Protein AF-0000000085056966 (afdb_homodimer)

Sequence (1154 aa):
MSLSLCLVFFVLLSNSVWTVRSEDAILKAYPEVLAVSNDLVTITWNGVDTPTIYDTIAIYYPPSSDVTLPIGFIPLSTSSTYKQGYGTVSIPLVNVRDTYIFRLWLKSTEASTGPAMPSPLSGNVNITLVANSNNVTFENPNAPEKPYLAFTNSTTEMRLKWISGCSDVPIVNYGLSSNNLNMVAKGTVGTYSMNQMCNGPANDPNYFRDPGFIQDVVMVGLTESTQYFYNFGSEQSGFSDIYSFVSAPKPSTEAFIVAFGDLGMQPPFECNCEMMPPAYLTVKNIETTISQPWSQNSFVKKLGLKSSNSQVDTPPAWSVLHIGDISYARGLAFIWDWYQESIKNIASRAPYMVSIGNHEYDYTKQPFYPSWSDYGGDSGGECGVPFNNRYHMTGYGEATNLWYSYEMSGEHDFLIGSEQYLWLEQDLKSVDRSRTPWVILSGHRPMYCSQSGEAEMFAHLRDNLEPLLIENDVNLCFWAHEHVYERMCALINGTCQESDNDAPVHIVIGMAGNTDQSAWDSTSPNHEPQPDYSMFRAINYGYTRFYANMTDLYFEYVGNQRNQVHDNLWLHSKYSNMSLSLCLVFFVLLSNSVWTVRSEDAILKAYPEVLAVSNDLVTITWNGVDTPTIYDTIAIYYPPSSDVTLPIGFIPLSTSSTYKQGYGTVSIPLVNVRDTYIFRLWLKSTEASTGPAMPSPLSGNVNITLVANSNNVTFENPNAPEKPYLAFTNSTTEMRLKWISGCSDVPIVNYGLSSNNLNMVAKGTVGTYSMNQMCNGPANDPNYFRDPGFIQDVVMVGLTESTQYFYNFGSEQSGFSDIYSFVSAPKPSTEAFIVAFGDLGMQPPFECNCEMMPPAYLTVKNIETTISQPWSQNSFVKKLGLKSSNSQVDTPPAWSVLHIGDISYARGLAFIWDWYQESIKNIASRAPYMVSIGNHEYDYTKQPFYPSWSDYGGDSGGECGVPFNNRYHMTGYGEATNLWYSYEMSGEHDFLIGSEQYLWLEQDLKSVDRSRTPWVILSGHRPMYCSQSGEAEMFAHLRDNLEPLLIENDVNLCFWAHEHVYERMCALINGTCQESDNDAPVHIVIGMAGNTDQSAWDSTSPNHEPQPDYSMFRAINYGYTRFYANMTDLYFEYVGNQRNQVHDNLWLHSKYSN

Solvent-accessible surface area (backbone atoms only — not comparable to full-atom values): 59552 Å² total; per-residue (Å²): 138,79,84,74,80,74,81,73,77,77,76,77,77,70,81,66,79,78,67,61,55,84,48,82,33,46,38,42,48,39,60,42,60,34,78,53,63,60,40,67,34,36,38,37,40,36,57,39,87,76,56,53,81,73,17,27,39,34,34,34,61,45,70,83,47,59,84,80,57,51,70,26,37,42,51,40,63,78,20,92,46,23,79,77,14,29,40,57,50,72,43,63,45,73,76,67,57,58,40,33,29,39,34,36,33,35,67,38,92,52,93,42,77,35,59,65,58,61,68,86,59,65,64,97,52,17,40,35,56,41,30,58,32,53,63,31,37,46,73,53,44,30,38,43,42,51,42,37,25,20,59,50,69,41,52,32,34,40,31,40,29,32,34,20,58,47,77,66,68,30,37,34,35,25,24,79,34,86,90,44,51,82,39,78,32,59,41,47,69,45,68,76,58,52,85,70,28,74,31,65,44,19,49,31,82,85,35,39,58,78,72,48,21,36,33,45,31,55,43,68,84,46,58,52,60,34,63,35,18,32,32,38,26,29,91,83,32,36,66,40,73,79,44,45,34,43,31,39,49,56,69,72,49,57,48,38,40,35,41,32,8,26,27,40,36,50,69,96,51,45,49,96,59,86,71,7,69,54,14,53,51,26,51,52,52,51,38,53,61,58,62,31,22,54,90,68,24,65,72,46,52,73,70,68,58,78,73,92,54,85,87,56,82,50,38,64,49,40,32,34,40,39,32,10,28,59,50,65,37,37,16,37,41,66,40,51,60,55,34,42,55,69,43,25,75,43,20,47,38,24,33,49,40,67,32,58,17,54,32,38,37,20,29,74,84,45,94,55,61,61,90,67,48,92,42,44,60,59,2,15,14,26,51,31,47,64,59,62,64,73,45,72,72,62,70,85,59,83,66,56,63,50,64,49,70,48,67,42,31,56,67,48,54,50,45,76,84,30,70,55,28,50,51,49,52,52,52,55,69,64,60,56,42,80,58,32,57,52,38,38,43,33,24,12,58,40,50,70,72,68,53,48,91,53,64,61,40,18,50,54,47,33,71,42,42,45,65,59,38,57,74,59,62,30,42,37,35,41,18,9,79,51,33,26,33,34,34,37,44,6,39,59,96,85,37,65,48,98,40,59,68,76,26,32,23,43,31,30,34,3,16,16,12,46,54,67,32,72,57,60,35,58,87,44,92,43,25,58,70,78,54,90,47,52,53,44,63,39,74,60,42,19,42,31,39,34,40,34,47,59,46,42,36,42,39,37,37,32,31,48,54,86,63,38,66,40,41,71,49,80,43,62,45,88,56,54,128,137,80,81,75,79,73,78,75,78,77,77,77,78,69,81,69,78,77,67,62,54,85,49,84,34,46,37,42,50,39,62,42,60,34,78,54,65,60,41,68,35,37,38,36,40,37,58,39,88,77,55,53,81,73,17,27,38,32,33,36,62,45,71,84,48,60,85,80,57,51,70,25,37,41,54,41,62,78,20,91,44,24,79,78,15,30,40,56,50,70,43,62,43,71,75,66,56,60,38,33,28,38,32,36,32,35,68,39,93,54,93,40,79,36,58,66,58,60,68,85,59,64,63,97,51,18,38,34,57,40,31,59,32,52,63,31,39,45,74,53,44,30,38,41,41,51,42,35,24,19,58,50,69,42,52,32,33,40,30,40,29,32,33,20,60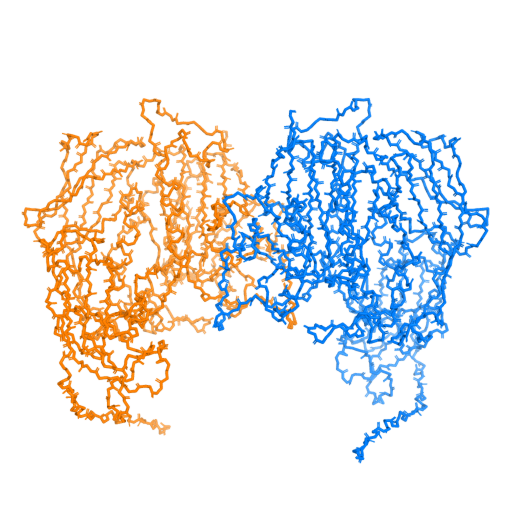,46,77,66,69,31,38,35,36,27,25,79,34,88,90,46,53,84,40,78,33,60,42,46,70,45,70,76,58,53,85,69,28,76,31,64,44,19,50,30,81,85,34,40,58,80,73,49,21,36,33,44,30,57,42,69,84,45,58,53,60,32,64,35,20,32,34,37,27,29,91,85,33,36,66,40,72,79,43,47,33,42,31,39,49,53,69,72,50,56,47,37,39,36,41,32,9,25,27,39,34,50,70,95,51,47,49,94,59,87,71,8,70,54,14,53,51,27,50,52,52,51,37,52,59,58,63,31,23,54,92,70,24,64,71,45,53,74,72,68,59,77,73,90,55,84,85,57,81,49,38,64,47,39,32,34,41,38,32,11,29,58,50,65,35,37,18,36,40,66,40,51,60,53,34,42,54,69,44,25,75,43,21,47,38,24,32,48,41,68,31,56,17,53,33,38,37,20,30,73,83,44,94,53,62,61,91,64,47,92,44,44,60,60,2,14,15,26,52,32,48,66,58,62,64,75,45,72,71,61,70,87,55,76,70,54,64,54,61,49,67,49,66,41,34,55,69,49,54,51,45,76,84,31,71,56,29,50,49,50,54,52,52,54,69,64,59,56,42,82,58,31,57,49,39,36,43,32,25,12,58,41,50,70,73,68,53,49,92,51,64,62,40,18,50,54,47,34,72,43,40,44,65,60,38,58,76,59,62,30,43,36,32,42,18,10,80,51,35,25,33,33,36,38,43,6,41,58,94,84,37,65,48,96,42,60,70,76,25,32,24,43,31,30,34,3,17,16,11,46,54,67,32,74,57,59,36,56,86,44,92,44,24,58,69,77,53,88,48,52,53,44,63,40,73,61,42,20,42,32,39,36,42,34,47,61,45,42,35,42,40,36,37,30,31,48,53,86,63,38,65,40,42,71,50,78,42,62,44,87,55,54,127

InterPro domains:
  IPR004843 Calcineurin-like, phosphoesterase domain [PF00149] (320-485)
  IPR008963 Purple acid phosphatase-like, N-terminal [SSF49363] (132-249)
  IPR015914 Purple acid phosphatase, N-terminal [PF16656] (144-246)
  IPR025733 Purple acid phosphatase, C-terminal domain [PF14008] (503-567)
  IPR029052 Metallo-dependent phosphatase-like [G3DSA:3.60.21.10] (295-577)
  IPR029052 Metallo-dependent phosphatase-like [SSF56300] (317-571)
  IPR041792 Purple acid phosphatase, metallophosphatase domain [cd00839] (313-573)

Secondary structure (DSSP, 8-state):
-------------------------EEEEE-SEESSTT-EEEEEEE--SS--TT-EEEEESSTTS-TT--SEEEEGGGSTTGGGT-EEEEEE----SS-BEEEEEEEESS--------TTS-S--EEEEEEEPPPBEES-TT--EEEEEE--SSTT-EEEEEEES--S--EEEEESBTTB--EEEEEEEE---GGGS-STTTT-TTT-----EEEEEEE-SPPTT-EEEEEEEETTTEE---EEEEPPPPTTT-EEEEEE-------SSB-SS---HHHHHHHHHHHHHHHS-TTT-HHHHHTT---S-SS--PPP-EEEEEES--S--TT-THHHHHHHHHTHHHHTTS-EEEE--HHHH--TTSS---TTS--SSTTTT-TTHHHHHH------SS--SS----EE-TTS--STTSHHHHHHHHHHHT--TTT----EEEESS-S---BSS-HHHHHHHHHHHHHHHHHTT--EEEE-SSSSEEEEEEEETTEE-SSTTSSPEEEEE--SS--B-PPBP-SBTTB----TTEEEEE---EEEEEEE-SSEEEEEEEESGGG-EEEEEEEE-SS--/-------------------------EEEEE-SEESSTT-EEEEEEE--SS--TT-EEEEESSTTS-TT--SEEEEGGGSTTGGGT-EEEEEE----SS-BEEEEEEEESS---S----TTS-S--EEEEEEEPPPBEES-TT--EEEEEE--SSTT-EEEEEEES--S--EEEEESBTTB--EEEEEEEE---GGGS-STTTT-TTT-----EEEEEEE-SPPTT-EEEEEEEETTTEE---EEEEPPPPTTT-EEEEEE-------SSB-SS---HHHHHHHHHHHHHHHS-TTT-HHHHHTT---S-SS--PPP-EEEEEES--S--TT-THHHHHHHHHTHHHHTTS-EEEE--HHHH--TTSS---TTS--SSTTTT-TTHHHHHH-----SSS--SS----EE-TTS--STTSHHHHHHHHHHHT--TTT----EEEESS-S---BSS-HHHHHHHHHHHHHHHHHTT--EEEE-SSSSEEEEEEEETTEE-SSTTSSPEEEEE--SS--B-PPBP-SBTTB----TTEEEEE---EEEEEEE-SSEEEEEEEESGGG-EEEEEEEE-SS--

Foldseek 3Di:
DDDPPPPPPPPPPPPQPQPQPQQPKEKEKPDQAAAAFQDKIKIKMARQDAADQPKWKFKDPPPPADPQAGFFIDGLVVAVCVRVRIGMDMGTHHLQLTKMKIWIKGFDPPQHPRPPNPPPVPDSTHIHTHYIYDIHHYPQSFAWDLKFWADALDLQKIKIKTFGQDQPWKKKFKDQDLVDRPDMWTWHKDFDDLVPFAAAPQNPPNQHDGNHIMTMIMDGRHDAQGKMKMWMDDPVNDIDHIFIATTHHAFQFKAKEWEFEQQAAAGPGGGPAAHWVLSLLQLVLLLVQQFAFCVGHPVCVVVVHDDPDPPDGGGGQYAYEYAENQHLCLNRHVSVSVRSNSNSSVRRYHRYHYAYELLCAADCPPPDDDPLDDSHSNVRRNRCVCVPRNDDHHADDVRRHQEDQHSPAVNDDCAPPDPVVVVVLVSLVPDDCLRRVAYEYEYAAELDDQFDDRPRSNPRCCVGPQVSQLVSQHQEYEYAPAQWWWKFAFDDPRDHDPHSSNHYIYIYRHNATRQDHGHGDAPDVPHHDDDPGTPDIGNAHHIKMWMDHSFKIKIFTFGSVVRDTDDIDIYTGPSHD/DDDPPPPPPPPPPPPQPQPQPQQPKEKEKPDQAAAAFQDKIKIKMARQDAADQPKWKFKDPPPPADPQAGFFIDGLVVAVCVRVRIGMDMTTHHLQLTKMKIWIKGFDPPQAPRPDNPPPVPDSTHIHTHYIYDIHHYPQSFAWDLKFWADALDLQKIKIKTFGQDQPWKKKFKDQDLVDRPDMWTWHKDFDDLVVFAAAPQNPPNQHDGNHIMTMIMDGRHDAQGKMKMWMDDPVNDIDHIFIATTHHAFQFKAKEWEFEQQAAAGPGGGPAAHWVLSLLQLVLVLVQQFAFCVGHPVCVVVVHDDPDPPDGGGGQYAYEYAENQHLCLNRHVSVSVRSNSNSSVRRYHRYHYAYALLQAADCPPPDDDPLDDSHSNVRRNRNVCVPRNDDHHDPDPCRHQEDQHSPAVNDDCAPPDPVVVVVLVSLVPDDCLRRVAYEYEYAAELDDQFDDRPRSNPRCCVGPQVSQLVSQHQEYEYAPAQWWWKFAFDDPRDHDPHSSNHYIYIYRHNATRQDHGHGDAPDVPHHDDDPRTPDIGNAHHIKMWMDHSFKIKIFTFGSVVRDTDDIDIYTGPSHD

pLDDT: mean 87.4, std 17.72, range [21.66, 98.94]

Radius of gyration: 34.56 Å; Cα contacts (8 Å, |Δi|>4): 2909; chains: 2; bounding box: 70×100×91 Å

Nearest PDB structures (foldseek):
  6gja-assembly1_A  TM=7.324E-01  e=2.060E-31  Triticum aestivum
  6giz-assembly1_A  TM=7.365E-01  e=3.070E-31  Triticum aestivum
  8brn-assembly1_C  TM=7.831E-01  e=3.493E-29  Phaseolus vulgaris
  1xzw-assembly1_A  TM=7.821E-01  e=2.480E-29  Ipomoea batatas
  6hwr-assembly1_D  TM=7.853E-01  e=5.207E-29  Phaseolus vulgaris

Organism: Heterostelium pallidum (strain ATCC 26659 / Pp 5 / PN500) (NCBI:txid670386)

Structure (mmCIF, N/CA/C/O backbone):
data_AF-0000000085056966-model_v1
#
loop_
_entity.id
_entity.type
_entity.pdbx_description
1 polymer 'Purple acid phosphatase'
#
loop_
_atom_site.group_PDB
_atom_site.id
_atom_site.type_symbol
_atom_site.label_atom_id
_atom_site.label_alt_id
_atom_site.label_comp_id
_atom_site.label_asym_id
_atom_site.label_entity_id
_atom_site.label_seq_id
_atom_site.pdbx_PDB_ins_code
_atom_site.Cartn_x
_atom_site.Cartn_y
_atom_site.Cartn_z
_atom_site.occupancy
_atom_site.B_iso_or_equiv
_atom_site.auth_seq_id
_atom_site.auth_comp_id
_atom_site.auth_asym_id
_atom_site.auth_atom_id
_atom_site.pdbx_PDB_model_num
ATOM 1 N N . MET A 1 1 ? 29.625 -37.438 27.469 1 24.08 1 MET A N 1
ATOM 2 C CA . MET A 1 1 ? 28.875 -38.656 27.234 1 24.08 1 MET A CA 1
ATOM 3 C C . MET A 1 1 ? 27.375 -38.406 27.438 1 24.08 1 MET A C 1
ATOM 5 O O . MET A 1 1 ? 26.875 -38.594 28.547 1 24.08 1 MET A O 1
ATOM 9 N N . SER A 1 2 ? 26.828 -37.344 26.953 1 22.98 2 SER A N 1
ATOM 10 C CA . SER A 1 2 ? 25.562 -36.656 27.234 1 22.98 2 SER A CA 1
ATOM 11 C C . SER A 1 2 ? 24.375 -37.469 26.766 1 22.98 2 SER A C 1
ATOM 13 O O . SER A 1 2 ? 24.391 -38.031 25.656 1 22.98 2 SER A O 1
ATOM 15 N N . LEU A 1 3 ? 23.609 -38 27.812 1 24 3 LEU A N 1
ATOM 16 C CA . LEU A 1 3 ? 22.469 -38.938 27.828 1 24 3 LEU A CA 1
ATOM 17 C C . LEU A 1 3 ? 21.328 -38.375 26.969 1 24 3 LEU A C 1
ATOM 19 O O . LEU A 1 3 ? 20.797 -37.312 27.25 1 24 3 LEU A O 1
ATOM 23 N N . SER A 1 4 ? 21.406 -38.625 25.688 1 21.66 4 SER A N 1
ATOM 24 C CA . SER A 1 4 ? 20.453 -38.281 24.641 1 21.66 4 SER A CA 1
ATOM 25 C C . SER A 1 4 ? 19.125 -39 24.828 1 21.66 4 SER A C 1
ATOM 27 O O . SER A 1 4 ? 19.062 -40.219 24.688 1 21.66 4 SER A O 1
ATOM 29 N N . LEU A 1 5 ? 18.328 -38.531 25.875 1 25.5 5 LEU A N 1
ATOM 30 C CA . LEU A 1 5 ? 17.047 -39.156 26.172 1 25.5 5 LEU A CA 1
ATOM 31 C C . LEU A 1 5 ? 16.141 -39.156 24.938 1 25.5 5 LEU A C 1
ATOM 33 O O . LEU A 1 5 ? 15.781 -38.094 24.422 1 25.5 5 LEU A O 1
ATOM 37 N N . CYS A 1 6 ? 16.234 -40.219 24.109 1 23.39 6 CYS A N 1
ATOM 38 C CA . CYS A 1 6 ? 15.375 -40.531 22.969 1 23.39 6 CYS A CA 1
ATOM 39 C C . CYS A 1 6 ? 13.93 -40.719 23.422 1 23.39 6 CYS A C 1
ATOM 41 O O . CYS A 1 6 ? 13.625 -41.688 24.125 1 23.39 6 CYS A O 1
ATOM 43 N N . LEU A 1 7 ? 13.258 -39.656 23.688 1 24.08 7 LEU A N 1
ATOM 44 C CA . LEU A 1 7 ? 11.836 -39.812 24.016 1 24.08 7 LEU A CA 1
ATOM 45 C C . LEU A 1 7 ? 11.102 -40.531 22.891 1 24.08 7 LEU A C 1
ATOM 47 O O . LEU A 1 7 ? 11.047 -40.031 21.766 1 24.08 7 LEU A O 1
ATOM 51 N N . VAL A 1 8 ? 11.086 -41.875 23.016 1 25.28 8 VAL A N 1
ATOM 52 C CA . VAL A 1 8 ? 10.328 -42.75 22.125 1 25.28 8 VAL A CA 1
ATOM 53 C C . VAL A 1 8 ? 8.836 -42.469 22.281 1 25.28 8 VAL A C 1
ATOM 55 O O . VAL A 1 8 ? 8.281 -42.656 23.359 1 25.28 8 VAL A O 1
ATOM 58 N N . PHE A 1 9 ? 8.367 -41.594 21.531 1 26.61 9 PHE A N 1
ATOM 59 C CA . PHE A 1 9 ? 6.918 -41.438 21.438 1 26.61 9 PHE A CA 1
ATOM 60 C C . PHE A 1 9 ? 6.27 -42.719 20.906 1 26.61 9 PHE A C 1
ATOM 62 O O . PHE A 1 9 ? 6.625 -43.188 19.828 1 26.61 9 PHE A O 1
ATOM 69 N N . PHE A 1 10 ? 5.867 -43.562 21.859 1 26.77 10 PHE A N 1
ATOM 70 C CA . PHE A 1 10 ? 5.02 -44.719 21.547 1 26.77 10 PHE A CA 1
ATOM 71 C C . PHE A 1 10 ? 3.707 -44.25 20.922 1 26.77 10 PHE A C 1
ATOM 73 O O . PHE A 1 10 ? 2.953 -43.5 21.531 1 26.77 10 PHE A O 1
ATOM 80 N N . VAL A 1 11 ? 3.66 -44.219 19.609 1 27.78 11 VAL A N 1
ATOM 81 C CA . VAL A 1 11 ? 2.404 -44.125 18.875 1 27.78 11 VAL A CA 1
ATOM 82 C C . VAL A 1 11 ? 1.54 -45.344 19.141 1 27.78 11 VAL A C 1
ATOM 84 O O . VAL A 1 11 ? 1.916 -46.469 18.797 1 27.78 11 VAL A O 1
ATOM 87 N N . LEU A 1 12 ? 0.764 -45.281 20.203 1 27.84 12 LEU A N 1
ATOM 88 C CA . LEU A 1 12 ? -0.306 -46.25 20.391 1 27.84 12 LEU A CA 1
ATOM 89 C C . LEU A 1 12 ? -1.258 -46.25 19.203 1 27.84 12 LEU A C 1
ATOM 91 O O . LEU A 1 12 ? -1.883 -45.219 18.906 1 27.84 12 LEU A O 1
ATOM 95 N N . LEU A 1 13 ? -0.997 -47.219 18.312 1 28.53 13 LEU A N 1
ATOM 96 C CA . LEU A 1 13 ? -1.893 -47.562 17.219 1 28.53 13 LEU A CA 1
ATOM 97 C C . LEU A 1 13 ? -3.242 -48.031 17.75 1 28.53 13 LEU A C 1
ATOM 99 O O . LEU A 1 13 ? -3.357 -49.156 18.266 1 28.53 13 LEU A O 1
ATOM 103 N N . SER A 1 14 ? -3.943 -47.219 18.469 1 30.23 14 SER A N 1
ATOM 104 C CA . SER A 1 14 ? -5.281 -47.688 18.812 1 30.23 14 SER A CA 1
ATOM 105 C C . SER A 1 14 ? -6.082 -48.062 17.562 1 30.23 14 SER A C 1
ATOM 107 O O . SER A 1 14 ? -6.047 -47.312 16.562 1 30.23 14 SER A O 1
ATOM 109 N N . ASN A 1 15 ? -6.328 -49.312 17.375 1 31.14 15 ASN A N 1
ATOM 110 C CA . ASN A 1 15 ? -7.305 -49.875 16.438 1 31.14 15 ASN A CA 1
ATOM 111 C C . ASN A 1 15 ? -8.664 -49.188 16.578 1 31.14 15 ASN A C 1
ATOM 113 O O . ASN A 1 15 ? -9.367 -49.406 17.562 1 31.14 15 ASN A O 1
ATOM 117 N N . SER A 1 16 ? -8.758 -48 16.219 1 32.34 16 SER A N 1
ATOM 118 C CA . SER A 1 16 ? -10.031 -47.281 16.25 1 32.34 16 SER A CA 1
ATOM 119 C C . SER A 1 16 ? -11.086 -48.031 15.414 1 32.34 16 SER A C 1
ATOM 121 O O . SER A 1 16 ? -10.898 -48.219 14.219 1 32.34 16 SER A O 1
ATOM 123 N N . VAL A 1 17 ? -11.859 -48.906 16.062 1 33.78 17 VAL A N 1
ATOM 124 C CA . VAL A 1 17 ? -13.078 -49.5 15.523 1 33.78 17 VAL A CA 1
ATOM 125 C C . VAL A 1 17 ? -14.047 -48.375 15.125 1 33.78 17 VAL A C 1
ATOM 127 O O . VAL A 1 17 ? -14.492 -47.594 15.969 1 33.78 17 VAL A O 1
ATOM 130 N N . TRP A 1 18 ? -14.016 -48 13.836 1 37.41 18 TRP A N 1
ATOM 131 C CA . TRP A 1 18 ? -14.984 -47.062 13.258 1 37.41 18 TRP A CA 1
ATOM 132 C C . TRP A 1 18 ? -16.391 -47.656 13.273 1 37.41 18 TRP A C 1
ATOM 134 O O . TRP A 1 18 ? -16.609 -48.781 12.773 1 37.41 18 TRP A O 1
ATOM 144 N N . THR A 1 19 ? -17.188 -47.375 14.305 1 42.69 19 THR A N 1
ATOM 145 C CA . THR A 1 19 ? -18.594 -47.75 14.258 1 42.69 19 THR A CA 1
ATOM 146 C C . THR A 1 19 ? -19.328 -47 13.148 1 42.69 19 THR A C 1
ATOM 148 O O . THR A 1 19 ? -19.359 -45.781 13.148 1 42.69 19 THR A O 1
ATOM 151 N N . VAL A 1 20 ? -19.516 -47.5 12.031 1 42.41 20 VAL A N 1
ATOM 152 C CA . VAL A 1 20 ? -20.484 -47.031 11.031 1 42.41 20 VAL A CA 1
ATOM 153 C C . VAL A 1 20 ? -21.891 -47.062 11.633 1 42.41 20 VAL A C 1
ATOM 155 O O . VAL A 1 20 ? -22.406 -48.125 11.992 1 42.41 20 VAL A O 1
ATOM 158 N N . ARG A 1 21 ? -22.25 -46.062 12.328 1 49.44 21 ARG A N 1
ATOM 159 C CA . ARG A 1 21 ? -23.656 -46 12.672 1 49.44 21 ARG A CA 1
ATOM 160 C C . ARG A 1 21 ? -24.531 -46.094 11.422 1 49.44 21 ARG A C 1
ATOM 162 O O . ARG A 1 21 ? -24.312 -45.344 10.461 1 49.44 21 ARG A O 1
ATOM 169 N N . SER A 1 22 ? -25.062 -47.219 11.117 1 48.03 22 SER A N 1
ATOM 170 C CA . SER A 1 22 ? -25.984 -47.469 10.016 1 48.03 22 SER A CA 1
ATOM 171 C C . SER A 1 22 ? -27.094 -46.406 9.977 1 48.03 22 SER A C 1
ATOM 173 O O . SER A 1 22 ? -28.047 -46.469 10.758 1 48.03 22 SER A O 1
ATOM 175 N N . GLU A 1 23 ? -26.766 -45.156 9.953 1 57.66 23 GLU A N 1
ATOM 176 C CA . GLU A 1 23 ? -27.875 -44.281 9.594 1 57.66 23 GLU A CA 1
ATOM 177 C C . GLU A 1 23 ? -28.281 -44.469 8.133 1 57.66 23 GLU A C 1
ATOM 179 O O . GLU A 1 23 ? -27.469 -44.875 7.309 1 57.66 23 GLU A O 1
ATOM 184 N N . ASP A 1 24 ? -29.578 -44.5 7.898 1 79.94 24 ASP A N 1
ATOM 185 C CA . ASP A 1 24 ? -30.312 -44.562 6.645 1 79.94 24 ASP A CA 1
ATOM 186 C C . ASP A 1 24 ? -29.984 -43.375 5.742 1 79.94 24 ASP A C 1
ATOM 188 O O . ASP A 1 24 ? -30.797 -42.969 4.918 1 79.94 24 ASP A O 1
ATOM 192 N N . ALA A 1 25 ? -28.781 -42.812 5.953 1 92.56 25 ALA A N 1
ATOM 193 C CA . ALA A 1 25 ? -28.453 -41.688 5.109 1 92.56 25 ALA A CA 1
ATOM 194 C C . ALA A 1 25 ? -27.969 -42.125 3.736 1 92.56 25 ALA A C 1
ATOM 196 O O . ALA A 1 25 ? -27.312 -43.188 3.617 1 92.56 25 ALA A O 1
ATOM 197 N N . ILE A 1 26 ? -28.328 -41.375 2.762 1 96.44 26 ILE A N 1
ATOM 198 C CA . ILE A 1 26 ? -27.953 -41.656 1.382 1 96.44 26 ILE A CA 1
ATOM 199 C C . ILE A 1 26 ? -27.094 -40.531 0.837 1 96.44 26 ILE A C 1
ATOM 201 O O . ILE A 1 26 ? -27.375 -39.344 1.09 1 96.44 26 ILE A O 1
ATOM 205 N N . LEU A 1 27 ? -26.016 -40.906 0.192 1 97.94 27 LEU A N 1
ATOM 206 C CA . LEU A 1 27 ? -25.141 -39.969 -0.5 1 97.94 27 LEU A CA 1
ATOM 207 C C . LEU A 1 27 ? -24.922 -40.375 -1.946 1 97.94 27 LEU A C 1
ATOM 209 O O . LEU A 1 27 ? -24.531 -41.531 -2.207 1 97.94 27 LEU A O 1
ATOM 213 N N . LYS A 1 28 ? -25.203 -39.469 -2.84 1 98.44 28 LYS A N 1
ATOM 214 C CA . LYS A 1 28 ? -25.047 -39.781 -4.258 1 98.44 28 LYS A CA 1
ATOM 215 C C . LYS A 1 28 ? -24.297 -38.656 -4.977 1 98.44 28 LYS A C 1
ATOM 217 O O . LYS A 1 28 ? -24.406 -37.5 -4.586 1 98.44 28 LYS A O 1
ATOM 222 N N . ALA A 1 29 ? -23.547 -39.031 -5.977 1 98.62 29 ALA A N 1
ATOM 223 C CA . ALA A 1 29 ? -22.828 -38.094 -6.828 1 98.62 29 ALA A CA 1
ATOM 224 C C . ALA A 1 29 ? -23.141 -38.344 -8.305 1 98.62 29 ALA A C 1
ATOM 226 O O . ALA A 1 29 ? -23.156 -39.5 -8.75 1 98.62 29 ALA A O 1
ATOM 227 N N . TYR A 1 30 ? -23.453 -37.281 -9.062 1 97.88 30 TYR A N 1
ATOM 228 C CA . TYR A 1 30 ? -23.75 -37.406 -10.484 1 97.88 30 TYR A CA 1
ATOM 229 C C . TYR A 1 30 ? -23.266 -36.188 -11.25 1 97.88 30 TYR A C 1
ATOM 231 O O . TYR A 1 30 ? -23.234 -35.062 -10.703 1 97.88 30 TYR A O 1
ATOM 239 N N . PRO A 1 31 ? -22.875 -36.312 -12.516 1 98.25 31 PRO A N 1
ATOM 240 C CA . PRO A 1 31 ? -22.797 -37.594 -13.195 1 98.25 31 PRO A CA 1
ATOM 241 C C . PRO A 1 31 ? -21.672 -38.469 -12.68 1 98.25 31 PRO A C 1
ATOM 243 O O . PRO A 1 31 ? -20.734 -37.969 -12.031 1 98.25 31 PRO A O 1
ATOM 246 N N . GLU A 1 32 ? -21.734 -39.719 -12.922 1 98.38 32 GLU A N 1
ATOM 247 C CA . GLU A 1 32 ? -20.703 -40.656 -12.492 1 98.38 32 GLU A CA 1
ATOM 248 C C . GLU A 1 32 ? -19.453 -40.531 -13.352 1 98.38 32 GLU A C 1
ATOM 250 O O . GLU A 1 32 ? -18.375 -40.969 -12.945 1 98.38 32 GLU A O 1
ATOM 255 N N . VAL A 1 33 ? -19.656 -40.125 -14.562 1 98.5 33 VAL A N 1
ATOM 256 C CA . VAL A 1 33 ? -18.547 -39.938 -15.492 1 98.5 33 VAL A CA 1
ATOM 257 C C . VAL A 1 33 ? -18.516 -38.5 -15.992 1 98.5 33 VAL A C 1
ATOM 259 O O . VAL A 1 33 ? -19.469 -38.031 -16.609 1 98.5 33 VAL A O 1
ATOM 262 N N . LEU A 1 34 ? -17.453 -37.812 -15.703 1 98.12 34 LEU A N 1
ATOM 263 C CA . LEU A 1 34 ? -17.234 -36.438 -16.156 1 98.12 34 LEU A CA 1
ATOM 264 C C . LEU A 1 34 ? -16.438 -36.406 -17.453 1 98.12 34 LEU A C 1
ATOM 266 O O . LEU A 1 34 ? -15.641 -37.312 -17.719 1 98.12 34 LEU A O 1
ATOM 270 N N . ALA A 1 35 ? -16.672 -35.406 -18.234 1 95.56 35 ALA A N 1
ATOM 271 C CA . ALA A 1 35 ? -16.031 -35.312 -19.547 1 95.56 35 ALA A CA 1
ATOM 272 C C . ALA A 1 35 ? -14.602 -34.781 -19.438 1 95.56 35 ALA A C 1
ATOM 274 O O . ALA A 1 35 ? -13.672 -35.375 -19.984 1 95.56 35 ALA A O 1
ATOM 275 N N . VAL A 1 36 ? -14.477 -33.594 -18.828 1 94.31 36 VAL A N 1
ATOM 276 C CA . VAL A 1 36 ? -13.18 -32.938 -18.734 1 94.31 36 VAL A CA 1
ATOM 277 C C . VAL A 1 36 ? -13.016 -32.312 -17.359 1 94.31 36 VAL A C 1
ATOM 279 O O . VAL A 1 36 ? -13.984 -32.188 -16.609 1 94.31 36 VAL A O 1
ATOM 282 N N . SER A 1 37 ? -11.797 -31.969 -16.984 1 96.5 37 SER A N 1
ATOM 283 C CA . SER A 1 37 ? -11.539 -31.234 -15.75 1 96.5 37 SER A CA 1
ATOM 284 C C . SER A 1 37 ? -12.414 -29.984 -15.656 1 96.5 37 SER A C 1
ATOM 286 O O . SER A 1 37 ? -12.633 -29.297 -16.656 1 96.5 37 SER A O 1
ATOM 288 N N . ASN A 1 38 ? -12.867 -29.688 -14.438 1 95.5 38 ASN A N 1
ATOM 289 C CA . ASN A 1 38 ? -13.672 -28.531 -14.062 1 95.5 38 ASN A CA 1
ATOM 290 C C . ASN A 1 38 ? -15.141 -28.719 -14.406 1 95.5 38 ASN A C 1
ATOM 292 O O . ASN A 1 38 ? -15.953 -27.812 -14.219 1 95.5 38 ASN A O 1
ATOM 296 N N . ASP A 1 39 ? -15.43 -29.859 -15 1 96.75 39 ASP A N 1
ATOM 297 C CA . ASP A 1 39 ? -16.844 -30.219 -15.023 1 96.75 39 ASP A CA 1
ATOM 298 C C . ASP A 1 39 ? -17.422 -30.297 -13.609 1 96.75 39 ASP A C 1
ATOM 300 O O . ASP A 1 39 ? -16.719 -30.719 -12.68 1 96.75 39 ASP A O 1
ATOM 304 N N . LEU A 1 40 ? -18.641 -30 -13.516 1 97.38 40 LEU A N 1
ATOM 305 C CA . LEU A 1 40 ? -19.297 -29.984 -12.211 1 97.38 40 LEU A CA 1
ATOM 306 C C . LEU A 1 40 ? -19.828 -31.375 -11.852 1 97.38 40 LEU A C 1
ATOM 308 O O . LEU A 1 40 ? -20.375 -32.062 -12.719 1 97.38 40 LEU A O 1
ATOM 312 N N . VAL A 1 41 ? -19.594 -31.797 -10.68 1 98.5 41 VAL A N 1
ATOM 313 C CA . VAL A 1 41 ? -20.297 -32.938 -10.078 1 98.5 41 VAL A CA 1
ATOM 314 C C . VAL A 1 41 ? -21.297 -32.406 -9.031 1 98.5 41 VAL A C 1
ATOM 316 O O . VAL A 1 41 ? -21 -31.469 -8.289 1 98.5 41 VAL A O 1
ATOM 319 N N . THR A 1 42 ? -22.375 -32.969 -9.055 1 98.44 42 THR A N 1
ATOM 320 C CA . THR A 1 42 ? -23.391 -32.625 -8.062 1 98.44 42 THR A CA 1
ATOM 321 C C . THR A 1 42 ? -23.5 -33.75 -7.02 1 98.44 42 THR A C 1
ATOM 323 O O . THR A 1 42 ? -23.688 -34.906 -7.367 1 98.44 42 THR A O 1
ATOM 326 N N . ILE A 1 43 ? -23.422 -33.406 -5.785 1 98.5 43 ILE A N 1
ATOM 327 C CA . ILE A 1 43 ? -23.531 -34.312 -4.664 1 98.5 43 ILE A CA 1
ATOM 328 C C . ILE A 1 43 ? -24.828 -34.062 -3.9 1 98.5 43 ILE A C 1
ATOM 330 O O . ILE A 1 43 ? -25.094 -32.938 -3.494 1 98.5 43 ILE A O 1
ATOM 334 N N . THR A 1 44 ? -25.547 -35.094 -3.727 1 98.31 44 THR A N 1
ATOM 335 C CA . THR A 1 44 ? -26.812 -35 -3.016 1 98.31 44 THR A CA 1
ATOM 336 C C . THR A 1 44 ? -26.844 -35.938 -1.812 1 98.31 44 THR A C 1
ATOM 338 O O . THR A 1 44 ? -26.297 -37.031 -1.861 1 98.31 44 THR A O 1
ATOM 341 N N . TRP A 1 45 ? -27.469 -35.469 -0.745 1 97.75 45 TRP A N 1
ATOM 342 C CA . TRP A 1 45 ? -27.641 -36.312 0.434 1 97.75 45 TRP A CA 1
ATOM 343 C C . TRP A 1 45 ? -29.062 -36.188 0.984 1 97.75 45 TRP A C 1
ATOM 345 O O . TRP A 1 45 ? -29.766 -35.219 0.718 1 97.75 45 TRP A O 1
ATOM 355 N N . ASN A 1 46 ? -29.406 -37.219 1.645 1 96.94 46 ASN A N 1
ATOM 356 C CA . ASN A 1 46 ? -30.688 -37.281 2.359 1 96.94 46 ASN A CA 1
ATOM 357 C C . ASN A 1 46 ? -30.594 -38.188 3.584 1 96.94 46 ASN A C 1
ATOM 359 O O . ASN A 1 46 ? -29.641 -38.969 3.709 1 96.94 46 ASN A O 1
ATOM 363 N N . GLY A 1 47 ? -31.484 -37.938 4.555 1 95.06 47 GLY A N 1
ATOM 364 C CA . GLY A 1 47 ? -31.609 -38.844 5.684 1 95.06 47 GLY A CA 1
ATOM 365 C C . GLY A 1 47 ? -30.75 -38.438 6.871 1 95.06 47 GLY A C 1
ATOM 366 O O . GLY A 1 47 ? -30.344 -39.281 7.668 1 95.06 47 GLY A O 1
ATOM 367 N N . VAL A 1 48 ? -30.391 -37.188 6.883 1 93.38 48 VAL A N 1
ATOM 368 C CA . VAL A 1 48 ? -29.688 -36.688 8.062 1 93.38 48 VAL A CA 1
ATOM 369 C C . VAL A 1 48 ? -30.688 -36.188 9.102 1 93.38 48 VAL A C 1
ATOM 371 O O . VAL A 1 48 ? -31.281 -35.125 8.93 1 93.38 48 VAL A O 1
ATOM 374 N N . ASP A 1 49 ? -30.844 -36.781 10.156 1 90.31 49 ASP A N 1
ATOM 375 C CA . ASP A 1 49 ? -31.922 -36.562 11.117 1 90.31 49 ASP A CA 1
ATOM 376 C C . ASP A 1 49 ? -31.656 -35.312 11.945 1 90.31 49 ASP A C 1
ATOM 378 O O . ASP A 1 49 ? -32.594 -34.531 12.203 1 90.31 49 ASP A O 1
ATOM 382 N N . THR A 1 50 ? -30.438 -35.094 12.414 1 89 50 THR A N 1
ATOM 383 C CA . THR A 1 50 ? -30.094 -33.969 13.25 1 89 50 THR A CA 1
ATOM 384 C C . THR A 1 50 ? -28.891 -33.219 12.672 1 89 50 THR A C 1
ATOM 386 O O . THR A 1 50 ? -27.797 -33.25 13.227 1 89 50 THR A O 1
ATOM 389 N N . PRO A 1 51 ? -29.219 -32.531 11.641 1 91.19 51 PRO A N 1
ATOM 390 C CA . PRO A 1 51 ? -28.109 -31.812 11 1 91.19 51 PRO A CA 1
ATOM 391 C C . PRO A 1 51 ? -27.453 -30.781 11.914 1 91.19 51 PRO A C 1
ATOM 393 O O . PRO A 1 51 ? -28.141 -30.109 12.688 1 91.19 51 PRO A O 1
ATOM 396 N N . THR A 1 52 ? -26.172 -30.688 11.844 1 88.25 52 THR A N 1
ATOM 397 C CA . THR A 1 52 ? -25.391 -29.688 12.562 1 88.25 52 THR A CA 1
ATOM 398 C C . THR A 1 52 ? -24.469 -28.922 11.609 1 88.25 52 THR A C 1
ATOM 400 O O . THR A 1 52 ? -24.281 -29.344 10.461 1 88.25 52 THR A O 1
ATOM 403 N N . ILE A 1 53 ? -23.859 -27.859 12.031 1 87 53 ILE A N 1
ATOM 404 C CA . ILE A 1 53 ? -22.984 -27.031 11.211 1 87 53 ILE A CA 1
ATOM 405 C C . ILE A 1 53 ? -21.656 -27.75 10.992 1 87 53 ILE A C 1
ATOM 407 O O . ILE A 1 53 ? -20.859 -27.359 10.133 1 87 53 ILE A O 1
ATOM 411 N N . TYR A 1 54 ? -21.406 -28.891 11.68 1 85.44 54 TYR A N 1
ATOM 412 C CA . TYR A 1 54 ? -20.141 -29.609 11.602 1 85.44 54 TYR A CA 1
ATOM 413 C C . TYR A 1 54 ? -20.219 -30.734 10.578 1 85.44 54 TYR A C 1
ATOM 415 O O . TYR A 1 54 ? -19.203 -31.328 10.219 1 85.44 54 TYR A O 1
ATOM 423 N N . ASP A 1 55 ? -21.438 -31.109 10.18 1 91 55 ASP A N 1
ATOM 424 C CA . ASP A 1 55 ? -21.609 -32.156 9.195 1 91 55 ASP A CA 1
ATOM 425 C C . ASP A 1 55 ? -20.969 -31.797 7.859 1 91 55 ASP A C 1
ATOM 427 O O . ASP A 1 55 ? -21.047 -30.641 7.43 1 91 55 ASP A O 1
ATOM 431 N N . THR A 1 56 ? -20.297 -32.844 7.242 1 93.69 56 THR A N 1
ATOM 432 C CA . THR A 1 56 ? -19.516 -32.469 6.066 1 93.69 56 THR A CA 1
ATOM 433 C C . THR A 1 56 ? -19.469 -33.625 5.066 1 93.69 56 THR A C 1
ATOM 435 O O . THR A 1 56 ? -19.656 -34.781 5.438 1 93.69 56 THR A O 1
ATOM 438 N N . ILE A 1 57 ? -19.375 -33.219 3.875 1 96.31 57 ILE A N 1
ATOM 439 C CA . ILE A 1 57 ? -19 -34.156 2.818 1 96.31 57 ILE A CA 1
ATOM 440 C C . ILE A 1 57 ? -17.484 -34.188 2.65 1 96.31 57 ILE A C 1
ATOM 442 O O . ILE A 1 57 ? -16.875 -33.125 2.379 1 96.31 57 ILE A O 1
ATOM 446 N N . ALA A 1 58 ? -16.875 -35.312 2.793 1 96.12 58 ALA A N 1
ATOM 447 C CA . ALA A 1 58 ? -15.43 -35.469 2.613 1 96.12 58 ALA A CA 1
ATOM 448 C C . ALA A 1 58 ? -15.109 -36 1.212 1 96.12 58 ALA A C 1
ATOM 450 O O . ALA A 1 58 ? -15.82 -36.844 0.668 1 96.12 58 ALA A O 1
ATOM 451 N N . ILE A 1 59 ? -14.055 -35.562 0.672 1 97.88 59 ILE A N 1
ATOM 452 C CA . ILE A 1 59 ? -13.664 -35.875 -0.7 1 97.88 59 ILE A CA 1
ATOM 453 C C . ILE A 1 59 ? -12.414 -36.75 -0.696 1 97.88 59 ILE A C 1
ATOM 455 O O . ILE A 1 59 ? -11.43 -36.438 -0.012 1 97.88 59 ILE A O 1
ATOM 459 N N . TYR A 1 60 ? -12.484 -37.844 -1.545 1 97 60 TYR A N 1
ATOM 460 C CA . TYR A 1 60 ? -11.352 -38.781 -1.607 1 97 60 TYR A CA 1
ATOM 461 C C . TYR A 1 60 ? -11.031 -39.156 -3.051 1 97 60 TYR A C 1
ATOM 463 O O . TYR A 1 60 ? -11.906 -39.125 -3.916 1 97 60 TYR A O 1
ATOM 471 N N . TYR A 1 61 ? -9.906 -39.375 -3.354 1 97 61 TYR A N 1
ATOM 472 C CA . TYR A 1 61 ? -9.438 -40.25 -4.426 1 97 61 TYR A CA 1
ATOM 473 C C . TYR A 1 61 ? -8.102 -40.875 -4.062 1 97 61 TYR A C 1
ATOM 475 O O . TYR A 1 61 ? -7.297 -40.281 -3.342 1 97 61 TYR A O 1
ATOM 483 N N . PRO A 1 62 ? -7.711 -42 -4.336 1 96.62 62 PRO A N 1
ATOM 484 C CA . PRO A 1 62 ? -8.664 -43 -4.789 1 96.62 62 PRO A CA 1
ATOM 485 C C . PRO A 1 62 ? -9.641 -43.438 -3.693 1 96.62 62 PRO A C 1
ATOM 487 O O . PRO A 1 62 ? -9.492 -43.031 -2.539 1 96.62 62 PRO A O 1
ATOM 490 N N . PRO A 1 63 ? -10.617 -44.25 -4.082 1 96.94 63 PRO A N 1
ATOM 491 C CA . PRO A 1 63 ? -11.602 -44.688 -3.088 1 96.94 63 PRO A CA 1
ATOM 492 C C . PRO A 1 63 ? -10.977 -45.469 -1.939 1 96.94 63 PRO A C 1
ATOM 494 O O . PRO A 1 63 ? -11.547 -45.531 -0.848 1 96.94 63 PRO A O 1
ATOM 497 N N . SER A 1 64 ? -9.836 -46.031 -2.104 1 95.75 64 SER A N 1
ATOM 498 C CA . SER A 1 64 ? -9.164 -46.844 -1.104 1 95.75 64 SER A CA 1
ATOM 499 C C . SER A 1 64 ? -8.414 -46 -0.09 1 95.75 64 SER A C 1
ATOM 501 O O . SER A 1 64 ? -7.809 -46.5 0.847 1 95.75 64 SER A O 1
ATOM 503 N N . SER A 1 65 ? -8.453 -44.688 -0.219 1 94.69 65 SER A N 1
ATOM 504 C CA . SER A 1 65 ? -7.77 -43.781 0.695 1 94.69 65 SER A CA 1
ATOM 505 C C . SER A 1 65 ? -8.273 -43.969 2.125 1 94.69 65 SER A C 1
ATOM 507 O O . SER A 1 65 ? -9.43 -44.312 2.344 1 94.69 65 SER A O 1
ATOM 509 N N . ASP A 1 66 ? -7.32 -43.656 3.031 1 91.75 66 ASP A N 1
ATOM 510 C CA . ASP A 1 66 ? -7.688 -43.688 4.441 1 91.75 66 ASP A CA 1
ATOM 511 C C . ASP A 1 66 ? -8.875 -42.75 4.707 1 91.75 66 ASP A C 1
ATOM 513 O O . ASP A 1 66 ? -8.836 -41.562 4.375 1 91.75 66 ASP A O 1
ATOM 517 N N . VAL A 1 67 ? -9.875 -43.25 5.305 1 89.81 67 VAL A N 1
ATOM 518 C CA . VAL A 1 67 ? -11.133 -42.562 5.512 1 89.81 67 VAL A CA 1
ATOM 519 C C . VAL A 1 67 ? -10.898 -41.312 6.359 1 89.81 67 VAL A C 1
ATOM 521 O O . VAL A 1 67 ? -11.648 -40.344 6.266 1 89.81 67 VAL A O 1
ATOM 524 N N . THR A 1 68 ? -9.867 -41.312 7.125 1 88 68 THR A N 1
ATOM 525 C CA . THR A 1 68 ? -9.617 -40.188 8.047 1 88 68 THR A CA 1
ATOM 526 C C . THR A 1 68 ? -8.781 -39.125 7.371 1 88 68 THR A C 1
ATOM 528 O O . THR A 1 68 ? -8.531 -38.062 7.965 1 88 68 THR A O 1
ATOM 531 N N . LEU A 1 69 ? -8.398 -39.344 6.199 1 91.56 69 LEU A N 1
ATOM 532 C CA . LEU A 1 69 ? -7.492 -38.406 5.547 1 91.56 69 LEU A CA 1
ATOM 533 C C . LEU A 1 69 ? -8.031 -37.969 4.188 1 91.56 69 LEU A C 1
ATOM 535 O O . LEU A 1 69 ? -7.398 -38.219 3.158 1 91.56 69 LEU A O 1
ATOM 539 N N . PRO A 1 70 ? -9.172 -37.281 4.184 1 94.62 70 PRO A N 1
ATOM 540 C CA . PRO A 1 70 ? -9.68 -36.75 2.91 1 94.62 70 PRO A CA 1
ATOM 541 C C . PRO A 1 70 ? -8.812 -35.656 2.338 1 94.62 70 PRO A C 1
ATOM 543 O O . PRO A 1 70 ? -8.023 -35.031 3.066 1 94.62 70 PRO A O 1
ATOM 546 N N . ILE A 1 71 ? -9.016 -35.375 1.061 1 95.81 71 ILE A N 1
ATOM 547 C CA . ILE A 1 71 ? -8.289 -34.25 0.451 1 95.81 71 ILE A CA 1
ATOM 548 C C . ILE A 1 71 ? -9.055 -32.938 0.66 1 95.81 71 ILE A C 1
ATOM 550 O O . ILE A 1 71 ? -8.508 -31.859 0.473 1 95.81 71 ILE A O 1
ATOM 554 N N . GLY A 1 72 ? -10.352 -33.062 0.961 1 95.38 72 GLY A N 1
ATOM 555 C CA . GLY A 1 72 ? -11.125 -31.859 1.135 1 95.38 72 GLY A CA 1
ATOM 556 C C . GLY A 1 72 ? -12.461 -32.094 1.813 1 95.38 72 GLY A C 1
ATOM 557 O O . GLY A 1 72 ? -12.852 -33.25 2.043 1 95.38 72 GLY A O 1
ATOM 558 N N . PHE A 1 73 ? -13.133 -30.969 2.102 1 93.62 73 PHE A N 1
ATOM 559 C CA . PHE A 1 73 ? -14.391 -30.969 2.836 1 93.62 73 PHE A CA 1
ATOM 560 C C . PHE A 1 73 ? -15.367 -29.953 2.242 1 93.62 73 PHE A C 1
ATOM 562 O O . PHE A 1 73 ? -14.961 -28.875 1.818 1 93.62 73 PHE A O 1
ATOM 569 N N . ILE A 1 74 ? -16.578 -30.328 2.301 1 95.5 74 ILE A N 1
ATOM 570 C CA . ILE A 1 74 ? -17.656 -29.406 1.989 1 95.5 74 ILE A CA 1
ATOM 571 C C . ILE A 1 74 ? -18.688 -29.422 3.113 1 95.5 74 ILE A C 1
ATOM 573 O O . ILE A 1 74 ? -19.453 -30.391 3.242 1 95.5 74 ILE A O 1
ATOM 577 N N . PRO A 1 75 ? -18.75 -28.359 3.871 1 92.25 75 PRO A N 1
ATOM 578 C CA . PRO A 1 75 ? -19.797 -28.328 4.906 1 92.25 75 PRO A CA 1
ATOM 579 C C . PRO A 1 75 ? -21.203 -28.453 4.332 1 92.25 75 PRO A C 1
ATOM 581 O O . PRO A 1 75 ? -21.516 -27.844 3.307 1 92.25 75 PRO A O 1
ATOM 584 N N . LEU A 1 76 ? -22.062 -29.188 5.047 1 94.81 76 LEU A N 1
ATOM 585 C CA . LEU A 1 76 ? -23.453 -29.328 4.586 1 94.81 76 LEU A CA 1
ATOM 586 C C . LEU A 1 76 ? -24.156 -27.984 4.629 1 94.81 76 LEU A C 1
ATOM 588 O O . LEU A 1 76 ? -25.094 -27.75 3.861 1 94.81 76 LEU A O 1
ATOM 592 N N . SER A 1 77 ? -23.688 -27.156 5.457 1 92.94 77 SER A N 1
ATOM 593 C CA . SER A 1 77 ? -24.312 -25.844 5.66 1 92.94 77 SER A CA 1
ATOM 594 C C . SER A 1 77 ? -24.156 -24.969 4.43 1 92.94 77 SER A C 1
ATOM 596 O O . SER A 1 77 ? -24.781 -23.906 4.336 1 92.94 77 SER A O 1
ATOM 598 N N . THR A 1 78 ? -23.344 -25.391 3.492 1 93.19 78 THR A N 1
ATOM 599 C CA . THR A 1 78 ? -23.234 -24.672 2.227 1 93.19 78 THR A CA 1
ATOM 600 C C . THR A 1 78 ? -24.562 -24.719 1.468 1 93.19 78 THR A C 1
ATOM 602 O O . THR A 1 78 ? -24.828 -23.875 0.614 1 93.19 78 THR A O 1
ATOM 605 N N . SER A 1 79 ? -25.297 -25.766 1.732 1 94.88 79 SER A N 1
ATOM 606 C CA . SER A 1 79 ? -26.625 -25.891 1.14 1 94.88 79 SER A CA 1
ATOM 607 C C . SER A 1 79 ? -27.672 -25.203 1.997 1 94.88 79 SER A C 1
ATOM 609 O O . SER A 1 79 ? -27.688 -25.375 3.219 1 94.88 79 SER A O 1
ATOM 611 N N . SER A 1 80 ? -28.578 -24.578 1.382 1 93.12 80 SER A N 1
ATOM 612 C CA . SER A 1 80 ? -29.609 -23.828 2.105 1 93.12 80 SER A CA 1
ATOM 613 C C . SER A 1 80 ? -30.594 -24.766 2.799 1 93.12 80 SER A C 1
ATOM 615 O O . SER A 1 80 ? -31.25 -24.375 3.76 1 93.12 80 SER A O 1
ATOM 617 N N . THR A 1 81 ? -30.672 -25.984 2.371 1 96.25 81 THR A N 1
ATOM 618 C CA . THR A 1 81 ? -31.672 -26.922 2.895 1 96.25 81 THR A CA 1
ATOM 619 C C . THR A 1 81 ? -31.047 -27.875 3.895 1 96.25 81 THR A C 1
ATOM 621 O O . THR A 1 81 ? -31.688 -28.844 4.32 1 96.25 81 THR A O 1
ATOM 624 N N . TYR A 1 82 ? -29.812 -27.719 4.25 1 94.94 82 TYR A N 1
ATOM 625 C CA . TYR A 1 82 ? -29.094 -28.703 5.043 1 94.94 82 TYR A CA 1
ATOM 626 C C . TYR A 1 82 ? -29.797 -28.969 6.363 1 94.94 82 TYR A C 1
ATOM 628 O O . TYR A 1 82 ? -29.766 -30.078 6.887 1 94.94 82 TYR A O 1
ATOM 636 N N . LYS A 1 83 ? -30.516 -27.922 6.941 1 94 83 LYS A N 1
ATOM 637 C CA . LYS A 1 83 ? -31.188 -28.062 8.234 1 94 83 LYS A CA 1
ATOM 638 C C . LYS A 1 83 ? -32.344 -29.031 8.141 1 94 83 LYS A C 1
ATOM 640 O O . LYS A 1 83 ? -32.844 -29.531 9.164 1 94 83 LYS A O 1
ATOM 645 N N . GLN A 1 84 ? -32.875 -29.281 6.98 1 96.38 84 GLN A N 1
ATOM 646 C CA . GLN A 1 84 ? -33.969 -30.203 6.77 1 96.38 84 GLN A CA 1
ATOM 647 C C . GLN A 1 84 ? -33.5 -31.641 6.602 1 96.38 84 GLN A C 1
ATOM 649 O O . GLN A 1 84 ? -34.281 -32.562 6.414 1 96.38 84 GLN A O 1
ATOM 654 N N . GLY A 1 85 ? -32.219 -31.875 6.629 1 94.88 85 GLY A N 1
ATOM 655 C CA . GLY A 1 85 ? -31.641 -33.219 6.594 1 94.88 85 GLY A CA 1
ATOM 656 C C . GLY A 1 85 ? -31.297 -33.688 5.191 1 94.88 85 GLY A C 1
ATOM 657 O O . GLY A 1 85 ? -31 -34.844 4.98 1 94.88 85 GLY A O 1
ATOM 658 N N . TYR A 1 86 ? -31.469 -32.781 4.242 1 96.69 86 TYR A N 1
ATOM 659 C CA . TYR A 1 86 ? -31.109 -33.094 2.859 1 96.69 86 TYR A CA 1
ATOM 660 C C . TYR A 1 86 ? -30.5 -31.859 2.176 1 96.69 86 TYR A C 1
ATOM 662 O O . TYR A 1 86 ? -30.547 -30.75 2.713 1 96.69 86 TYR A O 1
ATOM 670 N N . GLY A 1 87 ? -29.797 -32.062 1.059 1 97.56 87 GLY A N 1
ATOM 671 C CA . GLY A 1 87 ? -29.234 -30.938 0.326 1 97.56 87 GLY A CA 1
ATOM 672 C C . GLY A 1 87 ? -28.453 -31.359 -0.905 1 97.56 87 GLY A C 1
ATOM 673 O O 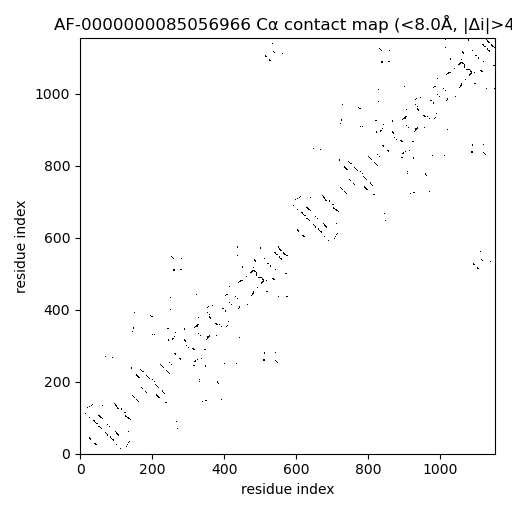. GLY A 1 87 ? -28.453 -32.531 -1.276 1 97.56 87 GLY A O 1
ATOM 674 N N . THR A 1 88 ? -28 -30.391 -1.569 1 97.5 88 THR A N 1
ATOM 675 C CA . THR A 1 88 ? -27.234 -30.562 -2.791 1 97.5 88 THR A CA 1
ATOM 676 C C . THR A 1 88 ? -26.109 -29.531 -2.873 1 97.5 88 THR A C 1
ATOM 678 O O . THR A 1 88 ? -26.281 -28.391 -2.43 1 97.5 88 THR A O 1
ATOM 681 N N . VAL A 1 89 ? -24.969 -30 -3.34 1 97.5 89 VAL A N 1
ATOM 682 C CA . VAL A 1 89 ? -23.859 -29.094 -3.621 1 97.5 89 VAL A CA 1
ATOM 683 C C . VAL A 1 89 ? -23.172 -29.516 -4.922 1 97.5 89 VAL A C 1
ATOM 685 O O . VAL A 1 89 ? -23.141 -30.688 -5.266 1 97.5 89 VAL A O 1
ATOM 688 N N . SER A 1 90 ? -22.719 -28.578 -5.664 1 97.62 90 SER A N 1
ATOM 689 C CA . SER A 1 90 ? -22 -28.844 -6.898 1 97.62 90 SER A CA 1
ATOM 690 C C . SER A 1 90 ? -20.594 -28.234 -6.859 1 97.62 90 SER A C 1
ATOM 692 O O . SER A 1 90 ? -20.438 -27.078 -6.465 1 97.62 90 SER A O 1
ATOM 694 N N . ILE A 1 91 ? -19.578 -29 -7.219 1 97.25 91 ILE A N 1
ATOM 695 C CA . ILE A 1 91 ? -18.219 -28.5 -7.281 1 97.25 91 ILE A CA 1
ATOM 696 C C . ILE A 1 91 ? -17.531 -29.016 -8.547 1 97.25 91 ILE A C 1
ATOM 698 O O . ILE A 1 91 ? -17.906 -30.062 -9.078 1 97.25 91 ILE A O 1
ATOM 702 N N . PRO A 1 92 ? -16.625 -28.219 -9.055 1 97.69 92 PRO A N 1
ATOM 703 C CA . PRO A 1 92 ? -15.805 -28.75 -10.141 1 97.69 92 PRO A CA 1
ATOM 704 C C . PRO A 1 92 ? -14.773 -29.766 -9.656 1 97.69 92 PRO A C 1
ATOM 706 O O . PRO A 1 92 ? -14.266 -29.656 -8.531 1 97.69 92 PRO A O 1
ATOM 709 N N . LEU A 1 93 ? -14.438 -30.766 -10.477 1 98.12 93 LEU A N 1
ATOM 710 C CA . LEU A 1 93 ? -13.391 -31.719 -10.148 1 98.12 93 LEU A CA 1
ATOM 711 C C . LEU A 1 93 ? -12.266 -31.656 -11.18 1 98.12 93 LEU A C 1
ATOM 713 O O . LEU A 1 93 ? -12.492 -31.281 -12.336 1 98.12 93 LEU A O 1
ATOM 717 N N . VAL A 1 94 ? -11.141 -32.031 -10.766 1 98.12 94 VAL A N 1
ATOM 718 C CA . VAL A 1 94 ? -9.953 -32.094 -11.617 1 98.12 94 VAL A CA 1
ATOM 719 C C . VAL A 1 94 ? -9.664 -33.562 -11.984 1 98.12 94 VAL A C 1
ATOM 721 O O . VAL A 1 94 ? -9.758 -34.438 -11.133 1 98.12 94 VAL A O 1
ATOM 724 N N . ASN A 1 95 ? -9.438 -33.781 -13.289 1 98.31 95 ASN A N 1
ATOM 725 C CA . ASN A 1 95 ? -8.992 -35.125 -13.688 1 98.31 95 ASN A CA 1
ATOM 726 C C . ASN A 1 95 ? -7.617 -35.438 -13.109 1 98.31 95 ASN A C 1
ATOM 728 O O . ASN A 1 95 ? -6.605 -34.906 -13.562 1 98.31 95 ASN A O 1
ATOM 732 N N . VAL A 1 96 ? -7.594 -36.344 -12.156 1 97.81 96 VAL A N 1
ATOM 733 C CA . VAL A 1 96 ? -6.371 -36.688 -11.438 1 97.81 96 VAL A CA 1
ATOM 734 C C . VAL A 1 96 ? -5.926 -38.094 -11.836 1 97.81 96 VAL A C 1
ATOM 736 O O . VAL A 1 96 ? -5.102 -38.688 -11.156 1 97.81 96 VAL A O 1
ATOM 739 N N . ARG A 1 97 ? -6.598 -38.688 -12.852 1 97.38 97 ARG A N 1
ATOM 740 C CA . ARG A 1 97 ? -6.273 -39.969 -13.414 1 97.38 97 ARG A CA 1
ATOM 741 C C . ARG A 1 97 ? -6.629 -41.094 -12.438 1 97.38 97 ARG A C 1
ATOM 743 O O . ARG A 1 97 ? -5.941 -42.125 -12.383 1 97.38 97 ARG A O 1
ATOM 750 N N . ASP A 1 98 ? -7.551 -40.781 -11.594 1 97.12 98 ASP A N 1
ATOM 751 C CA . ASP A 1 98 ? -8.078 -41.719 -10.633 1 97.12 98 ASP A CA 1
ATOM 752 C C . ASP A 1 98 ? -9.555 -41.469 -10.336 1 97.12 98 ASP A C 1
ATOM 754 O O . ASP A 1 98 ? -10.141 -40.531 -10.891 1 97.12 98 ASP A O 1
ATOM 758 N N . THR A 1 99 ? -10.117 -42.312 -9.5 1 98.06 99 THR A N 1
ATOM 759 C CA . THR A 1 99 ? -11.547 -42.281 -9.219 1 98.06 99 THR A CA 1
ATOM 760 C C . THR A 1 99 ? -11.828 -41.562 -7.906 1 98.06 99 THR A C 1
ATOM 762 O O . THR A 1 99 ? -11.164 -41.812 -6.898 1 98.06 99 THR A O 1
ATOM 765 N N . TYR A 1 100 ? -12.852 -40.625 -7.969 1 98.5 100 TYR A N 1
ATOM 766 C CA . TYR A 1 100 ? -13.273 -39.906 -6.773 1 98.5 100 TYR A CA 1
ATOM 767 C C . TYR A 1 100 ? -14.359 -40.688 -6.031 1 98.5 100 TYR A C 1
ATOM 769 O O . TYR A 1 100 ? -15.117 -41.438 -6.645 1 98.5 100 TYR A O 1
ATOM 777 N N . ILE A 1 101 ? -14.414 -40.5 -4.766 1 98.5 101 ILE A N 1
ATOM 778 C CA . ILE A 1 101 ? -15.531 -40.906 -3.924 1 98.5 101 ILE A CA 1
ATOM 779 C C . ILE A 1 101 ? -15.773 -39.844 -2.852 1 98.5 101 ILE A C 1
ATOM 781 O O . ILE A 1 101 ? -14.859 -39.125 -2.467 1 98.5 101 ILE A O 1
ATOM 785 N N . PHE A 1 102 ? -17.016 -39.75 -2.461 1 98.38 102 PHE A N 1
ATOM 786 C CA . PHE A 1 102 ? -17.406 -38.812 -1.401 1 98.38 102 PHE A CA 1
ATOM 787 C C . PHE A 1 102 ? -17.984 -39.594 -0.209 1 98.38 102 PHE A C 1
ATOM 789 O O . PHE A 1 102 ? -18.594 -40.625 -0.375 1 98.38 102 PHE A O 1
ATOM 796 N N . ARG A 1 103 ? -17.719 -39 0.934 1 96.5 103 ARG A N 1
ATOM 797 C CA . ARG A 1 103 ? -18.219 -39.625 2.152 1 96.5 103 ARG A CA 1
ATOM 798 C C . ARG A 1 103 ? -18.891 -38.625 3.064 1 96.5 103 ARG A C 1
ATOM 800 O O . ARG A 1 103 ? -18.438 -37.469 3.17 1 96.5 103 ARG A O 1
ATOM 807 N N . LEU A 1 104 ? -19.969 -39.031 3.643 1 95.44 104 LEU A N 1
ATOM 808 C CA . LEU A 1 104 ? -20.75 -38.188 4.535 1 95.44 104 LEU A CA 1
ATOM 809 C C . LEU A 1 104 ? -20.328 -38.375 5.988 1 95.44 104 LEU A C 1
ATOM 811 O O . LEU A 1 104 ? -20.5 -39.469 6.531 1 95.44 104 LEU A O 1
ATOM 815 N N . TRP A 1 105 ? -19.812 -37.344 6.523 1 91.44 105 TRP A N 1
ATOM 816 C CA . TRP A 1 105 ? -19.406 -37.344 7.922 1 91.44 105 TRP A CA 1
ATOM 817 C C . TRP A 1 105 ? -20.375 -36.5 8.766 1 91.44 105 TRP A C 1
ATOM 819 O O . TRP A 1 105 ? -20.656 -35.344 8.453 1 91.44 105 TRP A O 1
ATOM 829 N N . LEU A 1 106 ? -20.891 -37.031 9.859 1 89.56 106 LEU A N 1
ATOM 830 C CA . LEU A 1 106 ? -21.797 -36.344 10.758 1 89.56 106 LEU A CA 1
ATOM 831 C C . LEU A 1 106 ? -21.203 -36.219 12.156 1 89.56 106 LEU A C 1
ATOM 833 O O . LEU A 1 106 ? -20.469 -37.125 12.594 1 89.56 106 LEU A O 1
ATOM 837 N N . LYS A 1 107 ? -21.562 -35.062 12.758 1 83.19 107 LYS A N 1
ATOM 838 C CA . LYS A 1 107 ? -21.172 -34.938 14.156 1 83.19 107 LYS A CA 1
ATOM 839 C C . LYS A 1 107 ? -21.797 -36.031 15.016 1 83.19 107 LYS A C 1
ATOM 841 O O . LYS A 1 107 ? -22.953 -36.375 14.828 1 83.19 107 LYS A O 1
ATOM 846 N N . SER A 1 108 ? -20.891 -36.625 15.773 1 73.06 108 SER A N 1
ATOM 847 C CA . SER A 1 108 ? -21.344 -37.688 16.641 1 73.06 108 SER A CA 1
ATOM 848 C C . SER A 1 108 ? -21.516 -37.219 18.078 1 73.06 108 SER A C 1
ATOM 850 O O . SER A 1 108 ? -20.797 -36.312 18.531 1 73.06 108 SER A O 1
ATOM 852 N N . THR A 1 109 ? -22.688 -37.312 18.75 1 58.47 109 THR A N 1
ATOM 853 C CA . THR A 1 109 ? -22.891 -37.062 20.172 1 58.47 109 THR A CA 1
ATOM 854 C C . THR A 1 109 ? -22.031 -38 21.016 1 58.47 109 THR A C 1
ATOM 856 O O . THR A 1 109 ? -21.812 -37.719 22.203 1 58.47 109 THR A O 1
ATOM 859 N N . GLU A 1 110 ? -21.703 -39.156 20.625 1 53.88 110 GLU A N 1
ATOM 860 C CA . GLU A 1 110 ? -20.906 -40.094 21.422 1 53.88 110 GLU A CA 1
ATOM 861 C C . GLU A 1 110 ? -19.422 -39.781 21.281 1 53.88 110 GLU A C 1
ATOM 863 O O . GLU A 1 110 ? -18.969 -39.312 20.234 1 53.88 110 GLU A O 1
ATOM 868 N N . ALA A 1 111 ? -18.75 -39.781 22.391 1 48.97 111 ALA A N 1
ATOM 869 C CA . ALA A 1 111 ? -17.281 -39.688 22.406 1 48.97 111 ALA A CA 1
ATOM 870 C C . ALA A 1 111 ? -16.688 -40.438 21.219 1 48.97 111 ALA A C 1
ATOM 872 O O . ALA A 1 111 ? -16.75 -41.656 21.172 1 48.97 111 ALA A O 1
ATOM 873 N N . SER A 1 112 ? -16.953 -40.219 20.078 1 40.56 112 SER A N 1
ATOM 874 C CA . SER A 1 112 ? -16.531 -40.969 18.906 1 40.56 112 SER A CA 1
ATOM 875 C C . SER A 1 112 ? -15.039 -40.812 18.641 1 40.56 112 SER A C 1
ATOM 877 O O . SER A 1 112 ? -14.453 -39.781 18.984 1 40.56 112 SER A O 1
ATOM 879 N N . THR A 1 113 ? -14.281 -42 18.562 1 37.97 113 THR A N 1
ATOM 880 C CA . THR A 1 113 ? -12.875 -42.219 18.234 1 37.97 113 THR A CA 1
ATOM 881 C C . THR A 1 113 ? -12.555 -41.625 16.859 1 37.97 113 THR A C 1
ATOM 883 O O . THR A 1 113 ? -11.516 -41.938 16.266 1 37.97 113 THR A O 1
ATOM 886 N N . GLY A 1 114 ? -13.5 -41.062 16.266 1 39.28 114 GLY A N 1
ATOM 887 C CA . GLY A 1 114 ? -13.109 -40.688 14.914 1 39.28 114 GLY A CA 1
ATOM 888 C C . GLY A 1 114 ? -11.992 -39.656 14.875 1 39.28 114 GLY A C 1
ATOM 889 O O . GLY A 1 114 ? -11.633 -39.094 15.906 1 39.28 114 GLY A O 1
ATOM 890 N N . PRO A 1 115 ? -11.242 -39.781 13.789 1 38.25 115 PRO A N 1
ATOM 891 C CA . PRO A 1 115 ? -10.117 -38.844 13.688 1 38.25 115 PRO A CA 1
ATOM 892 C C . PRO A 1 115 ? -10.539 -37.375 13.875 1 38.25 115 PRO A C 1
ATOM 894 O O . PRO A 1 115 ? -11.648 -37 13.484 1 38.25 115 PRO A O 1
ATOM 897 N N . ALA A 1 116 ? -9.992 -36.906 14.875 1 39.38 116 ALA A N 1
ATOM 898 C CA . ALA A 1 116 ? -10.141 -35.469 15.062 1 39.38 116 ALA A CA 1
ATOM 899 C C . ALA A 1 116 ? -10.031 -34.75 13.727 1 39.38 116 ALA A C 1
ATOM 901 O O . ALA A 1 116 ? -9.148 -35.031 12.922 1 39.38 116 ALA A O 1
ATOM 902 N N . MET A 1 117 ? -11.188 -34.469 13.188 1 42.56 117 MET A N 1
ATOM 903 C CA . MET A 1 117 ? -11.133 -33.625 12.016 1 42.56 117 MET A CA 1
ATOM 904 C C . MET A 1 117 ? -9.953 -32.656 12.109 1 42.56 117 MET A C 1
ATOM 906 O O . MET A 1 117 ? -9.719 -32.062 13.156 1 42.56 117 MET A O 1
ATOM 910 N N . PRO A 1 118 ? -9.055 -32.688 11.312 1 40.62 118 PRO A N 1
ATOM 911 C CA . PRO A 1 118 ? -8.023 -31.656 11.375 1 40.62 118 PRO A CA 1
ATOM 912 C C . PRO A 1 118 ? -8.586 -30.281 11.695 1 40.62 118 PRO A C 1
ATOM 914 O O . PRO A 1 118 ? -9.805 -30.078 11.625 1 40.62 118 PRO A O 1
ATOM 917 N N . SER A 1 119 ? -7.711 -29.156 11.688 1 41.53 119 SER A N 1
ATOM 918 C CA . SER A 1 119 ? -7.789 -27.781 12.172 1 41.53 119 SER A CA 1
ATOM 919 C C . SER A 1 119 ? -9.078 -27.109 11.719 1 41.53 119 SER A C 1
ATOM 921 O O . SER A 1 119 ? -9.453 -26.047 12.242 1 41.53 119 SER A O 1
ATOM 923 N N . PRO A 1 120 ? -9.414 -27.094 10.445 1 42.03 120 PRO A N 1
ATOM 924 C CA . PRO A 1 120 ? -10.398 -26 10.508 1 42.03 120 PRO A CA 1
ATOM 925 C C . PRO A 1 120 ? -11.461 -26.234 11.578 1 42.03 120 PRO A C 1
ATOM 927 O O . PRO A 1 120 ? -12.273 -25.344 11.852 1 42.03 120 PRO A O 1
ATOM 930 N N . LEU A 1 121 ? -12.094 -27.484 11.539 1 41.62 121 LEU A N 1
ATOM 931 C CA . LEU A 1 121 ? -13.141 -27.609 12.547 1 41.62 121 LEU A CA 1
ATOM 932 C C . LEU A 1 121 ? -12.547 -27.875 13.922 1 41.62 121 LEU A C 1
ATOM 934 O O . LEU A 1 121 ? -11.984 -28.938 14.164 1 41.62 121 LEU A O 1
ATOM 938 N N . SER A 1 122 ? -11.812 -27.125 14.383 1 40.81 122 SER A N 1
ATOM 939 C CA . SER A 1 122 ? -11.141 -26.984 15.672 1 40.81 122 SER A CA 1
ATOM 940 C C . SER A 1 122 ? -11.711 -27.938 16.703 1 40.81 122 SER A C 1
ATOM 942 O O . SER A 1 122 ? -11.023 -28.344 17.641 1 40.81 122 SER A O 1
ATOM 944 N N . GLY A 1 123 ? -12.992 -27.953 16.875 1 47.41 123 GLY A N 1
ATOM 945 C CA . GLY A 1 123 ? -13.438 -28.422 18.188 1 47.41 123 GLY A CA 1
ATOM 946 C C . GLY A 1 123 ? -13.414 -29.922 18.328 1 47.41 123 GLY A C 1
ATOM 947 O O . GLY A 1 123 ? -13.156 -30.641 17.359 1 47.41 123 GLY A O 1
ATOM 948 N N . ASN A 1 124 ? -13.133 -30.453 19.484 1 56.03 124 ASN A N 1
ATOM 949 C CA . ASN A 1 124 ? -13.297 -31.797 20.031 1 56.03 124 ASN A CA 1
ATOM 950 C C . ASN A 1 124 ? -14.602 -32.438 19.578 1 56.03 124 ASN A C 1
ATOM 952 O O . ASN A 1 124 ? -15.492 -32.719 20.391 1 56.03 124 ASN A O 1
ATOM 956 N N . VAL A 1 125 ? -14.797 -32.281 18.188 1 62.47 125 VAL A N 1
ATOM 957 C CA . VAL A 1 125 ? -16.078 -32.875 17.781 1 62.47 125 VAL A CA 1
ATOM 958 C C . VAL A 1 125 ? -15.852 -34.281 17.234 1 62.47 125 VAL A C 1
ATOM 960 O O . VAL A 1 125 ? -14.93 -34.5 16.453 1 62.47 125 VAL A O 1
ATOM 963 N N . ASN A 1 126 ? -16.453 -35.156 17.766 1 70.31 126 ASN A N 1
ATOM 964 C CA . ASN A 1 126 ? -16.453 -36.531 17.281 1 70.31 126 ASN A CA 1
ATOM 965 C C . ASN A 1 126 ? -17.266 -36.688 15.992 1 70.31 126 ASN A C 1
ATOM 967 O O . ASN A 1 126 ? -18.391 -36.156 15.906 1 70.31 126 ASN A O 1
ATOM 971 N N . ILE A 1 127 ? -16.609 -37.219 14.844 1 76.81 127 ILE A N 1
ATOM 972 C CA . ILE A 1 127 ? -17.266 -37.344 13.555 1 76.81 127 ILE A CA 1
ATOM 973 C C . ILE A 1 127 ? -17.391 -38.844 13.195 1 76.81 127 ILE A C 1
ATOM 975 O O . ILE A 1 127 ? -16.5 -39.625 13.523 1 76.81 127 ILE A O 1
ATOM 979 N N . THR A 1 128 ? -18.562 -39.25 12.68 1 83.81 128 THR A N 1
ATOM 980 C CA . THR A 1 128 ? -18.844 -40.625 12.242 1 83.81 128 THR A CA 1
ATOM 981 C C . THR A 1 128 ? -19.156 -40.656 10.75 1 83.81 128 THR A C 1
ATOM 983 O O . THR A 1 128 ? -19.875 -39.781 10.242 1 83.81 128 THR A O 1
ATOM 986 N N . LEU A 1 129 ? -18.578 -41.656 10.078 1 90.38 129 LEU A N 1
ATOM 987 C CA . LEU A 1 129 ? -18.922 -41.906 8.688 1 90.38 129 LEU A CA 1
ATOM 988 C C . LEU A 1 129 ? -20.281 -42.594 8.578 1 90.38 129 LEU A C 1
ATOM 990 O O . LEU A 1 129 ? -20.516 -43.625 9.203 1 90.38 129 LEU A O 1
ATOM 994 N N . VAL A 1 130 ? -21.109 -42.062 7.691 1 92.31 130 VAL A N 1
ATOM 995 C CA . VAL A 1 130 ? -22.469 -42.594 7.719 1 92.31 130 VAL A CA 1
ATOM 996 C C . VAL A 1 130 ? -22.859 -43.062 6.32 1 92.31 130 VAL A C 1
ATOM 998 O O . VAL A 1 130 ? -23.797 -43.875 6.164 1 92.31 130 VAL A O 1
ATOM 1001 N N . ALA A 1 131 ? -22.25 -42.531 5.305 1 95.38 131 ALA A N 1
ATOM 1002 C CA . ALA A 1 131 ? -22.594 -42.938 3.949 1 95.38 131 ALA A CA 1
ATOM 1003 C C . ALA A 1 131 ? -21.422 -42.719 2.99 1 95.38 131 ALA A C 1
ATOM 1005 O O . ALA A 1 131 ? -20.609 -41.812 3.191 1 95.38 131 ALA A O 1
ATOM 1006 N N . ASN A 1 132 ? -21.328 -43.562 1.993 1 96.62 132 ASN A N 1
ATOM 1007 C CA . ASN A 1 132 ? -20.438 -43.406 0.845 1 96.62 132 ASN A CA 1
ATOM 1008 C C . ASN A 1 132 ? -21.219 -43.094 -0.427 1 96.62 132 ASN A C 1
ATOM 1010 O O . ASN A 1 132 ? -22.312 -43.594 -0.636 1 96.62 132 ASN A O 1
ATOM 1014 N N . SER A 1 133 ? -20.656 -42.344 -1.188 1 98.31 133 SER A N 1
ATOM 1015 C CA . SER A 1 133 ? -21.25 -42.125 -2.51 1 98.31 133 SER A CA 1
ATOM 1016 C C . SER A 1 133 ? -20.812 -43.219 -3.479 1 98.31 133 SER A C 1
ATOM 1018 O O . SER A 1 133 ? -19.969 -44.062 -3.152 1 98.31 133 SER A O 1
ATOM 1020 N N . ASN A 1 134 ? -21.516 -43.219 -4.66 1 98.19 134 ASN A N 1
ATOM 1021 C CA . ASN A 1 134 ? -20.953 -43.906 -5.801 1 98.19 134 ASN A CA 1
ATOM 1022 C C . ASN A 1 134 ? -19.641 -43.281 -6.266 1 98.19 134 ASN A C 1
ATOM 1024 O O . ASN A 1 134 ? -19.312 -42.156 -5.836 1 98.19 134 ASN A O 1
ATOM 1028 N N . ASN A 1 135 ? -18.922 -44 -7.094 1 98.31 135 ASN A N 1
ATOM 1029 C CA . ASN A 1 135 ? -17.672 -43.531 -7.672 1 98.31 135 ASN A CA 1
ATOM 1030 C C . ASN A 1 135 ? -17.922 -42.469 -8.758 1 98.31 135 ASN A C 1
ATOM 1032 O O . ASN A 1 135 ? -18.938 -42.531 -9.469 1 98.31 135 ASN A O 1
ATOM 1036 N N . VAL A 1 136 ? -17.078 -41.5 -8.859 1 98.62 136 VAL A N 1
ATOM 1037 C CA . VAL A 1 136 ? -17.078 -40.531 -9.945 1 98.62 136 VAL A CA 1
ATOM 1038 C C . VAL A 1 136 ? -15.742 -40.562 -10.68 1 98.62 136 VAL A C 1
ATOM 1040 O O . VAL A 1 136 ? -14.68 -40.5 -10.047 1 98.62 136 VAL A O 1
ATOM 1043 N N . THR A 1 137 ? -15.781 -40.719 -11.961 1 98 137 THR A N 1
ATOM 1044 C CA . THR A 1 137 ? -14.57 -40.781 -12.773 1 98 137 THR A CA 1
ATOM 1045 C C . THR A 1 137 ? -14.695 -39.906 -14 1 98 137 THR A C 1
ATOM 1047 O O . THR A 1 137 ? -15.586 -39.031 -14.07 1 98 137 THR A O 1
ATOM 1050 N N . PHE A 1 138 ? -13.742 -39.969 -14.906 1 98.19 138 PHE A N 1
ATOM 1051 C CA . PHE A 1 138 ? -13.734 -39.188 -16.141 1 98.19 138 PHE A CA 1
ATOM 1052 C C . PHE A 1 138 ? -13.844 -40.125 -17.344 1 98.19 138 PHE A C 1
ATOM 1054 O O . PHE A 1 138 ? -13.438 -41.281 -17.297 1 98.19 138 PHE A O 1
ATOM 1061 N N . GLU A 1 139 ? -14.414 -39.562 -18.422 1 97.69 139 GLU A N 1
ATOM 1062 C CA . GLU A 1 139 ? -14.555 -40.312 -19.656 1 97.69 139 GLU A CA 1
ATOM 1063 C C . GLU A 1 139 ? -13.211 -40.906 -20.109 1 97.69 139 GLU A C 1
ATOM 1065 O O . GLU A 1 139 ? -13.141 -42.031 -20.578 1 97.69 139 GLU A O 1
ATOM 1070 N N . ASN A 1 140 ? -12.25 -40.125 -20.047 1 97.94 140 ASN A N 1
ATOM 1071 C CA . ASN A 1 140 ? -10.867 -40.5 -20.312 1 97.94 140 ASN A CA 1
ATOM 1072 C C . ASN A 1 140 ? -9.945 -40.094 -19.172 1 97.94 140 ASN A C 1
ATOM 1074 O O . ASN A 1 140 ? -9.281 -39.062 -19.234 1 97.94 140 ASN A O 1
ATOM 1078 N N . PRO A 1 141 ? -9.773 -40.906 -18.203 1 97.31 141 PRO A N 1
ATOM 1079 C CA . PRO A 1 141 ? -8.914 -40.562 -17.062 1 97.31 141 PRO A CA 1
ATOM 1080 C C . PRO A 1 141 ? -7.461 -40.312 -17.484 1 97.31 141 PRO A C 1
ATOM 1082 O O . PRO A 1 141 ? -6.707 -39.688 -16.75 1 97.31 141 PRO A O 1
ATOM 1085 N N . ASN A 1 142 ? -7.07 -40.844 -18.625 1 97.69 142 ASN A N 1
ATOM 1086 C CA . ASN A 1 142 ? -5.684 -40.75 -19.078 1 97.69 142 ASN A CA 1
ATOM 1087 C C . ASN A 1 142 ? -5.473 -39.531 -19.984 1 97.69 142 ASN A C 1
ATOM 1089 O O . ASN A 1 142 ? -4.387 -39.344 -20.531 1 97.69 142 ASN A O 1
ATOM 1093 N N . ALA A 1 143 ? -6.465 -38.688 -20.141 1 98.12 143 ALA A N 1
ATOM 1094 C CA . ALA A 1 143 ? -6.441 -37.594 -21.094 1 98.12 143 ALA A CA 1
ATOM 1095 C C . ALA A 1 143 ? -5.246 -36.656 -20.844 1 98.12 143 ALA A C 1
ATOM 1097 O O . ALA A 1 143 ? -4.824 -36.5 -19.703 1 98.12 143 ALA A O 1
ATOM 1098 N N . PRO A 1 144 ? -4.609 -36.094 -21.922 1 98.31 144 PRO A N 1
ATOM 1099 C CA . PRO A 1 144 ? -3.562 -35.094 -21.734 1 98.31 144 PRO A CA 1
ATOM 1100 C C . PRO A 1 144 ? -4.105 -33.781 -21.188 1 98.31 144 PRO A C 1
ATOM 1102 O O . PRO A 1 144 ? -5.008 -33.188 -21.781 1 98.31 144 PRO A O 1
ATOM 1105 N N . GLU A 1 145 ? -3.631 -33.344 -20.078 1 97.38 145 GLU A N 1
ATOM 1106 C CA . GLU A 1 145 ? -4.09 -32.125 -19.406 1 97.38 145 GLU A CA 1
ATOM 1107 C C . GLU A 1 145 ? -2.93 -31.359 -18.766 1 97.38 145 GLU A C 1
ATOM 1109 O O . GLU A 1 145 ? -1.777 -31.797 -18.859 1 97.38 145 GLU A O 1
ATOM 1114 N N . LYS A 1 146 ? -3.189 -30.141 -18.297 1 97.06 146 LYS A N 1
ATOM 1115 C CA . LYS A 1 146 ? -2.266 -29.328 -17.516 1 97.06 146 LYS A CA 1
ATOM 1116 C C . LYS A 1 146 ? -1.048 -28.938 -18.359 1 97.06 146 LYS A C 1
ATOM 1118 O O . LYS A 1 146 ? 0.091 -29.141 -17.938 1 97.06 146 LYS A O 1
ATOM 1123 N N . PRO A 1 147 ? -1.31 -28.391 -19.5 1 97.88 147 PRO A N 1
ATOM 1124 C CA . PRO A 1 147 ? -0.204 -27.938 -20.359 1 97.88 147 PRO A CA 1
ATOM 1125 C C . PRO A 1 147 ? 0.622 -26.828 -19.719 1 97.88 147 PRO A C 1
ATOM 1127 O O . PRO A 1 147 ? 0.086 -26.016 -18.953 1 97.88 147 PRO A O 1
ATOM 1130 N N . TYR A 1 148 ? 1.813 -26.875 -20.047 1 94.62 148 TYR A N 1
ATOM 1131 C CA . TYR A 1 148 ? 2.805 -25.922 -19.562 1 94.62 148 TYR A CA 1
ATOM 1132 C C . TYR A 1 148 ? 3.797 -25.562 -20.672 1 94.62 148 TYR A C 1
ATOM 1134 O O . TYR A 1 148 ? 4.582 -26.406 -21.109 1 94.62 148 TYR A O 1
ATOM 1142 N N . LEU A 1 149 ? 3.744 -24.25 -21.109 1 96.25 149 LEU A N 1
ATOM 1143 C CA . LEU A 1 149 ? 4.699 -23.766 -22.094 1 96.25 149 LEU A CA 1
ATOM 1144 C C . LEU A 1 149 ? 5.941 -23.203 -21.422 1 96.25 149 LEU A C 1
ATOM 1146 O O . LEU A 1 149 ? 5.848 -22.594 -20.344 1 96.25 149 LEU A O 1
ATOM 1150 N N . ALA A 1 150 ? 7.105 -23.359 -22.031 1 92.94 150 ALA A N 1
ATOM 1151 C CA . ALA A 1 150 ? 8.352 -22.766 -21.547 1 92.94 150 ALA A CA 1
ATOM 1152 C C . ALA A 1 150 ? 9.281 -22.422 -22.703 1 92.94 150 ALA A C 1
ATOM 1154 O O . ALA A 1 150 ? 9.258 -23.078 -23.75 1 92.94 150 ALA A O 1
ATOM 1155 N N . PHE A 1 151 ? 10.047 -21.484 -22.484 1 89.81 151 PHE A N 1
ATOM 1156 C CA . PHE A 1 151 ? 11.086 -21.141 -23.438 1 89.81 151 PHE A CA 1
ATOM 1157 C C . PHE A 1 151 ? 12.18 -22.203 -23.453 1 89.81 151 PHE A C 1
ATOM 1159 O O . PHE A 1 151 ? 12.398 -22.891 -22.453 1 89.81 151 PHE A O 1
ATOM 1166 N N . THR A 1 152 ? 12.789 -22.281 -24.594 1 88.31 152 THR A N 1
ATOM 1167 C CA . THR A 1 152 ? 14.078 -22.969 -24.703 1 88.31 152 THR A CA 1
ATOM 1168 C C . THR A 1 152 ? 15.203 -21.953 -24.906 1 88.31 152 THR A C 1
ATOM 1170 O O . THR A 1 152 ? 15.062 -20.781 -24.578 1 88.31 152 THR A O 1
ATOM 1173 N N . ASN A 1 153 ? 16.328 -22.391 -25.375 1 80.69 153 ASN A N 1
ATOM 1174 C CA . ASN A 1 153 ? 17.438 -21.5 -25.641 1 80.69 153 ASN A CA 1
ATOM 1175 C C . ASN A 1 153 ? 17.375 -20.922 -27.047 1 80.69 153 ASN A C 1
ATOM 1177 O O . ASN A 1 153 ? 18.266 -20.188 -27.484 1 80.69 153 ASN A O 1
ATOM 1181 N N . SER A 1 154 ? 16.297 -21.219 -27.75 1 84.56 154 SER A N 1
ATOM 1182 C CA . SER A 1 154 ? 16.109 -20.734 -29.109 1 84.56 154 SER A CA 1
ATOM 1183 C C . SER A 1 154 ? 14.766 -20.031 -29.266 1 84.56 154 SER A C 1
ATOM 1185 O O . SER A 1 154 ? 13.742 -20.516 -28.766 1 84.56 154 SER A O 1
ATOM 1187 N N . THR A 1 155 ? 14.773 -18.922 -29.984 1 88 155 THR A N 1
ATOM 1188 C CA . THR A 1 155 ? 13.547 -18.156 -30.188 1 88 155 THR A CA 1
ATOM 1189 C C . THR A 1 155 ? 12.641 -18.844 -31.203 1 88 155 THR A C 1
ATOM 1191 O O . THR A 1 155 ? 11.477 -18.484 -31.359 1 88 155 THR A O 1
ATOM 1194 N N . THR A 1 156 ? 13.172 -19.859 -31.859 1 92.88 156 THR A N 1
ATOM 1195 C CA . THR A 1 156 ? 12.375 -20.578 -32.844 1 92.88 156 THR A CA 1
ATOM 1196 C C . THR A 1 156 ? 11.812 -21.875 -32.281 1 92.88 156 THR A C 1
ATOM 1198 O O . THR A 1 156 ? 11.406 -22.75 -33.031 1 92.88 156 THR A O 1
ATOM 1201 N N . GLU A 1 157 ? 11.961 -21.938 -31.016 1 93.44 157 GLU A N 1
ATOM 1202 C CA . GLU A 1 157 ? 11.469 -23.125 -30.328 1 93.44 157 GLU A CA 1
ATOM 1203 C C . GLU A 1 157 ? 10.531 -22.75 -29.188 1 93.44 157 GLU A C 1
ATOM 1205 O O . GLU A 1 157 ? 10.586 -21.625 -28.656 1 93.44 157 GLU A O 1
ATOM 1210 N N . MET A 1 158 ? 9.633 -23.641 -28.844 1 95.25 158 MET A N 1
ATOM 1211 C CA . MET A 1 158 ? 8.766 -23.578 -27.672 1 95.25 158 MET A CA 1
ATOM 1212 C C . MET A 1 158 ? 8.586 -24.969 -27.062 1 95.25 158 MET A C 1
ATOM 1214 O O . MET A 1 158 ? 8.25 -25.922 -27.766 1 95.25 158 MET A O 1
ATOM 1218 N N . ARG A 1 159 ? 8.883 -25.047 -25.812 1 95.06 159 ARG A N 1
ATOM 1219 C CA . ARG A 1 159 ? 8.703 -26.312 -25.109 1 95.06 159 ARG A CA 1
ATOM 1220 C C . ARG A 1 159 ? 7.281 -26.438 -24.562 1 95.06 159 ARG A C 1
ATOM 1222 O O . ARG A 1 159 ? 6.715 -25.453 -24.062 1 95.06 159 ARG A O 1
ATOM 1229 N N . LEU A 1 160 ? 6.723 -27.594 -24.672 1 97.88 160 LEU A N 1
ATOM 1230 C CA . LEU A 1 160 ? 5.438 -27.938 -24.062 1 97.88 160 LEU A CA 1
ATOM 1231 C C . LEU A 1 160 ? 5.559 -29.172 -23.172 1 97.88 160 LEU A C 1
ATOM 1233 O O . LEU A 1 160 ? 6.047 -30.203 -23.625 1 97.88 160 LEU A O 1
ATOM 1237 N N . LYS A 1 161 ? 5.188 -29.047 -21.953 1 96.94 161 LYS A N 1
ATOM 1238 C CA . LYS A 1 161 ? 4.996 -30.188 -21.062 1 96.94 161 LYS A CA 1
ATOM 1239 C C . LYS A 1 161 ? 3.527 -30.344 -20.672 1 96.94 161 LYS A C 1
ATOM 1241 O O . LYS A 1 161 ? 2.764 -29.375 -20.719 1 96.94 161 LYS A O 1
ATOM 1246 N N . TRP A 1 162 ? 3.127 -31.531 -20.422 1 98.38 162 TRP A N 1
ATOM 1247 C CA . TRP A 1 162 ? 1.786 -31.797 -19.922 1 98.38 162 TRP A CA 1
ATOM 1248 C C . TRP A 1 162 ? 1.751 -33.125 -19.156 1 98.38 162 TRP A C 1
ATOM 1250 O O . TRP A 1 162 ? 2.756 -33.844 -19.078 1 98.38 162 TRP A O 1
ATOM 1260 N N . ILE A 1 163 ? 0.636 -33.375 -18.5 1 98.06 163 ILE A N 1
ATOM 1261 C CA . ILE A 1 163 ? 0.458 -34.594 -17.719 1 98.06 163 ILE A CA 1
ATOM 1262 C C . ILE A 1 163 ? -0.611 -35.469 -18.375 1 98.06 163 ILE A C 1
ATOM 1264 O O . ILE A 1 163 ? -1.638 -34.969 -18.828 1 98.06 163 ILE A O 1
ATOM 1268 N N . SER A 1 164 ? -0.373 -36.75 -18.5 1 98 164 SER A N 1
ATOM 1269 C CA . SER A 1 164 ? -1.36 -37.719 -18.938 1 98 164 SER A CA 1
ATOM 1270 C C . SER A 1 164 ? -1.193 -39.062 -18.203 1 98 164 SER A C 1
ATOM 1272 O O . SER A 1 164 ? -0.294 -39.188 -17.359 1 98 164 SER A O 1
ATOM 1274 N N . GLY A 1 165 ? -2.104 -40 -18.5 1 97.88 165 GLY A N 1
ATOM 1275 C CA . GLY A 1 165 ? -2.033 -41.312 -17.875 1 97.88 165 GLY A CA 1
ATOM 1276 C C . GLY A 1 165 ? -1.3 -42.344 -18.703 1 97.88 165 GLY A C 1
ATOM 1277 O O . GLY A 1 165 ? -1.307 -43.531 -18.391 1 97.88 165 GLY A O 1
ATOM 1278 N N . CYS A 1 166 ? -0.666 -41.844 -19.797 1 97.38 166 CYS A N 1
ATOM 1279 C CA . CYS A 1 166 ? -0.037 -42.781 -20.719 1 97.38 166 CYS A CA 1
ATOM 1280 C C . CYS A 1 166 ? 1.442 -42.469 -20.906 1 97.38 166 CYS A C 1
ATOM 1282 O O . CYS A 1 166 ? 1.848 -41.312 -20.812 1 97.38 166 CYS A O 1
ATOM 1284 N N . SER A 1 167 ? 2.203 -43.5 -21.188 1 97.69 167 SER A N 1
ATOM 1285 C CA . SER A 1 167 ? 3.648 -43.312 -21.297 1 97.69 167 SER A CA 1
ATOM 1286 C C . SER A 1 167 ? 4.113 -43.469 -22.75 1 97.69 167 SER A C 1
ATOM 1288 O O . SER A 1 167 ? 5.316 -43.562 -23.016 1 97.69 167 SER A O 1
ATOM 1290 N N . ASP A 1 168 ? 3.172 -43.688 -23.734 1 97.44 168 ASP A N 1
ATOM 1291 C CA . ASP A 1 168 ? 3.586 -43.781 -25.125 1 97.44 168 ASP A CA 1
ATOM 1292 C C . ASP A 1 168 ? 4.137 -42.469 -25.625 1 97.44 168 ASP A C 1
ATOM 1294 O O . ASP A 1 168 ? 4.191 -41.469 -24.891 1 97.44 168 ASP A O 1
ATOM 1298 N N . VAL A 1 169 ? 4.629 -42.469 -26.875 1 97.94 169 VAL A N 1
ATOM 1299 C CA . VAL A 1 169 ? 5.367 -41.344 -27.453 1 97.94 169 VAL A CA 1
ATOM 1300 C C . VAL A 1 169 ? 4.48 -40.094 -27.484 1 97.94 169 VAL A C 1
ATOM 1302 O O . VAL A 1 169 ? 3.422 -40.094 -28.109 1 97.94 169 VAL A O 1
ATOM 1305 N N . PRO A 1 170 ? 4.855 -39.062 -26.766 1 98.62 170 PRO A N 1
ATOM 1306 C CA . PRO A 1 170 ? 4.074 -37.844 -26.797 1 98.62 170 PRO A CA 1
ATOM 1307 C C . PRO A 1 170 ? 4.211 -37.094 -28.125 1 98.62 170 PRO A C 1
ATOM 1309 O O . PRO A 1 170 ? 5.297 -37.062 -28.703 1 98.62 170 PRO A O 1
ATOM 1312 N N . ILE A 1 171 ? 3.1 -36.5 -28.578 1 98.81 171 ILE A N 1
ATOM 1313 C CA . ILE A 1 171 ? 3.021 -35.812 -29.875 1 98.81 171 ILE A CA 1
ATOM 1314 C C . ILE A 1 171 ? 2.363 -34.469 -29.703 1 98.81 171 ILE A C 1
ATOM 1316 O O . ILE A 1 171 ? 1.372 -34.312 -28.984 1 98.81 171 ILE A O 1
ATOM 1320 N N . VAL A 1 172 ? 2.963 -33.469 -30.312 1 98.94 172 VAL A N 1
ATOM 1321 C CA . VAL A 1 172 ? 2.346 -32.156 -30.453 1 98.94 172 VAL A CA 1
ATOM 1322 C C . VAL A 1 172 ? 2.133 -31.828 -31.938 1 98.94 172 VAL A C 1
ATOM 1324 O O . VAL A 1 172 ? 3.062 -31.922 -32.75 1 98.94 172 VAL A O 1
ATOM 1327 N N . ASN A 1 173 ? 0.886 -31.531 -32.281 1 98.88 173 ASN A N 1
ATOM 1328 C CA . ASN A 1 173 ? 0.57 -30.938 -33.594 1 98.88 173 ASN A CA 1
ATOM 1329 C C . ASN A 1 173 ? 0.427 -29.422 -33.5 1 98.88 173 ASN A C 1
ATOM 1331 O O . ASN A 1 173 ? -0.216 -28.906 -32.594 1 98.88 173 ASN A O 1
ATOM 1335 N N . TYR A 1 174 ? 1.052 -28.719 -34.375 1 98.88 174 TYR A N 1
ATOM 1336 C CA . TYR A 1 174 ? 0.968 -27.266 -34.312 1 98.88 174 TYR A CA 1
ATOM 1337 C C . TYR A 1 174 ? 1.039 -26.656 -35.719 1 98.88 174 TYR A C 1
ATOM 1339 O O . TYR A 1 174 ? 1.372 -27.344 -36.688 1 98.88 174 TYR A O 1
ATOM 1347 N N . GLY A 1 175 ? 0.584 -25.469 -35.812 1 98.5 175 GLY A N 1
ATOM 1348 C CA . GLY A 1 175 ? 0.538 -24.766 -37.094 1 98.5 175 GLY A CA 1
ATOM 1349 C C . GLY A 1 175 ? 0.031 -23.344 -36.969 1 98.5 175 GLY A C 1
ATOM 1350 O O . GLY A 1 175 ? -0.187 -22.844 -35.844 1 98.5 175 GLY A O 1
ATOM 1351 N N . LEU A 1 176 ? -0.11 -22.672 -38.094 1 96.75 176 LEU A N 1
ATOM 1352 C CA . LEU A 1 176 ? -0.449 -21.25 -38.125 1 96.75 176 LEU A CA 1
ATOM 1353 C C . LEU A 1 176 ? -1.962 -21.047 -38.125 1 96.75 176 LEU A C 1
ATOM 1355 O O . LEU A 1 176 ? -2.445 -19.938 -37.938 1 96.75 176 LEU A O 1
ATOM 1359 N N . SER A 1 177 ? -2.662 -22.172 -38.219 1 96.31 177 SER A N 1
ATOM 1360 C CA . SER A 1 177 ? -4.121 -22.125 -38.219 1 96.31 177 SER A CA 1
ATOM 1361 C C . SER A 1 177 ? -4.707 -23.234 -37.344 1 96.31 177 SER A C 1
ATOM 1363 O O . SER A 1 177 ? -4.199 -24.344 -37.312 1 96.31 177 SER A O 1
ATOM 1365 N N . SER A 1 178 ? -5.785 -22.891 -36.719 1 96.5 178 SER A N 1
ATOM 1366 C CA . SER A 1 178 ? -6.43 -23.875 -35.844 1 96.5 178 SER A CA 1
ATOM 1367 C C . SER A 1 178 ? -7.031 -25.016 -36.656 1 96.5 178 SER A C 1
ATOM 1369 O O . SER A 1 178 ? -7.234 -26.109 -36.156 1 96.5 178 SER A O 1
ATOM 1371 N N . ASN A 1 179 ? -7.258 -24.734 -37.969 1 96.94 179 ASN A N 1
ATOM 1372 C CA . ASN A 1 179 ? -7.871 -25.734 -38.812 1 96.94 179 ASN A CA 1
ATOM 1373 C C . ASN A 1 179 ? -6.82 -26.547 -39.562 1 96.94 179 ASN A C 1
ATOM 1375 O O . ASN A 1 179 ? -7.156 -27.484 -40.312 1 96.94 179 ASN A O 1
ATOM 1379 N N . ASN A 1 180 ? -5.641 -26.172 -39.375 1 97 180 ASN A N 1
ATOM 1380 C CA . ASN A 1 180 ? -4.57 -26.859 -40.094 1 97 180 ASN A CA 1
ATOM 1381 C C . ASN A 1 180 ? -3.293 -26.922 -39.25 1 97 180 ASN A C 1
ATOM 1383 O O . ASN A 1 180 ? -2.379 -26.125 -39.438 1 97 180 ASN A O 1
ATOM 1387 N N . LEU A 1 181 ? -3.178 -27.922 -38.469 1 98.31 181 LEU A N 1
ATOM 1388 C CA . LEU A 1 181 ? -1.956 -28.172 -37.719 1 98.31 181 LEU A CA 1
ATOM 1389 C C . LEU A 1 181 ? -1.016 -29.078 -38.5 1 98.31 181 LEU A C 1
ATOM 1391 O O . LEU A 1 181 ? -0.969 -30.297 -38.25 1 98.31 181 LEU A O 1
ATOM 1395 N N . ASN A 1 182 ? -0.219 -28.469 -39.344 1 98 182 ASN A N 1
ATOM 1396 C CA . ASN A 1 182 ? 0.521 -29.234 -40.375 1 98 182 ASN A CA 1
ATOM 1397 C C . ASN A 1 182 ? 1.941 -29.547 -39.906 1 98 182 ASN A C 1
ATOM 1399 O O . ASN A 1 182 ? 2.744 -30.078 -40.656 1 98 182 ASN A O 1
ATOM 1403 N N . MET A 1 183 ? 2.326 -29.141 -38.719 1 98.56 183 MET A N 1
ATOM 1404 C CA . MET A 1 183 ? 3.627 -29.469 -38.125 1 98.56 183 MET A CA 1
ATOM 1405 C C . MET A 1 183 ? 3.477 -30.438 -36.969 1 98.56 183 MET A C 1
ATOM 1407 O O . MET A 1 183 ? 2.467 -30.406 -36.25 1 98.56 183 MET A O 1
ATOM 1411 N N . VAL A 1 184 ? 4.508 -31.281 -36.781 1 98.69 184 VAL A N 1
ATOM 1412 C CA . VAL A 1 184 ? 4.445 -32.281 -35.75 1 98.69 184 VAL A CA 1
ATOM 1413 C C . VAL A 1 184 ? 5.773 -32.344 -35 1 98.69 184 VAL A C 1
ATOM 1415 O O . VAL A 1 184 ? 6.844 -32.25 -35.625 1 98.69 184 VAL A O 1
ATOM 1418 N N . ALA A 1 185 ? 5.715 -32.438 -33.719 1 98.75 185 ALA A N 1
ATOM 1419 C CA . ALA A 1 185 ? 6.879 -32.688 -32.875 1 98.75 185 ALA A CA 1
ATOM 1420 C C . ALA A 1 185 ? 6.617 -33.812 -31.891 1 98.75 185 ALA A C 1
ATOM 1422 O O . ALA A 1 185 ? 5.492 -34 -31.422 1 98.75 185 ALA A O 1
ATOM 1423 N N . LYS A 1 186 ? 7.609 -34.594 -31.641 1 98.56 186 LYS A N 1
ATOM 1424 C CA . LYS A 1 186 ? 7.562 -35.688 -30.656 1 98.56 186 LYS A CA 1
ATOM 1425 C C . LYS A 1 186 ? 8.547 -35.438 -29.516 1 98.56 186 LYS A C 1
ATOM 1427 O O . LYS A 1 186 ? 9.406 -34.562 -29.625 1 98.56 186 LYS A O 1
ATOM 1432 N N . GLY A 1 187 ? 8.344 -36.125 -28.422 1 97.88 187 GLY A N 1
ATOM 1433 C CA . GLY A 1 187 ? 9.188 -35.844 -27.266 1 97.88 187 GLY A CA 1
ATOM 1434 C C . GLY A 1 187 ? 9.406 -37.031 -26.375 1 97.88 187 GLY A C 1
ATOM 1435 O O . GLY A 1 187 ? 9.477 -38.188 -26.844 1 97.88 187 GLY A O 1
ATOM 1436 N N . THR A 1 188 ? 9.711 -36.719 -25.156 1 96.62 188 THR A N 1
ATOM 1437 C CA . THR A 1 188 ? 10.055 -37.75 -24.172 1 96.62 188 THR A CA 1
ATOM 1438 C C . THR A 1 188 ? 9.039 -37.781 -23.031 1 96.62 188 THR A C 1
ATOM 1440 O O . THR A 1 188 ? 8.219 -36.844 -22.906 1 96.62 188 THR A O 1
ATOM 1443 N N . VAL A 1 189 ? 9.07 -38.844 -22.266 1 96.81 189 VAL A N 1
ATOM 1444 C CA . VAL A 1 189 ? 8.148 -39.062 -21.156 1 96.81 189 VAL A CA 1
ATOM 1445 C C . VAL A 1 189 ? 8.93 -39.375 -19.891 1 96.81 189 VAL A C 1
ATOM 1447 O O . VAL A 1 189 ? 9.961 -40.031 -19.938 1 96.81 189 VAL A O 1
ATOM 1450 N N . GLY A 1 190 ? 8.523 -38.75 -18.781 1 95.81 190 GLY A N 1
ATOM 1451 C CA . GLY A 1 190 ? 9.078 -39.031 -17.469 1 95.81 190 GLY A CA 1
ATOM 1452 C C . GLY A 1 190 ? 8.023 -39.125 -16.375 1 95.81 190 GLY A C 1
ATOM 1453 O O . GLY A 1 190 ? 6.836 -38.938 -16.641 1 95.81 190 GLY A O 1
ATOM 1454 N N . THR A 1 191 ? 8.398 -39.469 -15.203 1 97 191 THR A N 1
ATOM 1455 C CA . THR A 1 191 ? 7.559 -39.5 -14.016 1 97 191 THR A CA 1
ATOM 1456 C C . THR A 1 191 ? 8.414 -39.469 -12.75 1 97 191 THR A C 1
ATOM 1458 O O . THR A 1 191 ? 9.609 -39.219 -12.812 1 97 191 THR A O 1
ATOM 1461 N N . TYR A 1 192 ? 7.832 -39.562 -11.586 1 95.88 192 TYR A N 1
ATOM 1462 C CA . TYR A 1 192 ? 8.531 -39.75 -10.32 1 95.88 192 TYR A CA 1
ATOM 1463 C C . TYR A 1 192 ? 7.695 -40.562 -9.344 1 95.88 192 TYR A C 1
ATOM 1465 O O . TYR A 1 192 ? 6.5 -40.781 -9.562 1 95.88 192 TYR A O 1
ATOM 1473 N N . SER A 1 193 ? 8.367 -41.094 -8.328 1 97.19 193 SER A N 1
ATOM 1474 C CA . SER A 1 193 ? 7.711 -41.969 -7.371 1 97.19 193 SER A CA 1
ATOM 1475 C C . SER A 1 193 ? 7.91 -41.5 -5.941 1 97.19 193 SER A C 1
ATOM 1477 O O . SER A 1 193 ? 8.711 -40.594 -5.691 1 97.19 193 SER A O 1
ATOM 1479 N N . MET A 1 194 ? 7.18 -42.094 -5.109 1 97.12 194 MET A N 1
ATOM 1480 C CA . MET A 1 194 ? 7.172 -41.75 -3.693 1 97.12 194 MET A CA 1
ATOM 1481 C C . MET A 1 194 ? 8.562 -41.906 -3.082 1 97.12 194 MET A C 1
ATOM 1483 O O . MET A 1 194 ? 8.961 -41.094 -2.236 1 97.12 194 MET A O 1
ATOM 1487 N N . ASN A 1 195 ? 9.305 -42.875 -3.521 1 96.56 195 ASN A N 1
ATOM 1488 C CA . ASN A 1 195 ? 10.602 -43.219 -2.938 1 96.56 195 ASN A CA 1
ATOM 1489 C C . ASN A 1 195 ? 11.648 -42.156 -3.271 1 96.56 195 ASN A C 1
ATOM 1491 O O . ASN A 1 195 ? 12.727 -42.125 -2.666 1 96.56 195 ASN A O 1
ATOM 1495 N N . GLN A 1 196 ? 11.344 -41.281 -4.191 1 95.88 196 GLN A N 1
ATOM 1496 C CA . GLN A 1 196 ? 12.273 -40.219 -4.57 1 95.88 196 GLN A CA 1
ATOM 1497 C C . GLN A 1 196 ? 12.117 -39 -3.658 1 95.88 196 GLN A C 1
ATOM 1499 O O . GLN A 1 196 ? 12.969 -38.125 -3.666 1 95.88 196 GLN A O 1
ATOM 1504 N N . MET A 1 197 ? 11.078 -39 -2.867 1 96.31 197 MET A N 1
ATOM 1505 C CA . MET A 1 197 ? 10.859 -37.906 -1.913 1 96.31 197 MET A CA 1
ATOM 1506 C C . MET A 1 197 ? 11.742 -38.094 -0.685 1 96.31 197 MET A C 1
ATOM 1508 O O . MET A 1 197 ? 12.07 -39.219 -0.3 1 96.31 197 MET A O 1
ATOM 1512 N N . CYS A 1 198 ? 12.086 -36.969 -0.023 1 94.19 198 CYS A N 1
ATOM 1513 C CA . CYS A 1 198 ? 13.141 -37.062 0.978 1 94.19 198 CYS A CA 1
ATOM 1514 C C . CYS A 1 198 ? 12.555 -37.281 2.367 1 94.19 198 CYS A C 1
ATOM 1516 O O . CYS A 1 198 ? 13.258 -37.75 3.273 1 94.19 198 CYS A O 1
ATOM 1518 N N . ASN A 1 199 ? 11.359 -36.938 2.574 1 95.19 199 ASN A N 1
ATOM 1519 C CA . ASN A 1 199 ? 10.734 -37.031 3.891 1 95.19 199 ASN A CA 1
ATOM 1520 C C . ASN A 1 199 ? 9.211 -36.969 3.801 1 95.19 199 ASN A C 1
ATOM 1522 O O . ASN A 1 199 ? 8.656 -36.812 2.711 1 95.19 199 ASN A O 1
ATOM 1526 N N . GLY A 1 200 ? 8.516 -37.156 4.969 1 94.75 200 GLY A N 1
ATOM 1527 C CA . GLY A 1 200 ? 7.078 -36.969 5.035 1 94.75 200 GLY A CA 1
ATOM 1528 C C . GLY A 1 200 ? 6.668 -35.531 5.137 1 94.75 200 GLY A C 1
ATOM 1529 O O . GLY A 1 200 ? 7.457 -34.688 5.574 1 94.75 200 GLY A O 1
ATOM 1530 N N . PRO A 1 201 ? 5.496 -35.281 4.688 1 96.25 201 PRO A N 1
ATOM 1531 C CA . PRO A 1 201 ? 4.434 -36.188 4.238 1 96.25 201 PRO A CA 1
ATOM 1532 C C . PRO A 1 201 ? 4.605 -36.625 2.785 1 96.25 201 PRO A C 1
ATOM 1534 O O . PRO A 1 201 ? 3.91 -37.531 2.322 1 96.25 201 PRO A O 1
ATOM 1537 N N . ALA A 1 202 ? 5.566 -36.156 2.082 1 97.62 202 ALA A N 1
ATOM 1538 C CA . ALA A 1 202 ? 5.695 -36.406 0.649 1 97.62 202 ALA A CA 1
ATOM 1539 C C . ALA A 1 202 ? 5.938 -37.875 0.366 1 97.62 202 ALA A C 1
ATOM 1541 O O . ALA A 1 202 ? 5.531 -38.375 -0.679 1 97.62 202 ALA A O 1
ATOM 1542 N N . ASN A 1 203 ? 6.602 -38.531 1.291 1 97.38 203 ASN A N 1
ATOM 1543 C CA . ASN A 1 203 ? 6.887 -39.938 1.077 1 97.38 203 ASN A CA 1
ATOM 1544 C C . ASN A 1 203 ? 5.992 -40.844 1.934 1 97.38 203 ASN A C 1
ATOM 1546 O O . ASN A 1 203 ? 6.387 -41.938 2.314 1 97.38 203 ASN A O 1
ATOM 1550 N N . ASP A 1 204 ? 4.871 -40.344 2.338 1 97.19 204 ASP A N 1
ATOM 1551 C CA . ASP A 1 204 ? 3.803 -41.062 3.01 1 97.19 204 ASP A CA 1
ATOM 1552 C C . ASP A 1 204 ? 2.713 -41.469 2.02 1 97.19 204 ASP A C 1
ATOM 1554 O O . ASP A 1 204 ? 2.164 -40.625 1.31 1 97.19 204 AS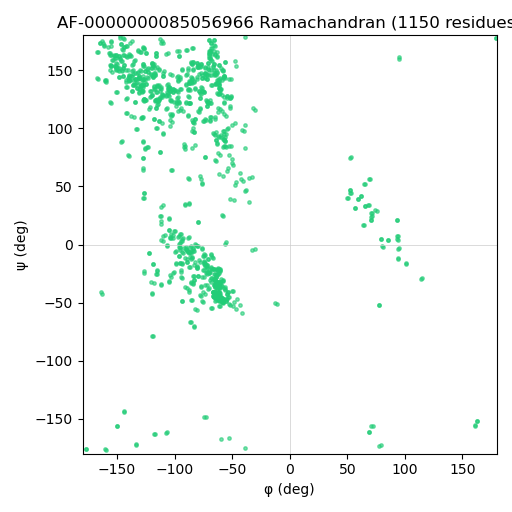P A O 1
ATOM 1558 N N . PRO A 1 205 ? 2.385 -42.75 1.992 1 95.81 205 PRO A N 1
ATOM 1559 C CA . PRO A 1 205 ? 1.396 -43.25 1.027 1 95.81 205 PRO A CA 1
ATOM 1560 C C . PRO A 1 205 ? 0.022 -42.625 1.217 1 95.81 205 PRO A C 1
ATOM 1562 O O . PRO A 1 205 ? -0.797 -42.625 0.295 1 95.81 205 PRO A O 1
ATOM 1565 N N . ASN A 1 206 ? -0.208 -42.094 2.387 1 94.94 206 ASN A N 1
ATOM 1566 C CA . ASN A 1 206 ? -1.487 -41.438 2.645 1 94.94 206 ASN A CA 1
ATOM 1567 C C . ASN A 1 206 ? -1.587 -40.094 1.921 1 94.94 206 ASN A C 1
ATOM 1569 O O . ASN A 1 206 ? -2.688 -39.594 1.654 1 94.94 206 ASN A O 1
ATOM 1573 N N . TYR A 1 207 ? -0.433 -39.5 1.633 1 96.81 207 TYR A N 1
ATOM 1574 C CA . TYR A 1 207 ? -0.444 -38.156 1.074 1 96.81 207 TYR A CA 1
ATOM 1575 C C . TYR A 1 207 ? 0.118 -38.156 -0.343 1 96.81 207 TYR A C 1
ATOM 1577 O O . TYR A 1 207 ? -0.15 -37.219 -1.119 1 96.81 207 TYR A O 1
ATOM 1585 N N . PHE A 1 208 ? 0.906 -39.125 -0.682 1 97.44 208 PHE A N 1
ATOM 1586 C CA . PHE A 1 208 ? 1.414 -39.25 -2.043 1 97.44 208 PHE A CA 1
ATOM 1587 C C . PHE A 1 208 ? 0.303 -39.656 -3.002 1 97.44 208 PHE A C 1
ATOM 1589 O O . PHE A 1 208 ? -0.634 -40.375 -2.613 1 97.44 208 PHE A O 1
ATOM 1596 N N . ARG A 1 209 ? 0.315 -39.219 -4.207 1 97.12 209 ARG A N 1
ATOM 1597 C CA . ARG A 1 209 ? -0.534 -39.594 -5.332 1 97.12 209 ARG A CA 1
ATOM 1598 C C . ARG A 1 209 ? 0.293 -39.781 -6.598 1 97.12 209 ARG A C 1
ATOM 1600 O O . ARG A 1 209 ? 1.242 -39.031 -6.848 1 97.12 209 ARG A O 1
ATOM 1607 N N . ASP A 1 210 ? -0.099 -40.75 -7.316 1 96.19 210 ASP A N 1
ATOM 1608 C CA . ASP A 1 210 ? 0.576 -40.969 -8.586 1 96.19 210 ASP A CA 1
ATOM 1609 C C . ASP A 1 210 ? 0.521 -39.75 -9.477 1 96.19 210 ASP A C 1
ATOM 1611 O O . ASP A 1 210 ? -0.563 -39.281 -9.828 1 96.19 210 ASP A O 1
ATOM 1615 N N . PRO A 1 211 ? 1.728 -39.25 -9.867 1 97.38 211 PRO A N 1
ATOM 1616 C CA . PRO A 1 211 ? 1.729 -38 -10.664 1 97.38 211 PRO A CA 1
ATOM 1617 C C . PRO A 1 211 ? 1.331 -38.25 -12.117 1 97.38 211 PRO A C 1
ATOM 1619 O O . PRO A 1 211 ? 1.118 -37.281 -12.867 1 97.38 211 PRO A O 1
ATOM 1622 N N . GLY A 1 212 ? 1.104 -39.469 -12.539 1 97.75 212 GLY A N 1
ATOM 1623 C CA . GLY A 1 212 ? 0.972 -39.781 -13.953 1 97.75 212 GLY A CA 1
ATOM 1624 C C . GLY A 1 212 ? 2.283 -39.688 -14.711 1 97.75 212 GLY A C 1
ATOM 1625 O O . GLY A 1 212 ? 3.35 -39.938 -14.156 1 97.75 212 GLY A O 1
ATOM 1626 N N . PHE A 1 213 ? 2.143 -39.469 -15.992 1 98.19 213 PHE A N 1
ATOM 1627 C CA . PHE A 1 213 ? 3.318 -39.344 -16.844 1 98.19 213 PHE A CA 1
ATOM 1628 C C . PHE A 1 213 ? 3.48 -37.906 -17.328 1 98.19 213 PHE A C 1
ATOM 1630 O O . PHE A 1 213 ? 2.514 -37.281 -17.75 1 98.19 213 PHE A O 1
ATOM 1637 N N . ILE A 1 214 ? 4.656 -37.406 -17.125 1 97.56 214 ILE A N 1
ATOM 1638 C CA . ILE A 1 214 ? 4.992 -36.031 -17.5 1 97.56 214 ILE A CA 1
ATOM 1639 C C . ILE A 1 214 ? 5.648 -36.031 -18.875 1 97.56 214 ILE A C 1
ATOM 1641 O O . ILE A 1 214 ? 6.738 -36.562 -19.062 1 97.56 214 ILE A O 1
ATOM 1645 N N . GLN A 1 215 ? 4.945 -35.406 -19.797 1 98.12 215 GLN A N 1
ATOM 1646 C CA . GLN A 1 215 ? 5.383 -35.375 -21.188 1 98.12 215 GLN A CA 1
ATOM 1647 C C . GLN A 1 215 ? 6.176 -34.094 -21.484 1 98.12 215 GLN A C 1
ATOM 1649 O O . GLN A 1 215 ? 5.887 -33.031 -20.938 1 98.12 215 GLN A O 1
ATOM 1654 N N . ASP A 1 216 ? 7.203 -34.188 -22.328 1 96.44 216 ASP A N 1
ATOM 1655 C CA . ASP A 1 216 ? 8.086 -33.062 -22.672 1 96.44 216 ASP A CA 1
ATOM 1656 C C . ASP A 1 216 ? 8.383 -33.062 -24.172 1 96.44 216 ASP A C 1
ATOM 1658 O O . ASP A 1 216 ? 9.07 -33.938 -24.688 1 96.44 216 ASP A O 1
ATOM 1662 N N . VAL A 1 217 ? 7.836 -32.062 -24.859 1 98.31 217 VAL A N 1
ATOM 1663 C CA . VAL A 1 217 ? 8 -31.938 -26.297 1 98.31 217 VAL A CA 1
ATOM 1664 C C . VAL A 1 217 ? 8.469 -30.531 -26.656 1 98.31 217 VAL A C 1
ATOM 1666 O O . VAL A 1 217 ? 7.992 -29.547 -26.078 1 98.31 217 VAL A O 1
ATOM 1669 N N . VAL A 1 218 ? 9.414 -30.406 -27.562 1 96.88 218 VAL A N 1
ATOM 1670 C CA . VAL A 1 218 ? 9.875 -29.109 -28.062 1 96.88 218 VAL A CA 1
ATOM 1671 C C . VAL A 1 218 ? 9.367 -28.891 -29.484 1 96.88 218 VAL A C 1
ATOM 1673 O O . VAL A 1 218 ? 9.672 -29.672 -30.391 1 96.88 218 VAL A O 1
ATOM 1676 N N . MET A 1 219 ? 8.562 -27.891 -29.672 1 98.5 219 MET A N 1
ATOM 1677 C CA . MET A 1 219 ? 8.172 -27.453 -31 1 98.5 219 MET A CA 1
ATOM 1678 C C . MET A 1 219 ? 9.289 -26.641 -31.656 1 98.5 219 MET A C 1
ATOM 1680 O O . MET A 1 219 ? 9.867 -25.75 -31.016 1 98.5 219 MET A O 1
ATOM 1684 N N . VAL A 1 220 ? 9.57 -26.922 -32.938 1 97.56 220 VAL A N 1
ATOM 1685 C CA . VAL A 1 220 ? 10.711 -26.312 -33.594 1 97.56 220 VAL A CA 1
ATOM 1686 C C . VAL A 1 220 ? 10.242 -25.594 -34.875 1 97.56 220 VAL A C 1
ATOM 1688 O O . VAL A 1 220 ? 9.109 -25.781 -35.312 1 97.56 220 VAL A O 1
ATOM 1691 N N . GLY A 1 221 ? 11.133 -24.734 -35.406 1 97.5 221 GLY A N 1
ATOM 1692 C CA . GLY A 1 221 ? 10.859 -24.078 -36.656 1 97.5 221 GLY A CA 1
ATOM 1693 C C . GLY A 1 221 ? 9.836 -22.969 -36.562 1 97.5 221 GLY A C 1
ATOM 1694 O O . GLY A 1 221 ? 9.102 -22.703 -37.5 1 97.5 221 GLY A O 1
ATOM 1695 N N . LEU A 1 222 ? 9.781 -22.375 -35.5 1 97.06 222 LEU A N 1
ATOM 1696 C CA . LEU A 1 222 ? 8.812 -21.312 -35.281 1 97.06 222 LEU A CA 1
ATOM 1697 C C . LEU A 1 222 ? 9.336 -19.984 -35.781 1 97.06 222 LEU A C 1
ATOM 1699 O O . LEU A 1 222 ? 10.539 -19.719 -35.719 1 97.06 222 LEU A O 1
ATOM 1703 N N . THR A 1 223 ? 8.406 -19.219 -36.312 1 94.69 223 THR A N 1
ATOM 1704 C CA . THR A 1 223 ? 8.703 -17.828 -36.625 1 94.69 223 THR A CA 1
ATOM 1705 C C . THR A 1 223 ? 8.484 -16.938 -35.406 1 94.69 223 THR A C 1
ATOM 1707 O O . THR A 1 223 ? 7.508 -17.094 -34.688 1 94.69 223 THR A O 1
ATOM 1710 N N . GLU A 1 224 ? 9.359 -16.016 -35.25 1 91.12 224 GLU A N 1
ATOM 1711 C CA . GLU A 1 224 ? 9.297 -15.156 -34.062 1 91.12 224 GLU A CA 1
ATOM 1712 C C . GLU A 1 224 ? 8.023 -14.312 -34.062 1 91.12 224 GLU A C 1
ATOM 1714 O O . GLU A 1 224 ? 7.539 -13.922 -35.125 1 91.12 224 GLU A O 1
ATOM 1719 N N . SER A 1 225 ? 7.492 -14.055 -32.875 1 91 225 SER A N 1
ATOM 1720 C CA . SER A 1 225 ? 6.332 -13.203 -32.656 1 91 225 SER A CA 1
ATOM 1721 C C . SER A 1 225 ? 5.152 -13.617 -33.531 1 91 225 SER A C 1
ATOM 1723 O O . SER A 1 225 ? 4.516 -12.766 -34.156 1 91 225 SER A O 1
ATOM 1725 N N . THR A 1 226 ? 4.91 -14.852 -33.531 1 94.56 226 THR A N 1
ATOM 1726 C CA . THR A 1 226 ? 3.863 -15.406 -34.375 1 94.56 226 THR A CA 1
ATOM 1727 C C . THR A 1 226 ? 2.938 -16.312 -33.562 1 94.56 226 THR A C 1
ATOM 1729 O O . THR A 1 226 ? 3.398 -17.094 -32.75 1 94.56 226 THR A O 1
ATOM 1732 N N . GLN A 1 227 ? 1.679 -16.141 -33.812 1 96.31 227 GLN A N 1
ATOM 1733 C CA . GLN A 1 227 ? 0.723 -16.984 -33.125 1 96.31 227 GLN A CA 1
ATOM 1734 C C . GLN A 1 227 ? 0.685 -18.391 -33.75 1 96.31 227 GLN A C 1
ATOM 1736 O O . GLN A 1 227 ? 0.532 -18.531 -34.938 1 96.31 227 GLN A O 1
ATOM 1741 N N . TYR A 1 228 ? 0.794 -19.391 -33 1 97.94 228 TYR A N 1
ATOM 1742 C CA . TYR A 1 228 ? 0.662 -20.781 -33.375 1 97.94 228 TYR A CA 1
ATOM 1743 C C . TYR A 1 228 ? -0.49 -21.453 -32.625 1 97.94 228 TYR A C 1
ATOM 1745 O O . TYR A 1 228 ? -0.761 -21.109 -31.469 1 97.94 228 TYR A O 1
ATOM 1753 N N . PHE A 1 229 ? -1.116 -22.297 -33.312 1 98.62 229 PHE A N 1
ATOM 1754 C CA . PHE A 1 229 ? -2.125 -23.172 -32.719 1 98.62 229 PHE A CA 1
ATOM 1755 C C . PHE A 1 229 ? -1.573 -24.578 -32.531 1 98.62 229 PHE A C 1
ATOM 1757 O O . PHE A 1 229 ? -0.735 -25.031 -33.281 1 98.62 229 PHE A O 1
ATOM 1764 N N . TYR A 1 230 ? -2.053 -25.234 -31.438 1 98.88 230 TYR A N 1
ATOM 1765 C CA . TYR A 1 230 ? -1.476 -26.547 -31.172 1 98.88 230 TYR A CA 1
ATOM 1766 C C . TYR A 1 230 ? -2.441 -27.422 -30.375 1 98.88 230 TYR A C 1
ATOM 1768 O O . TYR A 1 230 ? -3.336 -26.906 -29.703 1 98.88 230 TYR A O 1
ATOM 1776 N N . ASN A 1 231 ? -2.34 -28.672 -30.484 1 98.81 231 ASN A N 1
ATOM 1777 C CA . ASN A 1 231 ? -2.889 -29.672 -29.578 1 98.81 231 ASN A CA 1
ATOM 1778 C C . ASN A 1 231 ? -1.847 -30.734 -29.203 1 98.81 231 ASN A C 1
ATOM 1780 O O . ASN A 1 231 ? -0.757 -30.766 -29.781 1 98.81 231 ASN A O 1
ATOM 1784 N N . PHE A 1 232 ? -2.023 -31.516 -28.281 1 98.88 232 PHE A N 1
ATOM 1785 C CA . PHE A 1 232 ? -1.013 -32.406 -27.75 1 98.88 232 PHE A CA 1
ATOM 1786 C C . PHE A 1 232 ? -1.659 -33.688 -27.172 1 98.88 232 PHE A C 1
ATOM 1788 O O . PHE A 1 232 ? -2.812 -33.656 -26.734 1 98.88 232 PHE A O 1
ATOM 1795 N N . GLY A 1 233 ? -0.933 -34.75 -27.172 1 98.69 233 GLY A N 1
ATOM 1796 C CA . GLY A 1 233 ? -1.386 -36.062 -26.703 1 98.69 233 GLY A CA 1
ATOM 1797 C C . GLY A 1 233 ? -0.518 -37.188 -27.188 1 98.69 233 GLY A C 1
ATOM 1798 O O . GLY A 1 233 ? 0.708 -37.062 -27.234 1 98.69 233 GLY A O 1
ATOM 1799 N N . SER A 1 234 ? -1.108 -38.281 -27.312 1 98.31 234 SER A N 1
ATOM 1800 C CA . SER A 1 234 ? -0.521 -39.5 -27.859 1 98.31 234 SER A CA 1
ATOM 1801 C C . SER A 1 234 ? -1.592 -40.438 -28.438 1 98.31 234 SER A C 1
ATOM 1803 O O . SER A 1 234 ? -2.787 -40.156 -28.312 1 98.31 234 SER A O 1
ATOM 1805 N N . GLU A 1 235 ? -1.127 -41.531 -29.047 1 97.44 235 GLU A N 1
ATOM 1806 C CA . GLU A 1 235 ? -2.064 -42.469 -29.609 1 97.44 235 GLU A CA 1
ATOM 1807 C C . GLU A 1 235 ? -2.955 -43.094 -28.531 1 97.44 235 GLU A C 1
ATOM 1809 O O . GLU A 1 235 ? -4.148 -43.312 -28.766 1 97.44 235 GLU A O 1
ATOM 1814 N N . GLN A 1 236 ? -2.4 -43.281 -27.406 1 97.38 236 GLN A N 1
ATOM 1815 C CA . GLN A 1 236 ? -3.127 -43.969 -26.344 1 97.38 236 GLN A CA 1
ATOM 1816 C C . GLN A 1 236 ? -3.957 -43 -25.531 1 97.38 236 GLN A C 1
ATOM 1818 O O . GLN A 1 236 ? -5.07 -43.312 -25.109 1 97.38 236 GLN A O 1
ATOM 1823 N N . SER A 1 237 ? -3.434 -41.875 -25.25 1 97.19 237 SER A N 1
ATOM 1824 C CA . SER A 1 237 ? -4.082 -40.938 -24.359 1 97.19 237 SER A CA 1
ATOM 1825 C C . SER A 1 237 ? -5.145 -40.094 -25.078 1 97.19 237 SER A C 1
ATOM 1827 O O . SER A 1 237 ? -5.98 -39.469 -24.438 1 97.19 237 SER A O 1
ATOM 1829 N N . GLY A 1 238 ? -5.125 -40.094 -26.453 1 97.75 238 GLY A N 1
ATOM 1830 C CA . GLY A 1 238 ? -5.902 -39.094 -27.203 1 97.75 238 GLY A CA 1
ATOM 1831 C C . GLY A 1 238 ? -5.246 -37.719 -27.234 1 97.75 238 GLY A C 1
ATOM 1832 O O . GLY A 1 238 ? -4.086 -37.594 -26.859 1 97.75 238 GLY A O 1
ATOM 1833 N N . PHE A 1 239 ? -6.008 -36.75 -27.797 1 98.12 239 PHE A N 1
ATOM 1834 C CA . PHE A 1 239 ? -5.438 -35.406 -27.969 1 98.12 239 PHE A CA 1
ATOM 1835 C C . PHE A 1 239 ? -6.293 -34.344 -27.281 1 98.12 239 PHE A C 1
ATOM 1837 O O . PHE A 1 239 ? -7.504 -34.531 -27.125 1 98.12 239 PHE A O 1
ATOM 1844 N N . SER A 1 240 ? -5.676 -33.344 -26.828 1 98.06 240 SER A N 1
ATOM 1845 C CA . SER A 1 240 ? -6.336 -32.219 -26.188 1 98.06 240 SER A CA 1
ATOM 1846 C C . SER A 1 240 ? -7.121 -31.391 -27.188 1 98.06 240 SER A C 1
ATOM 1848 O O . SER A 1 240 ? -7.059 -31.656 -28.391 1 98.06 240 SER A O 1
ATOM 1850 N N . ASP A 1 241 ? -7.848 -30.344 -26.609 1 96.62 241 ASP A N 1
ATOM 1851 C CA . ASP A 1 241 ? -8.359 -29.266 -27.453 1 96.62 241 ASP A CA 1
ATOM 1852 C C . ASP A 1 241 ? -7.219 -28.453 -28.047 1 96.62 241 ASP A C 1
ATOM 1854 O O . ASP A 1 241 ? -6.055 -28.641 -27.703 1 96.62 241 ASP A O 1
ATOM 1858 N N . ILE A 1 242 ? -7.621 -27.547 -28.984 1 98.25 242 ILE A N 1
ATOM 1859 C CA . ILE A 1 242 ? -6.617 -26.719 -29.625 1 98.25 242 ILE A CA 1
ATOM 1860 C C . ILE A 1 242 ? -6.379 -25.453 -28.797 1 98.25 242 ILE A C 1
ATOM 1862 O O . ILE A 1 242 ? -7.328 -24.781 -28.391 1 98.25 242 ILE A O 1
ATOM 1866 N N . TYR A 1 243 ? -5.137 -25.203 -28.484 1 98.25 243 TYR A N 1
ATOM 1867 C CA . TYR A 1 243 ? -4.66 -24 -27.812 1 98.25 243 TYR A CA 1
ATOM 1868 C C . TYR A 1 243 ? -3.844 -23.125 -28.75 1 98.25 243 TYR A C 1
ATOM 1870 O O . TYR A 1 243 ? -3.625 -23.484 -29.906 1 98.25 243 TYR A O 1
ATOM 1878 N N . SER A 1 244 ? -3.496 -21.953 -28.234 1 98.19 244 SER A N 1
ATOM 1879 C CA . SER A 1 244 ? -2.615 -21.094 -29.031 1 98.19 244 SER A CA 1
ATOM 1880 C C . SER A 1 244 ? -1.64 -20.344 -28.125 1 98.19 244 SER A C 1
ATOM 1882 O O . SER A 1 244 ? -1.899 -20.141 -26.938 1 98.19 244 SER A O 1
ATOM 1884 N N . PHE A 1 245 ? -0.536 -19.984 -28.672 1 97.81 245 PHE A N 1
ATOM 1885 C CA . PHE A 1 245 ? 0.462 -19.125 -28.047 1 97.81 245 PHE A CA 1
ATOM 1886 C C . PHE A 1 245 ? 1.119 -18.219 -29.078 1 97.81 245 PHE A C 1
ATOM 1888 O O . PHE A 1 245 ? 0.931 -18.406 -30.281 1 97.81 245 PHE A O 1
ATOM 1895 N N . VAL A 1 246 ? 1.763 -17.203 -28.594 1 95.75 246 VAL A N 1
ATOM 1896 C CA . VAL A 1 246 ? 2.602 -16.359 -29.453 1 95.75 246 VAL A CA 1
ATOM 1897 C C . VAL A 1 246 ? 4.074 -16.703 -29.219 1 95.75 246 VAL A C 1
ATOM 1899 O O . VAL A 1 246 ? 4.543 -16.688 -28.078 1 95.75 246 VAL A O 1
ATOM 1902 N N . SER A 1 247 ? 4.785 -17.047 -30.297 1 94.25 247 SER A N 1
ATOM 1903 C CA . SER A 1 247 ? 6.188 -17.422 -30.203 1 94.25 247 SER A CA 1
ATOM 1904 C C . SER A 1 247 ? 7.051 -16.25 -29.75 1 94.25 247 SER A C 1
ATOM 1906 O O . SER A 1 247 ? 6.602 -15.102 -29.75 1 94.25 247 SER A O 1
ATOM 1908 N N . ALA A 1 248 ? 8.25 -16.594 -29.312 1 91.12 248 ALA A N 1
ATOM 1909 C CA . ALA A 1 248 ? 9.18 -15.609 -28.766 1 91.12 248 ALA A CA 1
ATOM 1910 C C . ALA A 1 248 ? 9.461 -14.492 -29.766 1 91.12 248 ALA A C 1
ATOM 1912 O O . ALA A 1 248 ? 9.492 -14.734 -30.984 1 91.12 248 ALA A O 1
ATOM 1913 N N . PRO A 1 249 ? 9.633 -13.273 -29.234 1 88.44 249 PRO A N 1
ATOM 1914 C CA . PRO A 1 249 ? 10.023 -12.188 -30.141 1 88.44 249 PRO A CA 1
ATOM 1915 C C . PRO A 1 249 ? 11.453 -12.344 -30.656 1 88.44 249 PRO A C 1
ATOM 1917 O O . PRO A 1 249 ? 12.242 -13.102 -30.094 1 88.44 249 PRO A O 1
ATOM 1920 N N . LYS A 1 250 ? 11.633 -11.555 -31.719 1 85.31 250 LYS A N 1
ATOM 1921 C CA . LYS A 1 250 ? 13.008 -11.477 -32.219 1 85.31 250 LYS A CA 1
ATOM 1922 C C . LYS A 1 250 ? 13.945 -10.898 -31.172 1 85.31 250 LYS A C 1
ATOM 1924 O O . LYS A 1 250 ? 13.578 -9.961 -30.453 1 85.31 250 LYS A O 1
ATOM 1929 N N . PRO A 1 251 ? 15.133 -11.453 -31.141 1 81.12 251 PRO A N 1
ATOM 1930 C CA . PRO A 1 251 ? 16.094 -10.867 -30.203 1 81.12 251 PRO A CA 1
ATOM 1931 C C . PRO A 1 251 ? 16.328 -9.383 -30.438 1 81.12 251 PRO A C 1
ATOM 1933 O O . PRO A 1 251 ? 16.297 -8.922 -31.578 1 81.12 251 PRO A O 1
ATOM 1936 N N . SER A 1 252 ? 16.531 -8.594 -29.422 1 79.69 252 SER A N 1
ATOM 1937 C CA . SER A 1 252 ? 16.875 -7.18 -29.453 1 79.69 252 SER A CA 1
ATOM 1938 C C . SER A 1 252 ? 15.734 -6.332 -29.984 1 79.69 252 SER A C 1
ATOM 1940 O O . SER A 1 252 ? 15.945 -5.395 -30.75 1 79.69 252 SER A O 1
ATOM 1942 N N . THR A 1 253 ? 14.57 -6.73 -29.703 1 86 253 THR A N 1
ATOM 1943 C CA . THR A 1 253 ? 13.422 -5.914 -30.094 1 86 253 THR A CA 1
ATOM 1944 C C . THR A 1 253 ? 12.633 -5.473 -28.875 1 86 253 THR A C 1
ATOM 1946 O O . THR A 1 253 ? 12.805 -4.355 -28.375 1 86 253 THR A O 1
ATOM 1949 N N . GLU A 1 254 ? 11.852 -6.355 -28.359 1 90 254 GLU A N 1
ATOM 1950 C CA . GLU A 1 254 ? 11.023 -6.012 -27.203 1 90 254 GLU A CA 1
ATOM 1951 C C . GLU A 1 254 ? 10.711 -7.242 -26.359 1 90 254 GLU A C 1
ATOM 1953 O O . GLU A 1 254 ? 10.922 -8.375 -26.797 1 90 254 GLU A O 1
ATOM 1958 N N . ALA A 1 255 ? 10.305 -7.004 -25.172 1 91.56 255 ALA A N 1
ATOM 1959 C CA . ALA A 1 255 ? 9.898 -8.07 -24.266 1 91.56 255 ALA A CA 1
ATOM 1960 C C . ALA A 1 255 ? 8.688 -7.645 -23.422 1 91.56 255 ALA A C 1
ATOM 1962 O O . ALA A 1 255 ? 8.594 -6.488 -23.016 1 91.56 255 ALA A O 1
ATOM 1963 N N . PHE A 1 256 ? 7.734 -8.516 -23.297 1 93.88 256 PHE A N 1
ATOM 1964 C CA . PHE A 1 256 ? 6.598 -8.398 -22.391 1 93.88 256 PHE A CA 1
ATOM 1965 C C . PHE A 1 256 ? 6.648 -9.477 -21.312 1 93.88 256 PHE A C 1
ATOM 1967 O O . PHE A 1 256 ? 6.641 -10.672 -21.625 1 93.88 256 PHE A O 1
ATOM 1974 N N . ILE A 1 257 ? 6.637 -9.055 -20 1 94.38 257 ILE A N 1
ATOM 1975 C CA . ILE A 1 257 ? 6.84 -10.039 -18.938 1 94.38 257 ILE A CA 1
ATOM 1976 C C . ILE A 1 257 ? 5.848 -9.781 -17.812 1 94.38 257 ILE A C 1
ATOM 1978 O O . ILE A 1 257 ? 5.621 -8.633 -17.422 1 94.38 257 ILE A O 1
ATOM 1982 N N . VAL A 1 258 ? 5.211 -10.828 -17.375 1 97.19 258 VAL A N 1
ATOM 1983 C CA . VAL A 1 258 ? 4.496 -10.844 -16.094 1 97.19 258 VAL A CA 1
ATOM 1984 C C . VAL A 1 258 ? 5.344 -11.555 -15.039 1 97.19 258 VAL A C 1
ATOM 1986 O O . VAL A 1 258 ? 5.926 -12.609 -15.312 1 97.19 258 VAL A O 1
ATOM 1989 N N . ALA A 1 259 ? 5.516 -10.953 -13.844 1 96.69 259 ALA A N 1
ATOM 1990 C CA . ALA A 1 259 ? 6.355 -11.562 -12.812 1 96.69 259 ALA A CA 1
ATOM 1991 C C . ALA A 1 259 ? 5.668 -11.531 -11.453 1 96.69 259 ALA A C 1
ATOM 1993 O O . ALA A 1 259 ? 4.98 -10.562 -11.117 1 96.69 259 ALA A O 1
ATOM 1994 N N . PHE A 1 260 ? 5.84 -12.547 -10.695 1 97.94 260 PHE A N 1
ATOM 1995 C CA . PHE A 1 260 ? 5.305 -12.648 -9.344 1 97.94 260 PHE A CA 1
ATOM 1996 C C . PHE A 1 260 ? 5.938 -13.82 -8.602 1 97.94 260 PHE A C 1
ATOM 1998 O O . PHE A 1 260 ? 6.668 -14.617 -9.195 1 97.94 260 PHE A O 1
ATOM 2005 N N . GLY A 1 261 ? 5.785 -13.867 -7.285 1 97.38 261 GLY A N 1
ATOM 2006 C CA . GLY A 1 261 ? 6.141 -15.016 -6.465 1 97.38 261 GLY A CA 1
ATOM 2007 C C . GLY A 1 261 ? 5.074 -15.375 -5.445 1 97.38 261 GLY A C 1
ATOM 2008 O O . GLY A 1 261 ? 4.145 -14.602 -5.215 1 97.38 261 GLY A O 1
ATOM 2009 N N . ASP A 1 262 ? 5.117 -16.641 -4.98 1 97.94 262 ASP A N 1
ATOM 2010 C CA . ASP A 1 262 ? 4.336 -17.062 -3.822 1 97.94 262 ASP A CA 1
ATOM 2011 C C . ASP A 1 262 ? 2.844 -17.078 -4.148 1 97.94 262 ASP A C 1
ATOM 2013 O O . ASP A 1 262 ? 2.037 -16.484 -3.432 1 97.94 262 ASP A O 1
ATOM 2017 N N . LEU A 1 263 ? 2.443 -17.797 -5.137 1 98.38 263 LEU A N 1
ATOM 2018 C CA . LEU A 1 263 ? 1.075 -17.781 -5.645 1 98.38 263 LEU A CA 1
ATOM 2019 C C . LEU A 1 263 ? 0.2 -18.75 -4.867 1 98.38 263 LEU A C 1
ATOM 2021 O O . LEU A 1 263 ? -0.68 -18.344 -4.109 1 98.38 263 LEU A O 1
ATOM 2025 N N . GLY A 1 264 ? 0.458 -20.016 -4.984 1 97.31 264 GLY A N 1
ATOM 2026 C CA . GLY A 1 264 ? -0.425 -21.016 -4.41 1 97.31 264 GLY A CA 1
ATOM 2027 C C . GLY A 1 264 ? -1.768 -21.109 -5.113 1 97.31 264 GLY A C 1
ATOM 2028 O O . GLY A 1 264 ? -1.88 -20.766 -6.293 1 97.31 264 GLY A O 1
ATOM 2029 N N . MET A 1 265 ? -2.758 -21.719 -4.383 1 94.25 265 MET A N 1
ATOM 2030 C CA . MET A 1 265 ? -4.066 -21.859 -5.012 1 94.25 265 MET A CA 1
ATOM 2031 C C . MET A 1 265 ? -5.168 -21.984 -3.963 1 94.25 265 MET A C 1
ATOM 2033 O O . MET A 1 265 ? -4.883 -22.156 -2.777 1 94.25 265 MET A O 1
ATOM 2037 N N . GLN A 1 266 ? -6.305 -21.766 -4.461 1 92.12 266 GLN A N 1
ATOM 2038 C CA . GLN A 1 266 ? -7.527 -21.969 -3.686 1 92.12 266 GLN A CA 1
ATOM 2039 C C . GLN A 1 266 ? -8.406 -23.047 -4.312 1 92.12 266 GLN A C 1
ATOM 2041 O O . GLN A 1 266 ? -9.031 -22.828 -5.348 1 92.12 266 GLN A O 1
ATOM 2046 N N . PRO A 1 267 ? -8.477 -24.234 -3.656 1 93.19 267 PRO A N 1
ATOM 2047 C CA . PRO A 1 267 ? -9.422 -25.219 -4.168 1 93.19 267 PRO A CA 1
ATOM 2048 C C . PRO A 1 267 ? -10.875 -24.812 -3.943 1 93.19 267 PRO A C 1
ATOM 2050 O O . PRO A 1 267 ? -11.156 -23.938 -3.121 1 93.19 267 PRO A O 1
ATOM 2053 N N . PRO A 1 268 ? -11.781 -25.406 -4.691 1 94.31 268 PRO A N 1
ATOM 2054 C CA . PRO A 1 268 ? -13.195 -25.062 -4.531 1 94.31 268 PRO A CA 1
ATOM 2055 C C . PRO A 1 268 ? -13.836 -25.766 -3.328 1 94.31 268 PRO A C 1
ATOM 2057 O O . PRO A 1 268 ? -15.047 -26 -3.318 1 94.31 268 PRO A O 1
ATOM 2060 N N . PHE A 1 269 ? -13.109 -26.25 -2.377 1 94.19 269 PHE A N 1
ATOM 2061 C CA . PHE A 1 269 ? -13.5 -26.891 -1.128 1 94.19 269 PHE A CA 1
ATOM 2062 C C . PHE A 1 269 ? -12.523 -26.547 -0.013 1 94.19 269 PHE A C 1
ATOM 2064 O O . PHE A 1 269 ? -11.445 -26 -0.27 1 94.19 269 PHE A O 1
ATOM 2071 N N . GLU A 1 270 ? -12.875 -26.828 1.142 1 90.75 270 GLU A N 1
ATOM 2072 C CA . GLU A 1 270 ? -11.953 -26.703 2.264 1 90.75 270 GLU A CA 1
ATOM 2073 C C . GLU A 1 270 ? -11 -27.891 2.344 1 90.75 270 GLU A C 1
ATOM 2075 O O . GLU A 1 270 ? -11.328 -28.984 1.865 1 90.75 270 GLU A O 1
ATOM 2080 N N . CYS A 1 271 ? -9.852 -27.656 2.891 1 92.12 271 CYS A N 1
ATOM 2081 C CA . CYS A 1 271 ? -8.914 -28.766 3.043 1 92.12 271 CYS A CA 1
ATOM 2082 C C . CYS A 1 271 ? -7.965 -28.516 4.207 1 92.12 271 CYS A C 1
ATOM 2084 O O . CYS A 1 271 ? -7.859 -27.391 4.703 1 92.12 271 CYS A O 1
ATOM 2086 N N . ASN A 1 272 ? -7.418 -29.625 4.664 1 88.12 272 ASN A N 1
ATOM 2087 C CA . ASN A 1 272 ? -6.316 -29.531 5.617 1 88.12 272 ASN A CA 1
ATOM 2088 C C . ASN A 1 272 ? -5.012 -29.141 4.926 1 88.12 272 ASN A C 1
ATOM 2090 O O . ASN A 1 272 ? -4.035 -29.891 4.984 1 88.12 272 ASN A O 1
ATOM 2094 N N . CYS A 1 273 ? -5.125 -28.109 4.215 1 90.25 273 CYS A N 1
ATOM 2095 C CA . CYS A 1 273 ? -4.02 -27.5 3.475 1 90.25 273 CYS A CA 1
ATOM 2096 C C . CYS A 1 273 ? -4.051 -25.984 3.588 1 90.25 273 CYS A C 1
ATOM 2098 O O . CYS A 1 273 ? -5.016 -25.406 4.094 1 90.25 273 CYS A O 1
ATOM 2100 N N . GLU A 1 274 ? -2.971 -25.406 3.287 1 88.88 274 GLU A N 1
ATOM 2101 C CA . GLU A 1 274 ? -2.973 -23.953 3.244 1 88.88 274 GLU A CA 1
ATOM 2102 C C . GLU A 1 274 ? -3.742 -23.438 2.031 1 88.88 274 GLU A C 1
ATOM 2104 O O . GLU A 1 274 ? -3.418 -23.781 0.893 1 88.88 274 GLU A O 1
ATOM 2109 N N . MET A 1 275 ? -4.75 -22.719 2.311 1 88.81 275 MET A N 1
ATOM 2110 C CA . MET A 1 275 ? -5.562 -22.141 1.242 1 88.81 275 MET A CA 1
ATOM 2111 C C . MET A 1 275 ? -5.152 -20.703 0.969 1 88.81 275 MET A C 1
ATOM 2113 O O . MET A 1 275 ? -4.824 -19.953 1.895 1 88.81 275 MET A O 1
ATOM 2117 N N . MET A 1 276 ? -5.156 -20.359 -0.316 1 93.62 276 MET A N 1
ATOM 2118 C CA . MET A 1 276 ? -4.758 -19.016 -0.739 1 93.62 276 MET A CA 1
ATOM 2119 C C . MET A 1 276 ? -5.863 -18.359 -1.554 1 93.62 276 MET A C 1
ATOM 2121 O O . MET A 1 276 ? -5.742 -18.203 -2.77 1 93.62 276 MET A O 1
ATOM 2125 N N . PRO A 1 277 ? -6.832 -17.75 -0.921 1 91.62 277 PRO A N 1
ATOM 2126 C CA . PRO A 1 277 ? -7.973 -17.188 -1.644 1 91.62 277 PRO A CA 1
ATOM 2127 C C . PRO A 1 277 ? -7.555 -16.078 -2.623 1 91.62 277 PRO A C 1
ATOM 2129 O O . PRO A 1 277 ? -8.07 -16.016 -3.74 1 91.62 277 PRO A O 1
ATOM 2132 N N . PRO A 1 278 ? -6.566 -15.242 -2.311 1 93.69 278 PRO A N 1
ATOM 2133 C CA . PRO A 1 278 ? -6.219 -14.18 -3.26 1 93.69 278 PRO A CA 1
ATOM 2134 C C . PRO A 1 278 ? -5.652 -14.719 -4.57 1 93.69 278 PRO A C 1
ATOM 2136 O O . PRO A 1 278 ? -5.672 -14.023 -5.59 1 93.69 278 PRO A O 1
ATOM 2139 N N . ALA A 1 279 ? -5.148 -15.953 -4.551 1 96.81 279 ALA A N 1
ATOM 2140 C CA . ALA A 1 279 ? -4.512 -16.531 -5.73 1 96.81 279 ALA A CA 1
ATOM 2141 C C . ALA A 1 279 ? -5.492 -16.609 -6.898 1 96.81 279 ALA A C 1
ATOM 2143 O O . ALA A 1 279 ? -5.102 -16.438 -8.055 1 96.81 279 ALA A O 1
ATOM 2144 N N . TYR A 1 280 ? -6.75 -16.812 -6.566 1 95.25 280 TYR A N 1
ATOM 2145 C CA . TYR A 1 280 ? -7.762 -16.953 -7.609 1 95.25 280 TYR A CA 1
ATOM 2146 C C . TYR A 1 280 ? -7.859 -15.672 -8.438 1 95.25 280 TYR A C 1
ATOM 2148 O O . TYR A 1 280 ? -7.812 -15.719 -9.672 1 95.25 280 TYR A O 1
ATOM 2156 N N . LEU A 1 281 ? -7.938 -14.555 -7.746 1 94.5 281 LEU A N 1
ATOM 2157 C CA . LEU A 1 281 ? -8.086 -13.289 -8.445 1 94.5 281 LEU A CA 1
ATOM 2158 C C . LEU A 1 281 ? -6.789 -12.914 -9.164 1 94.5 281 LEU A C 1
ATOM 2160 O O . LEU A 1 281 ? -6.824 -12.305 -10.242 1 94.5 281 LEU A O 1
ATOM 2164 N N . THR A 1 282 ? -5.637 -13.172 -8.578 1 97.88 282 THR A N 1
ATOM 2165 C CA . THR A 1 282 ? -4.352 -12.914 -9.227 1 97.88 282 THR A CA 1
ATOM 2166 C C . THR A 1 282 ? -4.254 -13.656 -10.555 1 97.88 282 THR A C 1
ATOM 2168 O O . THR A 1 282 ? -3.898 -13.062 -11.578 1 97.88 282 THR A O 1
ATOM 2171 N N . VAL A 1 283 ? -4.629 -14.93 -10.531 1 98.12 283 VAL A N 1
ATOM 2172 C CA . VAL A 1 283 ? -4.566 -15.758 -11.734 1 98.12 283 VAL A CA 1
ATOM 2173 C C . VAL A 1 283 ? -5.516 -15.203 -12.789 1 98.12 283 VAL A C 1
ATOM 2175 O O . VAL A 1 283 ? -5.145 -15.078 -13.961 1 98.12 283 VAL A O 1
ATOM 2178 N N . LYS A 1 284 ? -6.68 -14.852 -12.383 1 96.81 284 LYS A N 1
ATOM 2179 C CA . LYS A 1 284 ? -7.664 -14.32 -13.312 1 96.81 284 LYS A CA 1
ATOM 2180 C C . LYS A 1 284 ? -7.172 -13.023 -13.953 1 96.81 284 LYS A C 1
ATOM 2182 O O . LYS A 1 284 ? -7.352 -12.805 -15.148 1 96.81 284 LYS A O 1
ATOM 2187 N N . ASN A 1 285 ? -6.617 -12.188 -13.164 1 97.12 285 ASN A N 1
ATOM 2188 C CA . ASN A 1 285 ? -6.121 -10.906 -13.656 1 97.12 285 ASN A CA 1
ATOM 2189 C C . ASN A 1 285 ? -4.953 -11.094 -14.625 1 97.12 285 ASN A C 1
ATOM 2191 O O . ASN A 1 285 ? -4.859 -10.391 -15.633 1 97.12 285 ASN A O 1
ATOM 2195 N N . ILE A 1 286 ? -4.082 -11.984 -14.336 1 98.12 286 ILE A N 1
ATOM 2196 C CA . ILE A 1 286 ? -2.969 -12.281 -15.227 1 98.12 286 ILE A CA 1
ATOM 2197 C C . ILE A 1 286 ? -3.498 -12.836 -16.547 1 98.12 286 ILE A C 1
ATOM 2199 O O . ILE A 1 286 ? -3.055 -12.422 -17.625 1 98.12 286 ILE A O 1
ATOM 2203 N N . GLU A 1 287 ? -4.457 -13.773 -16.469 1 97.62 287 GLU A N 1
ATOM 2204 C CA . GLU A 1 287 ? -5.074 -14.344 -17.656 1 97.62 287 GLU A CA 1
ATOM 2205 C C . GLU A 1 287 ? -5.645 -13.25 -18.562 1 97.62 287 GLU A C 1
ATOM 2207 O O . GLU A 1 287 ? -5.457 -13.281 -19.781 1 97.62 287 GLU A O 1
ATOM 2212 N N . THR A 1 288 ? -6.27 -12.312 -17.906 1 96.19 288 THR A N 1
ATOM 2213 C CA . THR A 1 288 ? -6.848 -11.203 -18.672 1 96.19 288 THR A CA 1
ATOM 2214 C C . THR A 1 288 ? -5.758 -10.398 -19.359 1 96.19 288 THR A C 1
ATOM 2216 O O . THR A 1 288 ? -5.887 -10.062 -20.547 1 96.19 288 THR A O 1
ATOM 2219 N N . THR A 1 289 ? -4.75 -10.148 -18.703 1 96.44 289 THR A N 1
ATOM 2220 C CA . THR A 1 289 ? -3.65 -9.344 -19.234 1 96.44 289 THR A CA 1
ATOM 2221 C C . THR A 1 289 ? -3.002 -10.031 -20.422 1 96.44 289 THR A C 1
ATOM 2223 O O . THR A 1 289 ? -2.799 -9.414 -21.469 1 96.44 289 THR A O 1
ATOM 2226 N N . ILE A 1 290 ? -2.785 -11.312 -20.391 1 97.06 290 ILE A N 1
ATOM 2227 C CA . ILE A 1 290 ? -1.948 -11.969 -21.391 1 97.06 290 ILE A CA 1
ATOM 2228 C C . ILE A 1 290 ? -2.807 -12.406 -22.578 1 97.06 290 ILE A C 1
ATOM 2230 O O . ILE A 1 290 ? -2.283 -12.758 -23.641 1 97.06 290 ILE A O 1
ATOM 2234 N N . SER A 1 291 ? -4.129 -12.414 -22.375 1 96.75 291 SER A N 1
ATOM 2235 C CA . SER A 1 291 ? -5.008 -12.891 -23.438 1 96.75 291 SER A CA 1
ATOM 2236 C C . SER A 1 291 ? -5.504 -11.742 -24.312 1 96.75 291 SER A C 1
ATOM 2238 O O . SER A 1 291 ? -6.008 -11.961 -25.406 1 96.75 291 SER A O 1
ATOM 2240 N N . GLN A 1 292 ? -5.395 -10.539 -23.844 1 95.62 292 GLN A N 1
ATOM 2241 C CA . GLN A 1 292 ? -5.91 -9.398 -24.594 1 95.62 292 GLN A CA 1
ATOM 2242 C C . GLN A 1 292 ? -5.012 -9.062 -25.781 1 95.62 292 GLN A C 1
ATOM 2244 O O . GLN A 1 292 ? -3.795 -8.945 -25.625 1 95.62 292 GLN A O 1
ATOM 2249 N N . PRO A 1 293 ? -5.668 -8.898 -26.984 1 95.75 293 PRO A N 1
ATOM 2250 C CA . PRO A 1 293 ? -4.879 -8.5 -28.141 1 95.75 293 PRO A CA 1
ATOM 2251 C C . PRO A 1 293 ? -4.359 -7.066 -28.047 1 95.75 293 PRO A C 1
ATOM 2253 O O . PRO A 1 293 ? -4.805 -6.305 -27.188 1 95.75 293 PRO A O 1
ATOM 2256 N N . TRP A 1 294 ? -3.48 -6.777 -28.859 1 94.5 294 TRP A N 1
ATOM 2257 C CA . TRP A 1 294 ? -2.855 -5.457 -28.891 1 94.5 294 TRP A CA 1
ATOM 2258 C C . TRP A 1 294 ? -3.908 -4.355 -28.891 1 94.5 294 TRP A C 1
ATOM 2260 O O . TRP A 1 294 ? -3.779 -3.367 -28.156 1 94.5 294 TRP A O 1
ATOM 2270 N N . SER A 1 295 ? -4.98 -4.512 -29.594 1 92.75 295 SER A N 1
ATOM 2271 C CA . SER A 1 295 ? -5.98 -3.471 -29.797 1 92.75 295 SER A CA 1
ATOM 2272 C C . SER A 1 295 ? -6.777 -3.209 -28.531 1 92.75 295 SER A C 1
ATOM 2274 O O . SER A 1 295 ? -7.367 -2.137 -28.359 1 92.75 295 SER A O 1
ATOM 2276 N N . GLN A 1 296 ? -6.715 -4.156 -27.594 1 93.19 296 GLN A N 1
ATOM 2277 C CA . GLN A 1 296 ? -7.574 -4.051 -26.422 1 93.19 296 GLN A CA 1
ATOM 2278 C C . GLN A 1 296 ? -6.75 -4.039 -25.141 1 93.19 296 GLN A C 1
ATOM 2280 O O . GLN A 1 296 ? -7.289 -3.816 -24.047 1 93.19 296 GLN A O 1
ATOM 2285 N N . ASN A 1 297 ? -5.523 -4.25 -25.234 1 94.75 297 ASN A N 1
ATOM 2286 C CA . ASN A 1 297 ? -4.664 -4.367 -24.062 1 94.75 297 ASN A CA 1
ATOM 2287 C C . ASN A 1 297 ? -4.328 -2.998 -23.469 1 94.75 297 ASN A C 1
ATOM 2289 O O . ASN A 1 297 ? -3.65 -2.193 -24.109 1 94.75 297 ASN A O 1
ATOM 2293 N N . SER A 1 298 ? -4.77 -2.762 -22.219 1 90.69 298 SER A N 1
ATOM 2294 C CA . SER A 1 298 ? -4.641 -1.446 -21.609 1 90.69 298 SER A CA 1
ATOM 2295 C C . SER A 1 298 ? -3.18 -1.11 -21.312 1 90.69 298 SER A C 1
ATOM 2297 O O . SER A 1 298 ? -2.793 0.06 -21.328 1 90.69 298 SER A O 1
ATOM 2299 N N . PHE A 1 299 ? -2.393 -2.059 -21.047 1 95.56 299 PHE A N 1
ATOM 2300 C CA . PHE A 1 299 ? -0.982 -1.85 -20.75 1 95.56 299 PHE A CA 1
ATOM 2301 C C . PHE A 1 299 ? -0.245 -1.296 -21.969 1 95.56 299 PHE A C 1
ATOM 2303 O O . PHE A 1 299 ? 0.466 -0.293 -21.859 1 95.56 299 PHE A O 1
ATOM 2310 N N . VAL A 1 300 ? -0.447 -1.935 -23.156 1 95.38 300 VAL A N 1
ATOM 2311 C CA . VAL A 1 300 ? 0.263 -1.505 -24.359 1 95.38 300 VAL A CA 1
ATOM 2312 C C . VAL A 1 300 ? -0.305 -0.173 -24.844 1 95.38 300 VAL A C 1
ATOM 2314 O O . VAL A 1 300 ? 0.429 0.667 -25.359 1 95.38 300 VAL A O 1
ATOM 2317 N N . LYS A 1 301 ? -1.554 0.02 -24.688 1 92.94 301 LYS A N 1
ATOM 2318 C CA . LYS A 1 301 ? -2.168 1.289 -25.062 1 92.94 301 LYS A CA 1
ATOM 2319 C C . LYS A 1 301 ? -1.611 2.439 -24.234 1 92.94 301 LYS A C 1
ATOM 2321 O O . LYS A 1 301 ? -1.314 3.512 -24.766 1 92.94 301 LYS A O 1
ATOM 2326 N N . LYS A 1 302 ? -1.513 2.217 -23 1 91.62 302 LYS A N 1
ATOM 2327 C CA . LYS A 1 302 ? -0.969 3.219 -22.078 1 91.62 302 LYS A CA 1
ATOM 2328 C C . LYS A 1 302 ? 0.435 3.643 -22.516 1 91.62 302 LYS A C 1
ATOM 2330 O O . LYS A 1 302 ? 0.805 4.809 -22.359 1 91.62 302 LYS A O 1
ATOM 2335 N N . LEU A 1 303 ? 1.21 2.742 -22.969 1 94.62 303 LEU A N 1
ATOM 2336 C CA . LEU A 1 303 ? 2.6 3.004 -23.328 1 94.62 303 LEU A CA 1
ATOM 2337 C C . LEU A 1 303 ? 2.701 3.516 -24.766 1 94.62 303 LEU A C 1
ATOM 2339 O O . LEU A 1 303 ? 3.793 3.836 -25.234 1 94.62 303 LEU A O 1
ATOM 2343 N N . GLY A 1 304 ? 1.564 3.535 -25.469 1 93.94 304 GLY A N 1
ATOM 2344 C CA . GLY A 1 304 ? 1.553 4 -26.844 1 93.94 304 GLY A CA 1
ATOM 2345 C C . GLY A 1 304 ? 2.238 3.043 -27.797 1 93.94 304 GLY A C 1
ATOM 2346 O O . GLY A 1 304 ? 2.77 3.463 -28.828 1 93.94 304 GLY A O 1
ATOM 2347 N N . LEU A 1 305 ? 2.227 1.767 -27.406 1 93.12 305 LEU A N 1
ATOM 2348 C CA . LEU A 1 305 ? 2.871 0.767 -28.25 1 93.12 305 LEU A CA 1
ATOM 2349 C C . LEU A 1 305 ? 1.926 0.292 -29.359 1 93.12 305 LEU A C 1
ATOM 2351 O O . LEU A 1 305 ? 0.705 0.308 -29.172 1 93.12 305 LEU A O 1
ATOM 2355 N N . LYS A 1 306 ? 2.547 -0.141 -30.547 1 88.44 306 LYS A N 1
ATOM 2356 C CA . LYS A 1 306 ? 1.802 -0.692 -31.672 1 88.44 306 LYS A CA 1
ATOM 2357 C C . LYS A 1 306 ? 2.381 -2.035 -32.094 1 88.44 306 LYS A C 1
ATOM 2359 O O . LYS A 1 306 ? 3.594 -2.24 -32.062 1 88.44 306 LYS A O 1
ATOM 2364 N N . SER A 1 307 ? 1.475 -2.871 -32.5 1 87.75 307 SER A N 1
ATOM 2365 C CA . SER A 1 307 ? 1.914 -4.168 -33 1 87.75 307 SER A CA 1
ATOM 2366 C C . SER A 1 307 ? 2.666 -4.02 -34.312 1 87.75 307 SER A C 1
ATOM 2368 O O . SER A 1 307 ? 2.309 -3.186 -35.156 1 87.75 307 SER A O 1
ATOM 2370 N N . SER A 1 308 ? 3.639 -4.91 -34.438 1 78.81 308 SER A N 1
ATOM 2371 C CA . SER A 1 308 ? 4.379 -4.918 -35.688 1 78.81 308 SER A CA 1
ATOM 2372 C C . SER A 1 308 ? 3.611 -5.66 -36.781 1 78.81 308 SER A C 1
ATOM 2374 O O . SER A 1 308 ? 3.922 -5.527 -37.969 1 78.81 308 SER A O 1
ATOM 2376 N N . ASN A 1 309 ? 2.717 -6.465 -36.344 1 77 309 ASN A N 1
ATOM 2377 C CA . ASN A 1 309 ? 1.901 -7.23 -37.281 1 77 309 ASN A CA 1
ATOM 2378 C C . ASN A 1 309 ? 0.498 -6.645 -37.438 1 77 309 ASN A C 1
ATOM 2380 O O . ASN A 1 309 ? -0.313 -6.754 -36.5 1 77 309 ASN A O 1
ATOM 2384 N N . SER A 1 310 ? 0.175 -6.141 -38.5 1 71.5 310 SER A N 1
ATOM 2385 C CA . SER A 1 310 ? -1.104 -5.465 -38.688 1 71.5 310 SER A CA 1
ATOM 2386 C C . SER A 1 310 ? -2.168 -6.438 -39.188 1 71.5 310 SER A C 1
ATOM 2388 O O . SER A 1 310 ? -3.361 -6.125 -39.156 1 71.5 310 SER A O 1
ATOM 2390 N N . GLN A 1 311 ? -1.807 -7.543 -39.562 1 73.56 311 GLN A N 1
ATOM 2391 C CA . GLN A 1 311 ? -2.758 -8.438 -40.219 1 73.56 311 GLN A CA 1
ATOM 2392 C C . GLN A 1 311 ? -3.58 -9.211 -39.188 1 73.56 311 GLN A C 1
ATOM 2394 O O . GLN A 1 311 ? -4.727 -9.578 -39.469 1 73.56 311 GLN A O 1
ATOM 2399 N N . VAL A 1 312 ? -2.998 -9.508 -38.094 1 84.25 312 VAL A N 1
ATOM 2400 C CA . VAL A 1 312 ? -3.691 -10.289 -37.062 1 84.25 312 VAL A CA 1
ATOM 2401 C C . VAL A 1 312 ? -3.547 -9.602 -35.719 1 84.25 312 VAL A C 1
ATOM 2403 O O . VAL A 1 312 ? -2.449 -9.18 -35.344 1 84.25 312 VAL A O 1
ATOM 2406 N N . ASP A 1 313 ? -4.656 -9.445 -35.062 1 91.12 313 ASP A N 1
ATOM 2407 C CA . ASP A 1 313 ? -4.664 -8.812 -33.75 1 91.12 313 ASP A CA 1
ATOM 2408 C C . ASP A 1 313 ? -4.508 -9.844 -32.625 1 91.12 313 ASP A C 1
ATOM 2410 O O . ASP A 1 313 ? -5.496 -10.281 -32.031 1 91.12 313 ASP A O 1
ATOM 2414 N N . THR A 1 314 ? -3.281 -10.234 -32.344 1 94.12 314 THR A N 1
ATOM 2415 C CA . THR A 1 314 ? -2.926 -11.211 -31.312 1 94.12 314 THR A CA 1
ATOM 2416 C C . THR A 1 314 ? -2.521 -10.508 -30.016 1 94.12 314 THR A C 1
ATOM 2418 O O . THR A 1 314 ? -2.314 -9.289 -30 1 94.12 314 THR A O 1
ATOM 2421 N N . PRO A 1 315 ? -2.455 -11.281 -28.938 1 95.56 315 PRO A N 1
ATOM 2422 C CA . PRO A 1 315 ? -1.815 -10.695 -27.766 1 95.56 315 PRO A CA 1
ATOM 2423 C C . PRO A 1 315 ? -0.328 -10.422 -27.969 1 95.56 315 PRO A C 1
ATOM 2425 O O . PRO A 1 315 ? 0.3 -11.031 -28.844 1 95.56 315 PRO A O 1
ATOM 2428 N N . PRO A 1 316 ? 0.229 -9.461 -27.203 1 95 316 PRO A N 1
ATOM 2429 C CA . PRO A 1 316 ? 1.691 -9.375 -27.203 1 95 316 PRO A CA 1
ATOM 2430 C C . PRO A 1 316 ? 2.352 -10.695 -26.797 1 95 316 PRO A C 1
ATOM 2432 O O . PRO A 1 316 ? 1.7 -11.562 -26.203 1 95 316 PRO A O 1
ATOM 2435 N N . ALA A 1 317 ? 3.594 -10.898 -27.188 1 94.19 317 ALA A N 1
ATOM 2436 C CA . ALA A 1 317 ? 4.324 -12.117 -26.828 1 94.19 317 ALA A CA 1
ATOM 2437 C C . ALA A 1 317 ? 4.738 -12.102 -25.359 1 94.19 317 ALA A C 1
ATOM 2439 O O . ALA A 1 317 ? 5.926 -11.961 -25.047 1 94.19 317 ALA A O 1
ATOM 2440 N N . TRP A 1 318 ? 3.768 -12.328 -24.516 1 95.38 318 TRP A N 1
ATOM 2441 C CA . TRP A 1 318 ? 3.979 -12.32 -23.062 1 95.38 318 TRP A CA 1
ATOM 2442 C C . TRP A 1 318 ? 4.758 -13.547 -22.625 1 95.38 318 TRP A C 1
ATOM 2444 O O . TRP A 1 318 ? 4.617 -14.625 -23.203 1 95.38 318 TRP A O 1
ATOM 2454 N N . SER A 1 319 ? 5.543 -13.391 -21.641 1 93.81 319 SER A N 1
ATOM 2455 C CA . SER A 1 319 ? 6.098 -14.484 -20.844 1 93.81 319 SER A CA 1
ATOM 2456 C C . SER A 1 319 ? 5.848 -14.281 -19.359 1 93.81 319 SER A C 1
ATOM 2458 O O . SER A 1 319 ? 5.602 -13.156 -18.906 1 93.81 319 SER A O 1
ATOM 2460 N N . VAL A 1 320 ? 5.84 -15.352 -18.625 1 94.94 320 VAL A N 1
ATOM 2461 C CA . VAL A 1 320 ? 5.566 -15.312 -17.188 1 94.94 320 VAL A CA 1
ATOM 2462 C C . VAL A 1 320 ? 6.801 -15.773 -16.422 1 94.94 320 VAL A C 1
ATOM 2464 O O . VAL A 1 320 ? 7.457 -16.75 -16.797 1 94.94 320 VAL A O 1
ATOM 2467 N N . LEU A 1 321 ? 7.156 -15 -15.445 1 93.12 321 LEU A N 1
ATOM 2468 C CA . LEU A 1 321 ? 8.211 -15.344 -14.5 1 93.12 321 LEU A CA 1
ATOM 2469 C C . LEU A 1 321 ? 7.641 -15.555 -13.102 1 93.12 321 LEU A C 1
ATOM 2471 O O . LEU A 1 321 ? 7.258 -14.594 -12.43 1 93.12 321 LEU A O 1
ATOM 2475 N N . HIS A 1 322 ? 7.562 -16.812 -12.656 1 94.56 322 HIS A N 1
ATOM 2476 C CA . HIS A 1 322 ? 7.086 -17.203 -11.328 1 94.56 322 HIS A CA 1
ATOM 2477 C C . HIS A 1 322 ? 8.242 -17.578 -10.414 1 94.56 322 HIS A C 1
ATOM 2479 O O . HIS A 1 322 ? 8.844 -18.641 -10.562 1 94.56 322 HIS A O 1
ATOM 2485 N N . ILE A 1 323 ? 8.492 -16.703 -9.391 1 92.69 323 ILE A N 1
ATOM 2486 C CA . ILE A 1 323 ? 9.781 -16.75 -8.703 1 92.69 323 ILE A CA 1
ATOM 2487 C C . ILE A 1 323 ? 9.625 -17.469 -7.363 1 92.69 323 ILE A C 1
ATOM 2489 O O . ILE A 1 323 ? 9.875 -16.875 -6.309 1 92.69 323 ILE A O 1
ATOM 2493 N N . GLY A 1 324 ? 9.305 -18.656 -7.398 1 92.56 324 GLY A N 1
ATOM 2494 C CA . GLY A 1 324 ? 9.367 -19.531 -6.238 1 92.56 324 GLY A CA 1
ATOM 2495 C C . GLY A 1 324 ? 8.055 -19.641 -5.492 1 92.56 324 GLY A C 1
ATOM 2496 O O . GLY A 1 324 ? 7.203 -18.75 -5.594 1 92.56 324 GLY A O 1
ATOM 2497 N N . ASP A 1 325 ? 8.008 -20.766 -4.652 1 96.06 325 ASP A N 1
ATOM 2498 C CA . ASP A 1 325 ? 6.801 -21.109 -3.904 1 96.06 325 ASP A CA 1
ATOM 2499 C C . ASP A 1 325 ? 5.582 -21.172 -4.82 1 96.06 325 ASP A C 1
ATOM 2501 O O . ASP A 1 325 ? 4.688 -20.328 -4.719 1 96.06 325 ASP A O 1
ATOM 2505 N N . ILE A 1 326 ? 5.582 -22.219 -5.531 1 95.94 326 ILE A N 1
ATOM 2506 C CA . ILE A 1 326 ? 4.715 -22.359 -6.695 1 95.94 326 ILE A CA 1
ATOM 2507 C C . ILE A 1 326 ? 3.326 -22.812 -6.254 1 95.94 326 ILE A C 1
ATOM 2509 O O . ILE A 1 326 ? 2.43 -21.984 -6.07 1 95.94 326 ILE A O 1
ATOM 2513 N N . SER A 1 327 ? 3.182 -24.031 -5.801 1 97.06 327 SER A N 1
ATOM 2514 C CA . SER A 1 327 ? 1.874 -24.594 -5.5 1 97.06 327 SER A CA 1
ATOM 2515 C C . SER A 1 327 ? 1.62 -24.625 -3.996 1 97.06 327 SER A C 1
ATOM 2517 O O . SER A 1 327 ? 0.477 -24.781 -3.557 1 97.06 327 SER A O 1
ATOM 2519 N N . TYR A 1 328 ? 2.691 -24.688 -3.221 1 97.19 328 TYR A N 1
ATOM 2520 C CA . TYR A 1 328 ? 2.643 -24.922 -1.781 1 97.19 328 TYR A CA 1
ATOM 2521 C C . TYR A 1 328 ? 2.096 -26.312 -1.472 1 97.19 328 TYR A C 1
ATOM 2523 O O . TYR A 1 328 ? 1.368 -26.484 -0.492 1 97.19 328 TYR A O 1
ATOM 2531 N N . ALA A 1 329 ? 2.344 -27.266 -2.266 1 97.5 329 ALA A N 1
ATOM 2532 C CA . ALA A 1 329 ? 1.919 -28.625 -2.008 1 97.5 329 ALA A CA 1
ATOM 2533 C C . ALA A 1 329 ? 2.512 -29.156 -0.704 1 97.5 329 ALA A C 1
ATOM 2535 O O . ALA A 1 329 ? 1.815 -29.797 0.092 1 97.5 329 ALA A O 1
ATOM 2536 N N . ARG A 1 330 ? 3.816 -28.906 -0.547 1 96.44 330 ARG A N 1
ATOM 2537 C CA . ARG A 1 330 ? 4.5 -29.266 0.695 1 96.44 330 ARG A CA 1
ATOM 2538 C C . ARG A 1 330 ? 4.219 -30.703 1.085 1 96.44 330 ARG A C 1
ATOM 2540 O O . ARG A 1 330 ? 3.863 -30.984 2.232 1 96.44 330 ARG A O 1
ATOM 2547 N N . GLY A 1 331 ? 4.199 -31.531 0.131 1 96.75 331 GLY A N 1
ATOM 2548 C CA . GLY A 1 331 ? 4.074 -32.969 0.391 1 96.75 331 GLY A CA 1
ATOM 2549 C C . GLY A 1 331 ? 2.668 -33.469 0.162 1 96.75 331 GLY A C 1
ATOM 2550 O O . GLY A 1 331 ? 2.457 -34.688 0.093 1 96.75 331 GLY A O 1
ATOM 2551 N N . LEU A 1 332 ? 1.705 -32.656 0.092 1 97.38 332 LEU A N 1
ATOM 2552 C CA . LEU A 1 332 ? 0.355 -33.062 -0.286 1 97.38 332 LEU A CA 1
ATOM 2553 C C . LEU A 1 332 ? 0.208 -33.125 -1.803 1 97.38 332 LEU A C 1
ATOM 2555 O O . LEU A 1 332 ? -0.19 -32.125 -2.426 1 97.38 332 LEU A O 1
ATOM 2559 N N . ALA A 1 333 ? 0.347 -34.25 -2.307 1 97.44 333 ALA A N 1
ATOM 2560 C CA . ALA A 1 333 ? 0.561 -34.469 -3.738 1 97.44 333 ALA A CA 1
ATOM 2561 C C . ALA A 1 333 ? -0.626 -33.969 -4.551 1 97.44 333 ALA A C 1
ATOM 2563 O O . ALA A 1 333 ? -0.459 -33.5 -5.676 1 97.44 333 ALA A O 1
ATOM 2564 N N . PHE A 1 334 ? -1.873 -34.031 -4.016 1 97.06 334 PHE A N 1
ATOM 2565 C CA . PHE A 1 334 ? -3.051 -33.656 -4.793 1 97.06 334 PHE A CA 1
ATOM 2566 C C . PHE A 1 334 ? -3.008 -32.188 -5.191 1 97.06 334 PHE A C 1
ATOM 2568 O O . PHE A 1 334 ? -3.592 -31.797 -6.203 1 97.06 334 PHE A O 1
ATOM 2575 N N . ILE A 1 335 ? -2.318 -31.406 -4.453 1 97.81 335 ILE A N 1
ATOM 2576 C CA . ILE A 1 335 ? -2.279 -29.953 -4.668 1 97.81 335 ILE A CA 1
ATOM 2577 C C . ILE A 1 335 ? -1.626 -29.656 -6.016 1 97.81 335 ILE A C 1
ATOM 2579 O O . ILE A 1 335 ? -2.023 -28.719 -6.707 1 97.81 335 ILE A O 1
ATOM 2583 N N . TRP A 1 336 ? -0.672 -30.422 -6.445 1 97.88 336 TRP A N 1
ATOM 2584 C CA . TRP A 1 336 ? 0.018 -30.172 -7.707 1 97.88 336 TRP A CA 1
ATOM 2585 C C . TRP A 1 336 ? -0.953 -30.234 -8.883 1 97.88 336 TRP A C 1
ATOM 2587 O O . TRP A 1 336 ? -0.894 -29.406 -9.789 1 97.88 336 TRP A O 1
ATOM 2597 N N . ASP A 1 337 ? -1.848 -31.219 -8.891 1 97.62 337 ASP A N 1
ATOM 2598 C CA . ASP A 1 337 ? -2.818 -31.344 -9.977 1 97.62 337 ASP A CA 1
ATOM 2599 C C . ASP A 1 337 ? -3.785 -30.156 -9.969 1 97.62 337 ASP A C 1
ATOM 2601 O O . ASP A 1 337 ? -4.098 -29.609 -11.031 1 97.62 337 ASP A O 1
ATOM 2605 N N . TRP A 1 338 ? -4.242 -29.859 -8.805 1 97.5 338 TRP A N 1
ATOM 2606 C CA . TRP A 1 338 ? -5.203 -28.766 -8.695 1 97.5 338 TRP A CA 1
ATOM 2607 C C . TRP A 1 338 ? -4.555 -27.438 -9.047 1 97.5 338 TRP A C 1
ATOM 2609 O O . TRP A 1 338 ? -5.176 -26.594 -9.695 1 97.5 338 TRP A O 1
ATOM 2619 N N . TYR A 1 339 ? -3.361 -27.25 -8.609 1 97.81 339 TYR A N 1
ATOM 2620 C CA . TYR A 1 339 ? -2.635 -26.031 -8.922 1 97.81 339 TYR A CA 1
ATOM 2621 C C . TYR A 1 339 ? -2.439 -25.875 -10.43 1 97.81 339 TYR A C 1
ATOM 2623 O O . TYR A 1 339 ? -2.734 -24.828 -10.992 1 97.81 339 TYR A O 1
ATOM 2631 N N . GLN A 1 340 ? -1.892 -26.891 -11.062 1 97.69 340 GLN A N 1
ATOM 2632 C CA . GLN A 1 340 ? -1.599 -26.797 -12.492 1 97.69 340 GLN A CA 1
ATOM 2633 C C . GLN A 1 340 ? -2.873 -26.578 -13.305 1 97.69 340 GLN A C 1
ATOM 2635 O O . GLN A 1 340 ? -2.85 -25.906 -14.336 1 97.69 340 GLN A O 1
ATOM 2640 N N . GLU A 1 341 ? -3.973 -27.172 -12.836 1 97.44 341 GLU A N 1
ATOM 2641 C CA . GLU A 1 341 ? -5.25 -26.891 -13.484 1 97.44 341 GLU A CA 1
ATOM 2642 C C . GLU A 1 341 ? -5.645 -25.422 -13.32 1 97.44 341 GLU A C 1
ATOM 2644 O O . GLU A 1 341 ? -6.188 -24.812 -14.242 1 97.44 341 GLU A O 1
ATOM 2649 N N . SER A 1 342 ? -5.324 -24.906 -12.172 1 97.25 342 SER A N 1
ATOM 2650 C CA . SER A 1 342 ? -5.734 -23.531 -11.875 1 97.25 342 SER A CA 1
ATOM 2651 C C . SER A 1 342 ? -4.992 -22.531 -12.75 1 97.25 342 SER A C 1
ATOM 2653 O O . SER A 1 342 ? -5.52 -21.469 -13.055 1 97.25 342 SER A O 1
ATOM 2655 N N . ILE A 1 343 ? -3.797 -22.812 -13.188 1 98 343 ILE A N 1
ATOM 2656 C CA . ILE A 1 343 ? -3.025 -21.828 -13.953 1 98 343 ILE A CA 1
ATOM 2657 C C . ILE A 1 343 ? -3.037 -22.203 -15.43 1 98 343 ILE A C 1
ATOM 2659 O O . ILE A 1 343 ? -2.367 -21.578 -16.25 1 98 343 ILE A O 1
ATOM 2663 N N . LYS A 1 344 ? -3.754 -23.188 -15.883 1 97.44 344 LYS A N 1
ATOM 2664 C CA . LYS A 1 344 ? -3.703 -23.781 -17.219 1 97.44 344 LYS A CA 1
ATOM 2665 C C . LYS A 1 344 ? -3.939 -22.719 -18.297 1 97.44 344 LYS A C 1
ATOM 2667 O O . LYS A 1 344 ? -3.328 -22.766 -19.359 1 97.44 344 LYS A O 1
ATOM 2672 N N . ASN A 1 345 ? -4.824 -21.766 -18 1 97.5 345 ASN A N 1
ATOM 2673 C CA . ASN A 1 345 ? -5.141 -20.766 -19 1 97.5 345 ASN A CA 1
ATOM 2674 C C . ASN A 1 345 ? -3.977 -19.797 -19.203 1 97.5 345 ASN A C 1
ATOM 2676 O O . ASN A 1 345 ? -3.875 -19.156 -20.266 1 97.5 345 ASN A O 1
ATOM 2680 N N . ILE A 1 346 ? -3.152 -19.672 -18.219 1 98.44 346 ILE A N 1
ATOM 2681 C CA . ILE A 1 346 ? -1.945 -18.859 -18.359 1 98.44 346 ILE A CA 1
ATOM 2682 C C . ILE A 1 346 ? -0.836 -19.703 -19 1 98.44 346 ILE A C 1
ATOM 2684 O O . ILE A 1 346 ? -0.257 -19.312 -20.016 1 98.44 346 ILE A O 1
ATOM 2688 N N . ALA A 1 347 ? -0.651 -20.906 -18.469 1 97.94 347 ALA A N 1
ATOM 2689 C CA . ALA A 1 347 ? 0.503 -21.734 -18.797 1 97.94 347 ALA A CA 1
ATOM 2690 C C . ALA A 1 347 ? 0.362 -22.344 -20.203 1 97.94 347 ALA A C 1
ATOM 2692 O O . ALA A 1 347 ? 1.344 -22.812 -20.781 1 97.94 347 ALA A O 1
ATOM 2693 N N . SER A 1 348 ? -0.839 -22.344 -20.766 1 98.38 348 SER A N 1
ATOM 2694 C CA . SER A 1 348 ? -1.065 -22.859 -22.109 1 98.38 348 SER A CA 1
ATOM 2695 C C . SER A 1 348 ? -0.958 -21.75 -23.156 1 98.38 348 SER A C 1
ATOM 2697 O O . SER A 1 348 ? -0.934 -22.031 -24.359 1 98.38 348 SER A O 1
ATOM 2699 N N . ARG A 1 349 ? -0.834 -20.5 -22.703 1 97.94 349 ARG A N 1
ATOM 2700 C CA . ARG A 1 349 ? -0.895 -19.391 -23.641 1 97.94 349 ARG A CA 1
ATOM 2701 C C . ARG A 1 349 ? 0.435 -18.641 -23.703 1 97.94 349 ARG A C 1
ATOM 2703 O O . ARG A 1 349 ? 0.747 -18 -24.703 1 97.94 349 ARG A O 1
ATOM 2710 N N . ALA A 1 350 ? 1.137 -18.734 -22.672 1 96.88 350 ALA A N 1
ATOM 2711 C CA . ALA A 1 350 ? 2.41 -18.016 -22.547 1 96.88 350 ALA A CA 1
ATOM 2712 C C . ALA A 1 350 ? 3.463 -18.891 -21.875 1 96.88 350 ALA A C 1
ATOM 2714 O O . ALA A 1 350 ? 3.146 -19.672 -20.969 1 96.88 350 ALA A O 1
ATOM 2715 N N . PRO A 1 351 ? 4.738 -18.781 -22.391 1 94.81 351 PRO A N 1
ATOM 2716 C CA . PRO A 1 351 ? 5.773 -19.5 -21.656 1 94.81 351 PRO A CA 1
ATOM 2717 C C . PRO A 1 351 ? 5.801 -19.125 -20.172 1 94.81 351 PRO A C 1
ATOM 2719 O O . PRO A 1 351 ? 5.809 -17.938 -19.828 1 94.81 351 PRO A O 1
ATOM 2722 N N . TYR A 1 352 ? 5.75 -20.078 -19.328 1 94.31 352 TYR A N 1
ATOM 2723 C CA . TYR A 1 352 ? 5.668 -19.969 -17.875 1 94.31 352 TYR A CA 1
ATOM 2724 C C . TYR A 1 352 ? 6.965 -20.422 -17.219 1 94.31 352 TYR A C 1
ATOM 2726 O O . TYR A 1 352 ? 7.133 -21.609 -16.922 1 94.31 352 TYR A O 1
ATOM 2734 N N . MET A 1 353 ? 7.766 -19.406 -16.969 1 90.38 353 MET A N 1
ATOM 2735 C CA . MET A 1 353 ? 9.078 -19.688 -16.391 1 90.38 353 MET A CA 1
ATOM 2736 C C . MET A 1 353 ? 9.023 -19.688 -14.875 1 90.38 353 MET A C 1
ATOM 2738 O O . MET A 1 353 ? 8.352 -18.844 -14.273 1 90.38 353 MET A O 1
ATOM 2742 N N . VAL A 1 354 ? 9.734 -20.719 -14.25 1 90.31 354 VAL A N 1
ATOM 2743 C CA . VAL A 1 354 ? 9.633 -20.828 -12.797 1 90.31 354 VAL A CA 1
ATOM 2744 C C . VAL A 1 354 ? 11.023 -20.906 -12.18 1 90.31 354 VAL A C 1
ATOM 2746 O O . VAL A 1 354 ? 11.977 -21.328 -12.844 1 90.31 354 VAL A O 1
ATOM 2749 N N . SER A 1 355 ? 11.125 -20.406 -11.008 1 85.81 355 SER A N 1
ATOM 2750 C CA . SER A 1 355 ? 12.25 -20.688 -10.125 1 85.81 355 SER A CA 1
ATOM 2751 C C . SER A 1 355 ? 11.797 -21.391 -8.844 1 85.81 355 SER A C 1
ATOM 2753 O O . SER A 1 355 ? 10.625 -21.281 -8.461 1 85.81 355 SER A O 1
ATOM 2755 N N . ILE A 1 356 ? 12.68 -22.125 -8.234 1 88.5 356 ILE A N 1
ATOM 2756 C CA . ILE A 1 356 ? 12.32 -22.953 -7.094 1 88.5 356 ILE A CA 1
ATOM 2757 C C . ILE A 1 356 ? 12.32 -22.109 -5.82 1 88.5 356 ILE A C 1
ATOM 2759 O O . ILE A 1 356 ? 13.141 -21.203 -5.676 1 88.5 356 ILE A O 1
ATOM 2763 N N . GLY A 1 357 ? 11.422 -22.266 -4.941 1 91.31 357 GLY A N 1
ATOM 2764 C CA . GLY A 1 357 ? 11.359 -21.656 -3.627 1 91.31 357 GLY A CA 1
ATOM 2765 C C . GLY A 1 357 ? 11.562 -22.641 -2.492 1 91.31 357 GLY A C 1
ATOM 2766 O O . GLY A 1 357 ? 11.742 -23.828 -2.725 1 91.31 357 GLY A O 1
ATOM 2767 N N . ASN A 1 358 ? 11.602 -22.109 -1.302 1 92.44 358 ASN A N 1
ATOM 2768 C CA . ASN A 1 358 ? 11.875 -22.953 -0.144 1 92.44 358 ASN A CA 1
ATOM 2769 C C . ASN A 1 358 ? 10.781 -24 0.054 1 92.44 358 ASN A C 1
ATOM 2771 O O . ASN A 1 358 ? 11.055 -25.109 0.522 1 92.44 358 ASN A O 1
ATOM 2775 N N . HIS A 1 359 ? 9.578 -23.797 -0.375 1 95.06 359 HIS A N 1
ATOM 2776 C CA . HIS A 1 359 ? 8.477 -24.719 -0.136 1 95.06 359 HIS A CA 1
ATOM 2777 C C . HIS A 1 359 ? 8.469 -25.844 -1.163 1 95.06 359 HIS A C 1
ATOM 2779 O O . HIS A 1 359 ? 7.754 -26.844 -1 1 95.06 359 HIS A O 1
ATOM 2785 N N . GLU A 1 360 ? 9.336 -25.75 -2.123 1 93.06 360 GLU A N 1
ATOM 2786 C CA . GLU A 1 360 ? 9.578 -26.875 -3.023 1 93.06 360 GLU A CA 1
ATOM 2787 C C . GLU A 1 360 ? 10.852 -27.625 -2.639 1 93.06 360 GLU A C 1
ATOM 2789 O O . GLU A 1 360 ? 10.977 -28.828 -2.91 1 93.06 360 GLU A O 1
ATOM 2794 N N . TYR A 1 361 ? 11.75 -26.938 -1.961 1 90.25 361 TYR A N 1
ATOM 2795 C CA . TYR A 1 361 ? 13.117 -27.438 -1.988 1 90.25 361 TYR A CA 1
ATOM 2796 C C . TYR A 1 361 ? 13.602 -27.781 -0.585 1 90.25 361 TYR A C 1
ATOM 2798 O O . TYR A 1 361 ? 14.305 -28.781 -0.393 1 90.25 361 TYR A O 1
ATOM 2806 N N . ASP A 1 362 ? 13.312 -26.984 0.394 1 89.88 362 ASP A N 1
ATOM 2807 C CA . ASP A 1 362 ? 14 -26.984 1.681 1 89.88 362 ASP A CA 1
ATOM 2808 C C . ASP A 1 362 ? 13.859 -28.344 2.371 1 89.88 362 ASP A C 1
ATOM 2810 O O . ASP A 1 362 ? 12.773 -28.922 2.406 1 89.88 362 ASP A O 1
ATOM 2814 N N . TYR A 1 363 ? 14.977 -28.75 2.82 1 89.56 363 TYR A N 1
ATOM 2815 C CA . TYR A 1 363 ? 15.156 -29.938 3.637 1 89.56 363 TYR A CA 1
ATOM 2816 C C . TYR A 1 363 ? 16.469 -29.891 4.402 1 89.56 363 TYR A C 1
ATOM 2818 O O . TYR A 1 363 ? 17.484 -29.391 3.881 1 89.56 363 TYR A O 1
ATOM 2826 N N . THR A 1 364 ? 16.5 -30.344 5.621 1 87.25 364 THR A N 1
ATOM 2827 C CA . THR A 1 364 ? 17.641 -30.172 6.516 1 87.25 364 THR A CA 1
ATOM 2828 C C . THR A 1 364 ? 18.875 -30.891 5.957 1 87.25 364 THR A C 1
ATOM 2830 O O . THR A 1 364 ? 20 -30.562 6.328 1 87.25 364 THR A O 1
ATOM 2833 N N . LYS A 1 365 ? 18.719 -31.828 5.109 1 85.31 365 LYS A N 1
ATOM 2834 C CA . LYS A 1 365 ? 19.875 -32.594 4.605 1 85.31 365 LYS A CA 1
ATOM 2835 C C . LYS A 1 365 ? 20.25 -32.125 3.203 1 85.31 365 LYS A C 1
ATOM 2837 O O . LYS A 1 365 ? 21.047 -32.781 2.523 1 85.31 365 LYS A O 1
ATOM 2842 N N . GLN A 1 366 ? 19.641 -31.016 2.74 1 84.44 366 GLN A N 1
ATOM 2843 C CA . GLN A 1 366 ? 20.094 -30.422 1.481 1 84.44 366 GLN A CA 1
ATOM 2844 C C . GLN A 1 366 ? 21.547 -29.984 1.576 1 84.44 366 GLN A C 1
AT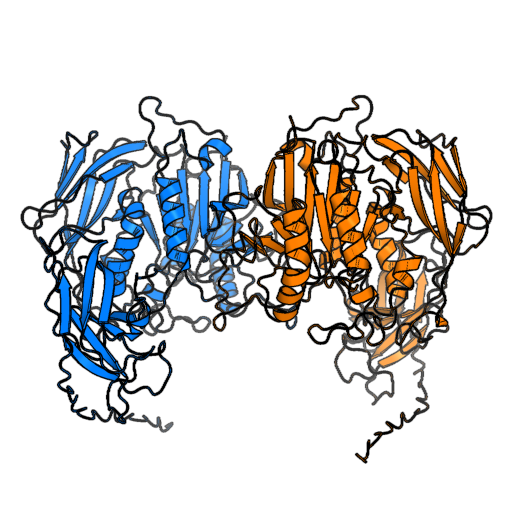OM 2846 O O . GLN A 1 366 ? 22.047 -29.688 2.664 1 84.44 366 GLN A O 1
ATOM 2851 N N . PRO A 1 367 ? 22.266 -29.906 0.488 1 77.56 367 PRO A N 1
ATOM 2852 C CA . PRO A 1 367 ? 23.688 -29.547 0.514 1 77.56 367 PRO A CA 1
ATOM 2853 C C . PRO A 1 367 ? 23.922 -28.141 1.083 1 77.56 367 PRO A C 1
ATOM 2855 O O . PRO A 1 367 ? 24.938 -27.906 1.736 1 77.56 367 PRO A O 1
ATOM 2858 N N . PHE A 1 368 ? 23.078 -27.219 0.817 1 80.38 368 PHE A N 1
ATOM 2859 C CA . PHE A 1 368 ? 23.172 -25.859 1.333 1 80.38 368 PHE A CA 1
ATOM 2860 C C . PHE A 1 368 ? 22.203 -25.641 2.479 1 80.38 368 PHE A C 1
ATOM 2862 O O . PHE A 1 368 ? 20.984 -25.547 2.262 1 80.38 368 PHE A O 1
ATOM 2869 N N . TYR A 1 369 ? 22.719 -25.594 3.623 1 82.38 369 TYR A N 1
ATOM 2870 C CA . TYR A 1 369 ? 21.922 -25.453 4.836 1 82.38 369 TYR A CA 1
ATOM 2871 C C . TYR A 1 369 ? 22.594 -24.5 5.824 1 82.38 369 TYR A C 1
ATOM 2873 O O . TYR A 1 369 ? 23.141 -24.938 6.84 1 82.38 369 TYR A O 1
ATOM 2881 N N . PRO A 1 370 ? 22.469 -23.234 5.512 1 84.94 370 PRO A N 1
ATOM 2882 C CA . PRO A 1 370 ? 23.156 -22.266 6.371 1 84.94 370 PRO A CA 1
ATOM 2883 C C . PRO A 1 370 ? 22.469 -22.094 7.723 1 84.94 370 PRO A C 1
ATOM 2885 O O . PRO A 1 370 ? 21.25 -22.219 7.82 1 84.94 370 PRO A O 1
ATOM 2888 N N . SER A 1 371 ? 23.281 -21.703 8.773 1 84.44 371 SER A N 1
ATOM 2889 C CA . SER A 1 371 ? 22.766 -21.516 10.125 1 84.44 371 SER A CA 1
ATOM 2890 C C . SER A 1 371 ? 22.031 -20.188 10.266 1 84.44 371 SER A C 1
ATOM 2892 O O . SER A 1 371 ? 21.297 -19.969 11.234 1 84.44 371 SER A O 1
ATOM 2894 N N . TRP A 1 372 ? 22.219 -19.359 9.344 1 84.31 372 TRP A N 1
ATOM 2895 C CA . TRP A 1 372 ? 21.766 -17.984 9.516 1 84.31 372 TRP A CA 1
ATOM 2896 C C . TRP A 1 372 ? 20.375 -17.781 8.93 1 84.31 372 TRP A C 1
ATOM 2898 O O . TRP A 1 372 ? 19.859 -16.672 8.922 1 84.31 372 TRP A O 1
ATOM 2908 N N . SER A 1 373 ? 19.766 -18.844 8.422 1 81.38 373 SER A N 1
ATOM 2909 C CA . SER A 1 373 ? 18.406 -18.766 7.867 1 81.38 373 SER A CA 1
ATOM 2910 C C . SER A 1 373 ? 17.688 -20.094 7.992 1 81.38 373 SER A C 1
ATOM 2912 O O . SER A 1 373 ? 18.312 -21.125 8.195 1 81.38 373 SER A O 1
ATOM 2914 N N . ASP A 1 374 ? 16.375 -19.953 7.902 1 79.88 374 ASP A N 1
ATOM 2915 C CA . ASP A 1 374 ? 15.547 -21.156 8.062 1 79.88 374 ASP A CA 1
ATOM 2916 C C . ASP A 1 374 ? 15.438 -21.922 6.75 1 79.88 374 ASP A C 1
ATOM 2918 O O . ASP A 1 374 ? 14.617 -21.578 5.891 1 79.88 374 ASP A O 1
ATOM 2922 N N . TYR A 1 375 ? 16.203 -22.938 6.625 1 80.5 375 TYR A N 1
ATOM 2923 C CA . TYR A 1 375 ? 16.188 -23.844 5.48 1 80.5 375 TYR A CA 1
ATOM 2924 C C . TYR A 1 375 ? 15.672 -25.219 5.883 1 80.5 375 TYR A C 1
ATOM 2926 O O . TYR A 1 375 ? 16.156 -26.234 5.383 1 80.5 375 TYR A O 1
ATOM 2934 N N . GLY A 1 376 ? 14.812 -25.25 6.781 1 84.94 376 GLY A N 1
ATOM 2935 C CA . GLY A 1 376 ? 14.328 -26.484 7.398 1 84.94 376 GLY A CA 1
ATOM 2936 C C . GLY A 1 376 ? 13.422 -27.281 6.484 1 84.94 376 GLY A C 1
ATOM 2937 O O . GLY A 1 376 ? 13.703 -27.438 5.293 1 84.94 376 GLY A O 1
ATOM 2938 N N . GLY A 1 377 ? 12.445 -28.016 6.922 1 88.12 377 GLY A N 1
ATOM 2939 C CA . GLY A 1 377 ? 11.617 -28.984 6.23 1 88.12 377 GLY A CA 1
ATOM 2940 C C . GLY A 1 377 ? 10.398 -28.375 5.57 1 88.12 377 GLY A C 1
ATOM 2941 O O . GLY A 1 377 ? 9.352 -29.031 5.465 1 88.12 377 GLY A O 1
ATOM 2942 N N . ASP A 1 378 ? 10.516 -27.172 5.043 1 90.75 378 ASP A N 1
ATOM 2943 C CA . ASP A 1 378 ? 9.312 -26.453 4.637 1 90.75 378 ASP A CA 1
ATOM 2944 C C . ASP A 1 378 ? 8.812 -26.938 3.277 1 90.75 378 ASP A C 1
ATOM 2946 O O . ASP A 1 378 ? 7.734 -26.547 2.83 1 90.75 378 ASP A O 1
ATOM 2950 N N . SER A 1 379 ? 9.508 -27.891 2.625 1 93.69 379 SER A N 1
ATOM 2951 C CA . SER A 1 379 ? 9.016 -28.469 1.376 1 93.69 379 SER A CA 1
ATOM 2952 C C . SER A 1 379 ? 8.039 -29.609 1.638 1 93.69 379 SER A C 1
ATOM 2954 O O . SER A 1 379 ? 7.441 -30.141 0.704 1 93.69 379 SER A O 1
ATOM 2956 N N . GLY A 1 380 ? 7.945 -30.062 2.93 1 95.94 380 GLY A N 1
ATOM 2957 C CA . GLY A 1 380 ? 7.133 -31.219 3.258 1 95.94 380 GLY A CA 1
ATOM 2958 C C . GLY A 1 380 ? 7.711 -32.531 2.74 1 95.94 380 GLY A C 1
ATOM 2959 O O . GLY A 1 380 ? 6.969 -33.469 2.436 1 95.94 380 GLY A O 1
ATOM 2960 N N . GLY A 1 381 ? 9.031 -32.5 2.467 1 96.31 381 GLY A N 1
ATOM 2961 C CA . GLY A 1 381 ? 9.719 -33.719 2.049 1 96.31 381 GLY A CA 1
ATOM 2962 C C . GLY A 1 381 ? 9.789 -33.875 0.541 1 96.31 381 GLY A C 1
ATOM 2963 O O . GLY A 1 381 ? 10.266 -34.906 0.037 1 96.31 381 GLY A O 1
ATOM 2964 N N . GLU A 1 382 ? 9.383 -32.875 -0.22 1 95.38 382 GLU A N 1
ATOM 2965 C CA . GLU A 1 382 ? 9.414 -33 -1.676 1 95.38 382 GLU A CA 1
ATOM 2966 C C . GLU A 1 382 ? 10.844 -32.875 -2.205 1 95.38 382 GLU A C 1
ATOM 2968 O O . GLU A 1 382 ? 11.203 -33.531 -3.182 1 95.38 382 GLU A O 1
ATOM 2973 N N . CYS A 1 383 ? 11.586 -31.906 -1.588 1 91.88 383 CYS A N 1
ATOM 2974 C CA . CYS A 1 383 ? 13.008 -31.734 -1.854 1 91.88 383 CYS A CA 1
ATOM 2975 C C . CYS A 1 383 ? 13.266 -31.516 -3.342 1 91.88 383 CYS A C 1
ATOM 2977 O O . CYS A 1 383 ? 14.234 -32.031 -3.891 1 91.88 383 CYS A O 1
ATOM 2979 N N . GLY A 1 384 ? 12.344 -30.906 -4.043 1 90.81 384 GLY A N 1
ATOM 2980 C CA . GLY A 1 384 ? 12.531 -30.469 -5.418 1 90.81 384 GLY A CA 1
ATOM 2981 C C . GLY A 1 384 ? 12.039 -31.484 -6.434 1 90.81 384 GLY A C 1
ATOM 2982 O O . GLY A 1 384 ? 12.016 -31.203 -7.633 1 90.81 384 GLY A O 1
ATOM 2983 N N . VAL A 1 385 ? 11.578 -32.656 -6.051 1 92.19 385 VAL A N 1
ATOM 2984 C CA . VAL A 1 385 ? 11.312 -33.75 -6.961 1 92.19 385 VAL A CA 1
ATOM 2985 C C . VAL A 1 385 ? 10.141 -33.406 -7.875 1 92.19 385 VAL A C 1
ATOM 2987 O O . VAL A 1 385 ? 10.273 -33.438 -9.102 1 92.19 385 VAL A O 1
ATOM 2990 N N . PRO A 1 386 ? 8.953 -33.031 -7.273 1 95.44 386 PRO A N 1
ATOM 2991 C CA . PRO A 1 386 ? 7.875 -32.688 -8.195 1 95.44 386 PRO A CA 1
ATOM 2992 C C . PRO A 1 386 ? 8.227 -31.484 -9.078 1 95.44 386 PRO A C 1
ATOM 2994 O O . PRO A 1 386 ? 7.938 -31.484 -10.273 1 95.44 386 PRO A O 1
ATOM 2997 N N . PHE A 1 387 ? 8.852 -30.5 -8.492 1 93 387 PHE A N 1
ATOM 2998 C CA . PHE A 1 387 ? 9.219 -29.297 -9.211 1 93 387 PHE A CA 1
ATOM 2999 C C . PHE A 1 387 ? 10.109 -29.625 -10.406 1 93 387 PHE A C 1
ATOM 3001 O O . PHE A 1 387 ? 9.828 -29.203 -11.531 1 93 387 PHE A O 1
ATOM 3008 N N . ASN A 1 388 ? 11.148 -30.406 -10.195 1 89.25 388 ASN A N 1
ATOM 3009 C CA . ASN A 1 388 ? 12.148 -30.703 -11.211 1 89.25 388 ASN A CA 1
ATOM 3010 C C . ASN A 1 388 ? 11.594 -31.594 -12.32 1 89.25 388 ASN A C 1
ATOM 3012 O O . ASN A 1 388 ? 12.094 -31.578 -13.445 1 89.25 388 ASN A O 1
ATOM 3016 N N . ASN A 1 389 ? 10.617 -32.312 -12.008 1 91.94 389 ASN A N 1
ATOM 3017 C CA . ASN A 1 389 ? 10.031 -33.188 -13.016 1 91.94 389 ASN A CA 1
ATOM 3018 C C . ASN A 1 389 ? 8.914 -32.5 -13.781 1 91.94 389 ASN A C 1
ATOM 3020 O O . ASN A 1 389 ? 8.766 -32.688 -14.984 1 91.94 389 ASN A O 1
ATOM 3024 N N . ARG A 1 390 ? 8.133 -31.688 -13.125 1 93.62 390 ARG A N 1
ATOM 3025 C CA . ARG A 1 390 ? 6.957 -31.062 -13.719 1 93.62 390 ARG A CA 1
ATOM 3026 C C . ARG A 1 390 ? 7.348 -29.859 -14.562 1 93.62 390 ARG A C 1
ATOM 3028 O O . ARG A 1 390 ? 6.609 -29.453 -15.477 1 93.62 390 ARG A O 1
ATOM 3035 N N . TYR A 1 391 ? 8.453 -29.266 -14.195 1 89.94 391 TYR A N 1
ATOM 3036 C CA . TYR A 1 391 ? 8.898 -28.078 -14.914 1 89.94 391 TYR A CA 1
ATOM 3037 C C . TYR A 1 391 ? 10.281 -28.297 -15.523 1 89.94 391 TYR A C 1
ATOM 3039 O O . TYR A 1 391 ? 11.055 -29.125 -15.039 1 89.94 391 TYR A O 1
ATOM 3047 N N . HIS A 1 392 ? 10.484 -27.719 -16.609 1 82.38 392 HIS A N 1
ATOM 3048 C CA . HIS A 1 392 ? 11.766 -27.781 -17.312 1 82.38 392 HIS A CA 1
ATOM 3049 C C . HIS A 1 392 ? 12.203 -26.406 -17.781 1 82.38 392 HIS A C 1
ATOM 3051 O O . HIS A 1 392 ? 11.656 -25.859 -18.734 1 82.38 392 HIS A O 1
ATOM 3057 N N . MET A 1 393 ? 13.078 -25.922 -16.953 1 74.25 393 MET A N 1
ATOM 3058 C CA . MET A 1 393 ? 13.609 -24.609 -17.281 1 74.25 393 MET A CA 1
ATOM 3059 C C . MET A 1 393 ? 14.969 -24.734 -17.969 1 74.25 393 MET A C 1
ATOM 3061 O O . MET A 1 393 ? 15.742 -25.641 -17.672 1 74.25 393 MET A O 1
ATOM 3065 N N . THR A 1 394 ? 15.148 -24.266 -19.219 1 59.41 394 THR A N 1
ATOM 3066 C CA . THR A 1 394 ? 16.438 -24.359 -19.891 1 59.41 394 THR A CA 1
ATOM 3067 C C . THR A 1 394 ? 17.5 -23.562 -19.141 1 59.41 394 THR A C 1
ATOM 3069 O O . THR A 1 394 ? 17.203 -22.5 -18.594 1 59.41 394 THR A O 1
ATOM 3072 N N . GLY A 1 395 ? 18.469 -24.25 -18.594 1 48.81 395 GLY A N 1
ATOM 3073 C CA . GLY A 1 395 ? 19.656 -23.562 -18.125 1 48.81 395 GLY A CA 1
ATOM 3074 C C . GLY A 1 395 ? 20.203 -22.562 -19.109 1 48.81 395 GLY A C 1
ATOM 3075 O O . GLY A 1 395 ? 19.812 -22.562 -20.281 1 48.81 395 GLY A O 1
ATOM 3076 N N . TYR A 1 396 ? 20.969 -21.438 -18.703 1 40.06 396 TYR A N 1
ATOM 3077 C CA . TYR A 1 396 ? 21.594 -20.375 -19.484 1 40.06 396 TYR A CA 1
ATOM 3078 C C . TYR A 1 396 ? 22.469 -20.953 -20.594 1 40.06 396 TYR A C 1
ATOM 3080 O O . TYR A 1 396 ? 23.547 -21.484 -20.328 1 40.06 396 TYR A O 1
ATOM 3088 N N . GLY A 1 397 ? 22.391 -21.859 -21.344 1 35.06 397 GLY A N 1
ATOM 3089 C CA . GLY A 1 397 ? 23.359 -21.75 -22.438 1 35.06 397 GLY A CA 1
ATOM 3090 C C . GLY A 1 397 ? 23.297 -20.422 -23.172 1 35.06 397 GLY A C 1
ATOM 3091 O O . GLY A 1 397 ? 22.578 -19.516 -22.75 1 35.06 397 GLY A O 1
ATOM 3092 N N . GLU A 1 398 ? 24.016 -20.156 -24.609 1 34.19 398 GLU A N 1
ATOM 3093 C CA . GLU A 1 398 ? 24 -18.953 -25.422 1 34.19 398 GLU A CA 1
ATOM 3094 C C . GLU A 1 398 ? 22.625 -18.281 -25.391 1 34.19 398 GLU A C 1
ATOM 3096 O O . GLU A 1 398 ? 21.641 -18.859 -25.844 1 34.19 398 GLU A O 1
ATOM 3101 N N . ALA A 1 399 ? 22.375 -17.562 -24.484 1 35.78 399 ALA A N 1
ATOM 3102 C CA . ALA A 1 399 ? 21.281 -16.703 -24.016 1 35.78 399 ALA A CA 1
ATOM 3103 C C . ALA A 1 399 ? 20.688 -15.898 -25.172 1 35.78 399 ALA A C 1
ATOM 3105 O O . ALA A 1 399 ? 21.328 -14.984 -25.688 1 35.78 399 ALA A O 1
ATOM 3106 N N . THR A 1 400 ? 20.219 -16.234 -26.047 1 35.12 400 THR A N 1
ATOM 3107 C CA . THR A 1 400 ? 19.531 -15.359 -27 1 35.12 400 THR A CA 1
ATOM 3108 C C . THR A 1 400 ? 18.703 -14.305 -26.266 1 35.12 400 THR A C 1
ATOM 3110 O O . THR A 1 400 ? 18.344 -13.273 -26.828 1 35.12 400 THR A O 1
ATOM 3113 N N . ASN A 1 401 ? 17.719 -14.672 -25.406 1 35.47 401 ASN A N 1
ATOM 3114 C CA . ASN A 1 401 ? 16.656 -13.727 -25.078 1 35.47 401 ASN A CA 1
ATOM 3115 C C . ASN A 1 401 ? 17.141 -12.672 -24.094 1 35.47 401 ASN A C 1
ATOM 3117 O O . ASN A 1 401 ? 18.141 -12.867 -23.406 1 35.47 401 ASN A O 1
ATOM 3121 N N . LEU A 1 402 ? 16.719 -11.477 -24.125 1 35.28 402 LEU A N 1
ATOM 3122 C CA . LEU A 1 402 ? 17.031 -10.258 -23.391 1 35.28 402 LEU A CA 1
ATOM 3123 C C . LEU A 1 402 ? 17.094 -10.523 -21.891 1 35.28 402 LEU A C 1
ATOM 3125 O O . LEU A 1 402 ? 17.672 -9.734 -21.141 1 35.28 402 LEU A O 1
ATOM 3129 N N . TRP A 1 403 ? 16.125 -11.062 -21.203 1 37.16 403 TRP A N 1
ATOM 3130 C CA . TRP A 1 403 ? 16 -11.156 -19.75 1 37.16 403 TRP A CA 1
ATOM 3131 C C . TRP A 1 403 ? 16.312 -12.562 -19.266 1 37.16 403 TRP A C 1
ATOM 3133 O O . TRP A 1 403 ? 16.031 -13.547 -19.969 1 37.16 403 TRP A O 1
ATOM 3143 N N . TYR A 1 404 ? 17.391 -12.828 -18.766 1 41.16 404 TYR A N 1
ATOM 3144 C CA . TYR A 1 404 ? 17.656 -14.125 -18.141 1 41.16 404 TYR A CA 1
ATOM 3145 C C . TYR A 1 404 ? 17.125 -14.164 -16.719 1 41.16 404 TYR A C 1
ATOM 3147 O O . TYR A 1 404 ? 17.453 -13.289 -15.906 1 41.16 404 TYR A O 1
ATOM 3155 N N . SER A 1 405 ? 15.953 -14.453 -16.328 1 45.41 405 SER A N 1
ATOM 3156 C CA . SER A 1 405 ? 15.742 -14.914 -14.969 1 45.41 405 SER A CA 1
ATOM 3157 C C . SER A 1 405 ? 16.656 -16.094 -14.641 1 45.41 405 SER A C 1
ATOM 3159 O O . SER A 1 405 ? 16.625 -17.125 -15.312 1 45.41 405 SER A O 1
ATOM 3161 N N . TYR A 1 406 ? 17.891 -15.906 -14.375 1 42.25 406 TYR A N 1
ATOM 3162 C CA . TYR A 1 406 ? 18.719 -16.953 -13.781 1 42.25 406 TYR A CA 1
ATOM 3163 C C . TYR A 1 406 ? 18.047 -17.562 -12.555 1 42.25 406 TYR A C 1
ATOM 3165 O O . TYR A 1 406 ? 17.422 -16.844 -11.766 1 42.25 406 TYR A O 1
ATOM 3173 N N . GLU A 1 407 ? 17.5 -18.75 -12.781 1 44.03 407 GLU A N 1
ATOM 3174 C CA . GLU A 1 407 ? 17.078 -19.422 -11.555 1 44.03 407 GLU A CA 1
ATOM 3175 C C . GLU A 1 407 ? 18.109 -19.219 -10.438 1 44.03 407 GLU A C 1
ATOM 3177 O O . GLU A 1 407 ? 19.141 -19.891 -10.422 1 44.03 407 GLU A O 1
ATOM 3182 N N . MET A 1 408 ? 18.516 -18.156 -10.055 1 41.03 408 MET A N 1
ATOM 3183 C CA . MET A 1 408 ? 19.188 -18.078 -8.758 1 41.03 408 MET A CA 1
ATOM 3184 C C . MET A 1 408 ? 18.297 -18.656 -7.656 1 41.03 408 MET A C 1
ATOM 3186 O O . MET A 1 408 ? 17.484 -17.938 -7.07 1 41.03 408 MET A O 1
ATOM 3190 N N . SER A 1 409 ? 18.016 -19.906 -7.754 1 42.66 409 SER A N 1
ATOM 3191 C CA . SER A 1 409 ? 17.25 -20.422 -6.609 1 42.66 409 SER A CA 1
ATOM 3192 C C . SER A 1 409 ? 17.953 -20.094 -5.297 1 42.66 409 SER A C 1
ATOM 3194 O O . SER A 1 409 ? 19.109 -20.469 -5.09 1 42.66 409 SER A O 1
ATOM 3196 N N . GLY A 1 410 ? 17.781 -18.969 -4.73 1 46.53 410 GLY A N 1
ATOM 3197 C CA . GLY A 1 410 ? 18.203 -18.625 -3.381 1 46.53 410 GLY A CA 1
ATOM 3198 C C . GLY A 1 410 ? 18.203 -19.812 -2.436 1 46.53 410 GLY A C 1
ATOM 3199 O O . GLY A 1 410 ? 18.641 -19.703 -1.29 1 46.53 410 GLY A O 1
ATOM 3200 N N . GLU A 1 411 ? 17.75 -20.891 -2.973 1 53.88 411 GLU A N 1
ATOM 3201 C CA . GLU A 1 411 ? 17.75 -22.109 -2.182 1 53.88 411 GLU A CA 1
ATOM 3202 C C . GLU A 1 411 ? 19.062 -22.875 -2.35 1 53.88 411 GLU A C 1
ATOM 3204 O O . GLU A 1 411 ? 19.359 -23.781 -1.568 1 53.88 411 GLU A O 1
ATOM 3209 N N . HIS A 1 412 ? 19.859 -22.203 -3.33 1 60.97 412 HIS A N 1
ATOM 3210 C CA . HIS A 1 412 ? 21.172 -22.812 -3.557 1 60.97 412 HIS A CA 1
ATOM 3211 C C . HIS A 1 412 ? 22.281 -21.953 -2.955 1 60.97 412 HIS A C 1
ATOM 3213 O O . HIS A 1 412 ? 22.031 -20.828 -2.518 1 60.97 412 HIS A O 1
ATOM 3219 N N . ASP A 1 413 ? 23.469 -22.609 -2.828 1 62.19 413 ASP A N 1
ATOM 3220 C CA . ASP A 1 413 ? 24.641 -21.938 -2.264 1 62.19 413 ASP A CA 1
ATO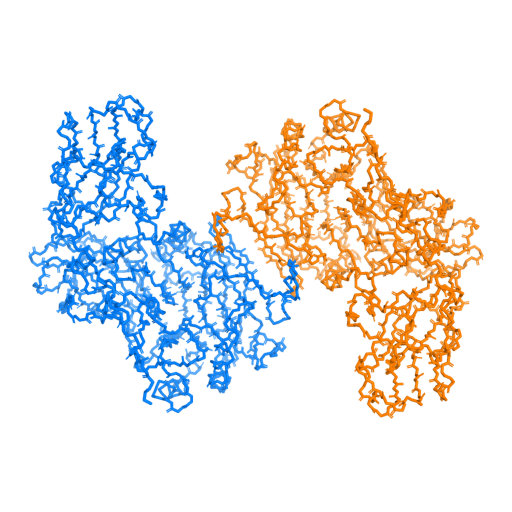M 3221 C C . ASP A 1 413 ? 25.156 -20.859 -3.205 1 62.19 413 ASP A C 1
ATOM 3223 O O . ASP A 1 413 ? 25.734 -21.156 -4.254 1 62.19 413 ASP A O 1
ATOM 3227 N N . PHE A 1 414 ? 24.922 -19.578 -2.863 1 68.38 414 PHE A N 1
ATOM 3228 C CA . PHE A 1 414 ? 25.375 -18.453 -3.678 1 68.38 414 PHE A CA 1
ATOM 3229 C C . PHE A 1 414 ? 26.469 -17.672 -2.959 1 68.38 414 PHE A C 1
ATOM 3231 O O . PHE A 1 414 ? 26.688 -16.5 -3.236 1 68.38 414 PHE A O 1
ATOM 3238 N N . LEU A 1 415 ? 27.094 -18.312 -2.01 1 69.31 415 LEU A N 1
ATOM 3239 C CA . LEU A 1 415 ? 28.203 -17.672 -1.325 1 69.31 415 LEU A CA 1
ATOM 3240 C C . LEU A 1 415 ? 29.406 -17.547 -2.254 1 69.31 415 LEU A C 1
ATOM 3242 O O . LEU A 1 415 ? 29.578 -18.359 -3.176 1 69.31 415 LEU A O 1
ATOM 3246 N N . ILE A 1 416 ? 30.125 -16.594 -2.018 1 75.5 416 ILE A N 1
ATOM 3247 C CA . ILE A 1 416 ? 31.312 -16.328 -2.832 1 75.5 416 ILE A CA 1
ATOM 3248 C C . ILE A 1 416 ? 32.156 -17.594 -2.945 1 75.5 416 ILE A C 1
ATOM 3250 O O . ILE A 1 416 ? 32.469 -18.234 -1.938 1 75.5 416 ILE A O 1
ATOM 3254 N N . GLY A 1 417 ? 32.438 -17.906 -4.145 1 71.81 417 GLY A N 1
ATOM 3255 C CA . GLY A 1 417 ? 33.312 -19.047 -4.379 1 71.81 417 GLY A CA 1
ATOM 3256 C C . GLY A 1 417 ? 32.562 -20.344 -4.609 1 71.81 417 GLY A C 1
ATOM 3257 O O . GLY A 1 417 ? 33.125 -21.328 -5.09 1 71.81 417 GLY A O 1
ATOM 3258 N N . SER A 1 418 ? 31.297 -20.406 -4.352 1 73.19 418 SER A N 1
ATOM 3259 C CA . SER A 1 418 ? 30.516 -21.609 -4.613 1 73.19 418 SER A CA 1
ATOM 3260 C C . SER A 1 418 ? 30.344 -21.844 -6.109 1 73.19 418 SER A C 1
ATOM 3262 O O . SER A 1 418 ? 30.625 -20.953 -6.918 1 73.19 418 SER A O 1
ATOM 3264 N N . GLU A 1 419 ? 29.891 -23.047 -6.484 1 75.56 419 GLU A N 1
ATOM 3265 C CA . GLU A 1 419 ? 29.672 -23.391 -7.891 1 75.56 419 GLU A CA 1
ATOM 3266 C C . GLU A 1 419 ? 28.609 -22.5 -8.516 1 75.56 419 GLU A C 1
ATOM 3268 O O . GLU A 1 419 ? 28.766 -22.031 -9.648 1 75.56 419 GLU A O 1
ATOM 3273 N N . GLN A 1 420 ? 27.594 -22.297 -7.844 1 76.56 420 GLN A N 1
ATOM 3274 C CA . GLN A 1 420 ? 26.516 -21.469 -8.367 1 76.56 420 GLN A CA 1
ATOM 3275 C C . GLN A 1 420 ? 26.953 -20.016 -8.516 1 76.56 420 GLN A C 1
ATOM 3277 O O . GLN A 1 420 ? 26.578 -19.344 -9.469 1 76.56 420 GLN A O 1
ATOM 3282 N N . TYR A 1 421 ? 27.672 -19.562 -7.555 1 82.31 421 TYR A N 1
ATOM 3283 C CA . TYR A 1 421 ? 28.219 -18.219 -7.629 1 82.31 421 TYR A CA 1
ATOM 3284 C C . TYR A 1 421 ? 29.094 -18.047 -8.859 1 82.31 421 TYR A C 1
ATOM 3286 O O . TYR A 1 421 ? 28.969 -17.078 -9.602 1 82.31 421 TYR A O 1
ATOM 3294 N N . LEU A 1 422 ? 30 -19 -9.023 1 82.5 422 LEU A N 1
ATOM 3295 C CA . LEU A 1 422 ? 30.938 -18.922 -10.141 1 82.5 422 LEU A CA 1
ATOM 3296 C C . LEU A 1 422 ? 30.203 -19 -11.469 1 82.5 422 LEU A C 1
ATOM 3298 O O . LEU A 1 422 ? 30.562 -18.328 -12.43 1 82.5 422 LEU A O 1
ATOM 3302 N N . TRP A 1 423 ? 29.312 -19.828 -11.469 1 80.25 423 TRP A N 1
ATOM 3303 C CA . TRP A 1 423 ? 28.484 -19.906 -12.672 1 80.25 423 TRP A CA 1
ATOM 3304 C C . TRP A 1 423 ? 27.812 -18.578 -12.961 1 80.25 423 TRP A C 1
ATOM 3306 O O . TRP A 1 423 ? 27.812 -18.109 -14.102 1 80.25 423 TRP A O 1
ATOM 3316 N N . LEU A 1 424 ? 27.188 -17.984 -12 1 82.69 424 LEU A N 1
ATOM 3317 C CA . LEU A 1 424 ? 26.516 -16.703 -12.148 1 82.69 424 LEU A CA 1
ATOM 3318 C C . LEU A 1 424 ? 27.5 -15.625 -12.602 1 82.69 424 LEU A C 1
ATOM 3320 O O . LEU A 1 424 ? 27.172 -14.797 -13.461 1 82.69 424 LEU A O 1
ATOM 3324 N N . GLU A 1 425 ? 28.594 -15.594 -11.992 1 86.56 425 GLU A N 1
ATOM 3325 C CA . GLU A 1 425 ? 29.625 -14.625 -12.359 1 86.56 425 GLU A CA 1
ATOM 3326 C C . GLU A 1 425 ? 29.984 -14.742 -13.844 1 86.56 425 GLU A C 1
ATOM 3328 O O . GLU A 1 425 ? 30.047 -13.734 -14.547 1 86.56 425 GLU A O 1
ATOM 3333 N N . GLN A 1 426 ? 30.219 -15.922 -14.258 1 85.06 426 GLN A N 1
ATOM 3334 C CA . GLN A 1 426 ? 30.594 -16.141 -15.648 1 85.06 426 GLN A CA 1
ATOM 3335 C C . GLN A 1 426 ? 29.453 -15.766 -16.594 1 85.06 426 GLN A C 1
ATOM 3337 O O . GLN A 1 426 ? 29.688 -15.18 -17.656 1 85.06 426 GLN A O 1
ATOM 3342 N N . ASP A 1 427 ? 28.375 -16.156 -16.203 1 82.5 427 ASP A N 1
ATOM 3343 C CA . ASP A 1 427 ? 27.203 -15.859 -17.031 1 82.5 427 ASP A CA 1
ATOM 3344 C C . ASP A 1 427 ? 27 -14.359 -17.172 1 82.5 427 ASP A C 1
ATOM 3346 O O . ASP A 1 427 ? 26.766 -13.859 -18.266 1 82.5 427 ASP A O 1
ATOM 3350 N N . LEU A 1 428 ? 27.047 -13.625 -16.094 1 86.44 428 LEU A N 1
ATOM 3351 C CA . LEU A 1 428 ? 26.859 -12.18 -16.125 1 86.44 428 LEU A CA 1
ATOM 3352 C C . LEU A 1 428 ? 27.938 -11.508 -16.969 1 86.44 428 LEU A C 1
ATOM 3354 O O . LEU A 1 428 ? 27.656 -10.578 -17.71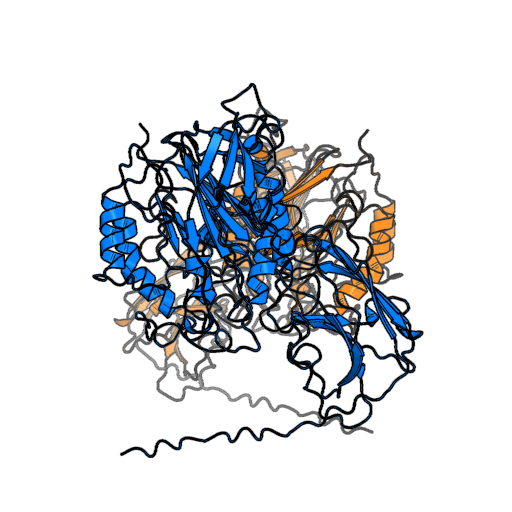9 1 86.44 428 LEU A O 1
ATOM 3358 N N . LYS A 1 429 ? 29.109 -12 -16.906 1 87.81 429 LYS A N 1
ATOM 3359 C CA . LYS A 1 429 ? 30.219 -11.438 -17.672 1 87.81 429 LYS A CA 1
ATOM 3360 C C . LYS A 1 429 ? 30.047 -11.68 -19.172 1 87.81 429 LYS A C 1
ATOM 3362 O O . LYS A 1 429 ? 30.578 -10.93 -19.984 1 87.81 429 LYS A O 1
ATOM 3367 N N . SER A 1 430 ? 29.312 -12.648 -19.484 1 85.12 430 SER A N 1
ATOM 3368 C CA . SER A 1 430 ? 29.172 -13.055 -20.891 1 85.12 430 SER A CA 1
ATOM 3369 C C . SER A 1 430 ? 28.094 -12.258 -21.594 1 85.12 430 SER A C 1
ATOM 3371 O O . SER A 1 430 ? 27.953 -12.328 -22.812 1 85.12 430 SER A O 1
ATOM 3373 N N . VAL A 1 431 ? 27.375 -11.477 -20.922 1 84.75 431 VAL A N 1
ATOM 3374 C CA . VAL A 1 431 ? 26.25 -10.75 -21.5 1 84.75 431 VAL A CA 1
ATOM 3375 C C . VAL A 1 431 ? 26.766 -9.625 -22.406 1 84.75 431 VAL A C 1
ATOM 3377 O O . VAL A 1 431 ? 27.578 -8.797 -21.969 1 84.75 431 VAL A O 1
ATOM 3380 N N . ASP A 1 432 ? 26.312 -9.617 -23.703 1 86.12 432 ASP A N 1
ATOM 3381 C CA . ASP A 1 432 ? 26.562 -8.508 -24.609 1 86.12 432 ASP A CA 1
ATOM 3382 C C . ASP A 1 432 ? 25.531 -7.398 -24.422 1 86.12 432 ASP A C 1
ATOM 3384 O O . ASP A 1 432 ? 24.438 -7.48 -24.953 1 86.12 432 ASP A O 1
ATOM 3388 N N . ARG A 1 433 ? 25.859 -6.375 -23.844 1 87.38 433 ARG A N 1
ATOM 3389 C CA . ARG A 1 433 ? 24.922 -5.328 -23.438 1 87.38 433 ARG A CA 1
ATOM 3390 C C . ARG A 1 433 ? 24.438 -4.52 -24.625 1 87.38 433 ARG A C 1
ATOM 3392 O O . ARG A 1 433 ? 23.438 -3.797 -24.531 1 87.38 433 ARG A O 1
ATOM 3399 N N . SER A 1 434 ? 25.062 -4.598 -25.703 1 85.44 434 SER A N 1
ATOM 3400 C CA . SER A 1 434 ? 24.594 -3.928 -26.906 1 85.44 434 SER A CA 1
ATOM 3401 C C . SER A 1 434 ? 23.391 -4.648 -27.516 1 85.44 434 SER A C 1
ATOM 3403 O O . SER A 1 434 ? 22.594 -4.043 -28.219 1 85.44 434 SER A O 1
ATOM 3405 N N . ARG A 1 435 ? 23.328 -5.859 -27.141 1 84.19 435 ARG A N 1
ATOM 3406 C CA . ARG A 1 435 ? 22.219 -6.668 -27.609 1 84.19 435 ARG A CA 1
ATOM 3407 C C . ARG A 1 435 ? 21.188 -6.875 -26.5 1 84.19 435 ARG A C 1
ATOM 3409 O O . ARG A 1 435 ? 20 -7.09 -26.781 1 84.19 435 ARG A O 1
ATOM 3416 N N . THR A 1 436 ? 21.688 -6.922 -25.328 1 86.06 436 THR A N 1
ATOM 3417 C CA . THR A 1 436 ? 20.875 -7.141 -24.141 1 86.06 436 THR A CA 1
ATOM 3418 C C . THR A 1 436 ? 21.109 -6.035 -23.109 1 86.06 436 THR A C 1
ATOM 3420 O O . THR A 1 436 ? 21.844 -6.234 -22.141 1 86.06 436 THR A O 1
ATOM 3423 N N . PRO A 1 437 ? 20.453 -4.969 -23.312 1 89.31 437 PRO A N 1
ATOM 3424 C CA . PRO A 1 437 ? 20.75 -3.824 -22.438 1 89.31 437 PRO A CA 1
ATOM 3425 C C . PRO A 1 437 ? 20.219 -4.012 -21.016 1 89.31 437 PRO A C 1
ATOM 3427 O O . PRO A 1 437 ? 20.625 -3.295 -20.109 1 89.31 437 PRO A O 1
ATOM 3430 N N . TRP A 1 438 ? 19.297 -4.914 -20.875 1 91.12 438 TRP A N 1
ATOM 3431 C CA . TRP A 1 438 ? 18.688 -5.109 -19.562 1 91.12 438 TRP A CA 1
ATOM 3432 C C . TRP A 1 438 ? 19.062 -6.465 -18.984 1 91.12 438 TRP A C 1
ATOM 3434 O O . TRP A 1 438 ? 18.875 -7.5 -19.609 1 91.12 438 TRP A O 1
ATOM 3444 N N . VAL A 1 439 ? 19.578 -6.438 -17.812 1 90.25 439 VAL A N 1
ATOM 3445 C CA . VAL A 1 439 ? 19.859 -7.652 -17.062 1 90.25 439 VAL A CA 1
ATOM 3446 C C . VAL A 1 439 ? 19.016 -7.691 -15.797 1 90.25 439 VAL A C 1
ATOM 3448 O O . VAL A 1 439 ? 19.109 -6.812 -14.945 1 90.25 439 VAL A O 1
ATOM 3451 N N . ILE A 1 440 ? 18.188 -8.672 -15.742 1 90 440 ILE A N 1
ATOM 3452 C CA . ILE A 1 440 ? 17.281 -8.867 -14.617 1 90 440 ILE A CA 1
ATOM 3453 C C . ILE A 1 440 ? 17.625 -10.164 -13.883 1 90 440 ILE A C 1
ATOM 3455 O O . ILE A 1 440 ? 17.734 -11.219 -14.508 1 90 440 ILE A O 1
ATOM 3459 N N . LEU A 1 441 ? 17.875 -10 -12.617 1 88.5 441 LEU A N 1
ATOM 3460 C CA . LEU A 1 441 ? 18.109 -11.164 -11.781 1 88.5 441 LEU A CA 1
ATOM 3461 C C . LEU A 1 441 ? 16.891 -11.477 -10.914 1 88.5 441 LEU A C 1
ATOM 3463 O O . LEU A 1 441 ? 16.281 -10.562 -10.344 1 88.5 441 LEU A O 1
ATOM 3467 N N . SER A 1 442 ? 16.5 -12.75 -10.844 1 88.88 442 SER A N 1
ATOM 3468 C CA . SER A 1 442 ? 15.43 -13.148 -9.945 1 88.88 442 SER A CA 1
ATOM 3469 C C . SER A 1 442 ? 15.875 -14.266 -9.008 1 88.88 442 SER A C 1
ATOM 3471 O O . SER A 1 442 ? 16.641 -15.148 -9.414 1 88.88 442 SER A O 1
ATOM 3473 N N . GLY A 1 443 ? 15.523 -14.172 -7.82 1 87.69 443 GLY A N 1
ATOM 3474 C CA . GLY A 1 443 ? 15.688 -15.164 -6.773 1 87.69 443 GLY A CA 1
ATOM 3475 C C . GLY A 1 443 ? 14.547 -15.172 -5.77 1 87.69 443 GLY A C 1
ATOM 3476 O O . GLY A 1 443 ? 13.844 -14.172 -5.617 1 87.69 443 GLY A O 1
ATOM 3477 N N . HIS A 1 444 ? 14.438 -16.328 -5.109 1 91.69 444 HIS A N 1
ATOM 3478 C CA . HIS A 1 444 ? 13.281 -16.438 -4.227 1 91.69 444 HIS A CA 1
ATOM 3479 C C . HIS A 1 444 ? 13.492 -15.633 -2.947 1 91.69 444 HIS A C 1
ATOM 3481 O O . HIS A 1 444 ? 12.641 -14.82 -2.576 1 91.69 444 HIS A O 1
ATOM 3487 N N . ARG A 1 445 ? 14.625 -15.789 -2.312 1 92.56 445 ARG A N 1
ATOM 3488 C CA . ARG A 1 445 ? 14.914 -15.094 -1.062 1 92.56 445 ARG A CA 1
ATOM 3489 C C . ARG A 1 445 ? 15.539 -13.727 -1.328 1 92.56 445 ARG A C 1
ATOM 3491 O O . ARG A 1 445 ? 16.5 -13.609 -2.09 1 92.56 445 ARG A O 1
ATOM 3498 N N . PRO A 1 446 ? 15.047 -12.688 -0.665 1 94 446 PRO A N 1
ATOM 3499 C CA . PRO A 1 446 ? 15.461 -11.328 -1.021 1 94 446 PRO A CA 1
ATOM 3500 C C . PRO A 1 446 ? 16.766 -10.914 -0.339 1 94 446 PRO A C 1
ATOM 3502 O O . PRO A 1 446 ? 17.078 -11.406 0.745 1 94 446 PRO A O 1
ATOM 3505 N N . MET A 1 447 ? 17.422 -9.969 -0.995 1 93.69 447 MET A N 1
ATOM 3506 C CA . MET A 1 447 ? 18.562 -9.273 -0.404 1 93.69 447 MET A CA 1
ATOM 3507 C C . MET A 1 447 ? 18.109 -8.094 0.437 1 93.69 447 MET A C 1
ATOM 3509 O O . MET A 1 447 ? 18.797 -7.676 1.367 1 93.69 447 MET A O 1
ATOM 3513 N N . TYR A 1 448 ? 17.047 -7.48 0.046 1 95.12 448 TYR A N 1
ATOM 3514 C CA . TYR A 1 448 ? 16.5 -6.312 0.717 1 95.12 448 TYR A CA 1
ATOM 3515 C C . TYR A 1 448 ? 15 -6.488 0.964 1 95.12 448 TYR A C 1
ATOM 3517 O O . TYR A 1 448 ? 14.273 -6.965 0.09 1 95.12 448 TYR A O 1
ATOM 3525 N N . CYS A 1 449 ? 14.578 -6.191 2.109 1 95.38 449 CYS A N 1
ATOM 3526 C CA . CYS A 1 449 ? 13.18 -6.125 2.512 1 95.38 449 CYS A CA 1
ATOM 3527 C C . CYS A 1 449 ? 13.031 -5.43 3.859 1 95.38 449 CYS A C 1
ATOM 3529 O O . CYS A 1 449 ? 13.859 -5.613 4.75 1 95.38 449 CYS A O 1
ATOM 3531 N N . SER A 1 450 ? 11.961 -4.629 4.02 1 93.62 450 SER A N 1
ATOM 3532 C CA . SER A 1 450 ? 11.781 -3.91 5.277 1 93.62 450 SER A CA 1
ATOM 3533 C C . SER A 1 450 ? 10.844 -4.664 6.215 1 93.62 450 SER A C 1
ATOM 3535 O O . SER A 1 450 ? 10.414 -4.125 7.238 1 93.62 450 SER A O 1
ATOM 3537 N N . GLN A 1 451 ? 10.469 -5.828 5.867 1 89.94 451 GLN A N 1
ATOM 3538 C CA . GLN A 1 451 ? 9.75 -6.672 6.816 1 89.94 451 GLN A CA 1
ATOM 3539 C C . GLN A 1 451 ? 10.672 -7.168 7.922 1 89.94 451 GLN A C 1
ATOM 3541 O O . GLN A 1 451 ? 11.891 -7.25 7.73 1 89.94 451 GLN A O 1
ATOM 3546 N N . SER A 1 452 ? 10.055 -7.5 9.062 1 81.44 452 SER A N 1
ATOM 3547 C CA . SER A 1 452 ? 10.812 -7.969 10.219 1 81.44 452 SER A CA 1
ATOM 3548 C C . SER A 1 452 ? 11.102 -9.461 10.117 1 81.44 452 SER A C 1
ATOM 3550 O O . SER A 1 452 ? 10.484 -10.172 9.32 1 81.44 452 SER A O 1
ATOM 3552 N N . GLY A 1 453 ? 12.133 -9.969 10.805 1 78.75 453 GLY A N 1
ATOM 3553 C CA . GLY A 1 453 ? 12.258 -11.391 11.117 1 78.75 453 GLY A CA 1
ATOM 3554 C C . GLY A 1 453 ? 13.438 -12.047 10.43 1 78.75 453 GLY A C 1
ATOM 3555 O O . GLY A 1 453 ? 13.93 -13.078 10.883 1 78.75 453 GLY A O 1
ATOM 3556 N N . GLU A 1 454 ? 13.859 -11.547 9.219 1 88.12 454 GLU A N 1
ATOM 3557 C CA . GLU A 1 454 ? 14.898 -12.289 8.508 1 88.12 454 GLU A CA 1
ATOM 3558 C C . GLU A 1 454 ? 16.078 -11.383 8.148 1 88.12 454 GLU A C 1
ATOM 3560 O O . GLU A 1 454 ? 16.641 -11.5 7.059 1 88.12 454 GLU A O 1
ATOM 3565 N N . ALA A 1 455 ? 16.438 -10.547 8.984 1 87.5 455 ALA A N 1
ATOM 3566 C CA . ALA A 1 455 ? 17.453 -9.531 8.734 1 87.5 455 ALA A CA 1
ATOM 3567 C C . ALA A 1 455 ? 18.812 -10.18 8.469 1 87.5 455 ALA A C 1
ATOM 3569 O O . ALA A 1 455 ? 19.578 -9.703 7.633 1 87.5 455 ALA A O 1
ATOM 3570 N N . GLU A 1 456 ? 19.141 -11.281 9.133 1 90.81 456 GLU A N 1
ATOM 3571 C CA . GLU A 1 456 ? 20.422 -11.945 8.938 1 90.81 456 GLU A CA 1
ATOM 3572 C C . GLU A 1 456 ? 20.516 -12.539 7.539 1 90.81 456 GLU A C 1
ATOM 3574 O O . GLU A 1 456 ? 21.578 -12.477 6.902 1 90.81 456 GLU A O 1
ATOM 3579 N N . MET A 1 457 ? 19.516 -13.156 7.117 1 90 457 MET A N 1
ATOM 3580 C CA . MET A 1 457 ? 19.484 -13.719 5.77 1 90 457 MET A CA 1
ATOM 3581 C C . MET A 1 457 ? 19.688 -12.633 4.719 1 90 457 MET A C 1
ATOM 3583 O O . MET A 1 457 ? 20.5 -12.773 3.811 1 90 457 MET A O 1
ATOM 3587 N N . PHE A 1 458 ? 18.969 -11.523 4.871 1 91.69 458 PHE A N 1
ATOM 3588 C CA . PHE A 1 458 ? 19.109 -10.406 3.947 1 91.69 458 PHE A CA 1
ATOM 3589 C C . PHE A 1 458 ? 20.562 -9.969 3.859 1 91.69 458 PHE A C 1
ATOM 3591 O O . PHE A 1 458 ? 21.109 -9.789 2.764 1 91.69 458 PHE A O 1
ATOM 3598 N N . ALA A 1 459 ? 21.188 -9.82 4.988 1 91.75 459 ALA A N 1
ATOM 3599 C CA . ALA A 1 459 ? 22.547 -9.312 5.074 1 91.75 459 ALA A CA 1
ATOM 3600 C C . ALA A 1 459 ? 23.531 -10.273 4.398 1 91.75 459 ALA A C 1
ATOM 3602 O O . ALA A 1 459 ? 24.438 -9.836 3.67 1 91.75 459 ALA A O 1
ATOM 3603 N N . HIS A 1 460 ? 23.422 -11.555 4.621 1 89.88 460 HIS A N 1
ATOM 3604 C CA . HIS A 1 460 ? 24.328 -12.539 4.051 1 89.88 460 HIS A CA 1
ATOM 3605 C C . HIS A 1 460 ? 24.219 -12.578 2.531 1 89.88 460 HIS A C 1
ATOM 3607 O O . HIS A 1 460 ? 25.234 -12.656 1.828 1 89.88 460 HIS A O 1
ATOM 3613 N N . LEU A 1 461 ? 23.016 -12.594 2.049 1 90.31 461 LEU A N 1
ATOM 3614 C CA . LEU A 1 461 ? 22.828 -12.594 0.602 1 90.31 461 LEU A CA 1
ATOM 3615 C C . LEU A 1 461 ? 23.359 -11.312 -0.018 1 90.31 461 LEU A C 1
ATOM 3617 O O . LEU A 1 461 ? 24.031 -11.352 -1.053 1 90.31 461 LEU A O 1
ATOM 3621 N N . ARG A 1 462 ? 23.047 -10.195 0.592 1 92.62 462 ARG A N 1
ATOM 3622 C CA . ARG A 1 462 ? 23.531 -8.906 0.106 1 92.62 462 ARG A CA 1
ATOM 3623 C C . ARG A 1 462 ? 25.062 -8.875 0.049 1 92.62 462 ARG A C 1
ATOM 3625 O O . ARG A 1 462 ? 25.641 -8.523 -0.98 1 92.62 462 ARG A O 1
ATOM 3632 N N . ASP A 1 463 ? 25.672 -9.289 1.112 1 92.19 463 ASP A N 1
ATOM 3633 C CA . ASP A 1 463 ? 27.125 -9.211 1.228 1 92.19 463 ASP A CA 1
ATOM 3634 C C . ASP A 1 463 ? 27.812 -10.117 0.207 1 92.19 463 ASP A C 1
ATOM 3636 O O . ASP A 1 463 ? 28.906 -9.812 -0.263 1 92.19 463 ASP A O 1
ATOM 3640 N N . ASN A 1 464 ? 27.188 -11.172 -0.143 1 89.25 464 ASN A N 1
ATOM 3641 C CA . ASN A 1 464 ? 27.828 -12.156 -1.013 1 89.25 464 ASN A CA 1
ATOM 3642 C C . ASN A 1 464 ? 27.484 -11.906 -2.48 1 89.25 464 ASN A C 1
ATOM 3644 O O . ASN A 1 464 ? 28.297 -12.203 -3.365 1 89.25 464 ASN A O 1
ATOM 3648 N N . LEU A 1 465 ? 26.359 -11.352 -2.77 1 91.56 465 LEU A N 1
ATOM 3649 C CA . LEU A 1 465 ? 25.906 -11.336 -4.156 1 91.56 465 LEU A CA 1
ATOM 3650 C C . LEU A 1 465 ? 25.922 -9.914 -4.715 1 91.56 465 LEU A C 1
ATOM 3652 O O . LEU A 1 465 ? 26.156 -9.719 -5.914 1 91.56 465 LEU A O 1
ATOM 3656 N N . GLU A 1 466 ? 25.625 -8.922 -3.93 1 93.94 466 GLU A N 1
ATOM 3657 C CA . GLU A 1 466 ? 25.375 -7.574 -4.43 1 93.94 466 GLU A CA 1
ATOM 3658 C C . GLU A 1 466 ? 26.609 -7.023 -5.145 1 93.94 466 GLU A C 1
ATOM 3660 O O . GLU A 1 466 ? 26.484 -6.367 -6.18 1 93.94 466 GLU A O 1
ATOM 3665 N N . PRO A 1 467 ? 27.875 -7.188 -4.609 1 94.69 467 PRO A N 1
ATOM 3666 C CA . PRO A 1 467 ? 29.031 -6.684 -5.34 1 94.69 467 PRO A CA 1
ATOM 3667 C C . PRO A 1 467 ? 29.094 -7.203 -6.773 1 94.69 467 PRO A C 1
ATOM 3669 O O . PRO A 1 467 ? 29.469 -6.465 -7.691 1 94.69 467 PRO A O 1
ATOM 3672 N N . LEU A 1 468 ? 28.781 -8.5 -6.945 1 92.06 468 LEU A N 1
ATOM 3673 C CA . LEU A 1 468 ? 28.781 -9.102 -8.273 1 92.06 468 LEU A CA 1
ATOM 3674 C C . LEU A 1 468 ? 27.75 -8.414 -9.18 1 92.06 468 LEU A C 1
ATOM 3676 O O . LEU A 1 468 ? 28.016 -8.195 -10.359 1 92.06 468 LEU A O 1
ATOM 3680 N N . LEU A 1 469 ? 26.594 -8.102 -8.672 1 94.31 469 LEU A N 1
ATOM 3681 C CA . LEU A 1 469 ? 25.531 -7.461 -9.438 1 94.31 469 LEU A CA 1
ATOM 3682 C C . LEU A 1 469 ? 25.953 -6.062 -9.875 1 94.31 469 LEU A C 1
ATOM 3684 O O . LEU A 1 469 ? 25.703 -5.664 -11.016 1 94.31 469 LEU A O 1
ATOM 3688 N N . ILE A 1 470 ? 26.547 -5.32 -8.93 1 95.69 470 ILE A N 1
ATOM 3689 C CA . ILE A 1 470 ? 26.984 -3.961 -9.203 1 95.69 470 ILE A CA 1
ATOM 3690 C C . ILE A 1 470 ? 28.078 -3.979 -10.273 1 95.69 470 ILE A C 1
ATOM 3692 O O . ILE A 1 470 ? 28.031 -3.203 -11.234 1 95.69 470 ILE A O 1
ATOM 3696 N N . GLU A 1 471 ? 28.984 -4.895 -10.148 1 94.62 471 GLU A N 1
ATOM 3697 C CA . GLU A 1 471 ? 30.109 -4.996 -11.078 1 94.62 471 GLU A CA 1
ATOM 3698 C C . GLU A 1 471 ? 29.625 -5.293 -12.492 1 94.62 471 GLU A C 1
ATOM 3700 O O . GLU A 1 471 ? 30.234 -4.855 -13.469 1 94.62 471 GLU A O 1
ATOM 3705 N N . ASN A 1 472 ? 28.562 -6.016 -12.602 1 92.56 472 ASN A N 1
ATOM 3706 C CA . ASN A 1 472 ? 28.094 -6.445 -13.914 1 92.56 472 ASN A CA 1
ATOM 3707 C C . ASN A 1 472 ? 26.875 -5.648 -14.359 1 92.56 472 ASN A C 1
ATOM 3709 O O . ASN A 1 472 ? 26.156 -6.062 -15.266 1 92.56 472 ASN A O 1
ATOM 3713 N N . ASP A 1 473 ? 26.531 -4.582 -13.719 1 93.38 473 ASP A N 1
ATOM 3714 C CA . ASP A 1 473 ? 25.547 -3.592 -14.109 1 93.38 473 ASP A CA 1
ATOM 3715 C C . ASP A 1 473 ? 24.156 -4.219 -14.211 1 93.38 473 ASP A C 1
ATOM 3717 O O . ASP A 1 473 ? 23.453 -4.031 -15.211 1 93.38 473 ASP A O 1
ATOM 3721 N N . VAL A 1 474 ? 23.844 -5.059 -13.273 1 94 474 VAL A N 1
ATOM 3722 C CA . VAL A 1 474 ? 22.484 -5.59 -13.203 1 94 474 VAL A CA 1
ATOM 3723 C C . VAL A 1 474 ? 21.5 -4.453 -12.977 1 94 474 VAL A C 1
ATOM 3725 O O . VAL A 1 474 ? 21.766 -3.547 -12.18 1 94 474 VAL A O 1
ATOM 3728 N N . ASN A 1 475 ? 20.359 -4.473 -13.68 1 94.56 475 ASN A N 1
ATOM 3729 C CA . ASN A 1 475 ? 19.422 -3.365 -13.617 1 94.56 475 ASN A CA 1
ATOM 3730 C C . ASN A 1 475 ? 18.344 -3.605 -12.562 1 94.56 475 ASN A C 1
ATOM 3732 O O . ASN A 1 475 ? 18.016 -2.705 -11.789 1 94.56 475 ASN A O 1
ATOM 3736 N N . LEU A 1 476 ? 17.75 -4.797 -12.602 1 95.19 476 LEU A N 1
ATOM 3737 C CA . LEU A 1 476 ? 16.625 -5.133 -11.734 1 95.19 476 LEU A CA 1
ATOM 3738 C C . LEU A 1 476 ? 16.859 -6.477 -11.055 1 95.19 476 LEU A C 1
ATOM 3740 O O . LEU A 1 476 ? 17.406 -7.402 -11.656 1 95.19 476 LEU A O 1
ATOM 3744 N N . CYS A 1 477 ? 16.422 -6.523 -9.836 1 94.69 477 CYS A N 1
ATOM 3745 C CA . CYS A 1 477 ? 16.391 -7.777 -9.094 1 94.69 477 CYS A CA 1
ATOM 3746 C C . CYS A 1 477 ? 15 -8.047 -8.539 1 94.69 477 CYS A C 1
ATOM 3748 O O . CYS A 1 477 ? 14.438 -7.211 -7.824 1 94.69 477 CYS A O 1
ATOM 3750 N N . PHE A 1 478 ? 14.445 -9.211 -8.859 1 95.19 478 PHE A N 1
ATOM 3751 C CA . PHE A 1 478 ? 13.148 -9.617 -8.32 1 95.19 478 PHE A CA 1
ATOM 3752 C C . PHE A 1 478 ? 13.328 -10.672 -7.234 1 95.19 478 PHE A C 1
ATOM 3754 O O . PHE A 1 478 ? 14.117 -11.602 -7.387 1 95.19 478 PHE A O 1
ATOM 3761 N N . TRP A 1 479 ? 12.57 -10.414 -6.184 1 95.25 479 TRP A N 1
ATOM 3762 C CA . TRP A 1 479 ? 12.578 -11.344 -5.062 1 95.25 479 TRP A CA 1
ATOM 3763 C C . TRP A 1 479 ? 11.164 -11.734 -4.66 1 95.25 479 TRP A C 1
ATOM 3765 O O . TRP A 1 479 ? 10.195 -11.078 -5.051 1 95.25 479 TRP A O 1
ATOM 3775 N N . ALA A 1 480 ? 11.062 -12.812 -3.84 1 96.25 480 ALA A N 1
ATOM 3776 C CA . ALA A 1 480 ? 9.82 -13.273 -3.225 1 96.25 480 ALA A CA 1
ATOM 3777 C C . ALA A 1 480 ? 10.07 -13.812 -1.82 1 96.25 480 ALA A C 1
ATOM 3779 O O . ALA A 1 480 ? 10.852 -13.242 -1.06 1 96.25 480 ALA A O 1
ATOM 3780 N N . HIS A 1 481 ? 9.391 -14.844 -1.369 1 94.75 481 HIS A N 1
ATOM 3781 C CA . HIS A 1 481 ? 9.602 -15.414 -0.041 1 94.75 481 HIS A CA 1
ATOM 3782 C C . HIS A 1 481 ? 8.938 -14.555 1.034 1 94.75 481 HIS A C 1
ATOM 3784 O O . HIS A 1 481 ? 8.312 -15.086 1.954 1 94.75 481 HIS A O 1
ATOM 3790 N N . GLU A 1 482 ? 9.25 -13.266 1.001 1 95.62 482 GLU A N 1
ATOM 3791 C CA . GLU A 1 482 ? 8.43 -12.328 1.769 1 95.62 482 GLU A CA 1
ATOM 3792 C C . GLU A 1 482 ? 7.121 -12.023 1.049 1 95.62 482 GLU A C 1
ATOM 3794 O O . GLU A 1 482 ? 7.129 -11.633 -0.122 1 95.62 482 GLU A O 1
ATOM 3799 N N . HIS A 1 483 ? 5.977 -12.211 1.76 1 96.38 483 HIS A N 1
ATOM 3800 C CA . HIS A 1 483 ? 4.68 -12.188 1.099 1 96.38 483 HIS A CA 1
ATOM 3801 C C . HIS A 1 483 ? 4.121 -10.766 1.031 1 96.38 483 HIS A C 1
ATOM 3803 O O . HIS A 1 483 ? 3.002 -10.508 1.48 1 96.38 483 HIS A O 1
ATOM 3809 N N . VAL A 1 484 ? 4.879 -9.875 0.438 1 96.31 484 VAL A N 1
ATOM 3810 C CA . VAL A 1 484 ? 4.52 -8.469 0.273 1 96.31 484 VAL A CA 1
ATOM 3811 C C . VAL A 1 484 ? 5.035 -7.961 -1.069 1 96.31 484 VAL A C 1
ATOM 3813 O O . VAL A 1 484 ? 5.746 -8.672 -1.781 1 96.31 484 VAL A O 1
ATOM 3816 N N . TYR A 1 485 ? 4.574 -6.754 -1.405 1 97.44 485 TYR A N 1
ATOM 3817 C CA . TYR A 1 485 ? 5.211 -5.949 -2.443 1 97.44 485 TYR A CA 1
ATOM 3818 C C . TYR A 1 485 ? 6.082 -4.859 -1.83 1 97.44 485 TYR A C 1
ATOM 3820 O O . TYR A 1 485 ? 5.648 -4.148 -0.919 1 97.44 485 TYR A O 1
ATOM 3828 N N . GLU A 1 486 ? 7.285 -4.719 -2.346 1 98.06 486 GLU A N 1
ATOM 3829 C CA . GLU A 1 486 ? 8.141 -3.615 -1.921 1 98.06 486 GLU A CA 1
ATOM 3830 C C . GLU A 1 486 ? 9.172 -3.271 -2.992 1 98.06 486 GLU A C 1
ATOM 3832 O O . GLU A 1 486 ? 9.93 -4.141 -3.432 1 98.06 486 GLU A O 1
ATOM 3837 N N . ARG A 1 487 ? 9.156 -2.068 -3.426 1 98.44 487 ARG A N 1
ATOM 3838 C CA . ARG A 1 487 ? 10.18 -1.584 -4.348 1 98.44 487 ARG A CA 1
ATOM 3839 C C . ARG A 1 487 ? 11.164 -0.658 -3.637 1 98.44 487 ARG A C 1
ATOM 3841 O O . ARG A 1 487 ? 10.758 0.304 -2.982 1 98.44 487 ARG A O 1
ATOM 3848 N N . MET A 1 488 ? 12.469 -0.917 -3.824 1 98.06 488 MET A N 1
ATOM 3849 C CA . MET A 1 488 ? 13.531 -0.059 -3.318 1 98.06 488 MET A CA 1
ATOM 3850 C C . MET A 1 488 ? 14.008 0.908 -4.398 1 98.06 488 MET A C 1
ATOM 3852 O O . MET A 1 488 ? 13.656 0.761 -5.57 1 98.06 488 MET A O 1
ATOM 3856 N N . CYS A 1 489 ? 14.695 1.967 -3.969 1 97.12 489 CYS A N 1
ATOM 3857 C CA . CYS A 1 489 ? 15.516 2.73 -4.902 1 97.12 489 CYS A CA 1
ATOM 3858 C C . CYS A 1 489 ? 16.703 1.911 -5.379 1 97.12 489 CYS A C 1
ATOM 3860 O O . CYS A 1 489 ? 16.875 0.764 -4.965 1 97.12 489 CYS A O 1
ATOM 3862 N N . ALA A 1 490 ? 17.406 2.451 -6.426 1 97.94 490 ALA A N 1
ATOM 3863 C CA . ALA A 1 490 ? 18.656 1.799 -6.785 1 97.94 490 ALA A CA 1
ATOM 3864 C C . ALA A 1 490 ? 19.656 1.841 -5.625 1 97.94 490 ALA A C 1
ATOM 3866 O O . ALA A 1 490 ? 19.922 2.906 -5.066 1 97.94 490 ALA A O 1
ATOM 3867 N N . LEU A 1 491 ? 20.219 0.674 -5.305 1 97.62 491 LEU A N 1
ATOM 3868 C CA . LEU A 1 491 ? 20.953 0.596 -4.055 1 97.62 491 LEU A CA 1
ATOM 3869 C C . LEU A 1 491 ? 22.375 0.076 -4.293 1 97.62 491 LEU A C 1
ATOM 3871 O O . LEU A 1 491 ? 22.578 -0.819 -5.113 1 97.62 491 LEU A O 1
ATOM 3875 N N . ILE A 1 492 ? 23.297 0.625 -3.574 1 96.19 492 ILE A N 1
ATOM 3876 C CA . ILE A 1 492 ? 24.641 0.104 -3.352 1 96.19 492 ILE A CA 1
ATOM 3877 C C . ILE A 1 492 ? 24.922 0.04 -1.854 1 96.19 492 ILE A C 1
ATOM 3879 O O . ILE A 1 492 ? 25.062 1.075 -1.195 1 96.19 492 ILE A O 1
ATOM 3883 N N . ASN A 1 493 ? 24.984 -1.176 -1.335 1 93.62 493 ASN A N 1
ATOM 3884 C CA . ASN A 1 493 ? 25.281 -1.396 0.076 1 93.62 493 ASN A CA 1
ATOM 3885 C C . ASN A 1 493 ? 24.359 -0.594 0.979 1 93.62 493 ASN A C 1
ATOM 3887 O O . ASN A 1 493 ? 24.812 0.149 1.848 1 93.62 493 ASN A O 1
ATOM 3891 N N . GLY A 1 494 ? 23.094 -0.633 0.617 1 92.94 494 GLY A N 1
ATOM 3892 C CA . GLY A 1 494 ? 22.078 -0.042 1.471 1 92.94 494 GLY A CA 1
ATOM 3893 C C . GLY A 1 494 ? 21.891 1.445 1.235 1 92.94 494 GLY A C 1
ATOM 3894 O O . GLY A 1 494 ? 21.078 2.088 1.906 1 92.94 494 GLY A O 1
ATOM 3895 N N . THR A 1 495 ? 22.562 2.018 0.297 1 94.94 495 THR A N 1
ATOM 3896 C CA . THR A 1 495 ? 22.469 3.453 0.048 1 94.94 495 THR A CA 1
ATOM 3897 C C . THR A 1 495 ? 21.812 3.732 -1.301 1 94.94 495 THR A C 1
ATOM 3899 O O . THR A 1 495 ? 22.266 3.234 -2.334 1 94.94 495 THR A O 1
ATOM 3902 N N . CYS A 1 496 ? 20.797 4.512 -1.231 1 96.31 496 CYS A 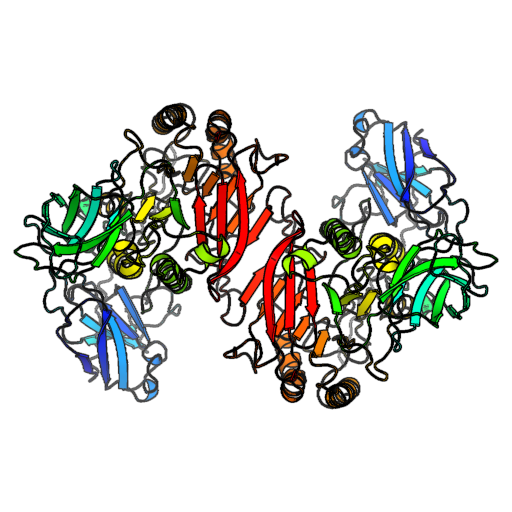N 1
ATOM 3903 C CA . CYS A 1 496 ? 20.109 4.887 -2.465 1 96.31 496 CYS A CA 1
ATOM 3904 C C . CYS A 1 496 ? 21.031 5.715 -3.361 1 96.31 496 CYS A C 1
ATOM 3906 O O . CYS A 1 496 ? 21.734 6.605 -2.885 1 96.31 496 CYS A O 1
ATOM 3908 N N . GLN A 1 497 ? 20.984 5.418 -4.641 1 96.62 497 GLN A N 1
ATOM 3909 C CA . GLN A 1 497 ? 21.719 6.188 -5.633 1 96.62 497 GLN A CA 1
ATOM 3910 C C . GLN A 1 497 ? 20.891 7.352 -6.164 1 96.62 497 GLN A C 1
ATOM 3912 O O . GLN A 1 497 ? 19.703 7.441 -5.891 1 96.62 497 GLN A O 1
ATOM 3917 N N . GLU A 1 498 ? 21.562 8.219 -6.848 1 94.06 498 GLU A N 1
ATOM 3918 C CA . GLU A 1 498 ? 20.906 9.422 -7.344 1 94.06 498 GLU A CA 1
ATOM 3919 C C . GLU A 1 498 ? 19.797 9.078 -8.328 1 94.06 498 GLU A C 1
ATOM 3921 O O . GLU A 1 498 ? 18.734 9.703 -8.312 1 94.06 498 GLU A O 1
ATOM 3926 N N . SER A 1 499 ? 20.078 8.102 -9.133 1 94.88 499 SER A N 1
ATOM 3927 C CA . SER A 1 499 ? 19.109 7.629 -10.125 1 94.88 499 SER A CA 1
ATOM 3928 C C . SER A 1 499 ? 18.875 6.129 -9.992 1 94.88 499 SER A C 1
ATOM 3930 O O . SER A 1 499 ? 19.781 5.379 -9.633 1 94.88 499 SER A O 1
ATOM 3932 N N . ASP A 1 500 ? 17.656 5.734 -10.336 1 96.81 500 ASP A N 1
ATOM 3933 C CA . ASP A 1 500 ? 17.328 4.309 -10.328 1 96.81 500 ASP A CA 1
ATOM 3934 C C . ASP A 1 500 ? 18.078 3.572 -11.438 1 96.81 500 ASP A C 1
ATOM 3936 O O . ASP A 1 500 ? 18.125 2.342 -11.453 1 96.81 500 ASP A O 1
ATOM 3940 N N . ASN A 1 501 ? 18.734 4.312 -12.305 1 96.44 501 ASN A N 1
ATOM 3941 C CA . ASN A 1 501 ? 19.5 3.713 -13.398 1 96.44 501 ASN A CA 1
ATOM 3942 C C . ASN A 1 501 ? 20.922 3.408 -12.977 1 96.44 501 ASN A C 1
ATOM 3944 O O . ASN A 1 501 ? 21.672 2.756 -13.719 1 96.44 501 ASN A O 1
ATOM 3948 N N . ASP A 1 502 ? 21.359 3.82 -11.773 1 96.25 502 ASP A N 1
ATOM 3949 C CA . ASP A 1 502 ? 22.781 3.85 -11.422 1 96.25 502 ASP A CA 1
ATOM 3950 C C . ASP A 1 502 ? 23.188 2.584 -10.672 1 96.25 502 ASP A C 1
ATOM 3952 O O . ASP A 1 502 ? 24.375 2.354 -10.43 1 96.25 502 ASP A O 1
ATOM 3956 N N . ALA A 1 503 ? 22.297 1.785 -10.273 1 97.5 503 ALA A N 1
ATOM 3957 C CA . ALA A 1 503 ? 22.516 0.541 -9.539 1 97.5 503 ALA A CA 1
ATOM 3958 C C . ALA A 1 503 ? 21.297 -0.373 -9.633 1 97.5 503 ALA A C 1
ATOM 3960 O O . ALA A 1 503 ? 20.266 0.015 -10.18 1 97.5 503 ALA A O 1
ATOM 3961 N N . PRO A 1 504 ? 21.422 -1.612 -9.164 1 97.12 504 PRO A N 1
ATOM 3962 C CA . PRO A 1 504 ? 20.25 -2.492 -9.211 1 97.12 504 PRO A CA 1
ATOM 3963 C C . PRO A 1 504 ? 19.078 -1.974 -8.375 1 97.12 504 PRO A C 1
ATOM 3965 O O . PRO A 1 504 ? 19.281 -1.51 -7.25 1 97.12 504 PRO A O 1
ATOM 3968 N N . VAL A 1 505 ? 17.953 -1.923 -8.945 1 98.19 505 VAL A N 1
ATOM 3969 C CA . VAL A 1 505 ? 16.703 -1.724 -8.195 1 98.19 505 VAL A CA 1
ATOM 3970 C C . VAL A 1 505 ? 16.156 -3.072 -7.73 1 98.19 505 VAL A C 1
ATOM 3972 O O . VAL A 1 505 ? 15.953 -3.979 -8.539 1 98.19 505 VAL A O 1
ATOM 3975 N N . HIS A 1 506 ? 15.992 -3.225 -6.441 1 97.88 506 HIS A N 1
ATOM 3976 C CA . HIS A 1 506 ? 15.445 -4.449 -5.863 1 97.88 506 HIS A CA 1
ATOM 3977 C C . HIS A 1 506 ? 13.945 -4.332 -5.641 1 97.88 506 HIS A C 1
ATOM 3979 O O . HIS A 1 506 ? 13.469 -3.336 -5.094 1 97.88 506 HIS A O 1
ATOM 3985 N N . ILE A 1 507 ? 13.188 -5.34 -6.027 1 98.38 507 ILE A N 1
ATOM 3986 C CA . ILE A 1 507 ? 11.742 -5.359 -5.84 1 98.38 507 ILE A CA 1
ATOM 3987 C C . ILE A 1 507 ? 11.312 -6.715 -5.289 1 98.38 507 ILE A C 1
ATOM 3989 O O . ILE A 1 507 ? 11.586 -7.758 -5.891 1 98.38 507 ILE A O 1
ATOM 3993 N N . VAL A 1 508 ? 10.672 -6.723 -4.16 1 98 508 VAL A N 1
ATOM 3994 C CA . VAL A 1 508 ? 10.039 -7.914 -3.617 1 98 508 VAL A CA 1
ATOM 3995 C C . VAL A 1 508 ? 8.625 -8.055 -4.184 1 98 508 VAL A C 1
ATOM 3997 O O . VAL A 1 508 ? 7.793 -7.16 -4.008 1 98 508 VAL A O 1
ATOM 4000 N N . ILE A 1 509 ? 8.336 -9.172 -4.848 1 98.31 509 ILE A N 1
ATOM 4001 C CA . ILE A 1 509 ? 7.062 -9.359 -5.531 1 98.31 509 ILE A CA 1
ATOM 4002 C C . ILE A 1 509 ? 6.41 -10.656 -5.055 1 98.31 509 ILE A C 1
ATOM 4004 O O . ILE A 1 509 ? 5.918 -11.445 -5.863 1 98.31 509 ILE A O 1
ATOM 4008 N N . GLY A 1 510 ? 6.426 -10.898 -3.736 1 97.75 510 GLY A N 1
ATOM 4009 C CA . GLY A 1 510 ? 5.891 -12.117 -3.143 1 97.75 510 GLY A CA 1
ATOM 4010 C C . GLY A 1 510 ? 4.43 -11.992 -2.748 1 97.75 510 GLY A C 1
ATOM 4011 O O . GLY A 1 510 ? 3.998 -12.578 -1.753 1 97.75 510 GLY A O 1
ATOM 4012 N N . MET A 1 511 ? 3.598 -11.25 -3.482 1 96.81 511 MET A N 1
ATOM 4013 C CA . MET A 1 511 ? 2.254 -10.906 -3.031 1 96.81 511 MET A CA 1
ATOM 4014 C C . MET A 1 511 ? 1.196 -11.594 -3.887 1 96.81 511 MET A C 1
ATOM 4016 O O . MET A 1 511 ? 0.075 -11.102 -4.012 1 96.81 511 MET A O 1
ATOM 4020 N N . ALA A 1 512 ? 1.498 -12.688 -4.508 1 98 512 ALA A N 1
ATOM 4021 C CA . ALA A 1 512 ? 0.597 -13.188 -5.543 1 98 512 ALA A CA 1
ATOM 4022 C C . ALA A 1 512 ? -0.538 -14 -4.93 1 98 512 ALA A C 1
ATOM 4024 O O . ALA A 1 512 ? -1.592 -14.172 -5.547 1 98 512 ALA A O 1
ATOM 4025 N N . GLY A 1 513 ? -0.278 -14.625 -3.709 1 96.62 513 GLY A N 1
ATOM 4026 C CA . GLY A 1 513 ? -1.393 -15.43 -3.24 1 96.62 513 GLY A CA 1
ATOM 4027 C C . GLY A 1 513 ? -1.295 -15.789 -1.768 1 96.62 513 GLY A C 1
ATOM 4028 O O . GLY A 1 513 ? -2.295 -15.742 -1.047 1 96.62 513 GLY A O 1
ATOM 4029 N N . ASN A 1 514 ? -0.114 -16.141 -1.267 1 94.69 514 ASN A N 1
ATOM 4030 C CA . ASN A 1 514 ? 0.033 -16.562 0.122 1 94.69 514 ASN A CA 1
ATOM 4031 C C . ASN A 1 514 ? -0.358 -15.445 1.09 1 94.69 514 ASN A C 1
ATOM 4033 O O . ASN A 1 514 ? 0.076 -14.305 0.936 1 94.69 514 ASN A O 1
ATOM 4037 N N . THR A 1 515 ? -1.151 -15.812 2.129 1 90.88 515 THR A N 1
ATOM 4038 C CA . THR A 1 515 ? -1.765 -14.789 2.967 1 90.88 515 THR A CA 1
ATOM 4039 C C . THR A 1 515 ? -0.966 -14.594 4.254 1 90.88 515 THR A C 1
ATOM 4041 O O . THR A 1 515 ? -1.291 -13.727 5.066 1 90.88 515 THR A O 1
ATOM 4044 N N . ASP A 1 516 ? 0.039 -15.414 4.457 1 89.81 516 ASP A N 1
ATOM 4045 C CA . ASP A 1 516 ? 0.888 -15.234 5.629 1 89.81 516 ASP A CA 1
ATOM 4046 C C . ASP A 1 516 ? 1.843 -14.055 5.445 1 89.81 516 ASP A C 1
ATOM 4048 O O . ASP A 1 516 ? 2.807 -14.148 4.684 1 89.81 516 ASP A O 1
ATOM 4052 N N . GLN A 1 517 ? 1.592 -13.008 6.086 1 86.12 517 GLN A N 1
ATOM 4053 C CA . GLN A 1 517 ? 2.402 -11.805 5.941 1 86.12 517 GLN A CA 1
ATOM 4054 C C . GLN A 1 517 ? 3.029 -11.398 7.273 1 86.12 517 GLN A C 1
ATOM 4056 O O . GLN A 1 517 ? 2.338 -11.312 8.289 1 86.12 517 GLN A O 1
ATOM 4061 N N . SER A 1 518 ? 4.332 -11.195 7.23 1 80 518 SER A N 1
ATOM 4062 C CA . SER A 1 518 ? 5.031 -10.711 8.414 1 80 518 SER A CA 1
ATOM 4063 C C . SER A 1 518 ? 4.805 -9.219 8.617 1 80 518 SER A C 1
ATOM 4065 O O . SER A 1 518 ? 4.504 -8.492 7.664 1 80 518 SER A O 1
ATOM 4067 N N . ALA A 1 519 ? 4.938 -8.812 9.867 1 78.06 519 ALA A N 1
ATOM 4068 C CA . ALA A 1 519 ? 4.859 -7.383 10.18 1 78.06 519 ALA A CA 1
ATOM 4069 C C . ALA A 1 519 ? 6.035 -6.625 9.57 1 78.06 519 ALA A C 1
ATOM 4071 O O . ALA A 1 519 ? 7.102 -7.195 9.344 1 78.06 519 ALA A O 1
ATOM 4072 N N . TRP A 1 520 ? 5.816 -5.402 9.297 1 82.81 520 TRP A N 1
ATOM 4073 C CA . TRP A 1 520 ? 6.926 -4.531 8.922 1 82.81 520 TRP A CA 1
ATOM 4074 C C . TRP A 1 520 ? 7.863 -4.305 10.109 1 82.81 520 TRP A C 1
ATOM 4076 O O . TRP A 1 520 ? 7.473 -4.496 11.266 1 82.81 520 TRP A O 1
ATOM 4086 N N . ASP A 1 521 ? 9.078 -3.934 9.758 1 79.62 521 ASP A N 1
ATOM 4087 C CA . ASP A 1 521 ? 10.008 -3.559 10.82 1 79.62 521 ASP A CA 1
ATOM 4088 C C . ASP A 1 521 ? 9.477 -2.375 11.617 1 79.62 521 ASP A C 1
ATOM 4090 O O . ASP A 1 521 ? 8.922 -1.43 11.055 1 79.62 521 ASP A O 1
ATOM 4094 N N . SER A 1 522 ? 9.562 -2.512 12.953 1 77.56 522 SER A N 1
ATOM 4095 C CA . SER A 1 522 ? 8.969 -1.509 13.828 1 77.56 522 SER A CA 1
ATOM 4096 C C . SER A 1 522 ? 9.969 -0.995 14.852 1 77.56 522 SER A C 1
ATOM 4098 O O . SER A 1 522 ? 10.883 -1.723 15.25 1 77.56 522 SER A O 1
ATOM 4100 N N . THR A 1 523 ? 9.906 0.296 15.117 1 71 523 THR A N 1
ATOM 4101 C CA . THR A 1 523 ? 10.703 0.902 16.172 1 71 523 THR A CA 1
ATOM 4102 C C . THR A 1 523 ? 10.023 0.727 17.531 1 71 523 THR A C 1
ATOM 4104 O O . THR A 1 523 ? 10.688 0.727 18.562 1 71 523 THR A O 1
ATOM 4107 N N . SER A 1 524 ? 8.758 0.683 17.484 1 70.06 524 SER A N 1
ATOM 4108 C CA . SER A 1 524 ? 7.898 0.441 18.625 1 70.06 524 SER A CA 1
ATOM 4109 C C . SER A 1 524 ? 6.543 -0.106 18.203 1 70.06 524 SER A C 1
ATOM 4111 O O . SER A 1 524 ? 6.223 -0.124 17.016 1 70.06 524 SER A O 1
ATOM 4113 N N . PRO A 1 525 ? 5.91 -0.598 19.156 1 69.25 525 PRO A N 1
ATOM 4114 C CA . PRO A 1 525 ? 4.613 -1.152 18.766 1 69.25 525 PRO A CA 1
ATOM 4115 C C . PRO A 1 525 ? 3.758 -0.159 17.984 1 69.25 525 PRO A C 1
ATOM 4117 O O . PRO A 1 525 ? 3.623 0.999 18.391 1 69.25 525 PRO A O 1
ATOM 4120 N N . ASN A 1 526 ? 3.314 -0.53 16.859 1 74 526 ASN A N 1
ATOM 4121 C CA . ASN A 1 526 ? 2.373 0.205 16.031 1 74 526 ASN A CA 1
ATOM 4122 C C . ASN A 1 526 ? 3.064 1.324 15.258 1 74 526 ASN A C 1
ATOM 4124 O O . ASN A 1 526 ? 2.402 2.209 14.711 1 74 526 ASN A O 1
ATOM 4128 N N . HIS A 1 527 ? 4.41 1.304 15.438 1 78.06 527 HIS A N 1
ATOM 4129 C CA . HIS A 1 527 ? 5.172 2.291 14.68 1 78.06 527 HIS A CA 1
ATOM 4130 C C . HIS A 1 527 ? 6.105 1.616 13.68 1 78.06 527 HIS A C 1
ATOM 4132 O O . HIS A 1 527 ? 7.176 1.133 14.047 1 78.06 527 HIS A O 1
ATOM 4138 N N . GLU A 1 528 ? 5.684 1.6 12.516 1 80.38 528 GLU A N 1
ATOM 4139 C CA . GLU A 1 528 ? 6.414 0.945 11.438 1 80.38 528 GLU A CA 1
ATOM 4140 C C . GLU A 1 528 ? 6.941 1.964 10.43 1 80.38 528 GLU A C 1
ATOM 4142 O O . GLU A 1 528 ? 6.379 2.121 9.344 1 80.38 528 GLU A O 1
ATOM 4147 N N . PRO A 1 529 ? 8.023 2.57 10.789 1 84.12 529 PRO A N 1
ATOM 4148 C CA . PRO A 1 529 ? 8.547 3.586 9.875 1 84.12 529 PRO A CA 1
ATOM 4149 C C . PRO A 1 529 ? 8.969 3.002 8.531 1 84.12 529 PRO A C 1
ATOM 4151 O O . PRO A 1 529 ? 9.508 1.895 8.469 1 84.12 529 PRO A O 1
ATOM 4154 N N . GLN A 1 530 ? 8.664 3.693 7.488 1 87 530 GLN A N 1
ATOM 4155 C CA . GLN A 1 530 ? 9.156 3.338 6.16 1 87 530 GLN A CA 1
ATOM 4156 C C . GLN A 1 530 ? 10.602 3.801 5.965 1 87 530 GLN A C 1
ATOM 4158 O O . GLN A 1 530 ? 10.883 5 6.004 1 87 530 GLN A O 1
ATOM 4163 N N . PRO A 1 531 ? 11.508 2.855 5.82 1 89.94 531 PRO A N 1
ATOM 4164 C CA . PRO A 1 531 ? 12.891 3.299 5.621 1 89.94 531 PRO A CA 1
ATOM 4165 C C . PRO A 1 531 ? 13.07 4.102 4.336 1 89.94 531 PRO A C 1
ATOM 4167 O O . PRO A 1 531 ? 12.312 3.926 3.379 1 89.94 531 PRO A O 1
ATOM 4170 N N . ASP A 1 532 ? 14.164 4.852 4.242 1 87.94 532 ASP A N 1
ATOM 4171 C CA . ASP A 1 532 ? 14.43 5.742 3.113 1 87.94 532 ASP A CA 1
ATOM 4172 C C . ASP A 1 532 ? 14.625 4.945 1.823 1 87.94 532 ASP A C 1
ATOM 4174 O O . ASP A 1 532 ? 14.297 5.43 0.737 1 87.94 532 ASP A O 1
ATOM 4178 N N . TYR A 1 533 ? 15.117 3.76 1.942 1 94.06 533 TYR A N 1
ATOM 4179 C CA . TYR A 1 533 ? 15.43 2.996 0.741 1 94.06 533 TYR A CA 1
ATOM 4180 C C . TYR A 1 533 ? 14.18 2.346 0.161 1 94.06 533 TYR A C 1
ATOM 4182 O O . TYR A 1 533 ? 14.188 1.882 -0.981 1 94.06 533 TYR A O 1
ATOM 4190 N N . SER A 1 534 ? 13.141 2.221 0.954 1 94.94 534 SER A N 1
ATOM 4191 C CA . SER A 1 534 ? 11.867 1.682 0.494 1 94.94 534 SER A CA 1
ATOM 4192 C C . SER A 1 534 ? 11.031 2.754 -0.194 1 94.94 534 SER A C 1
ATOM 4194 O O . SER A 1 534 ? 10.469 3.629 0.469 1 94.94 534 SER A O 1
ATOM 4196 N N . MET A 1 535 ? 10.891 2.691 -1.503 1 95.31 535 MET A N 1
ATOM 4197 C CA . MET A 1 535 ? 10.148 3.686 -2.268 1 95.31 535 MET A CA 1
ATOM 4198 C C . MET A 1 535 ? 8.641 3.469 -2.121 1 95.31 535 MET A C 1
ATOM 4200 O O . MET A 1 535 ? 7.871 4.43 -2.117 1 95.31 535 MET A O 1
ATOM 4204 N N . PHE A 1 536 ? 8.266 2.219 -2.049 1 95.81 536 PHE A N 1
ATOM 4205 C CA . PHE A 1 536 ? 6.863 1.85 -1.881 1 95.81 536 PHE A CA 1
ATOM 4206 C C . PHE A 1 536 ? 6.738 0.427 -1.348 1 95.81 536 PHE A C 1
ATOM 4208 O O . PHE A 1 536 ? 7.488 -0.462 -1.756 1 95.81 536 PHE A O 1
ATOM 4215 N N . ARG A 1 537 ? 5.805 0.244 -0.461 1 94.62 537 ARG A N 1
ATOM 4216 C CA . ARG A 1 537 ? 5.559 -1.1 0.054 1 94.62 537 ARG A CA 1
ATOM 4217 C C . ARG A 1 537 ? 4.074 -1.32 0.324 1 94.62 537 ARG A C 1
ATOM 4219 O O . ARG A 1 537 ? 3.365 -0.392 0.714 1 94.62 537 ARG A O 1
ATOM 4226 N N . ALA A 1 538 ? 3.574 -2.51 0.116 1 94.25 538 ALA A N 1
ATOM 4227 C CA . ALA A 1 538 ? 2.152 -2.826 0.207 1 94.25 538 ALA A CA 1
ATOM 4228 C C . ALA A 1 538 ? 1.938 -4.285 0.599 1 94.25 538 ALA A C 1
ATOM 4230 O O . ALA A 1 538 ? 2.75 -5.152 0.263 1 94.25 538 ALA A O 1
ATOM 4231 N N . ILE A 1 539 ? 0.802 -4.531 1.226 1 92.25 539 ILE A N 1
ATOM 4232 C CA . ILE A 1 539 ? 0.427 -5.898 1.573 1 92.25 539 ILE A CA 1
ATOM 4233 C C . ILE A 1 539 ? -0.69 -6.379 0.649 1 92.25 539 ILE A C 1
ATOM 4235 O O . ILE A 1 539 ? -1.172 -7.504 0.781 1 92.25 539 ILE A O 1
ATOM 4239 N N . ASN A 1 540 ? -1.137 -5.531 -0.252 1 93 540 ASN A N 1
ATOM 4240 C CA . ASN A 1 540 ? -2.168 -5.891 -1.221 1 93 540 ASN A CA 1
ATOM 4241 C C . ASN A 1 540 ? -1.68 -6.969 -2.186 1 93 540 ASN A C 1
ATOM 4243 O O . ASN A 1 540 ? -0.512 -6.973 -2.578 1 93 540 ASN A O 1
ATOM 4247 N N . TYR A 1 541 ? -2.602 -7.805 -2.588 1 96.25 541 TYR A N 1
ATOM 4248 C CA . TYR A 1 541 ? -2.266 -8.898 -3.498 1 96.25 541 TYR A CA 1
ATOM 4249 C C . TYR A 1 541 ? -2.309 -8.43 -4.949 1 96.25 541 TYR A C 1
ATOM 4251 O O . TYR A 1 541 ? -3 -7.461 -5.273 1 96.25 541 TYR A O 1
ATOM 4259 N N . GLY A 1 542 ? -1.582 -9.164 -5.73 1 97.38 542 GLY A N 1
ATOM 4260 C CA . GLY A 1 542 ? -1.521 -8.828 -7.145 1 97.38 542 GLY A CA 1
ATOM 4261 C C . GLY A 1 542 ? -0.325 -9.438 -7.852 1 97.38 542 GLY A C 1
ATOM 4262 O O . GLY A 1 542 ? 0.137 -10.516 -7.48 1 97.38 542 GLY A O 1
ATOM 4263 N N . TYR A 1 543 ? 0.064 -8.773 -8.969 1 98.5 543 TYR A N 1
ATOM 4264 C CA . TYR A 1 543 ? 1.191 -9.18 -9.797 1 98.5 543 TYR A CA 1
ATOM 4265 C C . TYR A 1 543 ? 1.885 -7.973 -10.406 1 98.5 543 TYR A C 1
ATOM 4267 O O . TYR A 1 543 ? 1.488 -6.828 -10.164 1 98.5 543 TYR A O 1
ATOM 4275 N N . THR A 1 544 ? 3.014 -8.258 -11.047 1 98.62 544 THR A N 1
ATOM 4276 C CA . THR A 1 544 ? 3.711 -7.184 -11.75 1 98.62 544 THR A CA 1
ATOM 4277 C C . THR A 1 544 ? 3.818 -7.488 -13.242 1 98.62 544 THR A C 1
ATOM 4279 O O . THR A 1 544 ? 3.664 -8.641 -13.656 1 98.62 544 THR A O 1
ATOM 4282 N N . ARG A 1 545 ? 3.963 -6.457 -14.031 1 97.5 545 ARG A N 1
ATOM 4283 C CA . ARG A 1 545 ? 4.203 -6.598 -15.469 1 97.5 545 ARG A CA 1
ATOM 4284 C C . ARG A 1 545 ? 5.141 -5.504 -15.969 1 97.5 545 ARG A C 1
ATOM 4286 O O . ARG A 1 545 ? 5.242 -4.434 -15.367 1 97.5 545 ARG A O 1
ATOM 4293 N N . PHE A 1 546 ? 5.875 -5.801 -17.016 1 94.62 546 PHE A N 1
ATOM 4294 C CA . PHE A 1 546 ? 6.762 -4.766 -17.531 1 94.62 546 PHE A CA 1
ATOM 4295 C C . PHE A 1 546 ? 7.078 -5.008 -19 1 94.62 546 PHE A C 1
ATOM 4297 O O . PHE A 1 546 ? 6.859 -6.109 -19.516 1 94.62 546 PHE A O 1
ATOM 4304 N N . TYR A 1 547 ? 7.383 -4.012 -19.688 1 95.19 547 TYR A N 1
ATOM 4305 C CA . TYR A 1 547 ? 7.797 -3.906 -21.078 1 95.19 547 TYR A CA 1
ATOM 4306 C C . TYR A 1 547 ? 9.227 -3.385 -21.188 1 95.19 547 TYR A C 1
ATOM 4308 O O . TYR A 1 547 ? 9.633 -2.51 -20.422 1 95.19 547 TYR A O 1
ATOM 4316 N N . ALA A 1 548 ? 9.992 -3.984 -22.062 1 94 548 ALA A N 1
ATOM 4317 C CA . ALA A 1 548 ? 11.336 -3.467 -22.312 1 94 548 ALA A CA 1
ATOM 4318 C C . ALA A 1 548 ? 11.633 -3.439 -23.812 1 94 548 ALA A C 1
ATOM 4320 O O . ALA A 1 548 ? 11.25 -4.355 -24.547 1 94 548 ALA A O 1
ATOM 4321 N N . ASN A 1 549 ? 12.195 -2.445 -24.281 1 91.94 549 ASN A N 1
ATOM 4322 C CA . ASN A 1 549 ? 12.891 -2.377 -25.562 1 91.94 549 ASN A CA 1
ATOM 4323 C C . ASN A 1 549 ? 14.367 -2.068 -25.375 1 91.94 549 ASN A C 1
ATOM 4325 O O . ASN A 1 549 ? 14.938 -2.318 -24.312 1 91.94 549 ASN A O 1
ATOM 4329 N N . MET A 1 550 ? 15.047 -1.644 -26.438 1 91.19 550 MET A N 1
ATOM 4330 C CA . MET A 1 550 ? 16.5 -1.507 -26.359 1 91.19 550 MET A CA 1
ATOM 4331 C C . MET A 1 550 ? 16.891 -0.274 -25.547 1 91.19 550 MET A C 1
ATOM 4333 O O . MET A 1 550 ? 18.031 -0.157 -25.094 1 91.19 550 MET A O 1
ATOM 4337 N N . THR A 1 551 ? 15.914 0.649 -25.281 1 94.56 551 THR A N 1
ATOM 4338 C CA . THR A 1 551 ? 16.281 1.914 -24.656 1 94.56 551 THR A CA 1
ATOM 4339 C C . THR A 1 551 ? 15.555 2.078 -23.328 1 94.56 551 THR A C 1
ATOM 4341 O O . THR A 1 551 ? 16.062 2.742 -22.422 1 94.56 551 THR A O 1
ATOM 4344 N N . ASP A 1 552 ? 14.344 1.526 -23.266 1 95.5 552 ASP A N 1
ATOM 4345 C CA . ASP A 1 552 ? 13.492 1.82 -22.109 1 95.5 552 ASP A CA 1
ATOM 4346 C C . ASP A 1 552 ? 12.922 0.538 -21.516 1 95.5 552 ASP A C 1
ATOM 4348 O O . ASP A 1 552 ? 12.633 -0.419 -22.234 1 95.5 552 ASP A O 1
ATOM 4352 N N . LEU A 1 553 ? 12.781 0.526 -20.219 1 96.5 553 LEU A N 1
ATOM 4353 C CA . LEU A 1 553 ? 12.055 -0.493 -19.469 1 96.5 553 LEU A CA 1
ATOM 4354 C C . LEU A 1 553 ? 11 0.142 -18.578 1 96.5 553 LEU A C 1
ATOM 4356 O O . LEU A 1 553 ? 11.297 1.062 -17.812 1 96.5 553 LEU A O 1
ATOM 4360 N N . TYR A 1 554 ? 9.789 -0.263 -18.734 1 97.5 554 TYR A N 1
ATOM 4361 C CA . TYR A 1 554 ? 8.672 0.221 -17.922 1 97.5 554 TYR A CA 1
ATOM 4362 C C . TYR A 1 554 ? 8.078 -0.904 -17.094 1 97.5 554 TYR A C 1
ATOM 4364 O O . TYR A 1 554 ? 7.703 -1.951 -17.625 1 97.5 554 TYR A O 1
ATOM 4372 N N . PHE A 1 555 ? 8.023 -0.694 -15.797 1 97.81 555 PHE A N 1
ATOM 4373 C CA . PHE A 1 555 ? 7.547 -1.67 -14.828 1 97.81 555 PHE A CA 1
ATOM 4374 C C . PHE A 1 555 ? 6.297 -1.165 -14.117 1 97.81 555 PHE A C 1
ATOM 4376 O O . PHE A 1 555 ? 6.191 0.021 -13.797 1 97.81 555 PHE A O 1
ATOM 4383 N N . GLU A 1 556 ? 5.312 -2.168 -13.758 1 97.94 556 GLU A N 1
ATOM 4384 C CA . GLU A 1 556 ? 4.129 -1.838 -12.969 1 97.94 556 GLU A CA 1
ATOM 4385 C C . GLU A 1 556 ? 3.832 -2.926 -11.938 1 97.94 556 GLU A C 1
ATOM 4387 O O . GLU A 1 556 ? 4.008 -4.113 -12.219 1 97.94 556 GLU A O 1
ATOM 4392 N N . TYR A 1 557 ? 3.398 -2.447 -10.758 1 98.38 557 TYR A N 1
ATOM 4393 C CA . TYR A 1 557 ? 2.697 -3.285 -9.797 1 98.38 557 TYR A CA 1
ATOM 4394 C C . TYR A 1 557 ? 1.188 -3.139 -9.938 1 98.38 557 TYR A C 1
ATOM 4396 O O . TYR A 1 557 ? 0.65 -2.037 -9.805 1 98.38 557 TYR A O 1
ATOM 4404 N N . VAL A 1 558 ? 0.444 -4.277 -10.18 1 97.62 558 VAL A N 1
ATOM 4405 C CA . VAL A 1 558 ? -0.993 -4.285 -10.43 1 97.62 558 VAL A CA 1
ATOM 4406 C C . VAL A 1 558 ? -1.709 -5.023 -9.297 1 97.62 558 VAL A C 1
ATOM 4408 O O . VAL A 1 558 ? -1.489 -6.219 -9.086 1 97.62 558 VAL A O 1
ATOM 4411 N N . GLY A 1 559 ? -2.637 -4.309 -8.586 1 94.75 559 GLY A N 1
ATOM 4412 C CA . GLY A 1 559 ? -3.4 -4.914 -7.512 1 94.75 559 GLY A CA 1
ATOM 4413 C C . GLY A 1 559 ? -4.574 -5.738 -8 1 94.75 559 GLY A C 1
ATOM 4414 O O . GLY A 1 559 ? -5.074 -5.52 -9.109 1 94.75 559 GLY A O 1
ATOM 4415 N N . ASN A 1 560 ? -4.977 -6.672 -7.156 1 94.81 560 ASN A N 1
ATOM 4416 C CA . ASN A 1 560 ? -6.047 -7.59 -7.523 1 94.81 560 ASN A CA 1
ATOM 4417 C C . ASN A 1 560 ? -7.375 -6.859 -7.695 1 94.81 560 ASN A C 1
ATOM 4419 O O . ASN A 1 560 ? -8.219 -7.27 -8.5 1 94.81 560 ASN A O 1
ATOM 4423 N N . GLN A 1 561 ? -7.57 -5.848 -6.875 1 91.94 561 GLN A N 1
ATOM 4424 C CA . GLN A 1 561 ? -8.844 -5.145 -6.953 1 91.94 561 GLN A CA 1
ATOM 4425 C C . GLN A 1 561 ? -8.914 -4.273 -8.203 1 91.94 561 GLN A C 1
ATOM 4427 O O . GLN A 1 561 ? -8.164 -3.305 -8.336 1 91.94 561 GLN A O 1
ATOM 4432 N N . ARG A 1 562 ? -9.727 -4.703 -9.164 1 89 562 ARG A N 1
ATOM 4433 C CA . ARG A 1 562 ? -10.047 -4.012 -10.414 1 89 562 ARG A CA 1
ATOM 4434 C C . ARG A 1 562 ? -8.812 -3.854 -11.289 1 89 562 ARG A C 1
ATOM 4436 O O . ARG A 1 562 ? -8.75 -2.959 -12.133 1 89 562 ARG A O 1
ATOM 4443 N N . ASN A 1 563 ? -7.746 -4.617 -11.023 1 91.94 563 ASN A N 1
ATOM 4444 C CA . ASN A 1 563 ? -6.523 -4.598 -11.82 1 91.94 563 ASN A CA 1
ATOM 4445 C C . ASN A 1 563 ? -5.895 -3.209 -11.844 1 91.94 563 ASN A C 1
ATOM 4447 O O . ASN A 1 563 ? -5.398 -2.766 -12.883 1 91.94 563 ASN A O 1
ATOM 4451 N N . GLN A 1 564 ? -5.918 -2.518 -10.758 1 92 564 GLN A N 1
ATOM 4452 C CA . GLN A 1 564 ? -5.418 -1.147 -10.688 1 92 564 GLN A CA 1
ATOM 4453 C C . GLN A 1 564 ? -3.912 -1.122 -10.445 1 92 564 GLN A C 1
ATOM 4455 O O . GLN A 1 564 ? -3.395 -1.915 -9.656 1 92 564 GLN A O 1
ATOM 4460 N N . VAL A 1 565 ? -3.221 -0.19 -11.156 1 95.56 565 VAL A N 1
ATOM 4461 C CA . VAL A 1 565 ? -1.787 0.006 -10.969 1 95.56 565 VAL A CA 1
ATOM 4462 C C . VAL A 1 565 ? -1.541 0.825 -9.703 1 95.56 565 VAL A C 1
ATOM 4464 O O . VAL A 1 565 ? -2.139 1.887 -9.516 1 95.56 565 VAL A O 1
ATOM 4467 N N . HIS A 1 566 ? -0.636 0.385 -8.852 1 95.62 566 HIS A N 1
ATOM 4468 C CA . HIS A 1 566 ? -0.391 1.082 -7.59 1 95.62 566 HIS A CA 1
ATOM 4469 C C . HIS A 1 566 ? 1.044 1.594 -7.516 1 95.62 566 HIS A C 1
ATOM 4471 O O . HIS A 1 566 ? 1.367 2.422 -6.66 1 95.62 566 HIS A O 1
ATOM 4477 N N . ASP A 1 567 ? 1.924 1.093 -8.344 1 96.62 567 ASP A N 1
ATOM 4478 C CA . ASP A 1 567 ? 3.311 1.538 -8.43 1 96.62 567 ASP A CA 1
ATOM 4479 C C . ASP A 1 567 ? 3.867 1.346 -9.836 1 96.62 567 ASP A C 1
ATOM 4481 O O . ASP A 1 567 ? 3.398 0.482 -10.578 1 96.62 567 ASP A O 1
ATOM 4485 N N . ASN A 1 568 ? 4.777 2.193 -10.164 1 96.44 568 ASN A N 1
ATOM 4486 C CA . ASN A 1 568 ? 5.438 2.049 -11.453 1 96.44 568 ASN A CA 1
ATOM 4487 C C . ASN A 1 568 ? 6.863 2.586 -11.422 1 96.44 568 ASN A C 1
ATOM 4489 O O . ASN A 1 568 ? 7.234 3.318 -10.5 1 96.44 568 ASN A O 1
ATOM 4493 N N . LEU A 1 569 ? 7.676 2.213 -12.383 1 97 569 LEU A N 1
ATOM 4494 C CA . LEU A 1 569 ? 9.086 2.564 -12.492 1 97 569 LEU A CA 1
ATOM 4495 C C . LEU A 1 569 ? 9.516 2.621 -13.953 1 97 569 LEU A C 1
ATOM 4497 O O . LEU A 1 569 ? 9.172 1.741 -14.742 1 97 569 LEU A O 1
ATOM 4501 N N . TRP A 1 570 ? 10.188 3.678 -14.359 1 96.31 570 TRP A N 1
ATOM 4502 C CA . TRP A 1 570 ? 10.875 3.762 -15.641 1 96.31 570 TRP A CA 1
ATOM 4503 C C . TRP A 1 570 ? 12.383 3.635 -15.461 1 96.31 570 TRP A C 1
ATOM 4505 O O . TRP A 1 570 ? 12.961 4.242 -14.555 1 96.31 570 TRP A O 1
ATOM 4515 N N . LEU A 1 571 ? 12.992 2.85 -16.234 1 96.94 571 LEU A N 1
ATOM 4516 C CA . LEU A 1 571 ? 14.445 2.805 -16.375 1 96.94 571 LEU A CA 1
ATOM 4517 C C . LEU A 1 571 ? 14.875 3.115 -17.812 1 96.94 571 LEU A C 1
ATOM 4519 O O . LEU A 1 571 ? 14.125 2.854 -18.75 1 96.94 571 LEU A O 1
ATOM 4523 N N . HIS A 1 572 ? 16.062 3.656 -18 1 96.31 572 HIS A N 1
ATOM 4524 C CA . HIS A 1 572 ? 16.641 4.012 -19.281 1 96.31 572 HIS A CA 1
ATOM 4525 C C . HIS A 1 572 ? 18.047 3.422 -19.453 1 96.31 572 HIS A C 1
ATOM 4527 O O . HIS A 1 572 ? 18.875 3.52 -18.547 1 96.31 572 HIS A O 1
ATOM 4533 N N . SER A 1 573 ? 18.219 2.809 -20.609 1 92.81 573 SER A N 1
ATOM 4534 C CA . SER A 1 573 ? 19.484 2.115 -20.844 1 92.81 573 SER A CA 1
ATOM 4535 C C . SER A 1 573 ? 20.609 3.098 -21.156 1 92.81 573 SER A C 1
ATOM 4537 O O . SER A 1 573 ? 20.391 4.094 -21.844 1 92.81 573 SER A O 1
ATOM 4539 N N . LYS A 1 574 ? 21.781 2.766 -20.656 1 90.94 574 LYS A N 1
ATOM 4540 C CA . LYS A 1 574 ? 22.953 3.559 -21.016 1 90.94 574 LYS A CA 1
ATOM 4541 C C . LYS A 1 574 ? 23.719 2.926 -22.172 1 90.94 574 LYS A C 1
ATOM 4543 O O . LYS A 1 574 ? 24.734 3.453 -22.625 1 90.94 574 LYS A O 1
ATOM 4548 N N . TYR A 1 575 ? 23.359 1.87 -22.641 1 85.5 575 TYR A N 1
ATOM 4549 C CA . TYR A 1 575 ? 24.062 1.119 -23.672 1 85.5 575 TYR A CA 1
ATOM 4550 C C . TYR A 1 575 ? 23.453 1.377 -25.047 1 85.5 575 TYR A C 1
ATOM 4552 O O . TYR A 1 575 ? 24 0.959 -26.062 1 85.5 575 TYR A O 1
ATOM 4560 N N . SER A 1 576 ? 22.25 1.922 -25.062 1 70.75 576 SER A N 1
ATOM 4561 C CA . SER A 1 576 ? 21.609 2.078 -26.359 1 70.75 576 SER A CA 1
ATOM 4562 C C . SER A 1 576 ? 22.062 3.359 -27.047 1 70.75 576 SER A C 1
ATOM 4564 O O . SER A 1 576 ? 22.141 4.418 -26.422 1 70.75 576 SER A O 1
ATOM 4566 N N . ASN A 1 577 ? 22.953 3.252 -28.109 1 54.44 577 ASN A N 1
ATOM 4567 C CA . ASN A 1 577 ? 23.328 4.309 -29.031 1 54.44 577 ASN A CA 1
ATOM 4568 C C . ASN A 1 577 ? 22.156 4.715 -29.938 1 54.44 577 ASN A C 1
ATOM 4570 O O . ASN A 1 577 ? 21.375 3.869 -30.344 1 54.44 577 ASN A O 1
ATOM 4574 N N . MET B 1 1 ? -24.312 1.337 49.875 1 24.22 1 MET B N 1
ATOM 4575 C CA . MET B 1 1 ? -23.516 2.328 50.594 1 24.22 1 MET B CA 1
ATOM 4576 C C . MET B 1 1 ? -22.016 2.1 50.375 1 24.22 1 MET B C 1
ATOM 4578 O O . MET B 1 1 ? -21.344 1.462 51.188 1 24.22 1 MET B O 1
ATOM 4582 N N . SER B 1 2 ? -21.594 1.792 49.156 1 23.47 2 SER B N 1
ATOM 4583 C CA . SER B 1 2 ? -20.344 1.221 48.688 1 23.47 2 SER B CA 1
ATOM 4584 C C . SER B 1 2 ? -19.188 2.191 48.875 1 23.47 2 SER B C 1
ATOM 4586 O O . SER B 1 2 ? -19.312 3.387 48.594 1 23.47 2 SER B O 1
ATOM 4588 N N . LEU B 1 3 ? -18.297 1.781 49.875 1 24.67 3 LEU B N 1
ATOM 4589 C CA . LEU B 1 3 ? -17.125 2.434 50.438 1 24.67 3 LEU B CA 1
ATOM 4590 C C . LEU B 1 3 ? -16.109 2.789 49.375 1 24.67 3 LEU B C 1
ATOM 4592 O O . LEU B 1 3 ? -15.609 1.905 48.656 1 24.67 3 LEU B O 1
ATOM 4596 N N . SER B 1 4 ? -16.312 3.934 48.75 1 22.03 4 SER B N 1
ATOM 4597 C CA . SER B 1 4 ? -15.508 4.559 47.719 1 22.03 4 SER B CA 1
ATOM 4598 C C . SER B 1 4 ? -14.125 4.926 48.25 1 22.03 4 SER B C 1
ATOM 4600 O O . SER B 1 4 ? -13.992 5.82 49.094 1 22.03 4 SER B O 1
ATOM 4602 N N . LEU B 1 5 ? -13.273 3.836 48.469 1 25.45 5 LEU B N 1
ATOM 4603 C CA . LEU B 1 5 ? -11.93 4.062 49 1 25.45 5 LEU B CA 1
ATOM 4604 C C . LEU B 1 5 ? -11.156 5.031 48.094 1 25.45 5 LEU B C 1
ATOM 4606 O O . LEU B 1 5 ? -10.906 4.742 46.938 1 25.45 5 LEU B O 1
ATOM 4610 N N . CYS B 1 6 ? -11.273 6.344 48.375 1 23.73 6 CYS B N 1
ATOM 4611 C CA . CYS B 1 6 ? -10.516 7.438 47.781 1 23.73 6 CYS B CA 1
ATOM 4612 C C . CYS B 1 6 ? -9.031 7.305 48.094 1 23.73 6 CYS B C 1
ATOM 4614 O O . CYS B 1 6 ? -8.617 7.41 49.25 1 23.73 6 CYS B O 1
ATOM 4616 N N . LEU B 1 7 ? -8.367 6.434 47.375 1 24.19 7 LEU B N 1
ATOM 4617 C CA . LEU B 1 7 ? -6.926 6.363 47.562 1 24.19 7 LEU B CA 1
ATOM 4618 C C . LEU B 1 7 ? -6.277 7.719 47.312 1 24.19 7 LEU B C 1
ATOM 4620 O O . LEU B 1 7 ? -6.359 8.258 46.219 1 24.19 7 LEU B O 1
ATOM 4624 N N . VAL B 1 8 ? -6.168 8.477 48.406 1 25.59 8 VAL B N 1
ATOM 4625 C CA . VAL B 1 8 ? -5.465 9.758 48.438 1 25.59 8 VAL B CA 1
ATOM 4626 C C . VAL B 1 8 ? -3.979 9.531 48.156 1 25.59 8 VAL B C 1
ATOM 4628 O O . VAL B 1 8 ? -3.297 8.82 48.906 1 25.59 8 VAL B O 1
ATOM 4631 N N . PHE B 1 9 ? -3.66 9.586 46.938 1 26.41 9 PHE B N 1
ATOM 4632 C CA . PHE B 1 9 ? -2.246 9.617 46.594 1 26.41 9 PHE B CA 1
ATOM 4633 C C . PHE B 1 9 ? -1.571 10.859 47.156 1 26.41 9 PHE B C 1
ATOM 4635 O O . PHE B 1 9 ? -1.996 11.984 46.906 1 26.41 9 PHE B O 1
ATOM 4642 N N . PHE B 1 10 ? -1.002 10.664 48.375 1 26.94 10 PHE B N 1
ATOM 4643 C CA . PHE B 1 10 ? -0.126 11.656 48.969 1 26.94 10 PHE B CA 1
ATOM 4644 C C . PHE B 1 10 ? 1.082 11.93 48.094 1 26.94 10 PHE B C 1
ATOM 4646 O O . PHE B 1 10 ? 1.878 11.023 47.812 1 26.94 10 PHE B O 1
ATOM 4653 N N . VAL B 1 11 ? 0.976 12.945 47.219 1 27.62 11 VAL B N 1
ATOM 4654 C CA . VAL B 1 11 ? 2.135 13.5 46.531 1 27.62 11 VAL B CA 1
ATOM 4655 C C . VAL B 1 11 ? 3.09 14.125 47.562 1 27.62 11 VAL B C 1
ATOM 4657 O O . VAL B 1 11 ? 2.742 15.102 48.219 1 27.62 11 VAL B O 1
ATOM 4660 N N . LEU B 1 12 ? 3.961 13.305 48.094 1 27.91 12 LEU B N 1
ATOM 4661 C CA . LEU B 1 12 ? 5.094 13.852 48.844 1 27.91 12 LEU B CA 1
ATOM 4662 C C . LEU B 1 12 ? 5.922 14.781 47.969 1 27.91 12 LEU B C 1
ATOM 4664 O O . LEU B 1 12 ? 6.477 14.352 46.938 1 27.91 12 LEU B O 1
ATOM 4668 N N . LEU B 1 13 ? 5.648 16.109 48.125 1 28.81 13 LEU B N 1
ATOM 4669 C CA . LEU B 1 13 ? 6.457 17.203 47.625 1 28.81 13 LEU B CA 1
ATOM 4670 C C . LEU B 1 13 ? 7.879 17.141 48.156 1 28.81 13 LEU B C 1
ATOM 4672 O O . LEU B 1 13 ? 8.109 17.484 49.344 1 28.81 13 LEU B O 1
ATOM 4676 N N . SER B 1 14 ? 8.594 16.094 47.906 1 30.2 14 SER B N 1
ATOM 4677 C CA . SER B 1 14 ? 9.984 16.203 48.344 1 30.2 14 SER B CA 1
ATOM 4678 C C . SER B 1 14 ? 10.664 17.422 47.719 1 30.2 14 SER B C 1
ATOM 4680 O O . SER B 1 14 ? 10.484 17.703 46.531 1 30.2 14 SER B O 1
ATOM 4682 N N . ASN B 1 15 ? 10.977 18.359 48.562 1 30.92 15 ASN B N 1
ATOM 4683 C CA . ASN B 1 15 ? 11.867 19.484 48.281 1 30.92 15 ASN B CA 1
ATOM 4684 C C . ASN B 1 15 ? 13.18 19 47.656 1 30.92 15 ASN B C 1
ATOM 4686 O O . ASN B 1 15 ? 14.008 18.391 48.344 1 30.92 15 ASN B O 1
ATOM 4690 N N . SER B 1 16 ? 13.172 18.547 46.5 1 32.41 16 SER B N 1
ATOM 4691 C CA . SER B 1 16 ? 14.383 18.125 45.812 1 32.41 16 SER B CA 1
ATOM 4692 C C . SER B 1 16 ? 15.398 19.266 45.719 1 32.41 16 SER B C 1
ATOM 4694 O O . SER B 1 16 ? 15.117 20.312 45.156 1 32.41 16 SER B O 1
ATOM 4696 N N . VAL B 1 17 ? 16.266 19.344 46.719 1 33.97 17 VAL B N 1
ATOM 4697 C CA . VAL B 1 17 ? 17.469 20.156 46.688 1 33.97 17 VAL B CA 1
ATOM 4698 C C . VAL B 1 17 ? 18.312 19.781 45.469 1 33.97 17 VAL B C 1
ATOM 4700 O O . VAL B 1 17 ? 18.797 18.656 45.375 1 33.97 17 VAL B O 1
ATOM 4703 N N . TRP B 1 18 ? 18.141 20.531 44.375 1 37.22 18 TRP B N 1
ATOM 4704 C CA . TRP B 1 18 ? 18.969 20.406 43.188 1 37.22 18 TRP B CA 1
ATOM 4705 C C . TRP B 1 18 ? 20.422 20.812 43.469 1 37.22 18 TRP B C 1
ATOM 4707 O O . TRP B 1 18 ? 20.672 21.906 43.969 1 37.22 18 TRP B O 1
ATOM 4717 N N . THR B 1 19 ? 21.297 19.859 43.781 1 42.06 19 THR B N 1
ATOM 4718 C CA . THR B 1 19 ? 22.719 20.188 43.875 1 42.06 19 THR B CA 1
ATOM 4719 C C . THR B 1 19 ? 23.281 20.562 42.531 1 42.06 19 THR B C 1
ATOM 4721 O O . THR B 1 19 ? 23.219 19.781 41.562 1 42.06 19 THR B O 1
ATOM 4724 N N . VAL B 1 20 ? 23.391 21.734 42.125 1 42.06 20 VAL B N 1
ATOM 4725 C CA . VAL B 1 20 ? 24.219 22.25 41.031 1 42.06 20 VAL B CA 1
ATOM 4726 C C . VAL B 1 20 ? 25.672 21.844 41.281 1 42.06 20 VAL B C 1
ATOM 4728 O O . VAL B 1 20 ? 26.297 22.25 42.25 1 42.06 20 VAL B O 1
ATOM 4731 N N . ARG B 1 21 ? 26.031 20.688 40.906 1 48.78 21 ARG B N 1
ATOM 4732 C CA . ARG B 1 21 ? 27.469 20.438 40.906 1 48.78 21 ARG B CA 1
ATOM 4733 C C . ARG B 1 21 ? 28.203 21.516 40.094 1 48.78 21 ARG B C 1
ATOM 4735 O O . ARG B 1 21 ? 27.844 21.781 38.969 1 48.78 21 ARG B O 1
ATOM 4742 N N . SER B 1 22 ? 28.781 22.469 40.75 1 47.75 22 SER B N 1
ATOM 4743 C CA . SER B 1 22 ? 29.609 23.516 40.156 1 47.75 22 SER B CA 1
ATOM 4744 C C . SER B 1 22 ? 30.625 22.938 39.188 1 47.75 22 SER B C 1
ATOM 4746 O O . SER B 1 22 ? 31.656 22.406 39.594 1 47.75 22 SER B O 1
ATOM 4748 N N . GLU B 1 23 ? 30.234 22.125 38.25 1 57.44 23 GLU B N 1
ATOM 4749 C CA . GLU B 1 23 ? 31.25 21.906 37.219 1 57.44 23 GLU B CA 1
ATOM 4750 C C . GLU B 1 23 ? 31.5 23.188 36.406 1 57.44 23 GLU B C 1
ATOM 4752 O O . GLU B 1 23 ? 30.625 24.047 36.312 1 57.44 23 GLU B O 1
ATOM 4757 N N . ASP B 1 24 ? 32.75 23.453 36.156 1 79.56 24 ASP B N 1
ATOM 4758 C CA . ASP B 1 24 ? 33.375 24.5 35.344 1 79.56 24 ASP B CA 1
ATOM 4759 C C . ASP B 1 24 ? 32.875 24.422 33.906 1 79.56 24 ASP B C 1
ATOM 4761 O O . ASP B 1 24 ? 33.562 24.859 32.969 1 79.56 24 ASP B O 1
ATOM 4765 N N . ALA B 1 25 ? 31.688 23.859 33.719 1 92.44 25 ALA B N 1
ATOM 4766 C CA . ALA B 1 25 ? 31.203 23.766 32.344 1 92.44 25 ALA B CA 1
ATOM 4767 C C . ALA B 1 25 ? 30.594 25.094 31.875 1 92.44 25 ALA B C 1
ATOM 4769 O O . ALA B 1 25 ? 30 25.812 32.688 1 92.44 25 ALA B O 1
ATOM 4770 N N . ILE B 1 26 ? 30.828 25.375 30.656 1 96.44 26 ILE B N 1
ATOM 4771 C CA . ILE B 1 26 ? 30.328 26.609 30.047 1 96.44 26 ILE B CA 1
ATOM 4772 C C . ILE B 1 26 ? 29.375 26.266 28.922 1 96.44 26 ILE B C 1
ATOM 4774 O O . ILE B 1 26 ? 29.609 25.328 28.141 1 96.44 26 ILE B O 1
ATOM 4778 N N . LEU B 1 27 ? 28.25 26.953 28.906 1 97.94 27 LEU B N 1
ATOM 4779 C CA . LEU B 1 27 ? 27.25 26.844 27.844 1 97.94 27 LEU B CA 1
ATOM 4780 C C . LEU B 1 27 ? 26.906 28.219 27.281 1 97.94 27 LEU B C 1
ATOM 4782 O O . LEU B 1 27 ? 26.547 29.125 28.047 1 97.94 27 LEU B O 1
ATOM 4786 N N . LYS B 1 28 ? 27.062 28.344 26 1 98.44 28 LYS B N 1
ATOM 4787 C CA . LYS B 1 28 ? 26.766 29.625 25.359 1 98.44 28 LYS B CA 1
ATOM 4788 C C . LYS B 1 28 ? 25.891 29.422 24.109 1 98.44 28 LYS B C 1
ATOM 4790 O O . LYS B 1 28 ? 25.969 28.391 23.453 1 98.44 28 LYS B O 1
ATOM 4795 N N . ALA B 1 29 ? 25.062 30.422 23.859 1 98.62 29 ALA B N 1
ATOM 4796 C CA . ALA B 1 29 ? 24.234 30.438 22.656 1 98.62 29 ALA B CA 1
ATOM 4797 C C . ALA B 1 29 ? 24.391 31.75 21.891 1 98.62 29 ALA B C 1
ATOM 4799 O O . ALA B 1 29 ? 24.453 32.812 22.5 1 98.62 29 ALA B O 1
ATOM 4800 N N . TYR B 1 30 ? 24.578 31.672 20.562 1 97.88 30 TYR B N 1
ATOM 4801 C CA . TYR B 1 30 ? 24.734 32.875 19.734 1 97.88 30 TYR B CA 1
ATOM 4802 C C . TYR B 1 30 ? 24.109 32.656 18.359 1 97.88 30 TYR B C 1
ATOM 4804 O O . TYR B 1 30 ? 24.094 31.531 17.844 1 97.88 30 TYR B O 1
ATOM 4812 N N . PRO B 1 31 ? 23.609 33.688 17.719 1 98.25 31 PRO B N 1
ATOM 4813 C CA . PRO B 1 31 ? 23.531 35.031 18.297 1 98.25 31 PRO B CA 1
ATOM 4814 C C . PRO B 1 31 ? 22.5 35.125 19.422 1 98.25 31 PRO B C 1
ATOM 4816 O O . PRO B 1 31 ? 21.625 34.281 19.531 1 98.25 31 PRO B O 1
ATOM 4819 N N . GLU B 1 32 ? 22.594 36.125 20.219 1 98.38 32 GLU B N 1
ATOM 4820 C CA . GLU B 1 32 ? 21.672 36.344 21.328 1 98.38 32 GLU B CA 1
ATOM 4821 C C . GLU B 1 32 ? 20.328 36.875 20.828 1 98.38 32 GLU B C 1
ATOM 4823 O O . GLU B 1 32 ? 19.312 36.781 21.531 1 98.38 32 GLU B O 1
ATOM 4828 N N . VAL B 1 33 ? 20.391 37.562 19.703 1 98.5 33 VAL B N 1
ATOM 4829 C CA . VAL B 1 33 ? 19.188 38.125 19.109 1 98.5 33 VAL B CA 1
ATOM 4830 C C . VAL B 1 33 ? 19.016 37.594 17.672 1 98.5 33 VAL B C 1
ATOM 4832 O O . VAL B 1 33 ? 19.891 37.812 16.828 1 98.5 33 VAL B O 1
ATOM 4835 N N . LEU B 1 34 ? 17.953 36.875 17.453 1 98.12 34 LEU B N 1
ATOM 4836 C CA . LEU B 1 34 ? 17.625 36.344 16.141 1 98.12 34 LEU B CA 1
ATOM 4837 C C . LEU B 1 34 ? 16.703 37.281 15.383 1 98.12 34 LEU B C 1
ATOM 4839 O O . LEU B 1 34 ? 15.938 38.031 15.992 1 98.12 34 LEU B O 1
ATOM 4843 N N . ALA B 1 35 ? 16.797 37.25 14.078 1 95.5 35 ALA B N 1
ATOM 4844 C CA . ALA B 1 35 ? 16.031 38.188 13.266 1 95.5 35 ALA B CA 1
ATOM 4845 C C . ALA B 1 35 ? 14.594 37.688 13.07 1 95.5 35 ALA B C 1
ATOM 4847 O O . ALA B 1 35 ? 13.641 38.438 13.281 1 95.5 35 ALA B O 1
ATOM 4848 N N . VAL B 1 36 ? 14.469 36.469 12.547 1 94.25 36 VAL B N 1
ATOM 4849 C CA . VAL B 1 36 ? 13.156 35.906 12.219 1 94.25 36 VAL B CA 1
ATOM 4850 C C . VAL B 1 36 ? 13.102 34.438 12.625 1 94.25 36 VAL B C 1
ATOM 4852 O O . VAL B 1 36 ? 14.133 33.812 12.891 1 94.25 36 VAL B O 1
ATOM 4855 N N . SER B 1 37 ? 11.906 33.875 12.711 1 96.5 37 SER B N 1
ATOM 4856 C CA . SER B 1 37 ? 11.742 32.438 12.953 1 96.5 37 SER B CA 1
ATOM 4857 C C . SER B 1 37 ? 12.547 31.625 11.953 1 96.5 37 SER B C 1
ATOM 4859 O O . SER B 1 37 ? 12.633 31.969 10.773 1 96.5 37 SER B O 1
ATOM 4861 N N . ASN B 1 38 ? 13.133 30.516 12.445 1 95.5 38 ASN B N 1
ATOM 4862 C CA . ASN B 1 38 ? 13.906 29.531 11.703 1 95.5 38 ASN B CA 1
ATOM 4863 C C . ASN B 1 38 ? 15.344 29.984 11.484 1 95.5 38 ASN B C 1
ATOM 4865 O O . ASN B 1 38 ? 16.125 29.312 10.82 1 95.5 38 ASN B O 1
ATOM 4869 N N . ASP B 1 39 ? 15.617 31.188 11.961 1 96.69 39 ASP B N 1
ATOM 4870 C CA . ASP B 1 39 ? 17.047 31.5 12.07 1 96.69 39 ASP B CA 1
ATOM 4871 C C . ASP B 1 39 ? 17.75 30.484 12.961 1 96.69 39 ASP B C 1
ATOM 4873 O O . ASP B 1 39 ? 17.188 30 13.945 1 96.69 39 ASP B O 1
ATOM 4877 N N . LEU B 1 40 ? 18.969 30.281 12.672 1 97.38 40 LEU B N 1
ATOM 4878 C CA . LEU B 1 40 ? 19.75 29.297 13.406 1 97.38 40 LEU B CA 1
ATOM 4879 C C . LEU B 1 40 ? 20.391 29.922 14.641 1 97.38 40 LEU B C 1
ATOM 4881 O O . LEU B 1 40 ? 20.859 31.062 14.594 1 97.38 40 LEU B O 1
ATOM 4885 N N . VAL B 1 41 ? 20.297 29.266 15.734 1 98.5 41 VAL B N 1
ATOM 4886 C CA . VAL B 1 41 ? 21.109 29.547 16.906 1 98.5 41 VAL B CA 1
ATOM 4887 C C . VAL B 1 41 ? 22.172 28.469 17.078 1 98.5 41 VAL B C 1
ATOM 4889 O O . VAL B 1 41 ? 21.906 27.281 16.844 1 98.5 41 VAL B O 1
ATOM 4892 N N . THR B 1 42 ? 23.281 28.875 17.375 1 98.44 42 THR B N 1
ATOM 4893 C CA . THR B 1 42 ? 24.375 27.938 17.641 1 98.44 42 THR B CA 1
ATOM 4894 C C . THR B 1 42 ? 24.656 27.844 19.141 1 98.44 42 THR B C 1
ATOM 4896 O O . THR B 1 42 ? 24.859 28.875 19.797 1 98.44 42 THR B O 1
ATOM 4899 N N . ILE B 1 43 ? 24.688 26.688 19.656 1 98.5 43 ILE B N 1
ATOM 4900 C CA . ILE B 1 43 ? 24.953 26.406 21.062 1 98.5 43 ILE B CA 1
ATOM 4901 C C . ILE B 1 43 ? 26.312 25.719 21.188 1 98.5 43 ILE B C 1
ATOM 4903 O O . ILE B 1 43 ? 26.562 24.688 20.547 1 98.5 43 ILE B O 1
ATOM 4907 N N . THR B 1 44 ? 27.094 26.266 22.047 1 98.25 44 THR B N 1
ATOM 4908 C CA . THR B 1 44 ? 28.422 25.703 22.281 1 98.25 44 THR B CA 1
ATOM 4909 C C . THR B 1 44 ? 28.609 25.359 23.75 1 98.25 44 THR B C 1
ATOM 4911 O O . THR B 1 44 ? 28.109 26.078 24.625 1 98.25 44 THR B O 1
ATOM 4914 N N . TRP B 1 45 ? 29.328 24.281 23.984 1 97.75 45 TRP B N 1
ATOM 4915 C CA . TRP B 1 45 ? 29.656 23.906 25.359 1 97.75 45 TRP B CA 1
ATOM 4916 C C . TRP B 1 45 ? 31.109 23.469 25.484 1 97.75 45 TRP B C 1
ATOM 4918 O O . TRP B 1 45 ? 31.734 23.094 24.484 1 97.75 45 TRP B O 1
ATOM 4928 N N . ASN B 1 46 ? 31.578 23.625 26.656 1 96.88 46 ASN B N 1
ATOM 4929 C CA . ASN B 1 46 ? 32.906 23.188 27.016 1 96.88 46 ASN B CA 1
ATOM 4930 C C . ASN B 1 46 ? 33 22.797 28.5 1 96.88 46 ASN B C 1
ATOM 4932 O O . ASN B 1 46 ? 32.094 23.172 29.281 1 96.88 46 ASN B O 1
ATOM 4936 N N . GLY B 1 47 ? 33.969 21.938 28.797 1 95 47 GLY B N 1
ATOM 4937 C CA . GLY B 1 47 ? 34.25 21.641 30.203 1 95 47 GLY B CA 1
ATOM 4938 C C . GLY B 1 47 ? 33.5 20.422 30.719 1 95 47 GLY B C 1
ATOM 4939 O O . GLY B 1 47 ? 33.219 20.328 31.922 1 95 47 GLY B O 1
ATOM 4940 N N . VAL B 1 48 ? 33.094 19.609 29.797 1 93.25 48 VAL B N 1
ATOM 4941 C CA . VAL B 1 48 ? 32.5 18.359 30.219 1 93.25 48 VAL B CA 1
ATOM 4942 C C . VAL B 1 48 ? 33.562 17.281 30.391 1 93.25 48 VAL B C 1
ATOM 4944 O O . VAL B 1 48 ? 34.094 16.766 29.391 1 93.25 48 VAL B O 1
ATOM 4947 N N . ASP B 1 49 ? 33.844 16.859 31.5 1 90.12 49 ASP B N 1
ATOM 4948 C CA . ASP B 1 49 ? 35 16.016 31.812 1 90.12 49 ASP B CA 1
ATOM 4949 C C . ASP B 1 49 ? 34.75 14.57 31.375 1 90.12 49 ASP B C 1
ATOM 4951 O O . ASP B 1 49 ? 35.656 13.922 30.828 1 90.12 49 ASP B O 1
ATOM 4955 N N . THR B 1 50 ? 33.594 14.031 31.641 1 88.94 50 THR B N 1
ATOM 4956 C CA . THR B 1 50 ? 33.281 12.641 31.328 1 88.94 50 THR B CA 1
ATOM 4957 C C . THR B 1 50 ? 31.984 12.562 30.516 1 88.94 50 THR B C 1
ATOM 4959 O O . THR B 1 50 ? 30.953 12.109 31.016 1 88.94 50 THR B O 1
ATOM 4962 N N . PRO B 1 51 ? 32.156 12.93 29.297 1 91 51 PRO B N 1
ATOM 4963 C CA . PRO B 1 51 ? 30.953 12.93 28.469 1 91 51 PRO B CA 1
ATOM 4964 C C . PRO B 1 51 ? 30.344 11.539 28.312 1 91 51 PRO B C 1
ATOM 4966 O O . PRO B 1 51 ? 31.062 10.547 28.203 1 91 51 PRO B O 1
ATOM 4969 N N . THR B 1 52 ? 29.062 11.477 28.328 1 87.94 52 THR B N 1
ATOM 4970 C CA . THR B 1 52 ? 28.312 10.25 28.078 1 87.94 52 THR B CA 1
ATOM 4971 C C . THR B 1 52 ? 27.266 10.461 27 1 87.94 52 THR B C 1
ATOM 4973 O O . THR B 1 52 ? 26.969 11.602 26.609 1 87.94 52 THR B O 1
ATOM 4976 N N . ILE B 1 53 ? 26.641 9.43 26.5 1 86.69 53 ILE B N 1
ATOM 4977 C CA . ILE B 1 53 ? 25.641 9.492 25.438 1 86.69 53 ILE B CA 1
ATOM 4978 C C . ILE B 1 53 ? 24.328 10.062 26 1 86.69 53 ILE B C 1
ATOM 4980 O O . ILE B 1 53 ? 23.438 10.414 25.234 1 86.69 53 ILE B O 1
ATOM 4984 N N . TYR B 1 54 ? 24.234 10.227 27.328 1 85.31 54 TYR B N 1
ATOM 4985 C CA . TYR B 1 54 ? 23 10.688 27.969 1 85.31 54 TYR B CA 1
ATOM 4986 C C . TYR B 1 54 ? 23.031 12.195 28.188 1 85.31 54 TYR B C 1
ATOM 4988 O O . TYR B 1 54 ? 22.016 12.805 28.516 1 85.31 54 TYR B O 1
ATOM 4996 N N . ASP B 1 55 ? 24.219 12.805 28.094 1 90.88 55 ASP B N 1
ATOM 4997 C CA . ASP B 1 55 ? 24.344 14.25 28.281 1 90.88 55 ASP B CA 1
ATOM 4998 C C . ASP B 1 55 ? 23.562 15.008 27.219 1 90.88 55 ASP B C 1
ATOM 5000 O O . ASP B 1 55 ? 23.531 14.617 26.047 1 90.88 55 ASP B O 1
ATOM 5004 N N . THR B 1 56 ? 22.875 16.109 27.688 1 93.56 56 THR B N 1
ATOM 5005 C CA . THR B 1 56 ? 21.953 16.766 26.766 1 93.56 56 THR B CA 1
ATOM 5006 C C . THR B 1 56 ? 21.875 18.266 27.031 1 93.56 56 THR B C 1
ATOM 5008 O O . THR B 1 56 ? 22.156 18.719 28.141 1 93.56 56 THR B O 1
ATOM 5011 N N . ILE B 1 57 ? 21.641 18.938 26 1 96.19 57 ILE B N 1
ATOM 5012 C CA . ILE B 1 57 ? 21.219 20.328 26.094 1 96.19 57 ILE B CA 1
ATOM 5013 C C . ILE B 1 57 ? 19.688 20.391 26.156 1 96.19 57 ILE B C 1
ATOM 5015 O O . ILE B 1 57 ? 19 19.906 25.234 1 96.19 57 ILE B O 1
ATOM 5019 N N . ALA B 1 58 ? 19.141 20.984 27.203 1 96 58 ALA B N 1
ATOM 5020 C CA . ALA B 1 58 ? 17.703 21.156 27.344 1 96 58 ALA B CA 1
ATOM 5021 C C . ALA B 1 58 ? 17.266 22.547 26.891 1 96 58 ALA B C 1
ATOM 5023 O O . ALA B 1 58 ? 17.969 23.531 27.125 1 96 58 ALA B O 1
ATOM 5024 N N . ILE B 1 59 ? 16.141 22.641 26.328 1 97.81 59 ILE B N 1
ATOM 5025 C CA . ILE B 1 59 ? 15.617 23.875 25.75 1 97.81 59 ILE B CA 1
ATOM 5026 C C . ILE B 1 59 ? 14.422 24.359 26.547 1 97.81 59 ILE B C 1
ATOM 5028 O O . ILE B 1 59 ? 13.5 23.594 26.844 1 97.81 59 ILE B O 1
ATOM 5032 N N . TYR B 1 60 ? 14.469 25.734 26.891 1 96.94 60 TYR B N 1
ATOM 5033 C CA . TYR B 1 60 ? 13.391 26.312 27.672 1 96.94 60 TYR B CA 1
ATOM 5034 C C . TYR B 1 60 ? 12.938 27.641 27.094 1 96.94 60 TYR B C 1
ATOM 5036 O O . TYR B 1 60 ? 13.719 28.344 26.438 1 96.94 60 TYR B O 1
ATOM 5044 N N . TYR B 1 61 ? 11.805 27.969 27.188 1 96.94 61 TYR B N 1
ATOM 5045 C CA . TYR B 1 61 ? 11.273 29.328 27.234 1 96.94 61 TYR B CA 1
ATOM 5046 C C . TYR B 1 61 ? 10.016 29.391 28.094 1 96.94 61 TYR B C 1
ATOM 5048 O O . TYR B 1 61 ? 9.258 28.422 28.172 1 96.94 61 TYR B O 1
ATOM 5056 N N . PRO B 1 62 ? 9.648 30.297 28.828 1 96.62 62 PRO B N 1
ATOM 5057 C CA . PRO B 1 62 ? 10.602 31.328 29.219 1 96.62 62 PRO B CA 1
ATOM 5058 C C . PRO B 1 62 ? 11.703 30.812 30.141 1 96.62 62 PRO B C 1
ATOM 5060 O O . PRO B 1 62 ? 11.648 29.656 30.578 1 96.62 62 PRO B O 1
ATOM 5063 N N . PRO B 1 63 ? 12.664 31.656 30.422 1 96.94 63 PRO B N 1
ATOM 5064 C CA . PRO B 1 63 ? 13.766 31.203 31.281 1 96.94 63 PRO B CA 1
ATOM 5065 C C . PRO B 1 63 ? 13.297 30.781 32.656 1 96.94 63 PRO B C 1
ATOM 5067 O O . PRO B 1 63 ? 13.977 30.016 33.344 1 96.94 63 PRO B O 1
ATOM 5070 N N . SER B 1 64 ? 12.188 31.219 33.125 1 95.69 64 SER B N 1
ATOM 5071 C CA . SER B 1 64 ? 11.656 30.938 34.469 1 95.69 64 SER B CA 1
ATOM 5072 C C . SER B 1 64 ? 10.977 29.578 34.5 1 95.69 64 SER B C 1
ATOM 5074 O O . SER B 1 64 ? 10.484 29.156 35.562 1 95.69 64 SER B O 1
ATOM 5076 N N . SER B 1 65 ? 10.93 28.859 33.406 1 94.62 65 SER B N 1
ATOM 5077 C CA . SER B 1 65 ? 10.305 27.547 33.344 1 94.62 65 SER B CA 1
ATOM 5078 C C . SER B 1 65 ? 10.953 26.562 34.344 1 94.62 65 SER B C 1
ATOM 5080 O O . SER B 1 65 ? 12.148 26.688 34.625 1 94.62 65 SER B O 1
ATOM 5082 N N . ASP B 1 66 ? 10.086 25.641 34.781 1 91.56 66 ASP B N 1
ATOM 5083 C CA . ASP B 1 66 ? 10.594 24.578 35.625 1 91.56 66 ASP B CA 1
ATOM 5084 C C . ASP B 1 66 ? 11.758 23.844 34.969 1 91.56 66 ASP B C 1
ATOM 5086 O O . ASP B 1 66 ? 11.633 23.344 33.844 1 91.56 66 ASP B O 1
ATOM 5090 N N . VAL B 1 67 ? 12.836 23.75 35.625 1 89.75 67 VAL B N 1
ATOM 5091 C CA . VAL B 1 67 ? 14.07 23.203 35.062 1 89.75 67 VAL B CA 1
ATOM 5092 C C . VAL B 1 67 ? 13.867 21.75 34.688 1 89.75 67 VAL B C 1
ATOM 5094 O O . VAL B 1 67 ? 14.555 21.234 33.781 1 89.75 67 VAL B O 1
ATOM 5097 N N . THR B 1 68 ? 12.93 21.094 35.25 1 87.81 68 THR B N 1
ATOM 5098 C CA . THR B 1 68 ? 12.719 19.672 35 1 87.81 68 THR B CA 1
ATOM 5099 C C . THR B 1 68 ? 11.766 19.469 33.812 1 87.81 68 THR B C 1
ATOM 5101 O O . THR B 1 68 ? 11.531 18.328 33.406 1 87.81 68 THR B O 1
ATOM 5104 N N . LEU B 1 69 ? 11.273 20.484 33.312 1 91.38 69 LEU B N 1
ATOM 5105 C CA . LEU B 1 69 ? 10.266 20.359 32.25 1 91.38 69 LEU B CA 1
ATOM 5106 C C . LEU B 1 69 ? 10.641 21.172 31.031 1 91.38 69 LEU B C 1
ATOM 5108 O O . LEU B 1 69 ? 9.922 22.094 30.641 1 91.38 69 LEU B O 1
ATOM 5112 N N . PRO B 1 70 ? 11.742 20.781 30.375 1 94.56 70 PRO B N 1
ATOM 5113 C CA . PRO B 1 70 ? 12.086 21.469 29.125 1 94.56 70 PRO B CA 1
ATOM 5114 C C . PRO B 1 70 ? 11.109 21.156 27.984 1 94.56 70 PRO B C 1
ATOM 5116 O O . PRO B 1 70 ? 10.375 20.172 28.062 1 94.56 70 PRO B O 1
ATOM 5119 N N . ILE B 1 71 ? 11.172 21.969 26.938 1 95.75 71 ILE B N 1
ATOM 5120 C CA . ILE B 1 71 ? 10.328 21.703 25.781 1 95.75 71 ILE B CA 1
ATOM 5121 C C . ILE B 1 71 ? 11.047 20.75 24.828 1 95.75 71 ILE B C 1
ATOM 5123 O O . ILE B 1 71 ? 10.43 20.188 23.922 1 95.75 71 ILE B O 1
ATOM 5127 N N . GLY B 1 72 ? 12.367 20.672 24.984 1 95.31 72 GLY B N 1
ATOM 5128 C CA . GLY B 1 72 ? 13.094 19.797 24.078 1 95.31 72 GLY B CA 1
ATOM 5129 C C . GLY B 1 72 ? 14.5 19.484 24.547 1 95.31 72 GLY B C 1
ATOM 5130 O O . GLY B 1 72 ? 14.969 20.047 25.531 1 95.31 72 GLY B O 1
ATOM 5131 N N . PHE B 1 73 ? 15.141 18.578 23.797 1 93.44 73 PHE B N 1
ATOM 5132 C CA . PHE B 1 73 ? 16.469 18.062 24.125 1 93.44 73 PHE B CA 1
ATOM 5133 C C . PHE B 1 73 ? 17.328 17.922 22.875 1 93.44 73 PHE B C 1
ATOM 5135 O O . PHE B 1 73 ? 16.828 17.547 21.812 1 93.44 73 PHE B O 1
ATOM 5142 N N . ILE B 1 74 ? 18.547 18.172 23.047 1 95.31 74 ILE B N 1
ATOM 5143 C CA . ILE B 1 74 ? 19.547 17.891 22.031 1 95.31 74 ILE B CA 1
ATOM 5144 C C . ILE B 1 74 ? 20.703 17.078 22.641 1 95.31 74 ILE B C 1
ATOM 5146 O O . ILE B 1 74 ? 21.516 17.625 23.391 1 95.31 74 ILE B O 1
ATOM 5150 N N . PRO B 1 75 ? 20.781 15.82 22.281 1 92.06 75 PRO B N 1
ATOM 5151 C CA . PRO B 1 75 ? 21.906 15.055 22.812 1 92.06 75 PRO B CA 1
ATOM 5152 C C . PRO B 1 75 ? 23.266 15.641 22.391 1 92.06 75 PRO B C 1
ATOM 5154 O O . PRO B 1 75 ? 23.438 16.062 21.25 1 92.06 75 PRO B O 1
ATOM 5157 N N . LEU B 1 76 ? 24.234 15.578 23.328 1 94.69 76 LEU B N 1
ATOM 5158 C CA . LEU B 1 76 ? 25.562 16.078 22.984 1 94.69 76 LEU B CA 1
ATOM 5159 C C . LEU B 1 76 ? 26.203 15.234 21.906 1 94.69 76 LEU B C 1
ATOM 5161 O O . LEU B 1 76 ? 27.047 15.727 21.141 1 94.69 76 LEU B O 1
ATOM 5165 N N . SER B 1 77 ? 25.781 14.047 21.844 1 92.62 77 SER B N 1
ATOM 5166 C CA . SER B 1 77 ? 26.344 13.086 20.891 1 92.62 77 SER B CA 1
ATOM 5167 C C . SER B 1 77 ? 26.031 13.477 19.453 1 92.62 77 SER B C 1
ATOM 5169 O O . SER B 1 77 ? 26.578 12.906 18.516 1 92.62 77 SER B O 1
ATOM 5171 N N . THR B 1 78 ? 25.141 14.438 19.281 1 93 78 THR B N 1
ATOM 5172 C CA . THR B 1 78 ? 24.875 14.953 17.938 1 93 78 THR B CA 1
ATOM 5173 C C . THR B 1 78 ? 26.109 15.633 17.359 1 93 78 THR B C 1
ATOM 5175 O O . THR B 1 78 ? 26.25 15.758 16.141 1 93 78 THR B O 1
ATOM 5178 N N . SER B 1 79 ? 26.922 16.141 18.266 1 94.75 79 SER B N 1
ATOM 5179 C CA . SER B 1 79 ? 28.188 16.734 17.859 1 94.75 79 SER B CA 1
ATOM 5180 C C . SER B 1 79 ? 29.281 15.695 17.766 1 94.75 79 SER B C 1
ATOM 5182 O O . SER B 1 79 ? 29.438 14.859 18.656 1 94.75 79 SER B O 1
ATOM 5184 N N . SER B 1 80 ? 30.094 15.805 16.797 1 93.19 80 SER B N 1
ATOM 5185 C CA . SER B 1 80 ? 31.141 14.812 16.562 1 93.19 80 SER B CA 1
ATOM 5186 C C . SER B 1 80 ? 32.25 14.922 17.625 1 93.19 80 SER B C 1
ATOM 5188 O O . SER B 1 80 ? 32.969 13.961 17.859 1 93.19 80 SER B O 1
ATOM 5190 N N . THR B 1 81 ? 32.344 16.016 18.297 1 96.19 81 THR B N 1
ATOM 5191 C CA . THR B 1 81 ? 33.438 16.25 19.234 1 96.19 81 THR B CA 1
ATOM 5192 C C . THR B 1 81 ? 32.969 16.062 20.672 1 96.19 81 THR B C 1
ATOM 5194 O O . THR B 1 81 ? 33.688 16.359 21.625 1 96.19 81 THR B O 1
ATOM 5197 N N . TYR B 1 82 ? 31.766 15.625 20.906 1 94.88 82 TYR B N 1
ATOM 5198 C CA . TYR B 1 82 ? 31.172 15.609 22.25 1 94.88 82 TYR B CA 1
ATOM 5199 C C . TYR B 1 82 ? 32.031 14.789 23.203 1 94.88 82 TYR B C 1
ATOM 5201 O O . TYR B 1 82 ? 32.094 15.086 24.391 1 94.88 82 TYR B O 1
ATOM 5209 N N . LYS B 1 83 ? 32.75 13.711 22.672 1 94.06 83 LYS B N 1
ATOM 5210 C CA . LYS B 1 83 ? 33.562 12.836 23.516 1 94.06 83 LYS B CA 1
ATOM 5211 C C . LYS B 1 83 ? 34.75 13.57 24.094 1 94.06 83 LYS B C 1
ATOM 5213 O O . LYS B 1 83 ? 35.344 13.125 25.078 1 94.06 83 LYS B O 1
ATOM 5218 N N . GLN B 1 84 ? 35.156 14.648 23.516 1 96.31 84 GLN B N 1
ATOM 5219 C CA . GLN B 1 84 ? 36.281 15.438 23.969 1 96.31 84 GLN B CA 1
ATOM 5220 C C . GLN B 1 84 ? 35.844 16.453 25.031 1 96.31 84 GLN B C 1
ATOM 5222 O O . GLN B 1 84 ? 36.688 17.219 25.531 1 96.31 84 GLN B O 1
ATOM 5227 N N . GLY B 1 85 ? 34.594 16.516 25.344 1 94.75 85 GLY B N 1
ATOM 5228 C CA . GLY B 1 85 ? 34.094 17.375 26.422 1 94.75 85 GLY B CA 1
ATOM 5229 C C . GLY B 1 85 ? 33.625 18.734 25.938 1 94.75 85 GLY B C 1
ATOM 5230 O O . GLY B 1 85 ? 33.375 19.625 26.734 1 94.75 85 GLY B O 1
ATOM 5231 N N . TYR B 1 86 ? 33.656 18.906 24.625 1 96.69 86 TYR B N 1
ATOM 5232 C CA . TYR B 1 86 ? 33.188 20.156 24.031 1 96.69 86 TYR B CA 1
ATOM 5233 C C . TYR B 1 86 ? 32.438 19.891 22.734 1 96.69 86 TYR B C 1
ATOM 5235 O O . TYR B 1 86 ? 32.469 18.766 22.203 1 96.69 86 TYR B O 1
ATOM 5243 N N . GLY B 1 87 ? 31.625 20.844 22.25 1 97.5 87 GLY B N 1
ATOM 5244 C CA . GLY B 1 87 ? 30.953 20.672 20.984 1 97.5 87 GLY B CA 1
ATOM 5245 C C . GLY B 1 87 ? 30.062 21.859 20.609 1 97.5 87 GLY B C 1
ATOM 5246 O O . GLY B 1 87 ? 30.078 22.875 21.297 1 97.5 87 GLY B O 1
ATOM 5247 N N . THR B 1 88 ? 29.5 21.734 19.484 1 97.44 88 THR B N 1
ATOM 5248 C CA . THR B 1 88 ? 28.609 22.75 18.938 1 97.44 88 THR B CA 1
ATOM 5249 C C . THR B 1 88 ? 27.438 22.109 18.203 1 97.44 88 THR B C 1
ATOM 5251 O O . THR B 1 88 ? 27.594 21.047 17.578 1 97.44 88 THR B O 1
ATOM 5254 N N . VAL B 1 89 ? 26.297 22.719 18.375 1 97.56 89 VAL B N 1
ATOM 5255 C CA . VAL B 1 89 ? 25.109 22.312 17.625 1 97.56 89 VAL B CA 1
ATOM 5256 C C . VAL B 1 89 ? 24.312 23.547 17.203 1 97.56 89 VAL B C 1
ATOM 5258 O O . VAL B 1 89 ? 24.312 24.547 17.906 1 97.56 89 VAL B O 1
ATOM 5261 N N . SER B 1 90 ? 23.766 23.5 16.062 1 97.62 90 SER B N 1
ATOM 5262 C CA . SER B 1 90 ? 22.922 24.594 15.57 1 97.62 90 SER B CA 1
ATOM 5263 C C . SER B 1 90 ? 21.516 24.109 15.266 1 97.62 90 SER B C 1
ATOM 5265 O O . SER B 1 90 ? 21.328 23.062 14.641 1 97.62 90 SER B O 1
ATOM 5267 N N . ILE B 1 91 ? 20.5 24.828 15.742 1 97.25 91 ILE B N 1
ATOM 5268 C CA . ILE B 1 91 ? 19.109 24.5 15.461 1 97.25 91 ILE B CA 1
ATOM 5269 C C . ILE B 1 91 ? 18.344 25.766 15.125 1 97.25 91 ILE B C 1
ATOM 5271 O O . ILE B 1 91 ? 18.703 26.859 15.57 1 97.25 91 ILE B O 1
ATOM 5275 N N . PRO B 1 92 ? 17.344 25.609 14.297 1 97.69 92 PRO B N 1
ATOM 5276 C CA . PRO B 1 92 ? 16.438 26.75 14.109 1 97.69 92 PRO B CA 1
ATOM 5277 C C . PRO B 1 92 ? 15.516 26.969 15.305 1 97.69 92 PRO B C 1
ATOM 5279 O O . PRO B 1 92 ? 15.117 26 15.969 1 97.69 92 PRO B O 1
ATOM 5282 N N . LEU B 1 93 ? 15.148 28.219 15.594 1 98.12 93 LEU B N 1
ATOM 5283 C CA . LEU B 1 93 ? 14.188 28.531 16.641 1 98.12 93 LEU B CA 1
ATOM 5284 C C . LEU B 1 93 ? 12.961 29.234 16.078 1 98.12 93 LEU B C 1
ATOM 5286 O O . LEU B 1 93 ? 13.047 29.906 15.039 1 98.12 93 LEU B O 1
ATOM 5290 N N . VAL B 1 94 ? 11.898 29.094 16.734 1 98.12 94 VAL B N 1
ATOM 5291 C CA . VAL B 1 94 ? 10.641 29.734 16.375 1 98.12 94 VAL B CA 1
ATOM 5292 C C . VAL B 1 94 ? 10.391 30.922 17.312 1 98.12 94 VAL B C 1
ATOM 5294 O O . VAL B 1 94 ? 10.617 30.844 18.516 1 98.12 94 VAL B O 1
ATOM 5297 N N . ASN B 1 95 ? 10.039 32.062 16.688 1 98.31 95 ASN B N 1
ATOM 5298 C CA . ASN B 1 95 ? 9.625 33.219 17.516 1 98.31 95 ASN B CA 1
ATOM 5299 C C . ASN B 1 95 ? 8.336 32.906 18.266 1 98.31 95 ASN B C 1
ATOM 5301 O O . ASN B 1 95 ? 7.258 32.875 17.672 1 98.31 95 ASN B O 1
ATOM 5305 N N . VAL B 1 96 ? 8.453 32.719 19.547 1 97.88 96 VAL B N 1
ATOM 5306 C CA . VAL B 1 96 ? 7.328 32.344 20.391 1 97.88 96 VAL B CA 1
ATOM 5307 C C . VAL B 1 96 ? 6.91 33.5 21.281 1 97.88 96 VAL B C 1
ATOM 5309 O O . VAL B 1 96 ? 6.195 33.344 22.266 1 97.88 96 VAL B O 1
ATOM 5312 N N . ARG B 1 97 ? 7.504 34.719 21.031 1 97.38 97 ARG B N 1
ATOM 5313 C CA . ARG B 1 97 ? 7.195 35.969 21.719 1 97.38 97 ARG B CA 1
ATOM 5314 C C . ARG B 1 97 ? 7.703 35.938 23.156 1 97.38 97 ARG B C 1
ATOM 5316 O O . ARG B 1 97 ? 7.082 36.5 24.047 1 97.38 97 ARG B O 1
ATOM 5323 N N . ASP B 1 98 ? 8.695 35.094 23.344 1 97.06 98 ASP B N 1
ATOM 5324 C CA . ASP B 1 98 ? 9.359 35 24.641 1 97.06 98 ASP B CA 1
ATOM 5325 C C . ASP B 1 98 ? 10.844 34.656 24.453 1 97.06 98 ASP B C 1
ATOM 5327 O O . ASP B 1 98 ? 11.328 34.531 23.328 1 97.06 98 ASP B O 1
ATOM 5331 N N . THR B 1 99 ? 11.531 34.562 25.594 1 98.06 99 THR B N 1
ATOM 5332 C CA . THR B 1 99 ? 12.984 34.406 25.594 1 98.06 99 THR B CA 1
ATOM 5333 C C . THR B 1 99 ? 13.359 32.969 25.828 1 98.06 99 THR B C 1
ATOM 5335 O O . THR B 1 99 ? 12.82 32.312 26.734 1 98.06 99 THR B O 1
ATOM 5338 N N . TYR B 1 100 ? 14.32 32.469 24.953 1 98.5 100 TYR B N 1
ATOM 5339 C CA . TYR B 1 100 ? 14.828 31.109 25.109 1 98.5 100 TYR B CA 1
ATOM 5340 C C . TYR B 1 100 ? 16.031 31.078 26.047 1 98.5 100 TYR B C 1
ATOM 5342 O O . TYR B 1 100 ? 16.75 32.062 26.188 1 98.5 100 TYR B O 1
ATOM 5350 N N . ILE B 1 101 ? 16.188 29.984 26.719 1 98.5 101 ILE B N 1
ATOM 5351 C CA . ILE B 1 101 ? 17.422 29.641 27.438 1 98.5 101 ILE B CA 1
ATOM 5352 C C . ILE B 1 101 ? 17.719 28.156 27.266 1 98.5 101 ILE B C 1
ATOM 5354 O O . ILE B 1 101 ? 16.812 27.359 27.031 1 98.5 101 ILE B O 1
ATOM 5358 N N . PHE B 1 102 ? 18.969 27.828 27.297 1 98.38 102 PHE B N 1
ATOM 5359 C CA . PHE B 1 102 ? 19.422 26.438 27.203 1 98.38 102 PHE B CA 1
ATOM 5360 C C . PHE B 1 102 ? 20.156 26.031 28.484 1 98.38 102 PHE B C 1
ATOM 5362 O O . PHE B 1 102 ? 20.797 26.859 29.125 1 98.38 102 PHE B O 1
ATOM 5369 N N . ARG B 1 103 ? 20 24.781 28.781 1 96.5 103 ARG B N 1
ATOM 5370 C CA . ARG B 1 103 ? 20.641 24.266 29.984 1 96.5 103 ARG B CA 1
ATOM 5371 C C . ARG B 1 103 ? 21.359 22.938 29.703 1 96.5 103 ARG B C 1
ATOM 5373 O O . ARG B 1 103 ? 20.859 22.109 28.938 1 96.5 103 ARG B O 1
ATOM 5380 N N . LEU B 1 104 ? 22.5 22.797 30.266 1 95.31 104 LEU B N 1
ATOM 5381 C CA . LEU B 1 104 ? 23.312 21.609 30.078 1 95.31 104 LEU B CA 1
ATOM 5382 C C . LEU B 1 104 ? 23.062 20.609 31.203 1 95.31 104 LEU B C 1
ATOM 5384 O O . LEU B 1 104 ? 23.344 20.891 32.375 1 95.31 104 LEU B O 1
ATOM 5388 N N . TRP B 1 105 ? 22.562 19.5 30.797 1 91.38 105 TRP B N 1
ATOM 5389 C CA . TRP B 1 105 ? 22.297 18.391 31.703 1 91.38 105 TRP B CA 1
ATOM 5390 C C . TRP B 1 105 ? 23.297 17.266 31.5 1 91.38 105 TRP B C 1
ATOM 5392 O O . TRP B 1 105 ? 23.469 16.797 30.375 1 91.38 105 TRP B O 1
ATOM 5402 N N . LEU B 1 106 ? 23.953 16.781 32.531 1 89.5 106 LEU B N 1
ATOM 5403 C CA . LEU B 1 106 ? 24.906 15.68 32.469 1 89.5 106 LEU B CA 1
ATOM 5404 C C . LEU B 1 106 ? 24.453 14.5 33.312 1 89.5 106 LEU B C 1
ATOM 5406 O O . LEU B 1 106 ? 23.812 14.688 34.375 1 89.5 106 LEU B O 1
ATOM 5410 N N . LYS B 1 107 ? 24.797 13.312 32.781 1 83 107 LYS B N 1
ATOM 5411 C CA . LYS B 1 107 ? 24.562 12.125 33.562 1 83 107 LYS B CA 1
ATOM 5412 C C . LYS B 1 107 ? 25.328 12.195 34.906 1 83 107 LYS B C 1
ATOM 5414 O O . LYS B 1 107 ? 26.469 12.625 34.938 1 83 107 LYS B O 1
ATOM 5419 N N . SER B 1 108 ? 24.531 11.938 35.938 1 72.75 108 SER B N 1
ATOM 5420 C CA . SER B 1 108 ? 25.156 11.969 37.25 1 72.75 108 SER B CA 1
ATOM 5421 C C . SER B 1 108 ? 25.391 10.555 37.781 1 72.75 108 SER B C 1
ATOM 5423 O O . SER B 1 108 ? 24.656 9.625 37.469 1 72.75 108 SER B O 1
ATOM 5425 N N . THR B 1 109 ? 26.609 10.117 38.156 1 58.47 109 THR B N 1
ATOM 5426 C CA . THR B 1 109 ? 26.922 8.867 38.844 1 58.47 109 THR B CA 1
ATOM 5427 C C . THR B 1 109 ? 26.188 8.781 40.188 1 58.47 109 THR B C 1
ATOM 5429 O O . THR B 1 109 ? 26.062 7.695 40.75 1 58.47 109 THR B O 1
ATOM 5432 N N . GLU B 1 110 ? 25.922 9.836 40.875 1 53.31 110 GLU B N 1
ATOM 5433 C CA . GLU B 1 110 ? 25.281 9.781 42.188 1 53.31 110 GLU B CA 1
ATOM 5434 C C . GLU B 1 110 ? 23.766 9.648 42.062 1 53.31 110 GLU B C 1
ATOM 5436 O O . GLU B 1 110 ? 23.188 10.133 41.062 1 53.31 110 GLU B O 1
ATOM 5441 N N . ALA B 1 111 ? 23.188 8.766 42.812 1 48.16 111 ALA B N 1
ATOM 5442 C CA . ALA B 1 111 ? 21.734 8.664 42.938 1 48.16 111 ALA B CA 1
ATOM 5443 C C . ALA B 1 111 ? 21.078 10.031 42.812 1 48.16 111 ALA B C 1
ATOM 5445 O O . ALA B 1 111 ? 21.234 10.883 43.688 1 48.16 111 ALA B O 1
ATOM 5446 N N . SER B 1 112 ? 21.203 10.742 41.844 1 40.66 112 SER B N 1
ATOM 5447 C CA . SER B 1 112 ? 20.75 12.125 41.688 1 40.66 112 SER B CA 1
ATOM 5448 C C . SER B 1 112 ? 19.234 12.195 41.594 1 40.66 112 SER B C 1
ATOM 5450 O O . SER B 1 112 ? 18.578 11.258 41.125 1 40.66 112 SER B O 1
ATOM 5452 N N . THR B 1 113 ? 18.578 12.977 42.562 1 38.03 113 THR B N 1
ATOM 5453 C CA . THR B 1 113 ? 17.172 13.359 42.688 1 38.03 113 THR B CA 1
ATOM 5454 C C . THR B 1 113 ? 16.688 14.062 41.406 1 38.03 113 THR B C 1
ATOM 5456 O O . THR B 1 113 ? 15.648 14.719 41.406 1 38.03 113 THR B O 1
ATOM 5459 N N . GLY B 1 114 ? 17.531 14.164 40.469 1 39.25 114 GLY B N 1
ATOM 5460 C CA . GLY B 1 114 ? 17 14.969 39.375 1 39.25 114 GLY B CA 1
ATOM 5461 C C . GLY B 1 114 ? 15.828 14.32 38.688 1 39.25 114 GLY B C 1
ATOM 5462 O O . GLY B 1 114 ? 15.508 13.156 38.938 1 39.25 114 GLY B O 1
ATOM 5463 N N . PRO B 1 115 ? 14.984 15.188 38.188 1 37.38 115 PRO B N 1
ATOM 5464 C CA . PRO B 1 115 ? 13.805 14.648 37.5 1 37.38 115 PRO B CA 1
ATOM 5465 C C . PRO B 1 115 ? 14.164 13.609 36.438 1 37.38 115 PRO B C 1
ATOM 5467 O O . PRO B 1 115 ? 15.219 13.695 35.812 1 37.38 115 PRO B O 1
ATOM 5470 N N . ALA B 1 116 ? 13.633 12.523 36.75 1 38.47 116 ALA B N 1
ATOM 5471 C CA . ALA B 1 116 ? 13.719 11.469 35.75 1 38.47 116 ALA B CA 1
ATOM 5472 C C . ALA B 1 116 ? 13.469 12.031 34.344 1 38.47 116 ALA B C 1
ATOM 5474 O O . ALA B 1 116 ? 12.562 12.844 34.156 1 38.47 116 ALA B O 1
ATOM 5475 N N . MET B 1 117 ? 14.57 12.273 33.688 1 42.12 117 MET B N 1
ATOM 5476 C CA . MET B 1 117 ? 14.383 12.625 32.281 1 42.12 117 MET B CA 1
ATOM 5477 C C . MET B 1 117 ? 13.133 11.953 31.719 1 42.12 117 MET B C 1
ATOM 5479 O O . MET B 1 117 ? 12.914 10.766 31.938 1 42.12 117 MET B O 1
ATOM 5483 N N . PRO B 1 118 ? 12.211 12.586 31.344 1 40.97 118 PRO B N 1
ATOM 5484 C CA . PRO B 1 118 ? 11.102 11.883 30.688 1 40.97 118 PRO B CA 1
ATOM 5485 C C . PRO B 1 118 ? 11.578 10.766 29.766 1 40.97 118 PRO B C 1
ATOM 5487 O O . PRO B 1 118 ? 12.766 10.703 29.422 1 40.97 118 PRO B O 1
ATOM 5490 N N . SER B 1 119 ? 10.648 9.969 29.078 1 42.34 119 SER B N 1
ATOM 5491 C CA . SER B 1 119 ? 10.68 8.711 28.359 1 42.34 119 SER B CA 1
ATOM 5492 C C . SER B 1 119 ? 11.836 8.672 27.359 1 42.34 119 SER B C 1
ATOM 5494 O O . SER B 1 119 ? 12.148 7.621 26.797 1 42.34 119 SER B O 1
ATOM 5496 N N . PRO B 1 120 ? 12.031 9.68 26.516 1 42.56 120 PRO B N 1
ATOM 5497 C CA . PRO B 1 120 ? 12.953 9 25.609 1 42.56 120 PRO B CA 1
ATOM 5498 C C . PRO B 1 120 ? 14.133 8.352 26.328 1 42.56 120 PRO B C 1
ATOM 5500 O O . PRO B 1 120 ? 14.938 7.656 25.719 1 42.56 120 PRO B O 1
ATOM 5503 N N . LEU B 1 121 ? 14.828 9.195 27.172 1 42.44 121 LEU B N 1
ATOM 5504 C CA . LEU B 1 121 ? 15.992 8.547 27.781 1 42.44 121 LEU B CA 1
ATOM 5505 C C . LEU B 1 121 ? 15.562 7.625 28.922 1 42.44 121 LEU B C 1
ATOM 5507 O O . LEU B 1 121 ? 15.133 8.094 29.984 1 42.44 121 LEU B O 1
ATOM 5511 N N . SER B 1 122 ? 14.805 6.789 28.719 1 41.09 122 SER B N 1
ATOM 5512 C CA . SER B 1 122 ? 14.211 5.695 29.484 1 41.09 122 SER B CA 1
ATOM 5513 C C . SER B 1 122 ? 14.969 5.477 30.797 1 41.09 122 SER B C 1
ATOM 5515 O O . SER B 1 122 ? 14.398 4.969 31.766 1 41.09 122 SER B O 1
ATOM 5517 N N . GLY B 1 123 ? 16.234 5.367 30.734 1 47.84 123 GLY B N 1
ATOM 5518 C CA . GLY B 1 123 ? 16.828 4.637 31.844 1 47.84 123 GLY B CA 1
ATOM 5519 C C . GLY B 1 123 ? 16.922 5.465 33.125 1 47.84 123 GLY B C 1
ATOM 5520 O O . GLY B 1 123 ? 16.625 6.66 33.094 1 47.84 123 GLY B O 1
ATOM 5521 N N . ASN B 1 124 ? 16.812 4.875 34.25 1 56.19 124 ASN B N 1
ATOM 5522 C CA . ASN B 1 124 ? 17.125 5.281 35.625 1 56.19 124 ASN B CA 1
ATOM 5523 C C . ASN B 1 124 ? 18.406 6.09 35.688 1 56.19 124 ASN B C 1
ATOM 5525 O O . ASN B 1 124 ? 19.375 5.672 36.312 1 56.19 124 ASN B O 1
ATOM 5529 N N . VAL B 1 125 ? 18.469 7.078 34.719 1 62.56 125 VAL B N 1
ATOM 5530 C CA . VAL B 1 125 ? 19.734 7.816 34.75 1 62.56 125 VAL B CA 1
ATOM 5531 C C . VAL B 1 125 ? 19.531 9.117 35.531 1 62.56 125 VAL B C 1
ATOM 5533 O O . VAL B 1 125 ? 18.562 9.836 35.312 1 62.56 125 VAL B O 1
ATOM 5536 N N . ASN B 1 126 ? 20.234 9.289 36.5 1 70.06 126 ASN B N 1
ATOM 5537 C CA . ASN B 1 126 ? 20.266 10.539 37.25 1 70.06 126 ASN B CA 1
ATOM 5538 C C . ASN B 1 126 ? 20.953 11.648 36.469 1 70.06 126 ASN B C 1
ATOM 5540 O O . ASN B 1 126 ? 22.031 11.445 35.906 1 70.06 126 ASN B O 1
ATOM 5544 N N . ILE B 1 127 ? 20.188 12.852 36.219 1 76.56 127 ILE B N 1
ATOM 5545 C CA . ILE B 1 127 ? 20.734 13.969 35.469 1 76.56 127 ILE B CA 1
ATOM 5546 C C . ILE B 1 127 ? 20.891 15.188 36.375 1 76.56 127 ILE B C 1
ATOM 5548 O O . ILE B 1 127 ? 20.078 15.422 37.25 1 76.56 127 ILE B O 1
ATOM 5552 N N . THR B 1 128 ? 22.047 15.914 36.25 1 83.62 128 THR B N 1
ATOM 5553 C CA . THR B 1 128 ? 22.359 17.125 37 1 83.62 128 THR B CA 1
ATOM 5554 C C . THR B 1 128 ? 22.516 18.312 36.062 1 83.62 128 THR B C 1
ATOM 5556 O O . THR B 1 128 ? 23.141 18.203 35 1 83.62 128 THR B O 1
ATOM 5559 N N . LEU B 1 129 ? 21.906 19.438 36.469 1 90.19 129 LEU B N 1
ATOM 5560 C CA . LEU B 1 129 ? 22.109 20.688 35.75 1 90.19 129 LEU B CA 1
ATOM 5561 C C . LEU B 1 129 ? 23.484 21.266 36.062 1 90.19 129 LEU B C 1
ATOM 5563 O O . LEU B 1 129 ? 23.844 21.453 37.25 1 90.19 129 LEU B O 1
ATOM 5567 N N . VAL B 1 130 ? 24.203 21.656 35.031 1 92.25 130 VAL B N 1
ATOM 5568 C CA . VAL B 1 130 ? 25.578 22.047 35.312 1 92.25 130 VAL B CA 1
ATOM 5569 C C . VAL B 1 130 ? 25.859 23.438 34.75 1 92.25 130 VAL B C 1
ATOM 5571 O O . VAL B 1 130 ? 26.797 24.109 35.188 1 92.25 130 VAL B O 1
ATOM 5574 N N . ALA B 1 131 ? 25.094 23.859 33.781 1 95.31 131 ALA B N 1
ATOM 5575 C CA . ALA B 1 131 ? 25.328 25.188 33.219 1 95.31 131 ALA B CA 1
ATOM 5576 C C . ALA B 1 131 ? 24.062 25.719 32.562 1 95.31 131 ALA B C 1
ATOM 5578 O O . ALA B 1 131 ? 23.234 24.953 32.062 1 95.31 131 ALA B O 1
ATOM 5579 N N . ASN B 1 132 ? 23.906 27.016 32.562 1 96.62 132 ASN B N 1
ATOM 5580 C CA . ASN B 1 132 ? 22.906 27.766 31.828 1 96.62 132 ASN B CA 1
ATOM 5581 C C . ASN B 1 132 ? 23.531 28.578 30.703 1 96.62 132 ASN B C 1
ATOM 5583 O O . ASN B 1 132 ? 24.625 29.125 30.859 1 96.62 132 ASN B O 1
ATOM 5587 N N . SER B 1 133 ? 22.844 28.672 29.703 1 98.31 133 SER B N 1
ATOM 5588 C CA . SER B 1 133 ? 23.281 29.594 28.656 1 98.31 133 SER B CA 1
ATOM 5589 C C . SER B 1 133 ? 22.812 31.016 28.953 1 98.31 133 SER B C 1
ATOM 5591 O O . SER B 1 133 ? 22.031 31.234 29.875 1 98.31 133 SER B O 1
ATOM 5593 N N . ASN B 1 134 ? 23.391 31.938 28.125 1 98.12 134 ASN B N 1
ATOM 5594 C CA . ASN B 1 134 ? 22.75 33.25 28.016 1 98.12 134 ASN B CA 1
ATOM 5595 C C . ASN B 1 134 ? 21.375 33.125 27.359 1 98.12 134 ASN B C 1
ATOM 5597 O O . ASN B 1 134 ? 21.016 32.094 26.812 1 98.12 134 ASN B O 1
ATOM 5601 N N . ASN B 1 135 ? 20.609 34.219 27.484 1 98.31 135 ASN B N 1
ATOM 5602 C CA . ASN B 1 135 ? 19.281 34.312 26.875 1 98.31 135 ASN B CA 1
ATOM 5603 C C . ASN B 1 135 ? 19.359 34.5 25.359 1 98.31 135 ASN B C 1
ATOM 5605 O O . ASN B 1 135 ? 20.297 35.125 24.859 1 98.31 135 ASN B O 1
ATOM 5609 N N . VAL B 1 136 ? 18.469 33.906 24.641 1 98.62 136 VAL B N 1
ATOM 5610 C CA . VAL B 1 136 ? 18.312 34.125 23.203 1 98.62 136 VAL B CA 1
ATOM 5611 C C . VAL B 1 136 ? 16.906 34.656 22.922 1 98.62 136 VAL B C 1
ATOM 5613 O O . VAL B 1 136 ? 15.914 34.094 23.375 1 98.62 136 VAL B O 1
ATOM 5616 N N . THR B 1 137 ? 16.828 35.75 22.219 1 97.94 137 THR B N 1
ATOM 5617 C CA . THR B 1 137 ? 15.547 36.375 21.891 1 97.94 137 THR B CA 1
ATOM 5618 C C . THR B 1 137 ? 15.5 36.75 20.406 1 97.94 137 THR B C 1
ATOM 5620 O O . THR B 1 137 ? 16.328 36.281 19.625 1 97.94 137 THR B O 1
ATOM 5623 N N . PHE B 1 138 ? 14.477 37.469 20.016 1 98.19 138 PHE B N 1
ATOM 5624 C CA . PHE B 1 138 ? 14.297 37.906 18.641 1 98.19 138 PHE B CA 1
ATOM 5625 C C . PHE B 1 138 ? 14.336 39.438 18.578 1 98.19 138 PHE B C 1
ATOM 5627 O O . PHE B 1 138 ? 14 40.125 19.547 1 98.19 138 PHE B O 1
ATOM 5634 N N . GLU B 1 139 ? 14.75 39.938 17.438 1 97.62 139 GLU B N 1
ATOM 5635 C CA . GLU B 1 139 ? 14.797 41.406 17.219 1 97.62 139 GLU B CA 1
ATOM 5636 C C . GLU B 1 139 ? 13.445 42.031 17.516 1 97.62 139 GLU B C 1
ATOM 5638 O O . GLU B 1 139 ? 13.383 43.125 18.109 1 97.62 139 GLU B O 1
ATOM 5643 N N . ASN B 1 140 ? 12.461 41.469 17.062 1 97.94 140 ASN B N 1
ATOM 5644 C CA . ASN B 1 140 ? 11.078 41.844 17.344 1 97.94 140 ASN B CA 1
ATOM 5645 C C . ASN B 1 140 ? 10.258 40.656 17.828 1 97.94 140 ASN B C 1
ATOM 5647 O O . ASN B 1 140 ? 9.547 40 17.047 1 97.94 140 ASN B O 1
ATOM 5651 N N . PRO B 1 141 ? 10.227 40.406 19.078 1 97.31 141 PRO B N 1
ATOM 5652 C CA . PRO B 1 141 ? 9.477 39.281 19.609 1 97.31 141 PRO B CA 1
ATOM 5653 C C . PRO B 1 141 ? 7.98 39.375 19.312 1 97.31 141 PRO B C 1
ATOM 5655 O O . PRO B 1 141 ? 7.277 38.344 19.344 1 97.31 141 PRO B O 1
ATOM 5658 N N . ASN B 1 142 ? 7.496 40.562 19.031 1 97.69 142 ASN B N 1
ATOM 5659 C CA . ASN B 1 142 ? 6.07 40.781 18.812 1 97.69 142 ASN B CA 1
ATOM 5660 C C . ASN B 1 142 ? 5.707 40.688 17.328 1 97.69 142 ASN B C 1
ATOM 5662 O O . ASN B 1 142 ? 4.562 40.938 16.953 1 97.69 142 ASN B O 1
ATOM 5666 N N . ALA B 1 143 ? 6.633 40.344 16.484 1 98.06 143 ALA B N 1
ATOM 5667 C CA . ALA B 1 143 ? 6.461 40.375 15.031 1 98.06 143 ALA B CA 1
ATOM 5668 C C . ALA B 1 143 ? 5.25 39.531 14.602 1 98.06 143 ALA B C 1
ATOM 5670 O O . ALA B 1 143 ? 4.938 38.531 15.219 1 98.06 143 ALA B O 1
ATOM 5671 N N . PRO B 1 144 ? 4.477 39.969 13.547 1 98.31 144 PRO B N 1
ATOM 5672 C CA . PRO B 1 144 ? 3.408 39.125 12.992 1 98.31 144 PRO B CA 1
ATOM 5673 C C . PRO B 1 144 ? 3.936 37.906 12.266 1 98.31 144 PRO B C 1
ATOM 5675 O O . PRO B 1 144 ? 4.75 38.031 11.352 1 98.31 144 PRO B O 1
ATOM 5678 N N . GLU B 1 145 ? 3.555 36.75 12.68 1 97.38 145 GLU B N 1
ATOM 5679 C CA . GLU B 1 145 ? 4.02 35.469 12.109 1 97.38 145 GLU B CA 1
ATOM 5680 C C . GLU B 1 145 ? 2.893 34.469 12.047 1 97.38 145 GLU B C 1
ATOM 5682 O O . GLU B 1 145 ? 1.764 34.75 12.453 1 97.38 145 GLU B O 1
ATOM 5687 N N . LYS B 1 146 ? 3.135 33.312 11.367 1 96.94 146 LYS B N 1
ATOM 5688 C CA . LYS B 1 146 ? 2.258 32.156 11.312 1 96.94 146 LYS B CA 1
ATOM 5689 C C . LYS B 1 146 ? 0.941 32.5 10.617 1 96.94 146 LYS B C 1
ATOM 5691 O O . LYS B 1 146 ? -0.136 32.25 11.164 1 96.94 146 LYS B O 1
ATOM 5696 N N . PRO B 1 147 ? 1.054 33.062 9.453 1 97.81 147 PRO B N 1
ATOM 5697 C CA . PRO B 1 147 ? -0.156 33.375 8.695 1 97.81 147 PRO B CA 1
ATOM 5698 C C . PRO B 1 147 ? -0.963 32.125 8.32 1 97.81 147 PRO B C 1
ATOM 5700 O O . PRO B 1 147 ? -0.392 31.062 8.109 1 97.81 147 PRO B O 1
ATOM 5703 N N . TYR B 1 148 ? -2.184 32.375 8.266 1 94.56 148 TYR B N 1
ATOM 5704 C CA . TYR B 1 148 ? -3.164 31.344 7.93 1 94.56 148 TYR B CA 1
ATOM 5705 C C . TYR B 1 148 ? -4.277 31.922 7.059 1 94.56 148 TYR B C 1
ATOM 5707 O O . TYR B 1 148 ? -5.062 32.75 7.516 1 94.56 148 TYR B O 1
ATOM 5715 N N . LEU B 1 149 ? -4.328 31.438 5.777 1 96.06 149 LEU B N 1
ATOM 5716 C CA . LEU B 1 149 ? -5.402 31.844 4.879 1 96.06 149 LEU B CA 1
ATOM 5717 C C . LEU B 1 149 ? -6.598 30.906 4.992 1 96.06 149 LEU B C 1
ATOM 5719 O O . LEU B 1 149 ? -6.43 29.703 5.195 1 96.06 149 LEU B O 1
ATOM 5723 N N . ALA B 1 150 ? -7.812 31.422 4.828 1 92.75 150 ALA B N 1
ATOM 5724 C CA . ALA B 1 150 ? -9.031 30.625 4.809 1 92.75 150 ALA B CA 1
ATOM 5725 C C . ALA B 1 150 ? -10.086 31.25 3.908 1 92.75 150 ALA B C 1
ATOM 5727 O O . ALA B 1 150 ? -10.141 32.469 3.756 1 92.75 150 ALA B O 1
ATOM 5728 N N . PHE B 1 151 ? -10.867 30.453 3.41 1 89.56 151 PHE B N 1
ATOM 5729 C CA . PHE B 1 151 ? -12.016 30.922 2.65 1 89.56 151 PHE B CA 1
ATOM 5730 C C . PHE B 1 151 ? -13.055 31.547 3.576 1 89.56 151 PHE B C 1
ATOM 5732 O O . PHE B 1 151 ? -13.133 31.203 4.754 1 89.56 151 PHE B O 1
ATOM 5739 N N . THR B 1 152 ? -13.758 32.469 2.984 1 88 152 THR B N 1
ATOM 5740 C CA . THR B 1 152 ? -15.016 32.906 3.564 1 88 152 THR B CA 1
ATOM 5741 C C . THR B 1 152 ? -16.203 32.375 2.775 1 88 152 THR B C 1
ATOM 5743 O O . THR B 1 152 ? -16.078 31.375 2.061 1 88 152 THR B O 1
ATOM 5746 N N . ASN B 1 153 ? -17.344 32.938 2.926 1 80.62 153 ASN B N 1
ATOM 5747 C CA . ASN B 1 153 ? -18.531 32.531 2.178 1 80.62 153 ASN B CA 1
ATOM 5748 C C . ASN B 1 153 ? -18.625 33.281 0.838 1 80.62 153 ASN B C 1
ATOM 5750 O O . ASN B 1 153 ? -19.594 33.094 0.104 1 80.62 153 ASN B O 1
ATOM 5754 N N . SER B 1 154 ? -17.609 34.031 0.541 1 84.38 154 SER B N 1
ATOM 5755 C CA . SER B 1 154 ? -17.594 34.812 -0.708 1 84.38 154 SER B CA 1
ATOM 5756 C C . SER B 1 154 ? -16.297 34.531 -1.486 1 84.38 154 SER B C 1
ATOM 5758 O O . SER B 1 154 ? -15.211 34.5 -0.908 1 84.38 154 SER B O 1
ATOM 5760 N N . THR B 1 155 ? -16.438 34.375 -2.799 1 87.75 155 THR B N 1
ATOM 5761 C CA . THR B 1 155 ? -15.281 34.125 -3.641 1 87.75 155 THR B CA 1
ATOM 5762 C C . THR B 1 155 ? -14.453 35.375 -3.836 1 87.75 155 THR B C 1
ATOM 5764 O O . THR B 1 155 ? -13.328 35.312 -4.332 1 87.75 155 THR B O 1
ATOM 5767 N N . THR B 1 156 ? -14.992 36.5 -3.41 1 92.69 156 THR B N 1
ATOM 5768 C CA . THR B 1 156 ? -14.266 37.75 -3.572 1 92.69 156 THR B CA 1
ATOM 5769 C C . THR B 1 156 ? -13.586 38.156 -2.27 1 92.69 156 THR B C 1
ATOM 5771 O O . THR B 1 156 ? -13.203 39.312 -2.096 1 92.69 156 THR B O 1
ATOM 5774 N N . GLU B 1 157 ? -13.594 37.219 -1.405 1 93.19 157 GLU B N 1
ATOM 5775 C CA . GLU B 1 157 ? -12.984 37.469 -0.103 1 93.19 157 GLU B CA 1
ATOM 5776 C C . GLU B 1 157 ? -11.953 36.375 0.231 1 93.19 157 GLU B C 1
ATOM 5778 O O . GLU B 1 157 ? -12.008 35.281 -0.302 1 93.19 157 GLU B O 1
ATOM 5783 N N . MET B 1 158 ? -10.992 36.75 1.044 1 95 158 MET B N 1
ATOM 5784 C CA . MET B 1 158 ? -10.016 35.844 1.649 1 95 158 MET B CA 1
ATOM 5785 C C . MET B 1 158 ? -9.711 36.25 3.084 1 95 158 MET B C 1
ATOM 5787 O O . MET B 1 158 ? -9.406 37.406 3.348 1 95 158 MET B O 1
ATOM 5791 N N . ARG B 1 159 ? -9.867 35.344 3.951 1 94.88 159 ARG B N 1
ATOM 5792 C CA . ARG B 1 159 ? -9.555 35.594 5.352 1 94.88 159 ARG B CA 1
ATOM 5793 C C . ARG B 1 159 ? -8.078 35.312 5.641 1 94.88 159 ARG B C 1
ATOM 5795 O O . ARG B 1 159 ? -7.516 34.344 5.145 1 94.88 159 ARG B O 1
ATOM 5802 N N . LEU B 1 160 ? -7.484 36.156 6.426 1 97.75 160 LEU B N 1
ATOM 5803 C CA . LEU B 1 160 ? -6.133 35.969 6.934 1 97.75 160 LEU B CA 1
ATOM 5804 C C . LEU B 1 160 ? -6.102 36.062 8.453 1 97.75 160 LEU B C 1
ATOM 5806 O O . LEU B 1 160 ? -6.578 37.062 9.023 1 97.75 160 LEU B O 1
ATOM 5810 N N . LYS B 1 161 ? -5.602 35.062 9.094 1 96.81 161 LYS B N 1
ATOM 5811 C CA . LYS B 1 161 ? -5.266 35.094 10.516 1 96.81 161 LYS B CA 1
ATOM 5812 C C . LYS B 1 161 ? -3.76 34.969 10.719 1 96.81 161 LYS B C 1
ATOM 5814 O O . LYS B 1 161 ? -3.053 34.406 9.875 1 96.81 161 LYS B O 1
ATOM 5819 N N . TRP B 1 162 ? -3.281 35.531 11.758 1 98.38 162 TRP B N 1
ATOM 5820 C CA . TRP B 1 162 ? -1.885 35.375 12.148 1 98.38 162 TRP B CA 1
ATOM 5821 C C . TRP B 1 162 ? -1.708 35.656 13.641 1 98.38 162 TRP B C 1
ATOM 5823 O O . TRP B 1 162 ? -2.666 36 14.336 1 98.38 162 TRP B O 1
ATOM 5833 N N . ILE B 1 163 ? -0.521 35.344 14.141 1 98 163 ILE B N 1
ATOM 5834 C CA . ILE B 1 163 ? -0.206 35.531 15.555 1 98 163 ILE B CA 1
ATOM 5835 C C . ILE B 1 163 ? 0.833 36.656 15.711 1 98 163 ILE B C 1
ATOM 5837 O O . ILE B 1 163 ? 1.781 36.719 14.922 1 98 163 ILE B O 1
ATOM 5841 N N . SER B 1 164 ? 0.641 37.531 16.641 1 98 164 SER B N 1
ATOM 5842 C CA . SER B 1 164 ? 1.626 38.531 17.016 1 98 164 SER B CA 1
ATOM 5843 C C . SER B 1 164 ? 1.601 38.812 18.516 1 98 164 SER B C 1
ATOM 5845 O O . SER B 1 164 ? 0.801 38.219 19.25 1 98 164 SER B O 1
ATOM 5847 N N . GLY B 1 165 ? 2.518 39.688 18.969 1 97.88 165 GLY B N 1
ATOM 5848 C CA . GLY B 1 165 ? 2.576 40.031 20.375 1 97.88 165 GLY B CA 1
ATOM 5849 C C . GLY B 1 165 ? 1.81 41.312 20.719 1 97.88 165 GLY B C 1
ATOM 5850 O O . GLY B 1 165 ? 1.901 41.812 21.844 1 97.88 165 GLY B O 1
ATOM 5851 N N . CYS B 1 166 ? 1.05 41.812 19.703 1 97.38 166 CYS B N 1
ATOM 5852 C CA . CYS B 1 166 ? 0.379 43.062 19.922 1 97.38 166 CYS B CA 1
ATOM 5853 C C . CYS B 1 166 ? -1.125 42.938 19.719 1 97.38 166 CYS B C 1
ATOM 5855 O O . CYS B 1 166 ? -1.577 42.125 18.906 1 97.38 166 CYS B O 1
ATOM 5857 N N . SER B 1 167 ? -1.855 43.781 20.406 1 97.62 167 SER B N 1
ATOM 5858 C CA . SER B 1 167 ? -3.311 43.688 20.344 1 97.62 167 SER B CA 1
ATOM 5859 C C . SER B 1 167 ? -3.912 44.906 19.609 1 97.62 167 SER B C 1
ATOM 5861 O O . SER B 1 167 ? -5.129 45.094 19.641 1 97.62 167 SER B O 1
ATOM 5863 N N . ASP B 1 168 ? -3.068 45.844 19.062 1 97.44 168 ASP B N 1
ATOM 5864 C CA . ASP B 1 168 ? -3.617 46.938 18.297 1 97.44 168 ASP B CA 1
ATOM 5865 C C . ASP B 1 168 ? -4.281 46.469 17.016 1 97.44 168 ASP B C 1
ATOM 5867 O O . ASP B 1 168 ? -4.324 45.281 16.75 1 97.44 168 ASP B O 1
ATOM 5871 N N . VAL B 1 169 ? -4.891 47.406 16.266 1 98 169 VAL B N 1
ATOM 5872 C CA . VAL B 1 169 ? -5.738 47.094 15.125 1 98 169 VAL B CA 1
ATOM 5873 C C . VAL B 1 169 ? -4.918 46.375 14.055 1 98 169 VAL B C 1
ATOM 5875 O O . VAL B 1 169 ? -3.93 46.906 13.555 1 98 169 VAL B O 1
ATOM 5878 N N . PRO B 1 170 ? -5.277 45.156 13.758 1 98.56 170 PRO B N 1
ATOM 5879 C CA . PRO B 1 170 ? -4.562 44.438 12.695 1 98.56 170 PRO B CA 1
ATOM 5880 C C . PRO B 1 170 ? -4.871 44.969 11.305 1 98.56 170 PRO B C 1
ATOM 5882 O O . PRO B 1 170 ? -6.012 45.344 11.023 1 98.56 170 PRO B O 1
ATOM 5885 N N . ILE B 1 171 ? -3.842 45 10.438 1 98.81 171 ILE B N 1
ATOM 5886 C CA . ILE B 1 171 ? -3.928 45.562 9.102 1 98.81 171 ILE B CA 1
ATOM 5887 C C . ILE B 1 171 ? -3.324 44.594 8.086 1 98.81 171 ILE B C 1
ATOM 5889 O O . ILE B 1 171 ? -2.275 44 8.336 1 98.81 171 ILE B O 1
ATOM 5893 N N . VAL B 1 172 ? -4.031 44.406 7 1 98.94 172 VAL B N 1
ATOM 5894 C CA . VAL B 1 172 ? -3.496 43.719 5.84 1 98.94 172 VAL B CA 1
ATOM 5895 C C . VAL B 1 172 ? -3.447 44.656 4.641 1 98.94 172 VAL B C 1
ATOM 5897 O O . VAL B 1 172 ? -4.449 45.312 4.309 1 98.94 172 VAL B O 1
ATOM 5900 N N . ASN B 1 173 ? -2.254 44.812 4.062 1 98.88 173 ASN B N 1
ATOM 5901 C CA . ASN B 1 173 ? -2.1 45.469 2.764 1 98.88 173 ASN B CA 1
ATOM 5902 C C . ASN B 1 173 ? -2.023 44.438 1.634 1 98.88 173 ASN B C 1
ATOM 5904 O O . ASN B 1 173 ? -1.316 43.438 1.745 1 98.88 173 ASN B O 1
ATOM 5908 N N . TYR B 1 174 ? -2.768 44.625 0.603 1 98.88 174 TYR B N 1
ATOM 5909 C CA . TYR B 1 174 ? -2.752 43.688 -0.49 1 98.88 174 TYR B CA 1
ATOM 5910 C C . TYR B 1 174 ? -2.99 44.375 -1.829 1 98.88 174 TYR B C 1
ATOM 5912 O O . TYR B 1 174 ? -3.389 45.531 -1.873 1 98.88 174 TYR B O 1
ATOM 5920 N N . GLY B 1 175 ? -2.609 43.719 -2.861 1 98.5 175 GLY B N 1
ATOM 5921 C CA . GLY B 1 175 ? -2.725 44.25 -4.211 1 98.5 175 GLY B CA 1
ATOM 5922 C C . GLY B 1 175 ? -2.279 43.25 -5.277 1 98.5 175 GLY B C 1
ATOM 5923 O O . GLY B 1 175 ? -1.975 42.094 -4.977 1 98.5 175 GLY B O 1
ATOM 5924 N N . LEU B 1 176 ? -2.283 43.719 -6.512 1 96.81 176 LEU B N 1
ATOM 5925 C CA . LEU B 1 176 ? -2.021 42.844 -7.66 1 96.81 176 LEU B CA 1
ATOM 5926 C C . LEU B 1 176 ? -0.529 42.812 -7.973 1 96.81 176 LEU B C 1
ATOM 5928 O O . LEU B 1 176 ? -0.086 41.969 -8.773 1 96.81 176 LEU B O 1
ATOM 5932 N N . SER B 1 177 ? 0.218 43.625 -7.23 1 96.31 177 SER B N 1
ATOM 5933 C CA . SER B 1 177 ? 1.666 43.656 -7.414 1 96.31 177 SER B CA 1
ATOM 5934 C C . SER B 1 177 ? 2.391 43.688 -6.074 1 96.31 177 SER B C 1
ATOM 5936 O O . SER B 1 177 ? 1.946 44.375 -5.145 1 96.31 177 SER B O 1
ATOM 5938 N N . SER B 1 178 ? 3.52 43.031 -6.062 1 96.38 178 SER B N 1
ATOM 5939 C CA . SER B 1 178 ? 4.297 43.031 -4.828 1 96.38 178 SER B CA 1
ATOM 5940 C C . SER B 1 178 ? 4.867 44.406 -4.516 1 96.38 178 SER B C 1
ATOM 5942 O O . SER B 1 178 ? 5.176 44.719 -3.361 1 96.38 178 SER B O 1
ATOM 5944 N N . ASN B 1 179 ? 4.938 45.25 -5.555 1 96.88 179 ASN B N 1
ATOM 5945 C CA . ASN B 1 179 ? 5.512 46.562 -5.387 1 96.88 179 ASN B CA 1
ATOM 5946 C C . ASN B 1 179 ? 4.434 47.625 -5.105 1 96.88 179 ASN B C 1
ATOM 5948 O O . ASN B 1 179 ? 4.742 48.781 -4.891 1 96.88 179 ASN B O 1
ATOM 5952 N N . ASN B 1 180 ? 3.258 47.156 -5.18 1 96.94 180 ASN B N 1
ATOM 5953 C CA . ASN B 1 180 ? 2.158 48.094 -4.98 1 96.94 180 ASN B CA 1
ATOM 5954 C C . ASN B 1 180 ? 0.975 47.438 -4.281 1 96.94 180 ASN B C 1
ATOM 5956 O O . ASN B 1 180 ? 0.007 47.031 -4.93 1 96.94 180 ASN B O 1
ATOM 5960 N N . LEU B 1 181 ? 0.977 47.469 -3.008 1 98.31 181 LEU B N 1
ATOM 5961 C CA . LEU B 1 181 ? -0.149 47 -2.209 1 98.31 181 LEU B CA 1
ATOM 5962 C C . LEU B 1 181 ? -1.118 48.125 -1.909 1 98.31 181 LEU B C 1
ATOM 5964 O O . LEU B 1 181 ? -1.08 48.719 -0.823 1 98.31 181 LEU B O 1
ATOM 5968 N N . ASN B 1 182 ? -2.023 48.375 -2.838 1 97.94 182 ASN B N 1
ATOM 5969 C CA . ASN B 1 182 ? -2.818 49.594 -2.811 1 97.94 182 ASN B CA 1
ATOM 5970 C C . ASN B 1 182 ? -4.168 49.375 -2.133 1 97.94 182 ASN B C 1
ATOM 5972 O O . ASN B 1 182 ? -5.008 50.281 -2.102 1 97.94 182 ASN B O 1
ATOM 5976 N N . MET B 1 183 ? -4.461 48.188 -1.65 1 98.56 183 MET B N 1
ATOM 5977 C CA . MET B 1 183 ? -5.676 47.875 -0.903 1 98.56 183 MET B CA 1
ATOM 5978 C C . MET B 1 183 ? -5.363 47.594 0.563 1 98.56 183 MET B C 1
ATOM 5980 O O . MET B 1 183 ? -4.289 47.094 0.886 1 98.56 183 MET B O 1
ATOM 5984 N N . VAL B 1 184 ? -6.324 47.969 1.42 1 98.69 184 VAL B N 1
ATOM 5985 C CA . VAL B 1 184 ? -6.105 47.812 2.855 1 98.69 184 VAL B CA 1
ATOM 5986 C C . VAL B 1 184 ? -7.348 47.188 3.502 1 98.69 184 VAL B C 1
ATOM 5988 O O . VAL B 1 184 ? -8.477 47.562 3.16 1 98.69 184 VAL B O 1
ATOM 5991 N N . ALA B 1 185 ? -7.152 46.281 4.363 1 98.75 185 ALA B N 1
ATOM 5992 C CA . ALA B 1 185 ? -8.211 45.719 5.203 1 98.75 185 ALA B CA 1
ATOM 5993 C C . ALA B 1 185 ? -7.797 45.688 6.672 1 98.75 185 ALA B C 1
ATOM 5995 O O . ALA B 1 185 ? -6.621 45.5 6.988 1 98.75 185 ALA B O 1
ATOM 5996 N N . LYS B 1 186 ? -8.719 45.938 7.543 1 98.56 186 LYS B N 1
ATOM 5997 C CA . LYS B 1 186 ? -8.523 45.875 8.984 1 98.56 186 LYS B CA 1
ATOM 5998 C C . LYS B 1 186 ? -9.391 44.781 9.609 1 98.56 186 LYS B C 1
ATOM 6000 O O . LYS B 1 186 ? -10.312 44.281 8.969 1 98.56 186 LYS B O 1
ATOM 6005 N N . GLY B 1 187 ? -9.055 44.375 10.805 1 97.81 187 GLY B N 1
ATOM 6006 C CA . GLY B 1 187 ? -9.781 43.281 11.391 1 97.81 187 GLY B CA 1
ATOM 6007 C C . GLY B 1 187 ? -9.859 43.344 12.898 1 97.81 187 GLY B C 1
ATOM 6008 O O . GLY B 1 187 ? -9.922 44.406 13.484 1 97.81 187 GLY B O 1
ATOM 6009 N N . THR B 1 188 ? -10.055 42.188 13.461 1 96.56 188 THR B N 1
ATOM 6010 C CA . THR B 1 188 ? -10.242 42.062 14.898 1 96.56 188 THR B CA 1
ATOM 6011 C C . THR B 1 188 ? -9.117 41.25 15.523 1 96.56 188 THR B C 1
ATOM 6013 O O . THR B 1 188 ? -8.336 40.594 14.812 1 96.56 188 THR B O 1
ATOM 6016 N N . VAL B 1 189 ? -9.016 41.344 16.844 1 96.75 189 VAL B N 1
ATOM 6017 C CA . VAL B 1 189 ? -7.973 40.656 17.609 1 96.75 189 VAL B CA 1
ATOM 6018 C C . VAL B 1 189 ? -8.609 39.844 18.734 1 96.75 189 VAL B C 1
ATOM 6020 O O . VAL B 1 189 ? -9.602 40.25 19.328 1 96.75 189 VAL B O 1
ATOM 6023 N N . GLY B 1 190 ? -8.109 38.625 18.922 1 95.75 190 GLY B N 1
ATOM 6024 C CA . GLY B 1 190 ? -8.516 37.75 20.016 1 95.75 190 GLY B CA 1
ATOM 6025 C C . GLY B 1 190 ? -7.355 37 20.656 1 95.75 190 GLY B C 1
ATOM 6026 O O . GLY B 1 190 ? -6.211 37.156 20.219 1 95.75 190 GLY B O 1
ATOM 6027 N N . THR B 1 191 ? -7.594 36.312 21.703 1 97 191 THR B N 1
ATOM 6028 C CA . THR B 1 191 ? -6.641 35.438 22.391 1 97 191 THR B CA 1
ATOM 6029 C C . THR B 1 191 ? -7.367 34.438 23.266 1 97 191 THR B C 1
ATOM 6031 O O . THR B 1 191 ? -8.578 34.25 23.125 1 97 191 THR B O 1
ATOM 6034 N N . TYR B 1 192 ? -6.656 33.625 24.016 1 95.81 192 TYR B N 1
ATOM 6035 C CA . TYR B 1 192 ? -7.211 32.719 25 1 95.81 192 TYR B CA 1
ATOM 6036 C C . TYR B 1 192 ? -6.246 32.531 26.172 1 95.81 192 TYR B C 1
ATOM 6038 O O . TYR B 1 192 ? -5.07 32.875 26.078 1 95.81 192 TYR B O 1
ATOM 6046 N N . SER B 1 193 ? -6.785 32.031 27.266 1 97.25 193 SER B N 1
ATOM 6047 C CA . SER B 1 193 ? -5.996 31.875 28.484 1 97.25 193 SER B CA 1
ATOM 6048 C C . SER B 1 193 ? -6.066 30.453 29.031 1 97.25 193 SER B C 1
ATOM 6050 O O . SER B 1 193 ? -6.883 29.641 28.578 1 97.25 193 SER B O 1
ATOM 6052 N N . MET B 1 194 ? -5.223 30.234 29.938 1 97.19 194 MET B N 1
ATOM 6053 C CA . MET B 1 194 ? -5.086 28.922 30.547 1 97.19 194 MET B CA 1
ATOM 6054 C C . MET B 1 194 ? -6.395 28.484 31.203 1 97.19 194 MET B C 1
ATOM 6056 O O . MET B 1 194 ? -6.746 27.297 31.156 1 97.19 194 MET B O 1
ATOM 6060 N N . ASN B 1 195 ? -7.145 29.406 31.766 1 96.56 195 ASN B N 1
ATOM 6061 C CA . ASN B 1 195 ? -8.359 29.109 32.531 1 96.56 195 ASN B CA 1
ATOM 6062 C C . ASN B 1 195 ? -9.484 28.641 31.594 1 96.56 195 ASN B C 1
ATOM 6064 O O . ASN B 1 195 ? -10.484 28.094 32.062 1 96.56 195 ASN B O 1
ATOM 6068 N N . GLN B 1 196 ? -9.312 28.812 30.344 1 96 196 GLN B N 1
ATOM 6069 C CA . GLN B 1 196 ? -10.328 28.391 29.375 1 96 196 GLN B CA 1
ATOM 6070 C C . GLN B 1 196 ? -10.141 26.922 29 1 96 196 GLN B C 1
ATOM 6072 O O . GLN B 1 196 ? -11.031 26.312 28.391 1 96 196 GLN B O 1
ATOM 6077 N N . MET B 1 197 ? -9.031 26.344 29.359 1 96.38 197 MET B N 1
ATOM 6078 C CA . MET B 1 197 ? -8.766 24.938 29.109 1 96.38 197 MET B CA 1
ATOM 6079 C C . MET B 1 197 ? -9.508 24.062 30.109 1 96.38 197 MET B C 1
ATOM 6081 O O . MET B 1 197 ? -9.727 24.453 31.25 1 96.38 197 MET B O 1
ATOM 6085 N N . CYS B 1 198 ? -9.828 22.828 29.703 1 94.25 198 CYS B N 1
ATOM 6086 C CA . CYS B 1 198 ? -10.766 22.062 30.516 1 94.25 198 CYS B CA 1
ATOM 6087 C C . CYS B 1 198 ? -10.031 21.156 31.5 1 94.25 198 CYS B C 1
ATOM 6089 O O . CYS B 1 198 ? -10.602 20.719 32.5 1 94.25 198 CYS B O 1
ATOM 6091 N N . ASN B 1 199 ? -8.844 20.828 31.219 1 95.25 199 ASN B N 1
ATOM 6092 C CA . ASN B 1 199 ? -8.086 19.906 32.062 1 95.25 199 ASN B CA 1
ATOM 6093 C C . ASN B 1 199 ? -6.59 19.984 31.797 1 95.25 199 ASN B C 1
ATOM 6095 O O . ASN B 1 199 ? -6.156 20.766 30.938 1 95.25 199 ASN B O 1
ATOM 6099 N N . GLY B 1 200 ? -5.77 19.266 32.625 1 94.81 200 GLY B N 1
ATOM 6100 C CA . GLY B 1 200 ? -4.34 19.156 32.375 1 94.81 200 GLY B CA 1
ATOM 6101 C C . GLY B 1 200 ? -4 18.172 31.266 1 94.81 200 GLY B C 1
ATOM 6102 O O . GLY B 1 200 ? -4.781 17.266 30.969 1 94.81 200 GLY B O 1
ATOM 6103 N N . PRO B 1 201 ? -2.895 18.438 30.672 1 96.31 201 PRO B N 1
ATOM 6104 C CA . PRO B 1 201 ? -1.842 19.406 30.984 1 96.31 201 PRO B CA 1
ATOM 6105 C C . PRO B 1 201 ? -2.137 20.797 30.438 1 96.31 201 PRO B C 1
ATOM 6107 O O . PRO B 1 201 ? -1.446 21.766 30.781 1 96.31 201 PRO B O 1
ATOM 6110 N N . ALA B 1 202 ? -3.193 21 29.719 1 97.69 202 ALA B N 1
ATOM 6111 C CA . ALA B 1 202 ? -3.455 22.25 29.016 1 97.69 202 ALA B CA 1
ATOM 6112 C C . ALA B 1 202 ? -3.65 23.406 30 1 97.69 202 ALA B C 1
ATOM 6114 O O . ALA B 1 202 ? -3.326 24.547 29.703 1 97.69 202 ALA B O 1
ATOM 6115 N N . ASN B 1 203 ? -4.168 23.062 31.156 1 97.38 203 ASN B N 1
ATOM 6116 C CA . ASN B 1 203 ? -4.406 24.109 32.156 1 97.38 203 ASN B CA 1
ATOM 6117 C C . ASN B 1 203 ? -3.381 24.062 33.281 1 97.38 203 ASN B C 1
ATOM 6119 O O . ASN B 1 203 ? -3.678 24.453 34.406 1 97.38 203 ASN B O 1
ATOM 6123 N N . ASP B 1 204 ? -2.248 23.484 33.031 1 97.19 204 ASP B N 1
ATOM 6124 C CA . ASP B 1 204 ? -1.08 23.484 33.906 1 97.19 204 ASP B CA 1
ATOM 6125 C C . ASP B 1 204 ? -0.076 24.562 33.5 1 97.19 204 ASP B C 1
ATOM 6127 O O . ASP B 1 204 ? 0.354 24.594 32.344 1 97.19 204 ASP B O 1
ATOM 6131 N N . PRO B 1 205 ? 0.31 25.406 34.438 1 95.81 205 PRO B N 1
ATOM 6132 C CA . PRO B 1 205 ? 1.219 26.5 34.094 1 95.81 205 PRO B CA 1
ATOM 6133 C C . PRO B 1 205 ? 2.57 26.016 33.562 1 95.81 205 PRO B C 1
ATOM 6135 O O . PRO B 1 205 ? 3.289 26.766 32.906 1 95.81 205 PRO B O 1
ATOM 6138 N N . ASN B 1 206 ? 2.895 24.797 33.875 1 94.88 206 ASN B N 1
ATOM 6139 C CA . ASN B 1 206 ? 4.156 24.234 33.406 1 94.88 206 ASN B CA 1
ATOM 6140 C C . ASN B 1 206 ? 4.113 23.953 31.906 1 94.88 206 ASN B C 1
ATOM 6142 O O . ASN B 1 206 ? 5.152 23.891 31.25 1 94.88 206 ASN B O 1
ATOM 6146 N N . TYR B 1 207 ? 2.902 23.75 31.391 1 96.75 207 TYR B N 1
ATOM 6147 C CA . TYR B 1 207 ? 2.785 23.328 30 1 96.75 207 TYR B CA 1
ATOM 6148 C C . TYR B 1 207 ? 2.084 24.391 29.156 1 96.75 207 TYR B C 1
ATOM 6150 O O . TYR B 1 207 ? 2.225 24.422 27.938 1 96.75 207 TYR B O 1
ATOM 6158 N N . PHE B 1 208 ? 1.316 25.25 29.797 1 97.38 208 PHE B N 1
ATOM 6159 C CA . PHE B 1 208 ? 0.679 26.344 29.078 1 97.38 208 PHE B CA 1
ATOM 6160 C C . PHE B 1 208 ? 1.707 27.391 28.688 1 97.38 208 PHE B C 1
ATOM 6162 O O . PHE B 1 208 ? 2.713 27.578 29.375 1 97.38 208 PHE B O 1
ATOM 6169 N N . ARG B 1 209 ? 1.545 28.031 27.562 1 97.12 209 ARG B N 1
ATOM 6170 C CA . ARG B 1 209 ? 2.291 29.188 27.062 1 97.12 209 ARG B CA 1
ATOM 6171 C C . ARG B 1 209 ? 1.351 30.25 26.516 1 97.12 209 ARG B C 1
ATOM 6173 O O . ARG B 1 209 ? 0.344 29.922 25.891 1 97.12 209 ARG B O 1
ATOM 6180 N N . ASP B 1 210 ? 1.714 31.438 26.766 1 96.19 210 ASP B N 1
ATOM 6181 C CA . ASP B 1 210 ? 0.923 32.531 26.219 1 96.19 210 ASP B CA 1
ATOM 6182 C C . ASP B 1 210 ? 0.826 32.438 24.703 1 96.19 210 ASP B C 1
ATOM 6184 O O . ASP B 1 210 ? 1.842 32.469 24 1 96.19 210 ASP B O 1
ATOM 6188 N N . PRO B 1 211 ? -0.442 32.375 24.188 1 97.38 211 PRO B N 1
ATOM 6189 C CA . PRO B 1 211 ? -0.587 32.219 22.734 1 97.38 211 PRO B CA 1
ATOM 6190 C C . PRO B 1 211 ? -0.329 33.5 21.969 1 97.38 211 PRO B C 1
ATOM 6192 O O . PRO B 1 211 ? -0.246 33.469 20.734 1 97.38 211 PRO B O 1
ATOM 6195 N N . GLY B 1 212 ? -0.087 34.625 22.641 1 97.69 212 GLY B N 1
ATOM 6196 C CA . GLY B 1 212 ? -0.085 35.906 21.969 1 97.69 212 GLY B CA 1
ATOM 6197 C C . GLY B 1 212 ? -1.471 36.375 21.562 1 97.69 212 GLY B C 1
ATOM 6198 O O . GLY B 1 212 ? -2.459 36.062 22.234 1 97.69 212 GLY B O 1
ATOM 6199 N N . PHE B 1 213 ? -1.471 37.219 20.562 1 98.19 213 PHE B N 1
ATOM 6200 C CA . PHE B 1 213 ? -2.73 37.75 20.047 1 98.19 213 PHE B CA 1
ATOM 6201 C C . PHE B 1 213 ? -3.01 37.188 18.656 1 98.19 213 PHE B C 1
ATOM 6203 O O . PHE B 1 213 ? -2.121 37.156 17.797 1 98.19 213 PHE B O 1
ATOM 6210 N N . ILE B 1 214 ? -4.18 36.688 18.516 1 97.44 214 ILE B N 1
ATOM 6211 C CA . ILE B 1 214 ? -4.621 36.062 17.266 1 97.44 214 ILE B CA 1
ATOM 6212 C C . ILE B 1 214 ? -5.41 37.094 16.453 1 97.44 214 ILE B C 1
ATOM 6214 O O . ILE B 1 214 ? -6.484 37.531 16.875 1 97.44 214 ILE B O 1
ATOM 6218 N N . GLN B 1 215 ? -4.836 37.438 15.312 1 98.06 215 GLN B N 1
ATOM 6219 C CA . GLN B 1 215 ? -5.414 38.469 14.453 1 98.06 215 GLN B CA 1
ATOM 6220 C C . GLN B 1 215 ? -6.297 37.875 13.367 1 98.06 215 GLN B C 1
ATOM 6222 O O . GLN B 1 215 ? -6.008 36.781 12.875 1 98.06 215 GLN B O 1
ATOM 6227 N N . ASP B 1 216 ? -7.402 38.5 13.016 1 96.25 216 ASP B N 1
ATOM 6228 C CA . ASP B 1 216 ? -8.375 38.031 12.039 1 96.25 216 ASP B CA 1
ATOM 6229 C C . ASP B 1 216 ? -8.812 39.156 11.102 1 96.25 216 ASP B C 1
ATOM 6231 O O . ASP B 1 216 ? -9.508 40.094 11.523 1 96.25 216 ASP B O 1
ATOM 6235 N N . VAL B 1 217 ? -8.391 39.062 9.844 1 98.25 217 VAL B N 1
ATOM 6236 C CA . VAL B 1 217 ? -8.703 40.125 8.859 1 98.25 217 VAL B CA 1
ATOM 6237 C C . VAL B 1 217 ? -9.273 39.469 7.598 1 98.25 217 VAL B C 1
ATOM 6239 O O . VAL B 1 217 ? -8.797 38.406 7.156 1 98.25 217 VAL B O 1
ATOM 6242 N N . VAL B 1 218 ? -10.32 40.062 7.027 1 96.81 218 VAL B N 1
ATOM 6243 C CA . VAL B 1 218 ? -10.891 39.594 5.762 1 96.81 218 VAL B CA 1
ATOM 6244 C C . VAL B 1 218 ? -10.539 40.562 4.648 1 96.81 218 VAL B C 1
ATOM 6246 O O . VAL B 1 218 ? -10.891 41.75 4.715 1 96.81 218 VAL B O 1
ATOM 6249 N N . MET B 1 219 ? -9.805 40.125 3.686 1 98.5 219 MET B N 1
ATOM 6250 C CA . MET B 1 219 ? -9.578 40.875 2.463 1 98.5 219 MET B CA 1
ATOM 6251 C C . MET B 1 219 ? -10.789 40.812 1.544 1 98.5 219 MET B C 1
ATOM 6253 O O . MET B 1 219 ? -11.352 39.75 1.322 1 98.5 219 MET B O 1
ATOM 6257 N N . VAL B 1 220 ? -11.172 41.969 0.991 1 97.56 220 VAL B N 1
ATOM 6258 C CA . VAL B 1 220 ? -12.406 42.031 0.209 1 97.56 220 VAL B CA 1
ATOM 6259 C C . VAL B 1 220 ? -12.102 42.594 -1.183 1 97.56 220 VAL B C 1
ATOM 6261 O O . VAL B 1 220 ? -11.008 43.094 -1.43 1 97.56 220 VAL B O 1
ATOM 6264 N N . GLY B 1 221 ? -13.086 42.406 -2.098 1 97.5 221 GLY B N 1
ATOM 6265 C CA . GLY B 1 221 ? -12.969 43 -3.428 1 97.5 221 GLY B CA 1
ATOM 6266 C C . GLY B 1 221 ? -12 42.25 -4.32 1 97.5 221 GLY B C 1
ATOM 6267 O O . GLY B 1 221 ? -11.375 42.844 -5.199 1 97.5 221 GLY B O 1
ATOM 6268 N N . LEU B 1 222 ? -11.875 41.062 -4.109 1 97 222 LEU B N 1
ATOM 6269 C CA . LEU B 1 222 ? -10.938 40.25 -4.891 1 97 222 LEU B CA 1
ATOM 6270 C C . LEU B 1 222 ? -11.578 39.781 -6.188 1 97 222 LEU B C 1
ATOM 6272 O O . LEU B 1 222 ? -12.781 39.5 -6.23 1 97 222 LEU B O 1
ATOM 6276 N N . THR B 1 223 ? -10.742 39.75 -7.188 1 94.69 223 THR B N 1
ATOM 6277 C CA . THR B 1 223 ? -11.141 39.094 -8.43 1 94.69 223 THR B CA 1
ATOM 6278 C C . THR B 1 223 ? -10.852 37.594 -8.375 1 94.69 223 THR B C 1
ATOM 6280 O O . THR B 1 223 ? -9.789 37.188 -7.895 1 94.69 223 THR B O 1
ATOM 6283 N N . GLU B 1 224 ? -11.742 36.844 -8.883 1 90.88 224 GLU B N 1
ATOM 6284 C CA . GLU B 1 224 ? -11.602 35.375 -8.82 1 90.88 224 GLU B CA 1
ATOM 6285 C C . GLU B 1 224 ? -10.383 34.906 -9.609 1 90.88 224 GLU B C 1
ATOM 6287 O O . GLU B 1 224 ? -10.023 35.5 -10.625 1 90.88 224 GLU B O 1
ATOM 6292 N N . SER B 1 225 ? -9.742 33.844 -9.102 1 90.88 225 SER B N 1
ATOM 6293 C CA . SER B 1 225 ? -8.609 33.188 -9.734 1 90.88 225 SER B CA 1
ATOM 6294 C C . SER B 1 225 ? -7.504 34.188 -10.078 1 90.88 225 SER B C 1
ATOM 6296 O O . SER B 1 225 ? -6.977 34.156 -11.195 1 90.88 225 SER B O 1
ATOM 6298 N N . THR B 1 226 ? -7.203 35 -9.164 1 94.56 226 THR B N 1
ATOM 6299 C CA . THR B 1 226 ? -6.223 36.062 -9.375 1 94.56 226 THR B CA 1
ATOM 6300 C C . THR B 1 226 ? -5.176 36.031 -8.258 1 94.56 226 THR B C 1
ATOM 6302 O O . THR B 1 226 ? -5.512 35.875 -7.086 1 94.56 226 THR B O 1
ATOM 6305 N N . GLN B 1 227 ? -3.961 36.188 -8.68 1 96.25 227 GLN B N 1
ATOM 6306 C CA . GLN B 1 227 ? -2.9 36.219 -7.68 1 96.25 227 GLN B CA 1
ATOM 6307 C C . GLN B 1 227 ? -2.855 37.594 -6.996 1 96.25 227 GLN B C 1
ATOM 6309 O O . GLN B 1 227 ? -2.814 38.625 -7.664 1 96.25 227 GLN B O 1
ATOM 6314 N N . TYR B 1 228 ? -2.838 37.656 -5.754 1 97.94 228 TYR B N 1
ATOM 6315 C CA . TYR B 1 228 ? -2.676 38.844 -4.926 1 97.94 228 TYR B CA 1
ATOM 6316 C C . TYR B 1 228 ? -1.425 38.75 -4.062 1 97.94 228 TYR B C 1
ATOM 6318 O O . TYR B 1 228 ? -1.06 37.656 -3.615 1 97.94 228 TYR B O 1
ATOM 6326 N N . PHE B 1 229 ? -0.834 39.844 -3.904 1 98.62 229 PHE B N 1
ATOM 6327 C CA . PHE B 1 229 ? 0.272 40 -2.965 1 98.62 229 PHE B CA 1
ATOM 6328 C C . PHE B 1 229 ? -0.186 40.688 -1.691 1 98.62 229 PHE B C 1
ATOM 6330 O O . PHE B 1 229 ? -1.073 41.531 -1.733 1 98.62 229 PHE B O 1
ATOM 6337 N N . TYR B 1 230 ? 0.434 40.281 -0.546 1 98.88 230 TYR B N 1
ATOM 6338 C CA . TYR B 1 230 ? -0.049 40.906 0.693 1 98.88 230 TYR B CA 1
ATOM 6339 C C . TYR B 1 230 ? 1.035 40.875 1.764 1 98.88 230 TYR B C 1
ATOM 6341 O O . TYR B 1 230 ? 1.966 40.062 1.704 1 98.88 230 TYR B O 1
ATOM 6349 N N . ASN B 1 231 ? 0.987 41.781 2.672 1 98.81 231 ASN B N 1
ATOM 6350 C CA . ASN B 1 231 ? 1.674 41.719 3.959 1 98.81 231 ASN B CA 1
ATOM 6351 C C . ASN B 1 231 ? 0.728 42.062 5.109 1 98.81 231 ASN B C 1
ATOM 6353 O O . ASN B 1 231 ? -0.412 42.469 4.883 1 98.81 231 ASN B O 1
ATOM 6357 N N . PHE B 1 232 ? 1.042 41.844 6.277 1 98.88 232 PHE B N 1
ATOM 6358 C CA . PHE B 1 232 ? 0.135 41.969 7.414 1 98.88 232 PHE B CA 1
ATOM 6359 C C . PHE B 1 232 ? 0.896 42.344 8.68 1 98.88 232 PHE B C 1
ATOM 6361 O O . PHE B 1 232 ? 2.084 42.062 8.812 1 98.88 232 PHE B O 1
ATOM 6368 N N . GLY B 1 233 ? 0.228 43 9.586 1 98.69 233 GLY B N 1
ATOM 6369 C CA . GLY B 1 233 ? 0.789 43.5 10.844 1 98.69 233 GLY B CA 1
ATOM 6370 C C . GLY B 1 233 ? -0.064 44.562 11.508 1 98.69 233 GLY B C 1
ATOM 6371 O O . GLY B 1 233 ? -1.293 44.469 11.508 1 98.69 233 GLY B O 1
ATOM 6372 N N . SER B 1 234 ? 0.564 45.375 12.203 1 98.38 234 SER B N 1
ATOM 6373 C CA . SER B 1 234 ? -0.015 46.531 12.867 1 98.38 234 SER B CA 1
ATOM 6374 C C . SER B 1 234 ? 1.036 47.594 13.102 1 98.38 234 SER B C 1
ATOM 6376 O O . SER B 1 234 ? 2.223 47.375 12.844 1 98.38 234 SER B O 1
ATOM 6378 N N . GLU B 1 235 ? 0.575 48.75 13.609 1 97.44 235 GLU B N 1
ATOM 6379 C CA . GLU B 1 235 ? 1.494 49.844 13.898 1 97.44 235 GLU B CA 1
ATOM 6380 C C . GLU B 1 235 ? 2.516 49.438 14.961 1 97.44 235 GLU B C 1
ATOM 6382 O O . GLU B 1 235 ? 3.684 49.812 14.883 1 97.44 235 GLU B O 1
ATOM 6387 N N . GLN B 1 236 ? 2.088 48.656 15.875 1 97.38 236 GLN B N 1
ATOM 6388 C CA . GLN B 1 236 ? 2.949 48.312 17 1 97.38 236 GLN B CA 1
ATOM 6389 C C . GLN B 1 236 ? 3.809 47.094 16.672 1 97.38 236 GLN B C 1
ATOM 6391 O O . GLN B 1 236 ? 4.973 47.031 17.078 1 97.38 236 GLN B O 1
ATOM 6396 N N . SER B 1 237 ? 3.264 46.156 16.016 1 97.31 237 SER B N 1
ATOM 6397 C CA . SER B 1 237 ? 3.951 44.875 15.789 1 97.31 237 SER B CA 1
ATOM 6398 C C . SER B 1 237 ? 4.898 44.969 14.594 1 97.31 237 SER B C 1
ATOM 6400 O O . SER B 1 237 ? 5.754 44.094 14.414 1 97.31 237 SER B O 1
ATOM 6402 N N . GLY B 1 238 ? 4.742 46 13.711 1 97.75 238 GLY B N 1
ATOM 6403 C CA . GLY B 1 238 ? 5.391 46 12.414 1 97.75 238 GLY B CA 1
ATOM 6404 C C . GLY B 1 238 ? 4.664 45.125 11.398 1 97.75 238 GLY B C 1
ATOM 6405 O O . GLY B 1 238 ? 3.543 44.688 11.648 1 97.75 238 GLY B O 1
ATOM 6406 N N . PHE B 1 239 ? 5.316 44.969 10.211 1 98.12 239 PHE B N 1
ATOM 6407 C CA . PHE B 1 239 ? 4.664 44.25 9.133 1 98.12 239 PHE B CA 1
ATOM 6408 C C . PHE B 1 239 ? 5.531 43.062 8.664 1 98.12 239 PHE B C 1
ATOM 6410 O O . PHE B 1 239 ? 6.758 43.125 8.781 1 98.12 239 PHE B O 1
ATOM 6417 N N . SER B 1 240 ? 4.906 42.062 8.242 1 98 240 SER B N 1
ATOM 6418 C CA . SER B 1 240 ? 5.57 40.875 7.707 1 98 240 SER B CA 1
ATOM 6419 C C . SER B 1 240 ? 6.211 41.188 6.352 1 98 240 SER B C 1
ATOM 6421 O O . SER B 1 240 ? 6.047 42.281 5.805 1 98 240 SER B O 1
ATOM 6423 N N . ASP B 1 241 ? 6.941 40.094 5.832 1 96.56 241 ASP B N 1
ATOM 6424 C CA . ASP B 1 241 ? 7.312 40.062 4.418 1 96.56 241 ASP B CA 1
ATOM 6425 C C . ASP B 1 241 ? 6.074 39.969 3.527 1 96.56 241 ASP B C 1
ATOM 6427 O O . ASP B 1 241 ? 4.965 39.781 4.02 1 96.56 241 ASP B O 1
ATOM 6431 N N . ILE B 1 242 ? 6.332 40.125 2.217 1 98.25 242 ILE B N 1
ATOM 6432 C CA . ILE B 1 242 ? 5.23 40.062 1.264 1 98.25 242 ILE B CA 1
ATOM 6433 C C . ILE B 1 242 ? 5.016 38.594 0.843 1 98.25 242 ILE B C 1
ATOM 6435 O O . ILE B 1 242 ? 5.965 37.906 0.472 1 98.25 242 ILE B O 1
ATOM 6439 N N . TYR B 1 243 ? 3.801 38.156 0.957 1 98.25 243 TYR B N 1
ATOM 6440 C CA . TYR B 1 243 ? 3.338 36.844 0.511 1 98.25 243 TYR B CA 1
ATOM 6441 C C . TYR B 1 243 ? 2.387 36.969 -0.673 1 98.25 243 TYR B C 1
ATOM 6443 O O . TYR B 1 243 ? 2.072 38.062 -1.105 1 98.25 243 TYR B O 1
ATOM 6451 N N . SER B 1 244 ? 2.031 35.812 -1.211 1 98.19 244 SER B N 1
ATOM 6452 C CA . SER B 1 244 ? 1.032 35.844 -2.273 1 98.19 244 SER B CA 1
ATOM 6453 C C . SER B 1 244 ? 0.115 34.625 -2.197 1 98.19 244 SER B C 1
ATOM 6455 O O . SER B 1 244 ? 0.481 33.594 -1.62 1 98.19 244 SER B O 1
ATOM 6457 N N . PHE B 1 245 ? -1.052 34.75 -2.697 1 97.81 245 PHE B N 1
ATOM 6458 C CA . PHE B 1 245 ? -2.023 33.688 -2.869 1 97.81 245 PHE B CA 1
ATOM 6459 C C . PHE B 1 245 ? -2.824 33.875 -4.152 1 97.81 245 PHE B C 1
ATOM 6461 O O . PHE B 1 245 ? -2.748 34.938 -4.785 1 97.81 245 PHE B O 1
ATOM 6468 N N . VAL B 1 246 ? -3.461 32.844 -4.57 1 95.62 246 VAL B N 1
ATOM 6469 C CA . VAL B 1 246 ? -4.422 32.906 -5.664 1 95.62 246 VAL B CA 1
ATOM 6470 C C . VAL B 1 246 ? -5.844 32.875 -5.109 1 95.62 246 VAL B C 1
ATOM 6472 O O . VAL B 1 246 ? -6.195 31.969 -4.355 1 95.62 246 VAL B O 1
ATOM 6475 N N . SER B 1 247 ? -6.637 33.906 -5.453 1 94.12 247 SER B N 1
ATOM 6476 C CA . SER B 1 247 ? -8.008 34 -4.953 1 94.12 247 SER B CA 1
ATOM 6477 C C . SER B 1 247 ? -8.875 32.875 -5.477 1 94.12 247 SER B C 1
ATOM 6479 O O . SER B 1 247 ? -8.484 32.156 -6.41 1 94.12 247 SER B O 1
ATOM 6481 N N . ALA B 1 248 ? -10.008 32.688 -4.828 1 90.94 248 ALA B N 1
ATOM 6482 C CA . ALA B 1 248 ? -10.93 31.594 -5.145 1 90.94 248 ALA B CA 1
ATOM 6483 C C . ALA B 1 248 ? -11.359 31.656 -6.605 1 90.94 248 ALA B C 1
ATOM 6485 O O . ALA B 1 248 ? -11.508 32.75 -7.176 1 90.94 248 ALA B O 1
ATOM 6486 N N . PRO B 1 249 ? -11.547 30.469 -7.195 1 88.25 249 PRO B N 1
ATOM 6487 C CA . PRO B 1 249 ? -12.078 30.453 -8.562 1 88.25 249 PRO B CA 1
ATOM 6488 C C . PRO B 1 249 ? -13.539 30.891 -8.625 1 88.25 249 PRO B C 1
ATOM 6490 O O . PRO B 1 249 ? -14.234 30.906 -7.605 1 88.25 249 PRO B O 1
ATOM 6493 N N . LYS B 1 250 ? -13.859 31.172 -9.875 1 84.94 250 LYS B N 1
ATOM 6494 C CA . LYS B 1 250 ? -15.266 31.453 -10.117 1 84.94 250 LYS B CA 1
ATOM 6495 C C . LYS B 1 250 ? -16.125 30.234 -9.805 1 84.94 250 LYS B C 1
ATOM 6497 O O . LYS B 1 250 ? -15.742 29.109 -10.117 1 84.94 250 LYS B O 1
ATOM 6502 N N . PRO B 1 251 ? -17.281 30.516 -9.234 1 80.5 251 PRO B N 1
ATOM 6503 C CA . PRO B 1 251 ? -18.172 29.375 -8.992 1 80.5 251 PRO B CA 1
ATOM 6504 C C . PRO B 1 251 ? -18.5 28.609 -10.273 1 80.5 251 PRO B C 1
ATOM 6506 O O . PRO B 1 251 ? -18.609 29.203 -11.344 1 80.5 251 PRO B O 1
ATOM 6509 N N . SER B 1 252 ? -18.641 27.312 -10.219 1 79.5 252 SER B N 1
ATOM 6510 C CA . SER B 1 252 ? -19.078 26.422 -11.281 1 79.5 252 SER B CA 1
ATOM 6511 C C . SER B 1 252 ? -18.031 26.344 -12.391 1 79.5 252 SER B C 1
ATOM 6513 O O . SER B 1 252 ? -18.359 26.312 -13.57 1 79.5 252 SER B O 1
ATOM 6515 N N . THR B 1 253 ? -16.812 26.422 -12.023 1 85.5 253 THR B N 1
ATOM 6516 C CA . THR B 1 253 ? -15.75 26.266 -13.016 1 85.5 253 THR B CA 1
ATOM 6517 C C . THR B 1 253 ? -14.867 25.078 -12.672 1 85.5 253 THR B C 1
ATOM 6519 O O . THR B 1 253 ? -15.047 23.969 -13.203 1 85.5 253 THR B O 1
ATOM 6522 N N . GLU B 1 254 ? -13.984 25.281 -11.742 1 89.75 254 GLU B N 1
ATOM 6523 C CA . GLU B 1 254 ? -13.07 24.203 -11.367 1 89.75 254 GLU B CA 1
ATOM 6524 C C . GLU B 1 254 ? -12.609 24.344 -9.922 1 89.75 254 GLU B C 1
ATOM 6526 O O . GLU B 1 254 ? -12.805 25.391 -9.305 1 89.75 254 GLU B O 1
ATOM 6531 N N . ALA B 1 255 ? -12.102 23.312 -9.406 1 91.19 255 ALA B N 1
ATOM 6532 C CA . ALA B 1 255 ? -11.547 23.297 -8.055 1 91.19 255 ALA B CA 1
ATOM 6533 C C . ALA B 1 255 ? -10.289 22.453 -7.98 1 91.19 255 ALA B C 1
ATOM 6535 O O . ALA B 1 255 ? -10.203 21.391 -8.617 1 91.19 255 ALA B O 1
ATOM 6536 N N . PHE B 1 256 ? -9.289 22.938 -7.332 1 93.44 256 PHE B N 1
ATOM 6537 C CA . PHE B 1 256 ? -8.078 22.219 -6.965 1 93.44 256 PHE B CA 1
ATOM 6538 C C . PHE B 1 256 ? -7.965 22.078 -5.453 1 93.44 256 PHE B C 1
ATOM 6540 O O . PHE B 1 256 ? -7.934 23.078 -4.73 1 93.44 256 PHE B O 1
ATOM 6547 N N . ILE B 1 257 ? -7.84 20.797 -4.961 1 94.06 257 ILE B N 1
ATOM 6548 C CA . ILE B 1 257 ? -7.891 20.594 -3.518 1 94.06 257 ILE B CA 1
ATOM 6549 C C . ILE B 1 257 ? -6.801 19.609 -3.102 1 94.06 257 ILE B C 1
ATOM 6551 O O . ILE B 1 257 ? -6.586 18.594 -3.768 1 94.06 257 ILE B O 1
ATOM 6555 N N . VAL B 1 258 ? -6.066 19.953 -2.086 1 97 258 VAL B N 1
ATOM 6556 C CA . VAL B 1 258 ? -5.227 19.016 -1.343 1 97 258 VAL B CA 1
ATOM 6557 C C . VAL B 1 258 ? -5.926 18.625 -0.045 1 97 258 VAL B C 1
ATOM 6559 O O . VAL B 1 258 ? -6.473 19.469 0.661 1 97 258 VAL B O 1
ATOM 6562 N N . ALA B 1 259 ? -6.004 17.297 0.259 1 96.56 259 ALA B N 1
ATOM 6563 C CA . ALA B 1 259 ? -6.711 16.844 1.459 1 96.56 259 ALA B CA 1
ATOM 6564 C C . ALA B 1 259 ? -5.891 15.805 2.223 1 96.56 259 ALA B C 1
ATOM 6566 O O . ALA B 1 259 ? -5.223 14.969 1.616 1 96.56 259 ALA B O 1
ATOM 6567 N N . PHE B 1 260 ? -5.934 15.859 3.498 1 97.81 260 PHE B N 1
ATOM 6568 C CA . PHE B 1 260 ? -5.262 14.914 4.375 1 97.81 260 PHE B CA 1
ATOM 6569 C C . PHE B 1 260 ? -5.762 15.055 5.809 1 97.81 260 PHE B C 1
ATOM 6571 O O . PHE B 1 260 ? -6.512 15.977 6.121 1 97.81 260 PHE B O 1
ATOM 6578 N N . GLY B 1 261 ? -5.469 14.078 6.668 1 97.25 261 GLY B N 1
ATOM 6579 C CA . GLY B 1 261 ? -5.684 14.156 8.102 1 97.25 261 GLY B CA 1
ATOM 6580 C C . GLY B 1 261 ? -4.508 13.641 8.914 1 97.25 261 GLY B C 1
ATOM 6581 O O . GLY B 1 261 ? -3.605 13 8.367 1 97.25 261 GLY B O 1
ATOM 6582 N N . ASP B 1 262 ? -4.438 14.086 10.18 1 97.94 262 ASP B N 1
ATOM 6583 C CA . ASP B 1 262 ? -3.52 13.5 11.148 1 97.94 262 ASP B CA 1
ATOM 6584 C C . ASP B 1 262 ? -2.068 13.836 10.812 1 97.94 262 ASP B C 1
ATOM 6586 O O . ASP B 1 262 ? -1.224 12.945 10.711 1 97.94 262 ASP B O 1
ATOM 6590 N N . LEU B 1 263 ? -1.741 15.078 10.711 1 98.38 263 LEU B N 1
ATOM 6591 C CA . LEU B 1 263 ? -0.435 15.523 10.234 1 98.38 263 LEU B CA 1
ATOM 6592 C C . LEU B 1 263 ? 0.564 15.586 11.391 1 98.38 263 LEU B C 1
ATOM 6594 O O . LEU B 1 263 ? 1.489 14.773 11.461 1 98.38 263 LEU B O 1
ATOM 6598 N N . GLY B 1 264 ? 0.366 16.469 12.32 1 97.31 264 GLY B N 1
ATOM 6599 C CA . GLY B 1 264 ? 1.354 16.703 13.359 1 97.31 264 GLY B CA 1
ATOM 6600 C C . GLY B 1 264 ? 2.619 17.359 12.844 1 97.31 264 GLY B C 1
ATOM 6601 O O . GLY B 1 264 ? 2.594 18.062 11.828 1 97.31 264 GLY B O 1
ATOM 6602 N N . MET B 1 265 ? 3.701 17.234 13.656 1 94.31 265 MET B N 1
ATOM 6603 C CA . MET B 1 265 ? 4.945 17.875 13.242 1 94.31 265 MET B CA 1
ATOM 6604 C C . MET B 1 265 ? 6.148 17.188 13.875 1 94.31 265 MET B C 1
ATOM 6606 O O . MET B 1 265 ? 5.996 16.359 14.773 1 94.31 265 MET B O 1
ATOM 6610 N N . GLN B 1 266 ? 7.215 17.484 13.289 1 92.25 266 GLN B N 1
ATOM 6611 C CA . GLN B 1 266 ? 8.516 17.078 13.797 1 92.25 266 GLN B CA 1
ATOM 6612 C C . GLN B 1 266 ? 9.375 18.281 14.148 1 92.25 266 GLN B C 1
ATOM 6614 O O . GLN B 1 266 ? 9.883 18.969 13.266 1 92.25 266 GLN B O 1
ATOM 6619 N N . PRO B 1 267 ? 9.578 18.531 15.461 1 93.12 267 PRO B N 1
ATOM 6620 C CA . PRO B 1 267 ? 10.516 19.594 15.805 1 93.12 267 PRO B CA 1
ATOM 6621 C C . PRO B 1 267 ? 11.969 19.234 15.484 1 93.12 267 PRO B C 1
ATOM 6623 O O . PRO B 1 267 ? 12.289 18.062 15.297 1 93.12 267 PRO B O 1
ATOM 6626 N N . PRO B 1 268 ? 12.828 20.219 15.383 1 94.31 268 PRO B N 1
ATOM 6627 C CA . PRO B 1 268 ? 14.234 19.953 15.078 1 94.31 268 PRO B CA 1
ATOM 6628 C C . PRO B 1 268 ? 15.031 19.5 16.297 1 94.31 268 PRO B C 1
ATOM 6630 O O . PRO B 1 268 ? 16.234 19.703 16.359 1 94.31 268 PRO B O 1
ATOM 6633 N N . PHE B 1 269 ? 14.422 19.031 17.344 1 94.12 269 PHE B N 1
ATOM 6634 C CA . PHE B 1 269 ? 14.977 18.484 18.578 1 94.12 269 PHE B CA 1
ATOM 6635 C C . PHE B 1 269 ? 14.102 17.359 19.125 1 94.12 269 PHE B C 1
ATOM 6637 O O . PHE B 1 269 ? 12.977 17.172 18.656 1 94.12 269 PHE B O 1
ATOM 6644 N N . GLU B 1 270 ? 14.586 16.672 20.031 1 90.62 270 GLU B N 1
ATOM 6645 C CA . GLU B 1 270 ? 13.781 15.68 20.719 1 90.62 270 GLU B CA 1
ATOM 6646 C C . GLU B 1 270 ? 12.898 16.328 21.797 1 90.62 270 GLU B C 1
ATOM 6648 O O . GLU B 1 270 ? 13.227 17.406 22.297 1 90.62 270 GLU B O 1
ATOM 6653 N N . CYS B 1 271 ? 11.797 15.695 22.078 1 91.94 271 CYS B N 1
ATOM 6654 C CA . CYS B 1 271 ? 10.938 16.25 23.125 1 91.94 271 CYS B CA 1
ATOM 6655 C C . CYS B 1 271 ? 10.094 15.148 23.766 1 91.94 271 CYS B C 1
ATOM 6657 O O . CYS B 1 271 ? 9.984 14.047 23.219 1 91.94 271 CYS B O 1
ATOM 6659 N N . ASN B 1 272 ? 9.656 15.484 24.953 1 88 272 ASN B N 1
ATOM 6660 C CA . ASN B 1 272 ? 8.648 14.641 25.594 1 88 272 ASN B CA 1
ATOM 6661 C C . ASN B 1 272 ? 7.266 14.867 25 1 88 272 ASN B C 1
ATOM 6663 O O . ASN B 1 272 ? 6.336 15.258 25.703 1 88 272 ASN B O 1
ATOM 6667 N N . CYS B 1 273 ? 7.258 14.75 23.734 1 90.12 273 CYS B N 1
ATOM 6668 C CA . CYS B 1 273 ? 6.055 14.891 22.922 1 90.12 273 CYS B CA 1
ATOM 6669 C C . CYS B 1 273 ? 6.02 13.844 21.812 1 90.12 273 CYS B C 1
ATOM 6671 O O . CYS B 1 273 ? 7.008 13.133 21.594 1 90.12 273 CYS B O 1
ATOM 6673 N N . GLU B 1 274 ? 4.887 13.656 21.297 1 88.94 274 GLU B N 1
ATOM 6674 C CA . GLU B 1 274 ? 4.812 12.766 20.141 1 88.94 274 GLU B CA 1
ATOM 6675 C C . GLU B 1 274 ? 5.426 13.414 18.906 1 88.94 274 GLU B C 1
ATOM 6677 O O . GLU B 1 274 ? 5.008 14.492 18.484 1 88.94 274 GLU B O 1
ATOM 6682 N N . MET B 1 275 ? 6.422 12.781 18.422 1 88.81 275 MET B N 1
ATOM 6683 C CA . MET B 1 275 ? 7.09 13.281 17.219 1 88.81 275 MET B CA 1
ATOM 6684 C C . MET B 1 275 ? 6.582 12.562 15.977 1 88.81 275 MET B C 1
ATOM 6686 O O . MET B 1 275 ? 6.316 11.359 16.016 1 88.81 275 MET B O 1
ATOM 6690 N N . MET B 1 276 ? 6.43 13.336 14.906 1 93.69 276 MET B N 1
ATOM 6691 C CA . MET B 1 276 ? 5.926 12.797 13.648 1 93.69 276 MET B CA 1
ATOM 6692 C C . MET B 1 276 ? 6.91 13.055 12.516 1 93.69 276 MET B C 1
ATOM 6694 O O . MET B 1 276 ? 6.66 13.898 11.648 1 93.69 276 MET B O 1
ATOM 6698 N N . PRO B 1 277 ? 7.91 12.234 12.344 1 91.62 277 PRO B N 1
ATOM 6699 C CA . PRO B 1 277 ? 8.938 12.484 11.328 1 91.62 277 PRO B CA 1
ATOM 6700 C C . PRO B 1 277 ? 8.367 12.523 9.906 1 91.62 277 PRO B C 1
ATOM 6702 O O . PRO B 1 277 ? 8.766 13.367 9.102 1 91.62 277 PRO B O 1
ATOM 6705 N N . PRO B 1 278 ? 7.359 11.688 9.555 1 93.69 278 PRO B N 1
ATOM 6706 C CA . PRO B 1 278 ? 6.863 11.734 8.172 1 93.69 278 PRO B CA 1
ATOM 6707 C C . PRO B 1 278 ? 6.195 13.062 7.832 1 93.69 278 PRO B C 1
ATOM 6709 O O . PRO B 1 278 ? 6.078 13.414 6.656 1 93.69 278 PRO B O 1
ATOM 6712 N N . ALA B 1 279 ? 5.754 13.805 8.852 1 96.88 279 ALA B N 1
ATOM 6713 C CA . ALA B 1 279 ? 5.035 15.055 8.625 1 96.88 279 ALA B CA 1
ATOM 6714 C C . ALA B 1 279 ? 5.898 16.047 7.855 1 96.88 279 ALA B C 1
ATOM 6716 O O . ALA B 1 279 ? 5.391 16.828 7.047 1 96.88 279 ALA B O 1
ATOM 6717 N N . TYR B 1 280 ? 7.195 15.984 8.102 1 95.25 280 TYR B N 1
ATOM 6718 C CA . TYR B 1 280 ? 8.102 16.922 7.445 1 95.25 280 TYR B CA 1
ATOM 6719 C C . TYR B 1 280 ? 8.055 16.766 5.93 1 95.25 280 TYR B C 1
ATOM 6721 O O . TYR B 1 280 ? 7.891 17.734 5.203 1 95.25 280 TYR B O 1
ATOM 6729 N N . LEU B 1 281 ? 8.156 15.523 5.492 1 94.5 281 LEU B N 1
ATOM 6730 C CA . LEU B 1 281 ? 8.164 15.266 4.059 1 94.5 281 LEU B CA 1
ATOM 6731 C C . LEU B 1 281 ? 6.789 15.523 3.449 1 94.5 281 LEU B C 1
ATOM 6733 O O . LEU B 1 281 ? 6.684 15.977 2.307 1 94.5 281 LEU B O 1
ATOM 6737 N N . THR B 1 282 ? 5.711 15.188 4.137 1 97.94 282 THR B N 1
ATOM 6738 C CA . THR B 1 282 ? 4.359 15.453 3.664 1 97.94 282 THR B CA 1
ATOM 6739 C C . THR B 1 282 ? 4.164 16.953 3.406 1 97.94 282 THR B C 1
ATOM 6741 O O . THR B 1 282 ? 3.68 17.344 2.344 1 97.94 282 THR B O 1
ATOM 6744 N N . VAL B 1 283 ? 4.598 17.766 4.367 1 98.19 283 VAL B N 1
ATOM 6745 C CA . VAL B 1 283 ? 4.453 19.203 4.262 1 98.19 283 VAL B CA 1
ATOM 6746 C C . VAL B 1 283 ? 5.266 19.719 3.074 1 98.19 283 VAL B C 1
ATOM 6748 O O . VAL B 1 283 ? 4.777 20.531 2.279 1 98.19 283 VAL B O 1
ATOM 6751 N N . LYS B 1 284 ? 6.445 19.234 2.945 1 96.88 284 LYS B N 1
ATOM 6752 C CA . LYS B 1 284 ? 7.309 19.656 1.849 1 96.88 284 LYS B CA 1
ATOM 6753 C C . LYS B 1 284 ? 6.695 19.312 0.496 1 96.88 284 LYS B C 1
ATOM 6755 O O . LYS B 1 284 ? 6.742 20.109 -0.441 1 96.88 284 LYS B O 1
ATOM 6760 N N . ASN B 1 285 ? 6.184 18.156 0.396 1 97.19 285 ASN B N 1
ATOM 6761 C CA . ASN B 1 285 ? 5.578 17.703 -0.851 1 97.19 285 ASN B CA 1
ATOM 6762 C C . ASN B 1 285 ? 4.328 18.5 -1.196 1 97.19 285 ASN B C 1
ATOM 6764 O O . ASN B 1 285 ? 4.102 18.828 -2.361 1 97.19 285 ASN B O 1
ATOM 6768 N N . ILE B 1 286 ? 3.529 18.797 -0.231 1 98.12 286 ILE B N 1
ATOM 6769 C CA . ILE B 1 286 ? 2.346 19.625 -0.453 1 98.12 286 ILE B CA 1
ATOM 6770 C C . ILE B 1 286 ? 2.764 21.016 -0.905 1 98.12 286 ILE B C 1
ATOM 6772 O O . ILE B 1 286 ? 2.195 21.578 -1.851 1 98.12 286 ILE B O 1
ATOM 6776 N N . GLU B 1 287 ? 3.771 21.594 -0.229 1 97.62 287 GLU B N 1
ATOM 6777 C CA . GLU B 1 287 ? 4.293 22.906 -0.602 1 97.62 287 GLU B CA 1
ATOM 6778 C C . GLU B 1 287 ? 4.715 22.938 -2.068 1 97.62 287 GLU B C 1
ATOM 6780 O O . GLU B 1 287 ? 4.406 23.891 -2.789 1 97.62 287 GLU B O 1
ATOM 6785 N N . THR B 1 288 ? 5.355 21.875 -2.445 1 96.25 288 THR B N 1
ATOM 6786 C CA . THR B 1 288 ? 5.801 21.781 -3.832 1 96.25 288 THR B CA 1
ATOM 6787 C C . THR B 1 288 ? 4.609 21.75 -4.785 1 96.25 288 THR B C 1
ATOM 6789 O O . THR B 1 288 ? 4.602 22.453 -5.797 1 96.25 288 THR B O 1
ATOM 6792 N N . THR B 1 289 ? 3.66 21.047 -4.461 1 96.5 289 THR B N 1
ATOM 6793 C CA . THR B 1 289 ? 2.477 20.891 -5.297 1 96.5 289 THR B CA 1
ATOM 6794 C C . THR B 1 289 ? 1.744 22.219 -5.457 1 96.5 289 THR B C 1
ATOM 6796 O O . THR B 1 289 ? 1.403 22.609 -6.57 1 96.5 289 THR B O 1
ATOM 6799 N N . ILE B 1 290 ? 1.593 22.984 -4.422 1 97.06 290 ILE B N 1
ATOM 6800 C CA . ILE B 1 290 ? 0.691 24.141 -4.465 1 97.06 290 ILE B CA 1
ATOM 6801 C C . ILE B 1 290 ? 1.445 25.359 -4.953 1 97.06 290 ILE B C 1
ATOM 6803 O O . ILE B 1 290 ? 0.833 26.375 -5.297 1 97.06 290 ILE B O 1
ATOM 6807 N N . SER B 1 291 ? 2.783 25.281 -4.957 1 96.75 291 SER B N 1
ATOM 6808 C CA . SER B 1 291 ? 3.568 26.438 -5.348 1 96.75 291 SER B CA 1
ATOM 6809 C C . SER B 1 291 ? 3.926 26.406 -6.828 1 96.75 291 SER B C 1
ATOM 6811 O O . SER B 1 291 ? 4.336 27.406 -7.402 1 96.75 291 SER B O 1
ATOM 6813 N N . GLN B 1 292 ? 3.797 25.281 -7.445 1 95.62 292 GLN B N 1
ATOM 6814 C CA . GLN B 1 292 ? 4.184 25.141 -8.844 1 95.62 292 GLN B CA 1
ATOM 6815 C C . GLN B 1 292 ? 3.158 25.812 -9.766 1 95.62 292 GLN B C 1
ATOM 6817 O O . GLN B 1 292 ? 1.956 25.562 -9.641 1 95.62 292 GLN B O 1
ATOM 6822 N N . PRO B 1 293 ? 3.678 26.641 -10.711 1 95.75 293 PRO B N 1
ATOM 6823 C CA . PRO B 1 293 ? 2.76 27.25 -11.68 1 95.75 293 PRO B CA 1
ATOM 6824 C C . PRO B 1 293 ? 2.184 26.25 -12.664 1 95.75 293 PRO B C 1
ATOM 6826 O O . PRO B 1 293 ? 2.678 25.109 -12.75 1 95.75 293 PRO B O 1
ATOM 6829 N N . TRP B 1 294 ? 1.218 26.656 -13.32 1 94.44 294 TRP B N 1
ATOM 6830 C CA . TRP B 1 294 ? 0.529 25.812 -14.289 1 94.44 294 TRP B CA 1
ATOM 6831 C C . TRP B 1 294 ? 1.521 25.156 -15.242 1 94.44 294 TRP B C 1
ATOM 6833 O O . TRP B 1 294 ? 1.418 23.953 -15.539 1 94.44 294 TRP B O 1
ATOM 6843 N N . SER B 1 295 ? 2.529 25.844 -15.68 1 92.69 295 SER B N 1
ATOM 6844 C CA . SER B 1 295 ? 3.457 25.391 -16.719 1 92.69 295 SER B CA 1
ATOM 6845 C C . SER B 1 295 ? 4.363 24.281 -16.188 1 92.69 295 SER B C 1
ATOM 6847 O O . SER B 1 295 ? 4.91 23.5 -16.984 1 92.69 295 SER B O 1
ATOM 6849 N N . GLN B 1 296 ? 4.426 24.172 -14.875 1 93.12 296 GLN B N 1
ATOM 6850 C CA . GLN B 1 296 ? 5.395 23.234 -14.305 1 93.12 296 GLN B CA 1
ATOM 6851 C C . GLN B 1 296 ? 4.703 22.188 -13.422 1 93.12 296 GLN B C 1
ATOM 6853 O O . GLN B 1 296 ? 5.332 21.234 -12.969 1 93.12 296 GLN B O 1
ATOM 6858 N N . ASN B 1 297 ? 3.492 22.344 -13.195 1 94.75 297 ASN B N 1
ATOM 6859 C CA . ASN B 1 297 ? 2.76 21.469 -12.281 1 94.75 297 ASN B CA 1
ATOM 6860 C C . ASN B 1 297 ? 2.416 20.125 -12.938 1 94.75 297 ASN B C 1
ATOM 6862 O O . ASN B 1 297 ? 1.641 20.094 -13.891 1 94.75 297 ASN B O 1
ATOM 6866 N N . SER B 1 298 ? 2.967 19.047 -12.367 1 90.81 298 SER B N 1
ATOM 6867 C CA . SER B 1 298 ? 2.834 17.734 -12.977 1 90.81 298 SER B CA 1
ATOM 6868 C C . SER B 1 298 ? 1.395 17.234 -12.906 1 90.81 298 SER B C 1
ATOM 6870 O O . SER B 1 298 ? 0.952 16.469 -13.773 1 90.81 298 SER B O 1
ATOM 6872 N N . PHE B 1 299 ? 0.673 17.562 -11.938 1 95.5 299 PHE B N 1
ATOM 6873 C CA . PHE B 1 299 ? -0.709 17.141 -11.766 1 95.5 299 PHE B CA 1
ATOM 6874 C C . PHE B 1 299 ? -1.591 17.688 -12.875 1 95.5 299 PHE B C 1
ATOM 6876 O O . PHE B 1 299 ? -2.336 16.938 -13.516 1 95.5 299 PHE B O 1
ATOM 6883 N N . VAL B 1 300 ? -1.463 19.031 -13.164 1 95.31 300 VAL B N 1
ATOM 6884 C CA . VAL B 1 300 ? -2.309 19.656 -14.18 1 95.31 300 VAL B CA 1
ATOM 6885 C C . VAL B 1 300 ? -1.858 19.219 -15.57 1 95.31 300 VAL B C 1
ATOM 6887 O O . VAL B 1 300 ? -2.682 19.047 -16.469 1 95.31 300 VAL B O 1
ATOM 6890 N N . LYS B 1 301 ? -0.615 19.031 -15.75 1 92.94 301 LYS B N 1
ATOM 6891 C CA . LYS B 1 301 ? -0.107 18.531 -17.031 1 92.94 301 LYS B CA 1
ATOM 6892 C C . LYS B 1 301 ? -0.635 17.141 -17.328 1 92.94 301 LYS B C 1
ATOM 6894 O O . LYS B 1 301 ? -1.037 16.859 -18.469 1 92.94 301 LYS B O 1
ATOM 6899 N N . LYS B 1 302 ? -0.593 16.328 -16.375 1 91.62 302 LYS B N 1
ATOM 6900 C CA . LYS B 1 302 ? -1.093 14.961 -16.516 1 91.62 302 LYS B CA 1
ATOM 6901 C C . LYS B 1 302 ? -2.551 14.953 -16.969 1 91.62 302 LYS B C 1
ATOM 6903 O O . LYS B 1 302 ? -2.961 14.094 -17.75 1 91.62 302 LYS B O 1
ATOM 6908 N N . LEU B 1 303 ? -3.332 15.852 -16.484 1 94.56 303 LEU B N 1
ATOM 6909 C CA . LEU B 1 303 ? -4.762 15.898 -16.766 1 94.56 303 LEU B CA 1
ATOM 6910 C C . LEU B 1 303 ? -5.031 16.672 -18.062 1 94.56 303 LEU B C 1
ATOM 6912 O O . LEU B 1 303 ? -6.18 16.781 -18.5 1 94.56 303 LEU B O 1
ATOM 6916 N N . GLY B 1 304 ? -3.973 17.266 -18.625 1 93.81 304 GLY B N 1
ATOM 6917 C CA . GLY B 1 304 ? -4.121 18.031 -19.859 1 93.81 304 GLY B CA 1
ATOM 6918 C C . GLY B 1 304 ? -4.848 19.344 -19.656 1 93.81 304 GLY B C 1
ATOM 6919 O O . GLY B 1 304 ? -5.496 19.844 -20.562 1 93.81 304 GLY B O 1
ATOM 6920 N N . LEU B 1 305 ? -4.727 19.844 -18.438 1 93 305 LEU B N 1
ATOM 6921 C CA . LEU B 1 305 ? -5.395 21.109 -18.125 1 93 305 LEU B CA 1
ATOM 6922 C C . LEU B 1 305 ? -4.539 22.297 -18.547 1 93 305 LEU B C 1
ATOM 6924 O O . LEU B 1 305 ? -3.309 22.203 -18.562 1 93 305 LEU B O 1
ATOM 6928 N N . LYS B 1 306 ? -5.238 23.453 -18.906 1 88.75 306 LYS B N 1
ATOM 6929 C CA . LYS B 1 306 ? -4.586 24.719 -19.266 1 88.75 306 LYS B CA 1
ATOM 6930 C C . LYS B 1 306 ? -5.145 25.875 -18.453 1 88.75 306 LYS B C 1
ATOM 6932 O O . LYS B 1 306 ? -6.336 25.906 -18.156 1 88.75 306 LYS B O 1
ATOM 6937 N N . SER B 1 307 ? -4.254 26.75 -18.109 1 87.5 307 SER B N 1
ATOM 6938 C CA . SER B 1 307 ? -4.684 27.938 -17.375 1 87.5 307 SER B CA 1
ATOM 6939 C C . SER B 1 307 ? -5.574 28.812 -18.25 1 87.5 307 SER B C 1
ATOM 6941 O O . SER B 1 307 ? -5.336 28.953 -19.453 1 87.5 307 SER B O 1
ATOM 6943 N N . SER B 1 308 ? -6.516 29.422 -17.531 1 78.56 308 SER B N 1
ATOM 6944 C CA . SER B 1 308 ? -7.379 30.359 -18.25 1 78.56 308 SER B CA 1
ATOM 6945 C C . SER B 1 308 ? -6.691 31.703 -18.438 1 78.56 308 SER B C 1
ATOM 6947 O O . SER B 1 308 ? -7.129 32.531 -19.234 1 78.56 308 SER B O 1
ATOM 6949 N N . ASN B 1 309 ? -5.715 31.953 -17.641 1 76.69 309 ASN B N 1
ATOM 6950 C CA . ASN B 1 309 ? -4.965 33.188 -17.719 1 76.69 309 ASN B CA 1
ATOM 6951 C C . ASN B 1 309 ? -3.615 33 -18.406 1 76.69 309 ASN B C 1
ATOM 6953 O O . ASN B 1 309 ? -2.709 32.375 -17.828 1 76.69 309 ASN B O 1
ATOM 6957 N N . SER B 1 310 ? -3.432 33.5 -19.484 1 71.19 310 SER B N 1
ATOM 6958 C CA . SER B 1 310 ? -2.219 33.312 -20.266 1 71.19 310 SER B CA 1
ATOM 6959 C C . SER B 1 310 ? -1.165 34.344 -19.938 1 71.19 310 SER B C 1
ATOM 6961 O O . SER B 1 310 ? 0.007 34.188 -20.281 1 71.19 310 SER B O 1
ATOM 6963 N N . GLN B 1 311 ? -1.5 35.312 -19.281 1 72.38 311 GLN B N 1
ATOM 6964 C CA . GLN B 1 311 ? -0.581 36.438 -19.094 1 72.38 311 GLN B CA 1
ATOM 6965 C C . GLN B 1 311 ? 0.383 36.156 -17.938 1 72.38 311 GLN B C 1
ATOM 6967 O O . GLN B 1 311 ? 1.513 36.656 -17.938 1 72.38 311 GLN B O 1
ATOM 6972 N N . VAL B 1 312 ? -0.064 35.469 -16.953 1 83.94 312 VAL B N 1
ATOM 6973 C CA . VAL B 1 312 ? 0.773 35.219 -15.789 1 83.94 312 VAL B CA 1
ATOM 6974 C C . VAL B 1 312 ? 0.732 33.719 -15.445 1 83.94 312 VAL B C 1
ATOM 6976 O O . VAL B 1 312 ? -0.34 33.125 -15.422 1 83.94 312 VAL B O 1
ATOM 6979 N N . ASP B 1 313 ? 1.896 33.188 -15.258 1 91 313 ASP B N 1
ATOM 6980 C CA . ASP B 1 313 ? 2.004 31.766 -14.922 1 91 313 ASP B CA 1
ATOM 6981 C C . ASP B 1 313 ? 2.014 31.547 -13.414 1 91 313 ASP B C 1
ATOM 6983 O O . ASP B 1 313 ? 3.078 31.438 -12.805 1 91 313 ASP B O 1
ATOM 6987 N N . THR B 1 314 ? 0.843 31.5 -12.805 1 94.25 314 THR B N 1
ATOM 6988 C CA . THR B 1 314 ? 0.641 31.312 -11.375 1 94.25 314 THR B CA 1
ATOM 6989 C C . THR B 1 314 ? 0.33 29.859 -11.062 1 94.25 314 THR B C 1
ATOM 6991 O O . THR B 1 314 ? 0.063 29.062 -11.969 1 94.25 314 THR B O 1
ATOM 6994 N N . PRO B 1 315 ? 0.41 29.531 -9.789 1 95.56 315 PRO B N 1
ATOM 6995 C CA . PRO B 1 315 ? -0.138 28.219 -9.43 1 95.56 315 PRO B CA 1
ATOM 6996 C C . PRO B 1 315 ? -1.65 28.141 -9.625 1 95.56 315 PRO B C 1
ATOM 6998 O O . PRO B 1 315 ? -2.33 29.172 -9.633 1 95.56 315 PRO B O 1
ATOM 7001 N N . PRO B 1 316 ? -2.174 26.922 -9.82 1 94.94 316 PRO B N 1
ATOM 7002 C CA . PRO B 1 316 ? -3.631 26.797 -9.727 1 94.94 316 PRO B CA 1
ATOM 7003 C C . PRO B 1 316 ? -4.184 27.281 -8.398 1 94.94 316 PRO B C 1
ATOM 7005 O O . PRO B 1 316 ? -3.432 27.422 -7.426 1 94.94 316 PRO B O 1
ATOM 7008 N N . ALA B 1 317 ? -5.449 27.656 -8.352 1 94.06 317 ALA B N 1
ATOM 7009 C CA . ALA B 1 317 ? -6.078 28.109 -7.117 1 94.06 317 ALA B CA 1
ATOM 7010 C C . ALA B 1 317 ? -6.348 26.953 -6.164 1 94.06 317 ALA B C 1
ATOM 7012 O O . ALA B 1 317 ? -7.5 26.562 -5.957 1 94.06 317 ALA B O 1
ATOM 7013 N N . TRP B 1 318 ? -5.277 26.5 -5.551 1 95.06 318 TRP B N 1
ATOM 7014 C CA . TRP B 1 318 ? -5.348 25.359 -4.633 1 95.06 318 TRP B CA 1
ATOM 7015 C C . TRP B 1 318 ? -6.016 25.766 -3.322 1 95.06 318 TRP B C 1
ATOM 7017 O O . TRP B 1 318 ? -5.887 26.906 -2.873 1 95.06 318 TRP B O 1
ATOM 7027 N N . SER B 1 319 ? -6.707 24.859 -2.748 1 93.62 319 SER B N 1
ATOM 7028 C CA . SER B 1 319 ? -7.121 24.922 -1.351 1 93.62 319 SER B CA 1
ATOM 7029 C C . SER B 1 319 ? -6.734 23.656 -0.601 1 93.62 319 SER B C 1
ATOM 7031 O O . SER B 1 319 ? -6.508 22.609 -1.214 1 93.62 319 SER B O 1
ATOM 7033 N N . VAL B 1 320 ? -6.594 23.766 0.684 1 94.75 320 VAL B N 1
ATOM 7034 C CA . VAL B 1 320 ? -6.18 22.656 1.522 1 94.75 320 VAL B CA 1
ATOM 7035 C C . VAL B 1 320 ? -7.305 22.281 2.492 1 94.75 320 VAL B C 1
ATOM 7037 O O . VAL B 1 320 ? -7.938 23.172 3.076 1 94.75 320 VAL B O 1
ATOM 7040 N N . LEU B 1 321 ? -7.594 21.031 2.547 1 92.94 321 LEU B N 1
ATOM 7041 C CA . LEU B 1 321 ? -8.531 20.469 3.516 1 92.94 321 LEU B CA 1
ATOM 7042 C C . LEU B 1 321 ? -7.809 19.547 4.496 1 92.94 321 LEU B C 1
ATOM 7044 O O . LEU B 1 321 ? -7.402 18.438 4.129 1 92.94 321 LEU B O 1
ATOM 7048 N N . HIS B 1 322 ? -7.629 20.016 5.738 1 94.38 322 HIS B N 1
ATOM 7049 C CA . HIS B 1 322 ? -7.004 19.25 6.816 1 94.38 322 HIS B CA 1
ATOM 7050 C C . HIS B 1 322 ? -8.047 18.734 7.797 1 94.38 322 HIS B C 1
ATOM 7052 O O . HIS B 1 322 ? -8.602 19.5 8.586 1 94.38 322 HIS B O 1
ATOM 7058 N N . ILE B 1 323 ? -8.227 17.375 7.812 1 92.44 323 ILE B N 1
ATOM 7059 C CA . ILE B 1 323 ? -9.438 16.828 8.414 1 92.44 323 ILE B CA 1
ATOM 7060 C C . ILE B 1 323 ? -9.117 16.25 9.789 1 92.44 323 ILE B C 1
ATOM 7062 O O . ILE B 1 323 ? -9.297 15.047 10.023 1 92.44 323 ILE B O 1
ATOM 7066 N N . GLY B 1 324 ? -8.734 17.047 10.656 1 92.38 324 GLY B N 1
ATOM 7067 C CA . GLY B 1 324 ? -8.641 16.688 12.062 1 92.38 324 GLY B CA 1
ATOM 7068 C C . GLY B 1 324 ? -7.254 16.234 12.477 1 92.38 324 GLY B C 1
ATOM 7069 O O . GLY B 1 324 ? -6.473 15.781 11.641 1 92.38 324 GLY B O 1
ATOM 7070 N N . ASP B 1 325 ? -7.07 16.328 13.875 1 96 325 ASP B N 1
ATOM 7071 C CA . ASP B 1 325 ? -5.777 16.016 14.484 1 96 325 ASP B CA 1
ATOM 7072 C C . ASP B 1 325 ? -4.656 16.812 13.82 1 96 325 ASP B C 1
ATOM 7074 O O . ASP B 1 325 ? -3.799 16.25 13.148 1 96 325 ASP B O 1
ATOM 7078 N N . ILE B 1 326 ? -4.676 18.031 14.188 1 95.81 326 ILE B N 1
ATOM 7079 C CA . ILE B 1 326 ? -3.926 19.062 13.477 1 95.81 326 ILE B CA 1
ATOM 7080 C C . ILE B 1 326 ? -2.477 19.062 13.961 1 95.81 326 ILE B C 1
ATOM 7082 O O . ILE B 1 326 ? -1.61 18.438 13.344 1 95.81 326 ILE B O 1
ATOM 7086 N N . SER B 1 327 ? -2.221 19.5 15.164 1 97.06 327 SER B N 1
ATOM 7087 C CA . SER B 1 327 ? -0.862 19.703 15.656 1 97.06 327 SER B CA 1
ATOM 7088 C C . SER B 1 327 ? -0.453 18.562 16.594 1 97.06 327 SER B C 1
ATOM 7090 O O . SER B 1 327 ? 0.736 18.375 16.859 1 97.06 327 SER B O 1
ATOM 7092 N N . TYR B 1 328 ? -1.437 17.953 17.25 1 97.12 328 TYR B N 1
ATOM 7093 C CA . TYR B 1 328 ? -1.227 17 18.328 1 97.12 328 TYR B CA 1
ATOM 7094 C C . TYR B 1 328 ? -0.581 17.672 19.547 1 97.12 328 TYR B C 1
ATOM 7096 O O . TYR B 1 328 ? 0.251 17.062 20.219 1 97.12 328 TYR B O 1
ATOM 7104 N N . ALA B 1 329 ? -0.857 18.875 19.797 1 97.56 329 ALA B N 1
ATOM 7105 C CA . ALA B 1 329 ? -0.342 19.562 20.969 1 97.56 329 ALA B CA 1
ATOM 7106 C C . ALA B 1 329 ? -0.772 18.859 22.25 1 97.56 329 ALA B C 1
ATOM 7108 O O . ALA B 1 329 ? 0.033 18.672 23.172 1 97.56 329 ALA B O 1
ATOM 7109 N N . ARG B 1 330 ? -2.068 18.516 22.297 1 96.44 330 ARG B N 1
ATOM 7110 C CA . ARG B 1 330 ? -2.6 17.75 23.422 1 96.44 330 ARG B CA 1
ATOM 7111 C C . ARG B 1 330 ? -2.207 18.375 24.75 1 96.44 330 ARG B C 1
ATOM 7113 O O . ARG B 1 330 ? -1.719 17.688 25.656 1 96.44 330 ARG B O 1
ATOM 7120 N N . GLY B 1 331 ? -2.248 19.641 24.781 1 96.81 331 GLY B N 1
ATOM 7121 C CA . GLY B 1 331 ? -2.025 20.344 26.031 1 96.81 331 GLY B CA 1
ATOM 7122 C C . GLY B 1 331 ? -0.627 20.922 26.156 1 96.81 331 GLY B C 1
ATOM 7123 O O . GLY B 1 331 ? -0.364 21.75 27.016 1 96.81 331 GLY B O 1
ATOM 7124 N N . LEU B 1 332 ? 0.287 20.5 25.375 1 97.38 332 LEU B N 1
ATOM 7125 C CA . LEU B 1 332 ? 1.61 21.109 25.312 1 97.38 332 LEU B CA 1
ATOM 7126 C C . LEU B 1 332 ? 1.606 22.328 24.391 1 97.38 332 LEU B C 1
ATOM 7128 O O . LEU B 1 332 ? 1.892 22.203 23.188 1 97.38 332 LEU B O 1
ATOM 7132 N N . ALA B 1 333 ? 1.465 23.438 24.969 1 97.44 333 ALA B N 1
ATOM 7133 C CA . ALA B 1 333 ? 1.116 24.656 24.25 1 97.44 333 ALA B CA 1
ATOM 7134 C C . ALA B 1 333 ? 2.188 25.016 23.219 1 97.44 333 ALA B C 1
ATOM 7136 O O . ALA B 1 333 ? 1.884 25.578 22.172 1 97.44 333 ALA B O 1
ATOM 7137 N N . PHE B 1 334 ? 3.492 24.703 23.484 1 97.06 334 PHE B N 1
ATOM 7138 C CA . PHE B 1 334 ? 4.566 25.125 22.594 1 97.06 334 PHE B CA 1
ATOM 7139 C C . PHE B 1 334 ? 4.41 24.5 21.203 1 97.06 334 PHE B C 1
ATOM 7141 O O . PHE B 1 334 ? 4.867 25.062 20.203 1 97.06 334 PHE B O 1
ATOM 7148 N N . ILE B 1 335 ? 3.762 23.406 21.125 1 97.81 335 ILE B N 1
ATOM 7149 C CA . ILE B 1 335 ? 3.629 22.656 19.875 1 97.81 335 ILE B CA 1
ATOM 7150 C C . ILE B 1 335 ? 2.826 23.469 18.875 1 97.81 335 ILE B C 1
ATOM 7152 O O . ILE B 1 335 ? 3.104 23.422 17.672 1 97.81 335 ILE B O 1
ATOM 7156 N N . TRP B 1 336 ? 1.865 24.25 19.297 1 97.88 336 TRP B N 1
ATOM 7157 C CA . TRP B 1 336 ? 1.038 25.031 18.375 1 97.88 336 TRP B CA 1
ATOM 7158 C C . TRP B 1 336 ? 1.885 26.031 17.594 1 97.88 336 TRP B C 1
ATOM 7160 O O . TRP B 1 336 ? 1.688 26.203 16.391 1 97.88 336 TRP B O 1
ATOM 7170 N N . ASP B 1 337 ? 2.826 26.703 18.25 1 97.56 337 ASP B N 1
ATOM 7171 C CA . ASP B 1 337 ? 3.684 27.656 17.562 1 97.56 337 ASP B CA 1
ATOM 7172 C C . ASP B 1 337 ? 4.586 26.953 16.547 1 97.56 337 ASP B C 1
ATOM 7174 O O . ASP B 1 337 ? 4.762 27.422 15.43 1 97.56 337 ASP B O 1
ATOM 7178 N N . TRP B 1 338 ? 5.141 25.875 17 1 97.44 338 TRP B N 1
ATOM 7179 C CA . TRP B 1 338 ? 6.051 25.141 16.125 1 97.44 338 TRP B CA 1
ATOM 7180 C C . TRP B 1 338 ? 5.301 24.547 14.945 1 97.44 338 TRP B C 1
ATOM 7182 O O . TRP B 1 338 ? 5.809 24.531 13.828 1 97.44 338 TRP B O 1
ATOM 7192 N N . TYR B 1 339 ? 4.137 24.031 15.203 1 97.81 339 TYR B N 1
ATOM 7193 C CA . TYR B 1 339 ? 3.318 23.453 14.141 1 97.81 339 TYR B CA 1
ATOM 7194 C C . TYR B 1 339 ? 2.963 24.516 13.102 1 97.81 339 TYR B C 1
ATOM 7196 O O . TYR B 1 339 ? 3.143 24.297 11.898 1 97.81 339 TYR B O 1
ATOM 7204 N N . GLN B 1 340 ? 2.42 25.625 13.539 1 97.62 340 GLN B N 1
ATOM 7205 C CA . GLN B 1 340 ? 1.982 26.656 12.609 1 97.62 340 GLN B CA 1
ATOM 7206 C C . GLN B 1 340 ? 3.156 27.203 11.797 1 97.62 340 GLN B C 1
ATOM 7208 O O . GLN B 1 340 ? 2.994 27.562 10.633 1 97.62 340 GLN B O 1
ATOM 7213 N N . GLU B 1 341 ? 4.324 27.266 12.43 1 97.38 341 GLU B N 1
ATOM 7214 C CA . GLU B 1 341 ? 5.516 27.656 11.672 1 97.38 341 GLU B CA 1
ATOM 7215 C C . GLU B 1 341 ? 5.848 26.609 10.609 1 97.38 341 GLU B C 1
ATOM 7217 O O . GLU B 1 341 ? 6.266 26.969 9.5 1 97.38 341 GLU B O 1
ATOM 7222 N N . SER B 1 342 ? 5.629 25.375 10.961 1 97.25 342 SER B N 1
ATOM 7223 C CA . SER B 1 342 ? 5.996 24.297 10.055 1 97.25 342 SER B CA 1
ATOM 7224 C C . SER B 1 342 ? 5.121 24.297 8.805 1 97.25 342 SER B C 1
ATOM 7226 O O . SER B 1 342 ? 5.562 23.891 7.727 1 97.25 342 SER B O 1
ATOM 7228 N N . ILE B 1 343 ? 3.889 24.766 8.852 1 98 343 ILE B N 1
ATOM 7229 C CA . ILE B 1 343 ? 2.998 24.703 7.703 1 98 343 ILE B CA 1
ATOM 7230 C C . ILE B 1 343 ? 2.881 26.078 7.062 1 98 343 ILE B C 1
ATOM 7232 O O . ILE B 1 343 ? 2.105 26.266 6.125 1 98 343 ILE B O 1
ATOM 7236 N N . LYS B 1 344 ? 3.621 27.062 7.473 1 97.44 344 LYS B N 1
ATOM 7237 C CA . LYS B 1 344 ? 3.463 28.469 7.09 1 97.44 344 LYS B CA 1
ATOM 7238 C C . LYS B 1 344 ? 3.535 28.625 5.574 1 97.44 344 LYS B C 1
ATOM 7240 O O . LYS B 1 344 ? 2.82 29.453 5 1 97.44 344 LYS B O 1
ATOM 7245 N N . ASN B 1 345 ? 4.383 27.859 4.93 1 97.5 345 ASN B N 1
ATOM 7246 C CA . ASN B 1 345 ? 4.547 28 3.488 1 97.5 345 ASN B CA 1
ATOM 7247 C C . ASN B 1 345 ? 3.322 27.484 2.732 1 97.5 345 ASN B C 1
ATOM 7249 O O . ASN B 1 345 ? 3.088 27.891 1.589 1 97.5 345 ASN B O 1
ATOM 7253 N N . ILE B 1 346 ? 2.588 26.625 3.344 1 98.44 346 ILE B N 1
ATOM 7254 C CA . ILE B 1 346 ? 1.332 26.156 2.756 1 98.44 346 ILE B CA 1
ATOM 7255 C C . ILE B 1 346 ? 0.209 27.125 3.121 1 98.44 346 ILE B C 1
ATOM 7257 O O . ILE B 1 346 ? -0.488 27.641 2.242 1 98.44 346 ILE B O 1
ATOM 7261 N N . ALA B 1 347 ? 0.138 27.484 4.402 1 97.88 347 ALA B N 1
ATOM 7262 C CA . ALA B 1 347 ? -1.001 28.219 4.953 1 97.88 347 ALA B CA 1
ATOM 7263 C C . ALA B 1 347 ? -0.971 29.672 4.531 1 97.88 347 ALA B C 1
ATOM 7265 O O . ALA B 1 347 ? -1.981 30.375 4.625 1 97.88 347 ALA B O 1
ATOM 7266 N N . SER B 1 348 ? 0.172 30.156 4.035 1 98.38 348 SER B N 1
ATOM 7267 C CA . SER B 1 348 ? 0.288 31.547 3.572 1 98.38 348 SER B CA 1
ATOM 7268 C C . SER B 1 348 ? 0.018 31.641 2.076 1 98.38 348 SER B C 1
ATOM 7270 O O . SER B 1 348 ? -0.112 32.75 1.538 1 98.38 348 SER B O 1
ATOM 7272 N N . ARG B 1 349 ? -0.134 30.5 1.411 1 97.94 349 ARG B N 1
ATOM 7273 C CA . ARG B 1 349 ? -0.224 30.531 -0.045 1 97.94 349 ARG B CA 1
ATOM 7274 C C . ARG B 1 349 ? -1.587 30.031 -0.518 1 97.94 349 ARG B C 1
ATOM 7276 O O . ARG B 1 349 ? -2.029 30.375 -1.617 1 97.94 349 ARG B O 1
ATOM 7283 N N . ALA B 1 350 ? -2.17 29.25 0.272 1 96.75 350 ALA B N 1
ATOM 7284 C CA . ALA B 1 350 ? -3.457 28.656 -0.072 1 96.75 350 ALA B CA 1
ATOM 7285 C C . ALA B 1 350 ? -4.395 28.641 1.133 1 96.75 350 ALA B C 1
ATOM 7287 O O . ALA B 1 350 ? -3.949 28.453 2.268 1 96.75 350 ALA B O 1
ATOM 7288 N N . PRO B 1 351 ? -5.719 28.906 0.841 1 94.69 351 PRO B N 1
ATOM 7289 C CA . PRO B 1 351 ? -6.637 28.734 1.969 1 94.69 351 PRO B CA 1
ATOM 7290 C C . PRO B 1 351 ? -6.531 27.359 2.615 1 94.69 351 PRO B C 1
ATOM 7292 O O . PRO B 1 351 ? -6.566 26.344 1.917 1 94.69 351 PRO B O 1
ATOM 7295 N N . TYR B 1 352 ? -6.355 27.328 3.881 1 94.12 352 TYR B N 1
ATOM 7296 C CA . TYR B 1 352 ? -6.133 26.141 4.699 1 94.12 352 TYR B CA 1
ATOM 7297 C C . TYR B 1 352 ? -7.336 25.859 5.594 1 94.12 352 TYR B C 1
ATOM 7299 O O . TYR B 1 352 ? -7.422 26.375 6.711 1 94.12 352 TYR B O 1
ATOM 7307 N N . MET B 1 353 ? -8.148 24.984 5.055 1 90.12 353 MET B N 1
ATOM 7308 C CA . MET B 1 353 ? -9.383 24.656 5.766 1 90.12 353 MET B CA 1
ATOM 7309 C C . MET B 1 353 ? -9.164 23.484 6.719 1 90.12 353 MET B C 1
ATOM 7311 O O . MET B 1 353 ? -8.484 22.516 6.371 1 90.12 353 MET B O 1
ATOM 7315 N N . VAL B 1 354 ? -9.766 23.625 7.969 1 90.12 354 VAL B N 1
ATOM 7316 C CA . VAL B 1 354 ? -9.508 22.578 8.961 1 90.12 354 VAL B CA 1
ATOM 7317 C C . VAL B 1 354 ? -10.836 22.094 9.555 1 90.12 354 VAL B C 1
ATOM 7319 O O . VAL B 1 354 ? -11.82 22.828 9.562 1 90.12 354 VAL B O 1
ATOM 7322 N N . SER B 1 355 ? -10.828 20.859 9.93 1 85.75 355 SER B N 1
ATOM 7323 C CA . SER B 1 355 ? -11.844 20.312 10.82 1 85.75 355 SER B CA 1
ATOM 7324 C C . SER B 1 355 ? -11.219 19.781 12.102 1 85.75 355 SER B C 1
ATOM 7326 O O . SER B 1 355 ? -10.023 19.469 12.141 1 85.75 355 SER B O 1
ATOM 7328 N N . ILE B 1 356 ? -12 19.734 13.148 1 88.44 356 ILE B N 1
ATOM 7329 C CA . ILE B 1 356 ? -11.477 19.391 14.461 1 88.44 356 ILE B CA 1
ATOM 7330 C C . ILE B 1 356 ? -11.391 17.875 14.609 1 88.44 356 ILE B C 1
ATOM 7332 O O . ILE B 1 356 ? -12.234 17.141 14.078 1 88.44 356 ILE B O 1
ATOM 7336 N N . GLY B 1 357 ? -10.406 17.344 15.203 1 91.19 357 GLY B N 1
ATOM 7337 C CA . GLY B 1 357 ? -10.25 15.93 15.547 1 91.19 357 GLY B CA 1
ATOM 7338 C C . GLY B 1 357 ? -10.281 15.672 17.047 1 91.19 357 GLY B C 1
ATOM 7339 O O . GLY B 1 357 ? -10.422 16.594 17.828 1 91.19 357 GLY B O 1
ATOM 7340 N N . ASN B 1 358 ? -10.211 14.422 17.375 1 92.44 358 ASN B N 1
ATOM 7341 C CA . ASN B 1 358 ? -10.32 14.047 18.781 1 92.44 358 ASN B CA 1
ATOM 7342 C C . ASN B 1 358 ? -9.164 14.609 19.609 1 92.44 358 ASN B C 1
ATOM 7344 O O . ASN B 1 358 ? -9.336 14.93 20.781 1 92.44 358 ASN B O 1
ATOM 7348 N N . HIS B 1 359 ? -8.023 14.867 19.047 1 95.12 359 HIS B N 1
ATOM 7349 C CA . HIS B 1 359 ? -6.855 15.32 19.797 1 95.12 359 HIS B CA 1
ATOM 7350 C C . HIS B 1 359 ? -6.898 16.828 20.031 1 95.12 359 HIS B C 1
ATOM 7352 O O . HIS B 1 359 ? -6.113 17.359 20.812 1 95.12 359 HIS B O 1
ATOM 7358 N N . GLU B 1 360 ? -7.871 17.453 19.453 1 93 360 GLU B N 1
ATOM 7359 C CA . GLU B 1 360 ? -8.148 18.859 19.766 1 93 360 GLU B CA 1
ATOM 7360 C C . GLU B 1 360 ? -9.336 18.969 20.719 1 93 360 GLU B C 1
ATOM 7362 O O . GLU B 1 360 ? -9.422 19.938 21.484 1 93 360 GLU B O 1
ATOM 7367 N N . TYR B 1 361 ? -10.188 17.969 20.719 1 90.25 361 TYR B N 1
ATOM 7368 C CA . TYR B 1 361 ? -11.523 18.25 21.219 1 90.25 361 TYR B CA 1
ATOM 7369 C C . TYR B 1 361 ? -11.844 17.375 22.422 1 90.25 361 TYR B C 1
ATOM 7371 O O . TYR B 1 361 ? -12.477 17.812 23.391 1 90.25 361 TYR B O 1
ATOM 7379 N N . ASP B 1 362 ? -11.5 16.109 22.391 1 90 362 ASP B N 1
ATOM 7380 C CA . ASP B 1 362 ? -12.055 15.094 23.266 1 90 362 ASP B CA 1
ATOM 7381 C C . ASP B 1 362 ? -11.789 15.422 24.734 1 90 362 ASP B C 1
ATOM 7383 O O . ASP B 1 362 ? -10.672 15.82 25.094 1 90 362 ASP B O 1
ATOM 7387 N N . TYR B 1 363 ? -12.82 15.281 25.453 1 89.62 363 TYR B N 1
ATOM 7388 C CA . TYR B 1 363 ? -12.859 15.391 26.906 1 89.62 363 TYR B CA 1
ATOM 7389 C C . TYR B 1 363 ? -14.094 14.703 27.469 1 89.62 363 TYR B C 1
ATOM 7391 O O . TYR B 1 363 ? -15.164 14.742 26.859 1 89.62 363 TYR B O 1
ATOM 7399 N N . THR B 1 364 ? -13.977 14.055 28.578 1 87.38 364 THR B N 1
ATOM 7400 C CA . THR B 1 364 ? -15.031 13.203 29.125 1 87.38 364 THR B CA 1
ATOM 7401 C C . THR B 1 364 ? -16.281 14.031 29.453 1 87.38 364 THR B C 1
ATOM 7403 O O . THR B 1 364 ? -17.375 13.484 29.531 1 87.38 364 THR B O 1
ATOM 7406 N N . LYS B 1 365 ? -16.172 15.289 29.641 1 85.25 365 LYS B N 1
ATOM 7407 C CA . LYS B 1 365 ? -17.328 16.109 30.016 1 85.25 365 LYS B CA 1
ATOM 7408 C C . LYS B 1 365 ? -17.875 16.875 28.828 1 85.25 365 LYS B C 1
ATOM 7410 O O . LYS B 1 365 ? -18.703 17.781 28.984 1 85.25 365 LYS B O 1
ATOM 7415 N N . GLN B 1 366 ? -17.359 16.562 27.609 1 84.31 366 GLN B N 1
ATOM 7416 C CA . GLN B 1 366 ? -17.953 17.141 26.422 1 84.31 366 GLN B CA 1
ATOM 7417 C C . GLN B 1 366 ? -19.422 16.719 26.281 1 84.31 366 GLN B C 1
ATOM 7419 O O . GLN B 1 366 ? -19.812 15.672 26.781 1 84.31 366 GLN B O 1
ATOM 7424 N N . PRO B 1 367 ? -20.25 17.484 25.609 1 77.56 367 PRO B N 1
ATOM 7425 C CA . PRO B 1 367 ? -21.672 17.172 25.484 1 77.56 367 PRO B CA 1
ATOM 7426 C C . PRO B 1 367 ? -21.922 15.836 24.797 1 77.56 367 PRO B C 1
ATOM 7428 O O . PRO B 1 367 ? -22.891 15.141 25.125 1 77.56 367 PRO B O 1
ATOM 7431 N N . PHE B 1 368 ? -21.156 15.477 23.844 1 80 368 PHE B N 1
ATOM 7432 C CA . PHE B 1 368 ? -21.281 14.211 23.125 1 80 368 PHE B CA 1
ATOM 7433 C C . PHE B 1 368 ? -20.203 13.234 23.578 1 80 368 PHE B C 1
ATOM 7435 O O . PHE B 1 368 ? -19.031 13.398 23.25 1 80 368 PHE B O 1
ATOM 7442 N N . TYR B 1 369 ? -20.609 12.289 24.297 1 82.06 369 TYR B N 1
ATOM 7443 C CA . TYR B 1 369 ? -19.703 11.297 24.859 1 82.06 369 TYR B CA 1
ATOM 7444 C C . TYR B 1 369 ? -20.328 9.906 24.812 1 82.06 369 TYR B C 1
ATOM 7446 O O . TYR B 1 369 ? -20.75 9.375 25.844 1 82.06 369 TYR B O 1
ATOM 7454 N N . PRO B 1 370 ? -20.297 9.352 23.641 1 84.69 370 PRO B N 1
ATOM 7455 C CA . PRO B 1 370 ? -20.922 8.039 23.5 1 84.69 370 PRO B CA 1
ATOM 7456 C C . PRO B 1 370 ? -20.125 6.91 24.125 1 84.69 370 PRO B C 1
ATOM 7458 O O . PRO B 1 370 ? -18.891 6.973 24.156 1 84.69 370 PRO B O 1
ATOM 7461 N N . SER B 1 371 ? -20.828 5.809 24.578 1 84.25 371 SER B N 1
ATOM 7462 C CA . SER B 1 371 ? -20.188 4.672 25.234 1 84.25 371 SER B CA 1
ATOM 7463 C C . SER B 1 371 ? -19.531 3.752 24.219 1 84.25 371 SER B C 1
ATOM 7465 O O . SER B 1 371 ? -18.703 2.91 24.594 1 84.25 371 SER B O 1
ATOM 7467 N N . TRP B 1 372 ? -19.844 3.941 23.031 1 84 372 TRP B N 1
ATOM 7468 C CA . TRP B 1 372 ? -19.438 2.961 22.016 1 84 372 TRP B CA 1
ATOM 7469 C C . TRP B 1 372 ? -18.125 3.365 21.359 1 84 372 TRP B C 1
ATOM 7471 O O . TRP B 1 372 ? -17.672 2.701 20.422 1 84 372 TRP B O 1
ATOM 7481 N N . SER B 1 373 ? -17.516 4.449 21.797 1 81.12 373 SER B N 1
ATOM 7482 C CA . SER B 1 373 ? -16.25 4.898 21.234 1 81.12 373 SER B CA 1
ATOM 7483 C C . SER B 1 373 ? -15.43 5.664 22.281 1 81.12 373 SER B C 1
ATOM 7485 O O . SER B 1 373 ? -15.977 6.125 23.281 1 81.12 373 SER B O 1
ATOM 7487 N N . ASP B 1 374 ? -14.148 5.734 21.969 1 79.94 374 ASP B N 1
ATOM 7488 C CA . ASP B 1 374 ? -13.242 6.387 22.906 1 79.94 374 ASP B CA 1
ATOM 7489 C C . ASP B 1 374 ? -13.219 7.898 22.688 1 79.94 374 ASP B C 1
ATOM 7491 O O . ASP B 1 374 ? -12.508 8.391 21.812 1 79.94 374 ASP B O 1
ATOM 7495 N N . TYR B 1 375 ? -13.953 8.602 23.453 1 80.62 375 TYR B N 1
ATOM 7496 C CA . TYR B 1 375 ? -14.008 10.055 23.453 1 80.62 375 TYR B CA 1
ATOM 7497 C C . TYR B 1 375 ? -13.383 10.633 24.719 1 80.62 375 TYR B C 1
ATOM 7499 O O . TYR B 1 375 ? -13.875 11.625 25.266 1 80.62 375 TYR B O 1
ATOM 7507 N N . GLY B 1 376 ? -12.414 10.016 25.203 1 84.88 376 GLY B N 1
ATOM 7508 C CA . GLY B 1 376 ? -11.812 10.336 26.484 1 84.88 376 GLY B CA 1
ATOM 7509 C C . GLY B 1 376 ? -10.969 11.594 26.453 1 84.88 376 GLY B C 1
ATOM 7510 O O . GLY B 1 376 ? -11.359 12.594 25.844 1 84.88 376 GLY B O 1
ATOM 7511 N N . GLY B 1 377 ? -9.914 11.773 27.188 1 88.31 377 GLY B N 1
ATOM 7512 C CA . GLY B 1 377 ? -9.109 12.961 27.422 1 88.31 377 GLY B CA 1
ATOM 7513 C C . GLY B 1 377 ? -8 13.148 26.406 1 88.31 377 GLY B C 1
ATOM 7514 O O . GLY B 1 377 ? -6.945 13.695 26.719 1 88.31 377 GLY B O 1
ATOM 7515 N N . ASP B 1 378 ? -8.242 12.781 25.172 1 90.81 378 ASP B N 1
ATOM 7516 C CA . ASP B 1 378 ? -7.129 12.695 24.219 1 90.81 378 ASP B CA 1
ATOM 7517 C C . ASP B 1 378 ? -6.754 14.07 23.688 1 90.81 378 ASP B C 1
ATOM 7519 O O . ASP B 1 378 ? -5.762 14.219 22.969 1 90.81 378 ASP B O 1
ATOM 7523 N N . SER B 1 379 ? -7.453 15.148 24.094 1 93.75 379 SER B N 1
ATOM 7524 C CA . SER B 1 379 ? -7.066 16.5 23.703 1 93.75 379 SER B CA 1
ATOM 7525 C C . SER B 1 379 ? -6.012 17.062 24.641 1 93.75 379 SER B C 1
ATOM 7527 O O . SER B 1 379 ? -5.484 18.156 24.406 1 93.75 379 SER B O 1
ATOM 7529 N N . GLY B 1 380 ? -5.762 16.375 25.797 1 96.06 380 GLY B N 1
ATOM 7530 C CA . GLY B 1 380 ? -4.859 16.891 26.812 1 96.06 380 GLY B CA 1
ATOM 7531 C C . GLY B 1 380 ? -5.422 18.094 27.547 1 96.06 380 GLY B C 1
ATOM 7532 O O . GLY B 1 380 ? -4.672 18.953 28 1 96.06 380 GLY B O 1
ATOM 7533 N N . GLY B 1 381 ? -6.758 18.234 27.5 1 96.31 381 GLY B N 1
ATOM 7534 C CA . GLY B 1 381 ? -7.426 19.281 28.25 1 96.31 381 GLY B CA 1
ATOM 7535 C C . GLY B 1 381 ? -7.645 20.547 27.422 1 96.31 381 GLY B C 1
ATOM 7536 O O . GLY B 1 381 ? -8.117 21.547 27.953 1 96.31 381 GLY B O 1
ATOM 7537 N N . GLU B 1 382 ? -7.367 20.516 26.141 1 95.5 382 GLU B N 1
ATOM 7538 C CA . GLU B 1 382 ? -7.543 21.703 25.312 1 95.5 382 GLU B CA 1
ATOM 7539 C C . GLU B 1 382 ? -9.023 21.969 25.047 1 95.5 382 GLU B C 1
ATOM 7541 O O . GLU B 1 382 ? -9.445 23.125 24.984 1 95.5 382 GLU B O 1
ATOM 7546 N N . CYS B 1 383 ? -9.75 20.859 24.75 1 92 383 CYS B N 1
ATOM 7547 C CA . CYS B 1 383 ? -11.203 20.875 24.594 1 92 383 CYS B CA 1
ATOM 7548 C C . CYS B 1 383 ? -11.617 21.875 23.516 1 92 383 CYS B C 1
ATOM 7550 O O . CYS B 1 383 ? -12.617 22.594 23.688 1 92 383 CYS B O 1
ATOM 7552 N N . GLY B 1 384 ? -10.805 22.078 22.516 1 90.88 384 GLY B N 1
ATOM 7553 C CA . GLY B 1 384 ? -11.148 22.844 21.344 1 90.88 384 GLY B CA 1
ATOM 7554 C C . GLY B 1 384 ? -10.719 24.297 21.438 1 90.88 384 GLY B C 1
ATOM 7555 O O . GLY B 1 384 ? -10.828 25.047 20.469 1 90.88 384 GLY B O 1
ATOM 7556 N N . VAL B 1 385 ? -10.156 24.766 22.516 1 92.25 385 VAL B N 1
ATOM 7557 C CA . VAL B 1 385 ? -9.93 26.188 22.781 1 92.25 385 VAL B CA 1
ATOM 7558 C C . VAL B 1 385 ? -8.875 26.719 21.828 1 92.25 385 VAL B C 1
ATOM 7560 O O . VAL B 1 385 ? -9.125 27.688 21.094 1 92.25 385 VAL B O 1
ATOM 7563 N N . PRO B 1 386 ? -7.652 26.078 21.781 1 95.38 386 PRO B N 1
ATOM 7564 C CA . PRO B 1 386 ? -6.691 26.609 20.812 1 95.38 386 PRO B CA 1
ATOM 7565 C C . PRO B 1 386 ? -7.184 26.516 19.375 1 95.38 386 PRO B C 1
ATOM 7567 O O . PRO B 1 386 ? -7.023 27.453 18.594 1 95.38 386 PRO B O 1
ATOM 7570 N N . PHE B 1 387 ? -7.801 25.422 19.047 1 92.94 387 PHE B N 1
ATOM 7571 C CA . PHE B 1 387 ? -8.305 25.188 17.703 1 92.94 387 PHE B CA 1
ATOM 7572 C C . PHE B 1 387 ? -9.289 26.281 17.297 1 92.94 387 PHE B C 1
ATOM 7574 O O . PHE B 1 387 ? -9.141 26.891 16.234 1 92.94 387 PHE B O 1
ATOM 7581 N N . ASN B 1 388 ? -10.258 26.562 18.141 1 89.25 388 ASN B N 1
ATOM 7582 C CA . ASN B 1 388 ? -11.344 27.484 17.828 1 89.25 388 ASN B CA 1
ATOM 7583 C C . ASN B 1 388 ? -10.859 28.922 17.766 1 89.25 388 ASN B C 1
ATOM 7585 O O . ASN B 1 388 ? -11.469 29.766 17.109 1 89.25 388 ASN B O 1
ATOM 7589 N N . ASN B 1 389 ? -9.828 29.188 18.422 1 91.81 389 ASN B N 1
ATOM 7590 C CA . ASN B 1 389 ? -9.297 30.547 18.406 1 91.81 389 ASN B CA 1
ATOM 7591 C C . ASN B 1 389 ? -8.305 30.75 17.266 1 91.81 389 ASN B C 1
ATOM 7593 O O . ASN B 1 389 ? -8.266 31.812 16.641 1 91.81 389 ASN B O 1
ATOM 7597 N N . ARG B 1 390 ? -7.504 29.781 16.969 1 93.5 390 ARG B N 1
ATOM 7598 C CA . ARG B 1 390 ? -6.426 29.891 15.992 1 93.5 390 ARG B CA 1
ATOM 7599 C C . ARG B 1 390 ? -6.961 29.766 14.57 1 93.5 390 ARG B C 1
ATOM 7601 O O . ARG B 1 390 ? -6.344 30.25 13.625 1 93.5 390 ARG B O 1
ATOM 7608 N N . TYR B 1 391 ? -8.055 29.062 14.477 1 89.88 391 TYR B N 1
ATOM 7609 C CA . TYR B 1 391 ? -8.633 28.844 13.156 1 89.88 391 TYR B CA 1
ATOM 7610 C C . TYR B 1 391 ? -10.055 29.391 13.078 1 89.88 391 TYR B C 1
ATOM 7612 O O . TYR B 1 391 ? -10.734 29.516 14.102 1 89.88 391 TYR B O 1
ATOM 7620 N N . HIS B 1 392 ? -10.391 29.859 11.961 1 82.5 392 HIS B N 1
ATOM 7621 C CA . HIS B 1 392 ? -11.727 30.391 11.688 1 82.5 392 HIS B CA 1
ATOM 7622 C C . HIS B 1 392 ? -12.273 29.844 10.375 1 82.5 392 HIS B C 1
ATOM 7624 O O . HIS B 1 392 ? -11.836 30.266 9.297 1 82.5 392 HIS B O 1
ATOM 7630 N N . MET B 1 393 ? -13.07 28.875 10.594 1 74.5 393 MET B N 1
ATOM 7631 C CA . MET B 1 393 ? -13.695 28.266 9.414 1 74.5 393 MET B CA 1
ATOM 7632 C C . MET B 1 393 ? -15.102 28.812 9.211 1 74.5 393 MET B C 1
ATOM 7634 O O . MET B 1 393 ? -15.789 29.156 10.172 1 74.5 393 MET B O 1
ATOM 7638 N N . THR B 1 394 ? -15.406 29.422 8.023 1 59.91 394 THR B N 1
ATOM 7639 C CA . THR B 1 394 ? -16.734 29.969 7.773 1 59.91 394 THR B CA 1
ATOM 7640 C C . THR B 1 394 ? -17.797 28.891 7.895 1 59.91 394 THR B C 1
ATOM 7642 O O . THR B 1 394 ? -17.562 27.734 7.535 1 59.91 394 THR B O 1
ATOM 7645 N N . GLY B 1 395 ? -18.641 29.062 8.891 1 49.34 395 GLY B N 1
ATOM 7646 C CA . GLY B 1 395 ? -19.844 28.25 8.906 1 49.34 395 GLY B CA 1
ATOM 7647 C C . GLY B 1 395 ? -20.562 28.234 7.574 1 49.34 395 GLY B C 1
ATOM 7648 O O . GLY B 1 395 ? -20.25 29 6.676 1 49.34 395 GLY B O 1
ATOM 7649 N N . TYR B 1 396 ? -21.469 27.156 7.23 1 40.06 396 TYR B N 1
ATOM 7650 C CA . TYR B 1 396 ? -22.281 26.922 6.043 1 40.06 396 TYR B CA 1
ATOM 7651 C C . TYR B 1 396 ? -23.078 28.172 5.656 1 40.06 396 TYR B C 1
ATOM 7653 O O . TYR B 1 396 ? -24.047 28.531 6.316 1 40.06 396 TYR B O 1
ATOM 7661 N N . GLY B 1 397 ? -22.797 29.328 5.672 1 35.62 397 GLY B N 1
ATOM 7662 C CA . GLY B 1 397 ? -23.781 30.094 4.945 1 35.62 397 GLY B CA 1
ATOM 7663 C C . GLY B 1 397 ? -23.906 29.688 3.488 1 35.62 397 GLY B C 1
ATOM 7664 O O . GLY B 1 397 ? -23.344 28.672 3.072 1 35.62 397 GLY B O 1
ATOM 7665 N N . GLU B 1 398 ? -24.672 30.547 2.445 1 34.22 398 GLU B N 1
ATOM 7666 C CA . GLU B 1 398 ? -24.844 30.297 1.018 1 34.22 398 GLU B CA 1
ATOM 7667 C C . GLU B 1 398 ? -23.562 29.734 0.394 1 34.22 398 GLU B C 1
ATOM 7669 O O . GLU B 1 398 ? -22.5 30.312 0.537 1 34.22 398 GLU B O 1
ATOM 7674 N N . ALA B 1 399 ? -23.531 28.484 0.152 1 36.72 399 ALA B N 1
ATOM 7675 C CA . ALA B 1 399 ? -22.609 27.547 -0.484 1 36.72 399 ALA B CA 1
ATOM 7676 C C . ALA B 1 399 ? -21.891 28.203 -1.666 1 36.72 399 ALA B C 1
ATOM 7678 O O . ALA B 1 399 ? -22.469 28.312 -2.758 1 36.72 399 ALA B O 1
ATOM 7679 N N . THR B 1 400 ? -21.531 29.188 -1.817 1 34.84 400 THR B N 1
ATOM 7680 C CA . THR B 1 400 ? -20.922 29.547 -3.096 1 34.84 400 THR B CA 1
ATOM 7681 C C . THR B 1 400 ? -19.984 28.438 -3.572 1 34.84 400 THR B C 1
ATOM 7683 O O . THR B 1 400 ? -19.625 28.375 -4.75 1 34.84 400 THR B O 1
ATOM 7686 N N . ASN B 1 401 ? -19.031 27.938 -2.805 1 35.31 401 ASN B N 1
ATOM 7687 C CA . ASN B 1 401 ? -17.969 27.141 -3.426 1 35.31 401 ASN B CA 1
ATOM 7688 C C . ASN B 1 401 ? -18.391 25.688 -3.59 1 35.31 401 ASN B C 1
ATOM 7690 O O . ASN B 1 401 ? -19.328 25.234 -2.932 1 35.31 401 ASN B O 1
ATOM 7694 N N . LEU B 1 402 ? -18.062 25 -4.625 1 35.09 402 LEU B N 1
ATOM 7695 C CA . LEU B 1 402 ? -18.391 23.656 -5.129 1 35.09 402 LEU B CA 1
ATOM 7696 C C . LEU B 1 402 ? -18.297 22.625 -4.016 1 35.09 402 LEU B C 1
ATOM 7698 O O . LEU B 1 402 ? -18.812 21.516 -4.156 1 35.09 402 LEU B O 1
ATOM 7702 N N . TRP B 1 403 ? -17.281 22.547 -3.182 1 37.69 403 TRP B N 1
ATOM 7703 C CA . TRP B 1 403 ? -17.031 21.469 -2.232 1 37.69 403 TRP B CA 1
ATOM 7704 C C . TRP B 1 403 ? -17.219 21.953 -0.797 1 37.69 403 TRP B C 1
ATOM 7706 O O . TRP B 1 403 ? -16.984 23.125 -0.491 1 37.69 403 TRP B O 1
ATOM 7716 N N . TYR B 1 404 ? -18.188 21.672 -0.118 1 42 404 TYR B N 1
ATOM 7717 C CA . TYR B 1 404 ? -18.312 21.984 1.298 1 42 404 TYR B CA 1
ATOM 7718 C C . TYR B 1 404 ? -17.656 20.922 2.162 1 42 404 TYR B C 1
ATOM 7720 O O . TYR B 1 404 ? -17.953 19.734 2.037 1 42 404 TYR B O 1
ATOM 7728 N N . SER B 1 405 ? -16.438 20.828 2.453 1 45.19 405 SER B N 1
ATOM 7729 C CA . SER B 1 405 ? -16.062 20.109 3.666 1 45.19 405 SER B CA 1
ATOM 7730 C C . SER B 1 405 ? -16.859 20.609 4.867 1 45.19 405 SER B C 1
ATOM 7732 O O . SER B 1 405 ? -16.812 21.781 5.211 1 45.19 405 SER B O 1
ATOM 7734 N N . TYR B 1 406 ? -18.062 20.328 5.016 1 41.66 406 TYR B N 1
ATOM 7735 C CA . TYR B 1 406 ? -18.781 20.531 6.281 1 41.66 406 TYR B CA 1
ATOM 7736 C C . TYR B 1 406 ? -17.969 19.969 7.445 1 41.66 406 TYR B C 1
ATOM 7738 O O . TYR B 1 406 ? -17.359 18.906 7.332 1 41.66 406 TYR B O 1
ATOM 7746 N N . GLU B 1 407 ? -17.359 20.906 8.195 1 42.69 407 GLU B N 1
ATOM 7747 C CA . GLU B 1 407 ? -16.781 20.375 9.422 1 42.69 407 GLU B CA 1
ATOM 7748 C C . GLU B 1 407 ? -17.719 19.375 10.086 1 42.69 407 GLU B C 1
ATOM 7750 O O . GLU B 1 407 ? -18.734 19.766 10.68 1 42.69 407 GLU B O 1
ATOM 7755 N N . MET B 1 408 ? -18.156 18.391 9.562 1 40 408 MET B N 1
ATOM 7756 C CA . MET B 1 408 ? -18.719 17.344 10.398 1 40 408 MET B CA 1
ATOM 7757 C C . MET B 1 408 ? -17.734 16.906 11.477 1 40 408 MET B C 1
ATOM 7759 O O . MET B 1 408 ? -16.859 16.078 11.234 1 40 408 MET B O 1
ATOM 7763 N N . SER B 1 409 ? -17.453 17.797 12.367 1 42.03 409 SER B N 1
ATOM 7764 C CA . SER B 1 409 ? -16.578 17.297 13.43 1 42.03 409 SER B CA 1
ATOM 7765 C C . SER B 1 409 ? -17.109 16 14.031 1 42.03 409 SER B C 1
ATOM 7767 O O . SER B 1 409 ? -18.219 15.969 14.555 1 42.03 409 SER B O 1
ATOM 7769 N N . GLY B 1 410 ? -16.844 14.906 13.492 1 45.47 410 GLY B N 1
ATOM 7770 C CA . GLY B 1 410 ? -17.094 13.594 14.07 1 45.47 410 GLY B CA 1
ATOM 7771 C C . GLY B 1 410 ? -16.953 13.578 15.586 1 45.47 410 GLY B C 1
ATOM 7772 O O . GLY B 1 410 ? -17.281 12.578 16.234 1 45.47 410 GLY B O 1
ATOM 7773 N N . GLU B 1 411 ? -16.547 14.711 16.062 1 51.56 411 GLU B N 1
ATOM 7774 C CA . GLU B 1 411 ? -16.422 14.836 17.516 1 51.56 411 GLU B CA 1
ATOM 7775 C C . GLU B 1 411 ? -17.703 15.375 18.125 1 51.56 411 GLU B C 1
ATOM 7777 O O . GLU B 1 411 ? -17.891 15.32 19.344 1 51.56 411 GLU B O 1
ATOM 7782 N N . HIS B 1 412 ? -18.641 15.68 17.078 1 58.97 412 HIS B N 1
ATOM 7783 C CA . HIS B 1 412 ? -19.938 16.172 17.531 1 58.97 412 HIS B CA 1
ATOM 7784 C C . HIS B 1 412 ? -21.016 15.102 17.375 1 58.97 412 HIS B C 1
ATOM 7786 O O . HIS B 1 412 ? -20.781 14.062 16.75 1 58.97 412 HIS B O 1
ATOM 7792 N N . ASP B 1 413 ? -22.156 15.375 18.078 1 60.59 413 ASP B N 1
ATOM 7793 C CA . ASP B 1 413 ? -23.297 14.453 18.031 1 60.59 413 ASP B CA 1
ATOM 7794 C C . ASP B 1 413 ? -23.953 14.469 16.656 1 60.59 413 ASP B C 1
ATOM 7796 O O . ASP B 1 413 ? -24.578 15.445 16.266 1 60.59 413 ASP B O 1
ATOM 7800 N N . PHE B 1 414 ? -23.766 13.391 15.859 1 67.94 414 PHE B N 1
ATOM 7801 C CA . PHE B 1 414 ? -24.344 13.289 14.523 1 67.94 414 PHE B CA 1
ATOM 7802 C C . PHE B 1 414 ? -25.422 12.211 14.477 1 67.94 414 PHE B C 1
ATOM 7804 O O . PHE B 1 414 ? -25.734 11.688 13.406 1 67.94 414 PHE B O 1
ATOM 7811 N N . LEU B 1 415 ? -25.891 11.852 15.633 1 68.38 415 LEU B N 1
ATOM 7812 C CA . LEU B 1 415 ? -26.969 10.867 15.688 1 68.38 415 LEU B CA 1
ATOM 7813 C C . LEU B 1 415 ? -28.25 11.453 15.125 1 68.38 415 LEU B C 1
ATOM 7815 O O . LEU B 1 415 ? -28.469 12.664 15.18 1 68.38 415 LEU B O 1
ATOM 7819 N N . ILE B 1 416 ? -29 10.617 14.602 1 74.44 416 ILE B N 1
ATOM 7820 C CA . ILE B 1 416 ? -30.266 11.023 14.008 1 74.44 416 ILE B CA 1
ATOM 7821 C C . ILE B 1 416 ? -31.062 11.875 14.992 1 74.44 416 ILE B C 1
ATOM 7823 O O . ILE B 1 416 ? -31.219 11.508 16.156 1 74.44 416 ILE B O 1
ATOM 7827 N N . GLY B 1 417 ? -31.438 12.984 14.508 1 70.88 417 GLY B N 1
ATOM 7828 C CA . GLY B 1 417 ? -32.281 13.852 15.32 1 70.88 417 GLY B CA 1
ATOM 7829 C C . GLY B 1 417 ? -31.5 14.891 16.109 1 70.88 417 GLY B C 1
ATOM 7830 O O . GLY B 1 417 ? -32.062 15.852 16.609 1 70.88 417 GLY B O 1
ATOM 7831 N N . SER B 1 418 ? -30.219 14.789 16.188 1 71.94 418 SER B N 1
ATOM 7832 C CA . SER B 1 418 ? -29.391 15.789 16.859 1 71.94 418 SER B CA 1
ATOM 7833 C C . SER B 1 418 ? -29.359 17.094 16.078 1 71.94 418 SER B C 1
ATOM 7835 O O . SER B 1 418 ? -29.781 17.141 14.914 1 71.94 418 SER B O 1
ATOM 7837 N N . GLU B 1 419 ? -28.891 18.172 16.719 1 74.88 419 GLU B N 1
ATOM 7838 C CA . GLU B 1 419 ? -28.797 19.484 16.078 1 74.88 419 GLU B CA 1
ATOM 7839 C C . GLU B 1 419 ? -27.844 19.453 14.891 1 74.88 419 GLU B C 1
ATOM 7841 O O . GLU B 1 419 ? -28.141 20 13.836 1 74.88 419 GLU B O 1
ATOM 7846 N N . GLN B 1 420 ? -26.766 18.844 15.047 1 75.81 420 GLN B N 1
ATOM 7847 C CA . GLN B 1 420 ? -25.797 18.766 13.969 1 75.81 420 GLN B CA 1
ATOM 7848 C C . GLN B 1 420 ? -26.328 17.938 12.805 1 75.81 420 GLN B C 1
ATOM 7850 O O . GLN B 1 420 ? -26.094 18.266 11.641 1 75.81 420 GLN B O 1
ATOM 7855 N N . TYR B 1 421 ? -26.969 16.891 13.133 1 81.38 421 TYR B N 1
ATOM 7856 C CA . TYR B 1 421 ? -27.594 16.062 12.102 1 81.38 421 TYR B CA 1
ATOM 7857 C C . TYR B 1 421 ? -28.594 16.859 11.297 1 81.38 421 TYR B C 1
ATOM 7859 O O . TYR B 1 421 ? -28.594 16.828 10.062 1 81.38 421 TYR B O 1
ATOM 7867 N N . LEU B 1 422 ? -29.453 17.547 12.008 1 82 422 LEU B N 1
ATOM 7868 C CA . LEU B 1 422 ? -30.5 18.312 11.344 1 82 422 LEU B CA 1
ATOM 7869 C C . LEU B 1 422 ? -29.906 19.422 10.492 1 82 422 LEU B C 1
ATOM 7871 O O . LEU B 1 422 ? -30.406 19.719 9.398 1 82 422 LEU B O 1
ATOM 7875 N N . TRP B 1 423 ? -28.984 19.984 11.031 1 79.75 423 TRP B N 1
ATOM 7876 C CA . TRP B 1 423 ? -28.281 21 10.25 1 79.75 423 TRP B CA 1
ATOM 7877 C C . TRP B 1 423 ? -27.703 20.406 8.969 1 79.75 423 TRP B C 1
ATOM 7879 O O . TRP B 1 423 ? -27.844 20.984 7.895 1 79.75 423 TRP B O 1
ATOM 7889 N N . LEU B 1 424 ? -27.031 19.328 9.062 1 82.5 424 LEU B N 1
ATOM 7890 C CA . LEU B 1 424 ? -26.438 18.641 7.91 1 82.5 424 LEU B CA 1
ATOM 7891 C C . LEU B 1 424 ? -27.516 18.266 6.895 1 82.5 424 LEU B C 1
ATOM 7893 O O . LEU B 1 424 ? -27.312 18.406 5.688 1 82.5 424 LEU B O 1
ATOM 7897 N N . GLU B 1 425 ? -28.531 17.734 7.371 1 86.06 425 GLU B N 1
ATOM 7898 C CA . GLU B 1 425 ? -29.641 17.359 6.504 1 86.06 425 GLU B CA 1
ATOM 7899 C C . GLU B 1 425 ? -30.141 18.547 5.699 1 86.06 425 GLU B C 1
ATOM 7901 O O . GLU B 1 425 ? -30.328 18.453 4.484 1 86.06 425 GLU B O 1
ATOM 7906 N N . GLN B 1 426 ? -30.359 19.609 6.367 1 84.38 426 GLN B N 1
ATOM 7907 C CA . GLN B 1 426 ? -30.859 20.812 5.703 1 84.38 426 GLN B CA 1
ATOM 7908 C C . GLN B 1 426 ? -29.844 21.344 4.695 1 84.38 426 GLN B C 1
ATOM 7910 O O . GLN B 1 426 ? -30.219 21.781 3.604 1 84.38 426 GLN B O 1
ATOM 7915 N N . ASP B 1 427 ? -28.719 21.344 5.137 1 82.25 427 ASP B N 1
ATOM 7916 C CA . ASP B 1 427 ? -27.656 21.844 4.266 1 82.25 427 ASP B CA 1
ATOM 7917 C C . ASP B 1 427 ? -27.547 21 2.994 1 82.25 427 ASP B C 1
ATOM 7919 O O . ASP B 1 427 ? -27.438 21.547 1.893 1 82.25 427 ASP B O 1
ATOM 7923 N N . LEU B 1 428 ? -27.516 19.719 3.109 1 85.88 428 LEU B N 1
ATOM 7924 C CA . LEU B 1 428 ? -27.406 18.812 1.965 1 85.88 428 LEU B CA 1
ATOM 7925 C C . LEU B 1 428 ? -28.594 19 1.022 1 85.88 428 LEU B C 1
ATOM 7927 O O . LEU B 1 428 ? -28.422 19 -0.199 1 85.88 428 LEU B O 1
ATOM 7931 N N . LYS B 1 429 ? -29.719 19.219 1.554 1 87.5 429 LYS B N 1
ATOM 7932 C CA . LYS B 1 429 ? -30.938 19.391 0.754 1 87.5 429 LYS B CA 1
ATOM 7933 C C . LYS B 1 429 ? -30.891 20.719 -0.019 1 87.5 429 LYS B C 1
ATOM 7935 O O . LYS B 1 429 ? -31.531 20.844 -1.062 1 87.5 429 LYS B O 1
ATOM 7940 N N . SER B 1 430 ? -30.141 21.594 0.444 1 84.62 430 SER B N 1
ATOM 7941 C CA . SER B 1 430 ? -30.141 22.938 -0.134 1 84.62 430 SER B CA 1
ATOM 7942 C C . SER B 1 430 ? -29.172 23.031 -1.303 1 84.62 430 SER B C 1
ATOM 7944 O O . SER B 1 430 ? -29.156 24.031 -2.029 1 84.62 430 SER B O 1
ATOM 7946 N N . VAL B 1 431 ? -28.422 22.078 -1.554 1 84.38 431 VAL B N 1
ATOM 7947 C CA . VAL B 1 431 ? -27.391 22.109 -2.594 1 84.38 431 VAL B CA 1
ATOM 7948 C C . VAL B 1 431 ? -28.047 22.078 -3.971 1 84.38 431 VAL B C 1
ATOM 7950 O O . VAL B 1 431 ? -28.844 21.172 -4.258 1 84.38 431 VAL B O 1
ATOM 7953 N N . ASP B 1 432 ? -27.75 23.078 -4.828 1 85.56 432 ASP B N 1
ATOM 7954 C CA . ASP B 1 432 ? -28.141 23.062 -6.234 1 85.56 432 ASP B CA 1
ATOM 7955 C C . ASP B 1 432 ? -27.156 22.266 -7.074 1 85.56 432 ASP B C 1
ATOM 7957 O O . ASP B 1 432 ? -26.109 22.781 -7.465 1 85.56 432 ASP B O 1
ATOM 7961 N N . ARG B 1 433 ? -27.469 21.156 -7.465 1 86.88 433 ARG B N 1
ATOM 7962 C CA . ARG B 1 433 ? -26.562 20.203 -8.102 1 86.88 433 ARG B CA 1
ATOM 7963 C C . ARG B 1 433 ? -26.234 20.641 -9.531 1 86.88 433 ARG B C 1
ATOM 7965 O O . ARG B 1 433 ? -25.266 20.156 -10.125 1 86.88 433 ARG B O 1
ATOM 7972 N N . SER B 1 434 ? -26.953 21.5 -10.094 1 85.25 434 SER B N 1
ATOM 7973 C CA . SER B 1 434 ? -26.641 22.016 -11.422 1 85.25 434 SER B CA 1
ATOM 7974 C C . SER B 1 434 ? -25.469 23 -11.367 1 85.25 434 SER B C 1
ATOM 7976 O O . SER B 1 434 ? -24.781 23.203 -12.367 1 85.25 434 SER B O 1
ATOM 7978 N N . ARG B 1 435 ? -25.312 23.484 -10.211 1 83.56 435 ARG B N 1
ATOM 7979 C CA . ARG B 1 435 ? -24.203 24.406 -10.008 1 83.56 435 ARG B CA 1
ATOM 7980 C C . ARG B 1 435 ? -23.062 23.734 -9.25 1 83.56 435 ARG B C 1
ATOM 7982 O O . ARG B 1 435 ? -21.906 24.141 -9.383 1 83.56 435 ARG B O 1
ATOM 7989 N N . THR B 1 436 ? -23.453 22.844 -8.422 1 85.81 436 THR B N 1
ATOM 7990 C CA . THR B 1 436 ? -22.516 22.109 -7.582 1 85.81 436 THR B CA 1
ATOM 7991 C C . THR B 1 436 ? -22.703 20.594 -7.758 1 85.81 436 THR B C 1
ATOM 7993 O O . THR B 1 436 ? -23.312 19.938 -6.918 1 85.81 436 THR B O 1
ATOM 7996 N N . PRO B 1 437 ? -22.109 20.078 -8.766 1 88.88 437 PRO B N 1
ATOM 7997 C CA . PRO B 1 437 ? -22.375 18.672 -9.07 1 88.88 437 PRO B CA 1
ATOM 7998 C C . PRO B 1 437 ? -21.688 17.719 -8.086 1 88.88 437 PRO B C 1
ATOM 8000 O O . PRO B 1 437 ? -22.047 16.547 -8.016 1 88.88 437 PRO B O 1
ATOM 8003 N N . TRP B 1 438 ? -20.719 18.234 -7.395 1 90.75 438 TRP B N 1
ATOM 8004 C CA . TRP B 1 438 ? -19.969 17.375 -6.484 1 90.75 438 TRP B CA 1
ATOM 8005 C C . TRP B 1 438 ? -20.219 17.766 -5.031 1 90.75 438 TRP B C 1
ATOM 8007 O O . TRP B 1 438 ? -20.047 18.922 -4.656 1 90.75 438 TRP B O 1
ATOM 8017 N N . VAL B 1 439 ? -20.594 16.844 -4.277 1 89.62 439 VAL B N 1
ATOM 8018 C CA . VAL B 1 439 ? -20.75 17.016 -2.836 1 89.62 439 VAL B CA 1
ATOM 8019 C C . VAL B 1 439 ? -19.766 16.109 -2.098 1 89.62 439 VAL B C 1
ATOM 8021 O O . VAL B 1 439 ? -19.828 14.875 -2.227 1 89.62 439 VAL B O 1
ATOM 8024 N N . ILE B 1 440 ? -18.906 16.719 -1.381 1 89.5 440 ILE B N 1
AT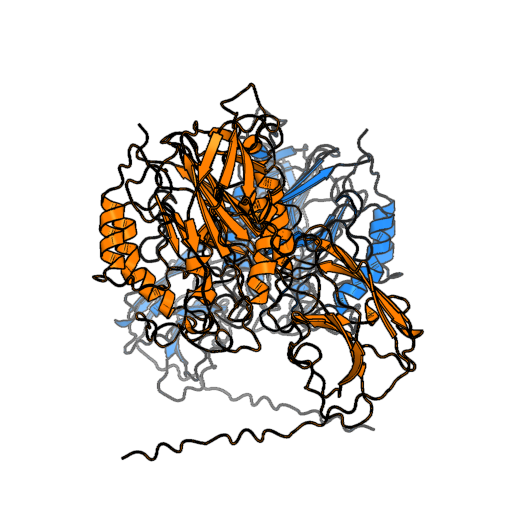OM 8025 C CA . ILE B 1 440 ? -17.875 16.016 -0.619 1 89.5 440 ILE B CA 1
ATOM 8026 C C . ILE B 1 440 ? -18.094 16.25 0.875 1 89.5 440 ILE B C 1
ATOM 8028 O O . ILE B 1 440 ? -18.219 17.391 1.315 1 89.5 440 ILE B O 1
ATOM 8032 N N . LEU B 1 441 ? -18.203 15.164 1.568 1 88 441 LEU B N 1
ATOM 8033 C CA . LEU B 1 441 ? -18.297 15.242 3.021 1 88 441 LEU B CA 1
ATOM 8034 C C . LEU B 1 441 ? -17 14.82 3.682 1 88 441 LEU B C 1
ATOM 8036 O O . LEU B 1 441 ? -16.375 13.844 3.268 1 88 441 LEU B O 1
ATOM 8040 N N . SER B 1 442 ? -16.547 15.594 4.668 1 88.56 442 SER B N 1
ATOM 8041 C CA . SER B 1 442 ? -15.359 15.203 5.434 1 88.56 442 SER B CA 1
ATOM 8042 C C . SER B 1 442 ? -15.664 15.172 6.93 1 88.56 442 SER B C 1
ATOM 8044 O O . SER B 1 442 ? -16.422 16 7.434 1 88.56 442 SER B O 1
ATOM 8046 N N . GLY B 1 443 ? -15.188 14.219 7.566 1 87.38 443 GLY B N 1
ATOM 8047 C CA . GLY B 1 443 ? -15.195 14.031 9.008 1 87.38 443 GLY B CA 1
ATOM 8048 C C . GLY B 1 443 ? -13.961 13.32 9.523 1 87.38 443 GLY B C 1
ATOM 8049 O O . GLY B 1 443 ? -13.297 12.602 8.773 1 87.38 443 GLY B O 1
ATOM 8050 N N . HIS B 1 444 ? -13.727 13.539 10.812 1 91.5 444 HIS B N 1
ATOM 8051 C CA . HIS B 1 444 ? -12.484 12.984 11.336 1 91.5 444 HIS B CA 1
ATOM 8052 C C . HIS B 1 444 ? -12.594 11.477 11.531 1 91.5 444 HIS B C 1
ATOM 8054 O O . HIS B 1 444 ? -11.758 10.719 11.047 1 91.5 444 HIS B O 1
ATOM 8060 N N . ARG B 1 445 ? -13.648 11.031 12.188 1 92.38 445 ARG B N 1
ATOM 8061 C CA . ARG B 1 445 ? -13.844 9.609 12.461 1 92.38 445 ARG B CA 1
ATOM 8062 C C . ARG B 1 445 ? -14.562 8.922 11.297 1 92.38 445 ARG B C 1
ATOM 8064 O O . ARG B 1 445 ? -15.594 9.398 10.836 1 92.38 445 ARG B O 1
ATOM 8071 N N . PRO B 1 446 ? -14.055 7.77 10.867 1 93.88 446 PRO B N 1
ATOM 8072 C CA . PRO B 1 446 ? -14.57 7.164 9.641 1 93.88 446 PRO B CA 1
ATOM 8073 C C . PRO B 1 446 ? -15.812 6.309 9.875 1 93.88 446 PRO B C 1
ATOM 8075 O O . PRO B 1 446 ? -15.992 5.77 10.977 1 93.88 446 PRO B O 1
ATOM 8078 N N . MET B 1 447 ? -16.578 6.191 8.805 1 93.5 447 MET B N 1
ATOM 8079 C CA . MET B 1 447 ? -17.688 5.238 8.758 1 93.5 447 MET B CA 1
ATOM 8080 C C . MET B 1 447 ? -17.203 3.859 8.328 1 93.5 447 MET B C 1
ATOM 8082 O O . MET B 1 447 ? -17.812 2.846 8.664 1 93.5 447 MET B O 1
ATOM 8086 N N . TYR B 1 448 ? -16.234 3.832 7.5 1 95.12 448 TYR B N 1
ATOM 8087 C CA . TYR B 1 448 ? -15.664 2.6 6.961 1 95.12 448 TYR B CA 1
ATOM 8088 C C . TYR B 1 448 ? -14.148 2.59 7.102 1 95.12 448 TYR B C 1
ATOM 8090 O O . TYR B 1 448 ? -13.492 3.6 6.852 1 95.12 448 TYR B O 1
ATOM 8098 N N . CYS B 1 449 ? -13.633 1.531 7.543 1 95.38 449 CYS B N 1
ATOM 8099 C CA . CYS B 1 449 ? -12.203 1.244 7.602 1 95.38 449 CYS B CA 1
ATOM 8100 C C . CYS B 1 449 ? -11.953 -0.23 7.898 1 95.38 449 CYS B C 1
ATOM 8102 O O . CYS B 1 449 ? -12.68 -0.841 8.688 1 95.38 449 CYS B O 1
ATOM 8104 N N . SER B 1 450 ? -10.906 -0.807 7.277 1 93.62 450 SER B N 1
ATOM 8105 C CA . SER B 1 450 ? -10.641 -2.225 7.496 1 93.62 450 SER B CA 1
ATOM 8106 C C . SER B 1 450 ? -9.578 -2.428 8.57 1 93.62 450 SER B C 1
ATOM 8108 O O . SER B 1 450 ? -9.07 -3.539 8.75 1 93.62 450 SER B O 1
ATOM 8110 N N . GLN B 1 451 ? -9.172 -1.402 9.203 1 90.06 451 GLN B N 1
ATOM 8111 C CA . GLN B 1 451 ? -8.32 -1.565 10.375 1 90.06 451 GLN B CA 1
ATOM 8112 C C . GLN B 1 451 ? -9.102 -2.148 11.555 1 90.06 451 GLN B C 1
ATOM 8114 O O . GLN B 1 451 ? -10.328 -2.004 11.625 1 90.06 451 GLN B O 1
ATOM 8119 N N . SER B 1 452 ? -8.352 -2.793 12.469 1 81.62 452 SER B N 1
ATOM 8120 C CA . SER B 1 452 ? -8.969 -3.424 13.625 1 81.62 452 SER B CA 1
ATOM 8121 C C . SER B 1 452 ? -9.188 -2.418 14.75 1 81.62 452 SER B C 1
ATOM 8123 O O . SER B 1 452 ? -8.609 -1.33 14.742 1 81.62 452 SER B O 1
ATOM 8125 N N . GLY B 1 453 ? -10.125 -2.68 15.672 1 79.12 453 GLY B N 1
ATOM 8126 C CA . GLY B 1 453 ? -10.141 -2.031 16.969 1 79.12 453 GLY B CA 1
ATOM 8127 C C . GLY B 1 453 ? -11.352 -1.137 17.172 1 79.12 453 GLY B C 1
ATOM 8128 O O . GLY B 1 453 ? -11.742 -0.86 18.312 1 79.12 453 GLY B O 1
ATOM 8129 N N . GLU B 1 454 ? -11.93 -0.54 16.078 1 88.31 454 GLU B N 1
ATOM 8130 C CA . GLU B 1 454 ? -12.992 0.431 16.312 1 88.31 454 GLU B CA 1
ATOM 8131 C C . GLU B 1 454 ? -14.242 0.085 15.508 1 88.31 454 GLU B C 1
ATOM 8133 O O . GLU B 1 454 ? -14.914 0.974 14.977 1 88.31 454 GLU B O 1
ATOM 8138 N N . ALA B 1 455 ? -14.555 -1.105 15.422 1 87.5 455 ALA B N 1
ATOM 8139 C CA . ALA B 1 455 ? -15.656 -1.604 14.594 1 87.5 455 ALA B CA 1
ATOM 8140 C C . ALA B 1 455 ? -17 -1.047 15.062 1 87.5 455 ALA B C 1
ATOM 8142 O O . ALA B 1 455 ? -17.875 -0.746 14.242 1 87.5 455 ALA B O 1
ATOM 8143 N N . GLU B 1 456 ? -17.188 -0.884 16.344 1 90.81 456 GLU B N 1
ATOM 8144 C CA . GLU B 1 456 ? -18.453 -0.368 16.875 1 90.81 456 GLU B CA 1
ATOM 8145 C C . GLU B 1 456 ? -18.672 1.087 16.469 1 90.81 456 GLU B C 1
ATOM 8147 O O . GLU B 1 456 ? -19.781 1.483 16.125 1 90.81 456 GLU B O 1
ATOM 8152 N N . MET B 1 457 ? -17.672 1.853 16.578 1 89.88 457 MET B N 1
ATOM 8153 C CA . MET B 1 457 ? -17.766 3.25 16.156 1 89.88 457 MET B CA 1
ATOM 8154 C C . MET B 1 457 ? -18.109 3.359 14.68 1 89.88 457 MET B C 1
ATOM 8156 O O . MET B 1 457 ? -19.016 4.117 14.305 1 89.88 457 MET B O 1
ATOM 8160 N N . PHE B 1 458 ? -17.453 2.572 13.852 1 91.56 458 PHE B N 1
ATOM 8161 C CA . PHE B 1 458 ? -17.75 2.568 12.422 1 91.56 458 PHE B CA 1
ATOM 8162 C C . PHE B 1 458 ? -19.219 2.291 12.172 1 91.56 458 PHE B C 1
ATOM 8164 O O . PHE B 1 458 ? -19.875 3 11.406 1 91.56 458 PHE B O 1
ATOM 8171 N N . ALA B 1 459 ? -19.719 1.3 12.828 1 91.75 459 ALA B N 1
ATOM 8172 C CA . ALA B 1 459 ? -21.094 0.85 12.633 1 91.75 459 ALA B CA 1
ATOM 8173 C C . ALA B 1 459 ? -22.094 1.93 13.047 1 91.75 459 ALA B C 1
ATOM 8175 O O . ALA B 1 459 ? -23.078 2.176 12.344 1 91.75 459 ALA B O 1
ATOM 8176 N N . HIS B 1 460 ? -21.891 2.576 14.156 1 89.88 460 HIS B N 1
ATOM 8177 C CA . HIS B 1 460 ? -22.812 3.598 14.648 1 89.88 460 HIS B CA 1
ATOM 8178 C C . HIS B 1 460 ? -22.844 4.805 13.719 1 89.88 460 HIS B C 1
ATOM 8180 O O . HIS B 1 460 ? -23.922 5.352 13.438 1 89.88 460 HIS B O 1
ATOM 8186 N N . LEU B 1 461 ? -21.703 5.242 13.312 1 90.06 461 LEU B N 1
ATOM 8187 C CA . LEU B 1 461 ? -21.656 6.367 12.383 1 90.06 461 LEU B CA 1
ATOM 8188 C C . LEU B 1 461 ? -22.312 6.008 11.055 1 90.06 461 LEU B C 1
ATOM 8190 O O . LEU B 1 461 ? -23.094 6.801 10.508 1 90.06 461 LEU B O 1
ATOM 8194 N N . ARG B 1 462 ? -22.016 4.84 10.547 1 92.44 462 ARG B N 1
ATOM 8195 C CA . ARG B 1 462 ? -22.594 4.379 9.297 1 92.44 462 ARG B CA 1
ATOM 8196 C C . ARG B 1 462 ? -24.125 4.332 9.398 1 92.44 462 ARG B C 1
ATOM 8198 O O . ARG B 1 462 ? -24.828 4.879 8.539 1 92.44 462 ARG B O 1
ATOM 8205 N N . ASP B 1 463 ? -24.609 3.752 10.445 1 92 463 ASP B N 1
ATOM 8206 C CA . ASP B 1 463 ? -26.047 3.541 10.602 1 92 463 ASP B CA 1
ATOM 8207 C C . ASP B 1 463 ? -26.781 4.871 10.734 1 92 463 ASP B C 1
ATOM 8209 O O . ASP B 1 463 ? -27.938 4.992 10.312 1 92 463 ASP B O 1
ATOM 8213 N N . ASN B 1 464 ? -26.125 5.836 11.266 1 88.75 464 ASN B N 1
ATOM 8214 C CA . ASN B 1 464 ? -26.812 7.098 11.539 1 88.75 464 ASN B CA 1
ATOM 8215 C C . ASN B 1 464 ? -26.641 8.094 10.398 1 88.75 464 ASN B C 1
ATOM 8217 O O . ASN B 1 464 ? -27.516 8.93 10.156 1 88.75 464 ASN B O 1
ATOM 8221 N N . LEU B 1 465 ? -25.578 8.016 9.664 1 91.19 465 LEU B N 1
ATOM 8222 C CA . LEU B 1 465 ? -25.281 9.094 8.734 1 91.19 465 LEU B CA 1
ATOM 8223 C C . LEU B 1 465 ? -25.422 8.625 7.289 1 91.19 465 LEU B C 1
ATOM 8225 O O . LEU B 1 465 ? -25.781 9.414 6.414 1 91.19 465 LEU B O 1
ATOM 8229 N N . GLU B 1 466 ? -25.109 7.41 6.992 1 93.75 466 GLU B N 1
ATOM 8230 C CA . GLU B 1 466 ? -24.984 6.949 5.609 1 93.75 466 GLU B CA 1
ATOM 8231 C C . GLU B 1 466 ? -26.297 7.094 4.863 1 93.75 466 GLU B C 1
ATOM 8233 O O . GLU B 1 466 ? -26.312 7.48 3.691 1 93.75 466 GLU B O 1
ATOM 8238 N N . PRO B 1 467 ? -27.5 6.723 5.449 1 94.56 467 PRO B N 1
ATOM 8239 C CA . PRO B 1 467 ? -28.75 6.914 4.719 1 94.56 467 PRO B CA 1
ATOM 8240 C C . PRO B 1 467 ? -28.938 8.352 4.23 1 94.56 467 PRO B C 1
ATOM 8242 O O . PRO B 1 467 ? -29.422 8.57 3.121 1 94.56 467 PRO B O 1
ATOM 8245 N N . LEU B 1 468 ? -28.578 9.312 5.086 1 91.75 468 LEU B N 1
ATOM 8246 C CA . LEU B 1 468 ? -28.656 10.719 4.715 1 91.75 468 LEU B CA 1
ATOM 8247 C C . LEU B 1 468 ? -27.766 11.031 3.514 1 91.75 468 LEU B C 1
ATOM 8249 O O . LEU B 1 468 ? -28.156 11.789 2.629 1 91.75 468 LEU B O 1
ATOM 8253 N N . LEU B 1 469 ? -26.578 10.492 3.473 1 94.06 469 LEU B N 1
ATOM 8254 C CA . LEU B 1 469 ? -25.641 10.727 2.387 1 94.06 469 LEU B CA 1
ATOM 8255 C C . LEU B 1 469 ? -26.172 10.164 1.073 1 94.06 469 LEU B C 1
ATOM 8257 O O . LEU B 1 469 ? -26.062 10.805 0.026 1 94.06 469 LEU B O 1
ATOM 8261 N N . ILE B 1 470 ? -26.703 8.938 1.159 1 95.56 470 ILE B N 1
ATOM 8262 C CA . ILE B 1 470 ? -27.234 8.266 -0.017 1 95.56 470 ILE B CA 1
ATOM 8263 C C . ILE B 1 470 ? -28.422 9.055 -0.567 1 95.56 470 ILE B C 1
ATOM 8265 O O . ILE B 1 470 ? -28.516 9.297 -1.773 1 95.56 470 ILE B O 1
ATOM 8269 N N . GLU B 1 471 ? -29.266 9.492 0.319 1 94.5 471 GLU B N 1
ATOM 8270 C CA . GLU B 1 471 ? -30.469 10.219 -0.074 1 94.5 471 GLU B CA 1
ATOM 8271 C C . GLU B 1 471 ? -30.109 11.523 -0.782 1 94.5 471 GLU B C 1
ATOM 8273 O O . GLU B 1 471 ? -30.844 11.969 -1.673 1 94.5 471 GLU B O 1
ATOM 8278 N N . ASN B 1 472 ? -29.031 12.117 -0.401 1 92.38 472 ASN B N 1
ATOM 8279 C CA . ASN B 1 472 ? -28.688 13.43 -0.942 1 92.38 472 ASN B CA 1
ATOM 8280 C C . ASN B 1 472 ? -27.547 13.32 -1.965 1 92.38 472 ASN B C 1
ATOM 8282 O O . ASN B 1 472 ? -26.906 14.32 -2.293 1 92.38 472 ASN B O 1
ATOM 8286 N N . ASP B 1 473 ? -27.203 12.164 -2.416 1 93.06 473 ASP B N 1
ATOM 8287 C CA . ASP B 1 473 ? -26.312 11.883 -3.527 1 93.06 473 ASP B CA 1
ATOM 8288 C C . ASP B 1 473 ? -24.906 12.422 -3.248 1 93.06 473 ASP B C 1
ATOM 8290 O O . ASP B 1 473 ? -24.312 13.102 -4.09 1 93.06 473 ASP B O 1
ATOM 8294 N N . VAL B 1 474 ? -24.453 12.25 -2.049 1 93.75 474 VAL B N 1
ATOM 8295 C CA . VAL B 1 474 ? -23.078 12.594 -1.731 1 93.75 474 VAL B CA 1
ATOM 8296 C C . VAL B 1 474 ? -22.125 11.742 -2.564 1 93.75 474 VAL B C 1
ATOM 8298 O O . VAL B 1 474 ? -22.344 10.539 -2.736 1 93.75 474 VAL B O 1
ATOM 8301 N N . ASN B 1 475 ? -21.062 12.352 -3.102 1 94.25 475 ASN B N 1
ATOM 8302 C CA . ASN B 1 475 ? -20.172 11.641 -4.012 1 94.25 475 ASN B CA 1
ATOM 8303 C C . ASN B 1 475 ? -18.984 11.031 -3.273 1 94.25 475 ASN B C 1
ATOM 8305 O O . ASN B 1 475 ? -18.625 9.883 -3.514 1 94.25 475 ASN B O 1
ATOM 8309 N N . LEU B 1 476 ? -18.359 11.852 -2.441 1 95 476 LEU B N 1
ATOM 8310 C CA . LEU B 1 476 ? -17.125 11.453 -1.751 1 95 476 LEU B CA 1
ATOM 8311 C C . LEU B 1 476 ? -17.219 11.766 -0.261 1 95 476 LEU B C 1
ATOM 8313 O O . LEU B 1 476 ? -17.781 12.789 0.131 1 95 476 LEU B O 1
ATOM 8317 N N . CYS B 1 477 ? -16.656 10.883 0.497 1 94.38 477 CYS B N 1
ATOM 8318 C CA . CYS B 1 477 ? -16.484 11.102 1.928 1 94.38 477 CYS B CA 1
ATOM 8319 C C . CYS B 1 477 ? -15.031 10.914 2.336 1 94.38 477 CYS B C 1
ATOM 8321 O O . CYS B 1 477 ? -14.445 9.859 2.084 1 94.38 477 CYS B O 1
ATOM 8323 N N . PHE B 1 478 ? -14.461 11.922 2.975 1 94.94 478 PHE B N 1
ATOM 8324 C CA . PHE B 1 478 ? -13.102 11.836 3.492 1 94.94 478 PHE B CA 1
ATOM 8325 C C . PHE B 1 478 ? -13.109 11.656 5.008 1 94.94 478 PHE B C 1
ATOM 8327 O O . PHE B 1 478 ? -13.867 12.328 5.711 1 94.94 478 PHE B O 1
ATOM 8334 N N . TRP B 1 479 ? -12.25 10.719 5.391 1 95.12 479 TRP B N 1
ATOM 8335 C CA . TRP B 1 479 ? -12.109 10.438 6.816 1 95.12 479 TRP B CA 1
ATOM 8336 C C . TRP B 1 479 ? -10.641 10.445 7.223 1 95.12 479 TRP B C 1
ATOM 8338 O O . TRP B 1 479 ? -9.75 10.375 6.371 1 95.12 479 TRP B O 1
ATOM 8348 N N . ALA B 1 480 ? -10.398 10.492 8.57 1 96.19 480 ALA B N 1
ATOM 8349 C CA . ALA B 1 480 ? -9.078 10.375 9.18 1 96.19 480 ALA B CA 1
ATOM 8350 C C . ALA B 1 480 ? -9.156 9.617 10.508 1 96.19 480 ALA B C 1
ATOM 8352 O O . ALA B 1 480 ? -9.891 8.633 10.625 1 96.19 480 ALA B O 1
ATOM 8353 N N . HIS B 1 481 ? -8.398 9.961 11.508 1 94.75 481 HIS B N 1
ATOM 8354 C CA . HIS B 1 481 ? -8.445 9.281 12.805 1 94.75 481 HIS B CA 1
ATOM 8355 C C . HIS B 1 481 ? -7.711 7.949 12.75 1 94.75 481 HIS B C 1
ATOM 8357 O O . HIS B 1 481 ? -6.969 7.605 13.672 1 94.75 481 HIS B O 1
ATOM 8363 N N . GLU B 1 482 ? -8.078 7.137 11.773 1 95.75 482 GLU B N 1
ATOM 8364 C CA . GLU B 1 482 ? -7.238 5.992 11.445 1 95.75 482 GLU B CA 1
ATOM 8365 C C . GLU B 1 482 ? -6.027 6.41 10.617 1 95.75 482 GLU B C 1
ATOM 8367 O O . GLU B 1 482 ? -6.176 7.062 9.578 1 95.75 482 GLU B O 1
ATOM 8372 N N . HIS B 1 483 ? -4.809 6.039 11.086 1 96.38 483 HIS B N 1
ATOM 8373 C CA . HIS B 1 483 ? -3.586 6.594 10.516 1 96.38 483 HIS B CA 1
ATOM 8374 C C . HIS B 1 483 ? -3.111 5.773 9.32 1 96.38 483 HIS B C 1
ATOM 8376 O O . HIS B 1 483 ? -1.962 5.328 9.289 1 96.38 483 HIS B O 1
ATOM 8382 N N . VAL B 1 484 ? -3.969 5.629 8.344 1 96.31 484 VAL B N 1
ATOM 8383 C CA . VAL B 1 484 ? -3.699 4.879 7.121 1 96.31 484 VAL B CA 1
ATOM 8384 C C . VAL B 1 484 ? -4.379 5.562 5.934 1 96.31 484 VAL B C 1
ATOM 8386 O O . VAL B 1 484 ? -5.121 6.531 6.113 1 96.31 484 VAL B O 1
ATOM 8389 N N . TYR B 1 485 ? -4.023 5.086 4.75 1 97.5 485 TYR B N 1
ATOM 8390 C CA . TYR B 1 485 ? -4.805 5.348 3.543 1 97.5 485 TYR B CA 1
ATOM 8391 C C . TYR B 1 485 ? -5.66 4.141 3.178 1 97.5 485 TYR B C 1
ATOM 8393 O O . TYR B 1 485 ? -5.172 3.008 3.152 1 97.5 485 TYR B O 1
ATOM 8401 N N . GLU B 1 486 ? -6.914 4.383 2.865 1 98.06 486 GLU B N 1
ATOM 8402 C CA . GLU B 1 486 ? -7.773 3.314 2.365 1 98.06 486 GLU B CA 1
ATOM 8403 C C . GLU B 1 486 ? -8.922 3.875 1.533 1 98.06 486 GLU B C 1
ATOM 8405 O O . GLU B 1 486 ? -9.68 4.73 2.002 1 98.06 486 GLU B O 1
ATOM 8410 N N . ARG B 1 487 ? -9.016 3.443 0.336 1 98.44 487 ARG B N 1
ATOM 8411 C CA . ARG B 1 487 ? -10.148 3.799 -0.511 1 98.44 487 ARG B CA 1
ATOM 8412 C C . ARG B 1 487 ? -11.094 2.617 -0.679 1 98.44 487 ARG B C 1
ATOM 8414 O O . ARG B 1 487 ? -10.672 1.52 -1.047 1 98.44 487 ARG B O 1
ATOM 8421 N N . MET B 1 488 ? -12.398 2.865 -0.469 1 98.06 488 MET B N 1
ATOM 8422 C CA . MET B 1 488 ? -13.445 1.879 -0.705 1 98.06 488 MET B CA 1
ATOM 8423 C C . MET B 1 488 ? -14.078 2.074 -2.08 1 98.06 488 MET B C 1
ATOM 8425 O O . MET B 1 488 ? -13.844 3.09 -2.736 1 98.06 488 MET B O 1
ATOM 8429 N N . CYS B 1 489 ? -14.766 1.046 -2.553 1 97.19 489 CYS B N 1
ATOM 8430 C CA . CYS B 1 489 ? -15.711 1.242 -3.646 1 97.19 489 CYS B CA 1
ATOM 8431 C C . CYS B 1 489 ? -16.906 2.074 -3.191 1 97.19 489 CYS B C 1
ATOM 8433 O O . CYS B 1 489 ? -16.984 2.465 -2.025 1 97.19 489 CYS B O 1
ATOM 8435 N N . ALA B 1 490 ? -17.734 2.502 -4.195 1 98 490 ALA B N 1
ATOM 8436 C CA . ALA B 1 490 ? -18.984 3.135 -3.791 1 98 490 ALA B CA 1
ATOM 8437 C C . ALA B 1 490 ? -19.859 2.168 -2.994 1 98 490 ALA B C 1
ATOM 8439 O O . ALA B 1 490 ? -20.109 1.047 -3.439 1 98 490 ALA B O 1
ATOM 8440 N N . LEU B 1 491 ? -20.328 2.643 -1.845 1 97.62 491 LEU B N 1
ATOM 8441 C CA . LEU B 1 491 ? -20.938 1.691 -0.921 1 97.62 491 LEU B CA 1
ATOM 8442 C C . LEU B 1 491 ? -22.328 2.137 -0.526 1 97.62 491 LEU B C 1
ATOM 8444 O O . LEU B 1 491 ? -22.578 3.33 -0.33 1 97.62 491 LEU B O 1
ATOM 8448 N N . ILE B 1 492 ? -23.203 1.184 -0.393 1 96.19 492 ILE B N 1
ATOM 8449 C CA . ILE B 1 492 ? -24.5 1.28 0.284 1 96.19 492 ILE B CA 1
ATOM 8450 C C . ILE B 1 492 ? -24.625 0.153 1.306 1 96.19 492 ILE B C 1
ATOM 8452 O O . ILE B 1 492 ? -24.734 -1.019 0.935 1 96.19 492 ILE B O 1
ATOM 8456 N N . ASN B 1 493 ? -24.578 0.514 2.57 1 93.56 493 ASN B N 1
ATOM 8457 C CA . ASN B 1 493 ? -24.719 -0.448 3.658 1 93.56 493 ASN B CA 1
ATOM 8458 C C . ASN B 1 493 ? -23.75 -1.609 3.512 1 93.56 493 ASN B C 1
ATOM 8460 O O . ASN B 1 493 ? -24.156 -2.773 3.533 1 93.56 493 ASN B O 1
ATOM 8464 N N . GLY B 1 494 ? -22.531 -1.245 3.184 1 93 494 GLY B N 1
ATOM 8465 C CA . GLY B 1 494 ? -21.469 -2.229 3.158 1 93 494 GLY B CA 1
ATOM 8466 C C . GLY B 1 494 ? -21.375 -2.984 1.847 1 93 494 GLY B C 1
ATOM 8467 O O . GLY B 1 494 ? -20.531 -3.869 1.688 1 93 494 GLY B O 1
ATOM 8468 N N . THR B 1 495 ? -22.156 -2.656 0.892 1 95 495 THR B N 1
ATOM 8469 C CA . THR B 1 495 ? -22.172 -3.373 -0.379 1 95 495 THR B CA 1
ATOM 8470 C C . THR B 1 495 ? -21.672 -2.48 -1.51 1 95 495 THR B C 1
ATOM 8472 O O . THR B 1 495 ? -22.203 -1.391 -1.731 1 95 495 THR B O 1
ATOM 8475 N N . CYS B 1 496 ? -20.688 -2.982 -2.17 1 96.38 496 CYS B N 1
ATOM 8476 C CA . CYS B 1 496 ? -20.156 -2.24 -3.305 1 96.38 496 CYS B CA 1
ATOM 8477 C C . CYS B 1 496 ? -21.188 -2.113 -4.414 1 96.38 496 CYS B C 1
ATOM 8479 O O . CYS B 1 496 ? -21.891 -3.078 -4.734 1 96.38 496 CYS B O 1
ATOM 8481 N N . GLN B 1 497 ? -21.25 -0.93 -4.992 1 96.62 497 GLN B N 1
ATOM 8482 C CA . GLN B 1 497 ? -22.125 -0.688 -6.133 1 96.62 497 GLN B CA 1
ATOM 8483 C C . GLN B 1 497 ? -21.406 -0.978 -7.449 1 96.62 497 GLN B C 1
ATOM 8485 O O . GLN B 1 497 ? -20.203 -1.186 -7.469 1 96.62 497 GLN B O 1
ATOM 8490 N N . GLU B 1 498 ? -22.188 -1.027 -8.477 1 93.94 498 GLU B N 1
ATOM 8491 C CA . GLU B 1 498 ? -21.641 -1.381 -9.781 1 93.94 498 GLU B CA 1
ATOM 8492 C C . GLU B 1 498 ? -20.625 -0.351 -10.25 1 93.94 498 GLU B C 1
ATOM 8494 O O . GLU B 1 498 ? -19.594 -0.708 -10.828 1 93.94 498 GLU B O 1
ATOM 8499 N N . SER B 1 499 ? -20.938 0.877 -9.977 1 94.94 499 SER B N 1
ATOM 8500 C CA . SER B 1 499 ? -20.047 1.982 -10.336 1 94.94 499 SER B CA 1
ATOM 8501 C C . SER B 1 499 ? -19.734 2.848 -9.125 1 94.94 499 SER B C 1
ATOM 8503 O O . SER B 1 499 ? -20.562 3 -8.227 1 94.94 499 SER B O 1
ATOM 8505 N N . ASP B 1 500 ? -18.531 3.426 -9.164 1 96.75 500 ASP B N 1
ATOM 8506 C CA . ASP B 1 500 ? -18.141 4.34 -8.094 1 96.75 500 ASP B CA 1
ATOM 8507 C C . ASP B 1 500 ? -18.969 5.625 -8.141 1 96.75 500 ASP B C 1
ATOM 8509 O O . ASP B 1 500 ? -18.953 6.422 -7.203 1 96.75 500 ASP B O 1
ATOM 8513 N N . ASN B 1 501 ? -19.75 5.797 -9.195 1 96.44 501 ASN B N 1
ATOM 8514 C CA . ASN B 1 501 ? -20.594 6.98 -9.336 1 96.44 501 ASN B CA 1
ATOM 8515 C C . ASN B 1 501 ? -21.969 6.781 -8.695 1 96.44 501 ASN B C 1
ATOM 8517 O O . ASN B 1 501 ? -22.75 7.727 -8.586 1 96.44 501 ASN B O 1
ATOM 8521 N N . ASP B 1 502 ? -22.281 5.562 -8.203 1 96.19 502 ASP B N 1
ATOM 8522 C CA . ASP B 1 502 ? -23.656 5.203 -7.859 1 96.19 502 ASP B CA 1
ATOM 8523 C C . ASP B 1 502 ? -23.922 5.41 -6.371 1 96.19 502 ASP B C 1
ATOM 8525 O O . ASP B 1 502 ? -25.062 5.309 -5.918 1 96.19 502 ASP B O 1
ATOM 8529 N N . ALA B 1 503 ? -22.938 5.66 -5.598 1 97.44 503 ALA B N 1
ATOM 8530 C CA . ALA B 1 503 ? -23.031 5.875 -4.156 1 97.44 503 ALA B CA 1
ATOM 8531 C C . ALA B 1 503 ? -21.781 6.586 -3.633 1 97.44 503 ALA B C 1
ATOM 8533 O O . ALA B 1 503 ? -20.828 6.82 -4.383 1 97.44 503 ALA B O 1
ATOM 8534 N N . PRO B 1 504 ? -21.797 6.996 -2.367 1 97.06 504 PRO B N 1
ATOM 8535 C CA . PRO B 1 504 ? -20.594 7.652 -1.839 1 97.06 504 PRO B CA 1
ATOM 8536 C C . PRO B 1 504 ? -19.375 6.73 -1.83 1 97.06 504 PRO B C 1
ATOM 8538 O O . PRO B 1 504 ? -19.484 5.559 -1.458 1 97.06 504 PRO B O 1
ATOM 8541 N N . VAL B 1 505 ? -18.312 7.195 -2.348 1 98.12 505 VAL B N 1
ATOM 8542 C CA . VAL B 1 505 ? -17.016 6.555 -2.16 1 98.12 505 VAL B CA 1
ATOM 8543 C C . VAL B 1 505 ? -16.359 7.074 -0.882 1 98.12 505 VAL B C 1
ATOM 8545 O O . VAL B 1 505 ? -16.188 8.281 -0.712 1 98.12 505 VAL B O 1
ATOM 8548 N N . HIS B 1 506 ? -16.047 6.18 0.028 1 97.81 506 HIS B N 1
ATOM 8549 C CA . HIS B 1 506 ? -15.391 6.539 1.28 1 97.81 506 HIS B CA 1
ATOM 8550 C C . HIS B 1 506 ? -13.875 6.363 1.18 1 97.81 506 HIS B C 1
ATOM 8552 O O . HIS B 1 506 ? -13.398 5.332 0.707 1 97.81 506 HIS B O 1
ATOM 8558 N N . ILE B 1 507 ? -13.117 7.336 1.637 1 98.38 507 ILE B N 1
ATOM 8559 C CA . ILE B 1 507 ? -11.664 7.273 1.619 1 98.38 507 ILE B CA 1
ATOM 8560 C C . ILE B 1 507 ? -11.109 7.73 2.969 1 98.38 507 ILE B C 1
ATOM 8562 O O . ILE B 1 507 ? -11.391 8.844 3.418 1 98.38 507 ILE B O 1
ATOM 8566 N N . VAL B 1 508 ? -10.359 6.898 3.613 1 98 508 VAL B N 1
ATOM 8567 C CA . VAL B 1 508 ? -9.609 7.262 4.812 1 98 508 VAL B CA 1
ATOM 8568 C C . VAL B 1 508 ? -8.258 7.852 4.418 1 98 508 VAL B C 1
ATOM 8570 O O . VAL B 1 508 ? -7.457 7.191 3.754 1 98 508 VAL B O 1
ATOM 8573 N N . ILE B 1 509 ? -7.984 9.086 4.836 1 98.31 509 ILE B N 1
ATOM 8574 C CA . ILE B 1 509 ? -6.777 9.789 4.422 1 98.31 509 ILE B CA 1
ATOM 8575 C C . ILE B 1 509 ? -6.016 10.281 5.652 1 98.31 509 ILE B C 1
ATOM 8577 O O . ILE B 1 509 ? -5.57 11.43 5.703 1 98.31 509 ILE B O 1
ATOM 8581 N N . GLY B 1 510 ? -5.891 9.422 6.672 1 97.75 510 GLY B N 1
ATOM 8582 C CA . GLY B 1 510 ? -5.238 9.758 7.926 1 97.75 510 GLY B CA 1
ATOM 8583 C C . GLY B 1 510 ? -3.754 9.445 7.93 1 97.75 510 GLY B C 1
ATOM 8584 O O . GLY B 1 510 ? -3.199 9.055 8.961 1 97.75 510 GLY B O 1
ATOM 8585 N N . MET B 1 511 ? -3.029 9.578 6.812 1 96.81 511 MET B N 1
ATOM 8586 C CA . MET B 1 511 ? -1.665 9.07 6.688 1 96.81 511 MET B CA 1
ATOM 8587 C C . MET B 1 511 ? -0.669 10.219 6.566 1 96.81 511 MET B C 1
ATOM 8589 O O . MET B 1 511 ? 0.405 10.062 5.984 1 96.81 511 MET B O 1
ATOM 8593 N N . ALA B 1 512 ? -0.99 11.383 7.051 1 98 512 ALA B N 1
ATOM 8594 C CA . ALA B 1 512 ? -0.176 12.547 6.699 1 98 512 ALA B CA 1
ATOM 8595 C C . ALA B 1 512 ? 1.054 12.641 7.594 1 98 512 ALA B C 1
ATOM 8597 O O . ALA B 1 512 ? 2.047 13.273 7.23 1 98 512 ALA B O 1
ATOM 8598 N N . GLY B 1 513 ? 0.957 12.078 8.867 1 96.69 513 GLY B N 1
ATOM 8599 C CA . GLY B 1 513 ? 2.15 12.281 9.672 1 96.69 513 GLY B CA 1
ATOM 8600 C C . GLY B 1 513 ? 2.223 11.359 10.875 1 96.69 513 GLY B C 1
ATOM 8601 O O . GLY B 1 513 ? 3.285 10.82 11.188 1 96.69 513 GLY B O 1
ATOM 8602 N N . ASN B 1 514 ? 1.122 11.141 11.602 1 94.69 514 ASN B N 1
ATOM 8603 C CA . ASN B 1 514 ? 1.139 10.328 12.812 1 94.69 514 ASN B CA 1
ATOM 8604 C C . ASN B 1 514 ? 1.574 8.891 12.516 1 94.69 514 ASN B C 1
ATOM 8606 O O . ASN B 1 514 ? 1.077 8.266 11.578 1 94.69 514 ASN B O 1
ATOM 8610 N N . THR B 1 515 ? 2.48 8.352 13.375 1 90.75 515 THR B N 1
ATOM 8611 C CA . THR B 1 515 ? 3.123 7.086 13.047 1 90.75 515 THR B CA 1
ATOM 8612 C C . THR B 1 515 ? 2.449 5.93 13.781 1 90.75 515 THR B C 1
ATOM 8614 O O . THR B 1 515 ? 2.811 4.77 13.594 1 90.75 515 THR B O 1
ATOM 8617 N N . ASP B 1 516 ? 1.518 6.266 14.656 1 89.88 516 ASP B N 1
ATOM 8618 C CA . ASP B 1 516 ? 0.784 5.207 15.344 1 89.88 516 ASP B CA 1
ATOM 8619 C C . ASP B 1 516 ? -0.239 4.555 14.414 1 89.88 516 ASP B C 1
ATOM 8621 O O . ASP B 1 516 ? -1.265 5.16 14.094 1 89.88 516 ASP B O 1
ATOM 8625 N N . GLN B 1 517 ? 0.023 3.404 13.984 1 86.38 517 GLN B N 1
ATOM 8626 C CA . GLN B 1 517 ? -0.854 2.711 13.047 1 86.38 517 GLN B CA 1
ATOM 8627 C C . GLN B 1 517 ? -1.362 1.398 13.633 1 86.38 517 GLN B C 1
ATOM 8629 O O . GLN B 1 517 ? -0.579 0.598 14.148 1 86.38 517 GLN B O 1
ATOM 8634 N N . SER B 1 518 ? -2.668 1.241 13.57 1 80.06 518 SER B N 1
ATOM 8635 C CA . SER B 1 518 ? -3.27 -0.015 14.008 1 80.06 518 SER B CA 1
ATOM 8636 C C . SER B 1 518 ? -3.092 -1.105 12.961 1 80.06 518 SER B C 1
ATOM 8638 O O . SER B 1 518 ? -2.928 -0.812 11.773 1 80.06 518 SER B O 1
ATOM 8640 N N . ALA B 1 519 ? -3.127 -2.344 13.445 1 78.56 519 ALA B N 1
ATOM 8641 C CA . ALA B 1 519 ? -3.09 -3.48 12.531 1 78.56 519 ALA B CA 1
ATOM 8642 C C . ALA B 1 519 ? -4.359 -3.551 11.688 1 78.56 519 ALA B C 1
ATOM 8644 O O . ALA B 1 519 ? -5.41 -3.055 12.102 1 78.56 519 ALA B O 1
ATOM 8645 N N . TRP B 1 520 ? -4.234 -4.117 10.555 1 83.25 520 TRP B N 1
ATOM 8646 C CA . TRP B 1 520 ? -5.422 -4.434 9.766 1 83.25 520 TRP B CA 1
ATOM 8647 C C . TRP B 1 520 ? -6.238 -5.535 10.438 1 83.25 520 TRP B C 1
ATOM 8649 O O . TRP B 1 520 ? -5.719 -6.285 11.266 1 83.25 520 TRP B O 1
ATOM 8659 N N . ASP B 1 521 ? -7.496 -5.559 10.055 1 80.38 521 ASP B N 1
ATOM 8660 C CA . ASP B 1 521 ? -8.32 -6.664 10.523 1 80.38 521 ASP B CA 1
ATOM 8661 C C . ASP B 1 521 ? -7.766 -8.008 10.055 1 80.38 521 ASP B C 1
ATOM 8663 O O . ASP B 1 521 ? -7.328 -8.141 8.906 1 80.38 521 ASP B O 1
ATOM 8667 N N . SER B 1 522 ? -7.703 -8.961 11.008 1 77.88 522 SER B N 1
ATOM 8668 C CA . SER B 1 522 ? -7.066 -10.242 10.719 1 77.88 522 SER B CA 1
ATOM 8669 C C . SER B 1 522 ? -7.984 -11.406 11.078 1 77.88 522 SER B C 1
ATOM 8671 O O . SER B 1 522 ? -8.805 -11.305 11.992 1 77.88 522 SER B O 1
ATOM 8673 N N . THR B 1 523 ? -7.953 -12.422 10.234 1 71.06 523 THR B N 1
ATOM 8674 C CA . THR B 1 523 ? -8.664 -13.664 10.516 1 71.06 523 THR B CA 1
ATOM 8675 C C . THR B 1 523 ? -7.84 -14.57 11.43 1 71.06 523 THR B C 1
ATOM 8677 O O . THR B 1 523 ? -8.391 -15.406 12.141 1 71.06 523 THR B O 1
ATOM 8680 N N . SER B 1 524 ? -6.586 -14.438 11.281 1 70.5 524 SER B N 1
ATOM 8681 C CA . SER B 1 524 ? -5.598 -15.133 12.102 1 70.5 524 SER B CA 1
ATOM 8682 C C . SER B 1 524 ? -4.27 -14.383 12.117 1 70.5 524 SER B C 1
ATOM 8684 O O . SER B 1 524 ? -4.078 -13.438 11.352 1 70.5 524 SER B O 1
ATOM 8686 N N . PRO B 1 525 ? -3.52 -14.773 13.031 1 69.62 525 PRO B N 1
ATOM 8687 C CA . PRO B 1 525 ? -2.244 -14.055 13.078 1 69.62 525 PRO B CA 1
ATOM 8688 C C . PRO B 1 525 ? -1.528 -14.023 11.734 1 69.62 525 PRO B C 1
ATOM 8690 O O . PRO B 1 525 ? -1.411 -15.062 11.07 1 69.62 525 PRO B O 1
ATOM 8693 N N . ASN B 1 526 ? -1.183 -12.906 11.273 1 74.06 526 ASN B N 1
ATOM 8694 C CA . ASN B 1 526 ? -0.372 -12.672 10.086 1 74.06 526 ASN B CA 1
ATOM 8695 C C . ASN B 1 526 ? -1.197 -12.812 8.812 1 74.06 526 ASN B C 1
ATOM 8697 O O . ASN B 1 526 ? -0.642 -12.898 7.711 1 74.06 526 ASN B O 1
ATOM 8701 N N . HIS B 1 527 ? -2.512 -13.016 9.078 1 78 527 HIS B N 1
ATOM 8702 C CA . HIS B 1 527 ? -3.396 -13.094 7.922 1 78 527 HIS B CA 1
ATOM 8703 C C . HIS B 1 527 ? -4.395 -11.945 7.914 1 78 527 HIS B C 1
ATOM 8705 O O . HIS B 1 527 ? -5.395 -11.977 8.633 1 78 527 HIS B O 1
ATOM 8711 N N . GLU B 1 528 ? -4.098 -11.016 7.148 1 80.44 528 GLU B N 1
ATOM 8712 C CA . GLU B 1 528 ? -4.91 -9.805 7.055 1 80.44 528 GLU B CA 1
ATOM 8713 C C . GLU B 1 528 ? -5.59 -9.695 5.695 1 80.44 528 GLU B C 1
ATOM 8715 O O . GLU B 1 528 ? -5.148 -8.93 4.832 1 80.44 528 GLU B O 1
ATOM 8720 N N . PRO B 1 529 ? -6.66 -10.414 5.566 1 84.06 529 PRO B N 1
ATOM 8721 C CA . PRO B 1 529 ? -7.324 -10.375 4.262 1 84.06 529 PRO B CA 1
ATOM 8722 C C . PRO B 1 529 ? -7.859 -8.984 3.916 1 84.06 529 PRO B C 1
ATOM 8724 O O . PRO B 1 529 ? -8.352 -8.273 4.793 1 84.06 529 PRO B O 1
ATOM 8727 N N . GLN B 1 530 ? -7.695 -8.609 2.707 1 87.12 530 GLN B N 1
ATOM 8728 C CA . GLN B 1 530 ? -8.305 -7.379 2.203 1 87.12 530 GLN B CA 1
ATOM 8729 C C . GLN B 1 530 ? -9.773 -7.59 1.871 1 87.12 530 GLN B C 1
ATOM 8731 O O . GLN B 1 530 ? -10.109 -8.398 1.005 1 87.12 530 GLN B O 1
ATOM 8736 N N . PRO B 1 531 ? -10.648 -6.918 2.596 1 90 531 PRO B N 1
ATOM 8737 C CA . PRO B 1 531 ? -12.062 -7.109 2.268 1 90 531 PRO B CA 1
ATOM 8738 C C . PRO B 1 531 ? -12.414 -6.641 0.856 1 90 531 PRO B C 1
ATOM 8740 O O . PRO B 1 531 ? -11.742 -5.758 0.312 1 90 531 PRO B O 1
ATOM 8743 N N . ASP B 1 532 ? -13.539 -7.102 0.335 1 87.81 532 ASP B N 1
ATOM 8744 C CA . ASP B 1 532 ? -13.961 -6.809 -1.032 1 87.81 532 ASP B CA 1
ATOM 8745 C C . ASP B 1 532 ? -14.25 -5.32 -1.213 1 87.81 532 ASP B C 1
ATOM 8747 O O . ASP B 1 532 ? -14.055 -4.773 -2.301 1 87.81 532 ASP B O 1
ATOM 8751 N N . TYR B 1 533 ? -14.68 -4.68 -0.178 1 94.12 533 TYR B N 1
ATOM 8752 C CA . TYR B 1 533 ? -15.078 -3.285 -0.313 1 94.12 533 TYR B CA 1
ATOM 8753 C C . TYR B 1 533 ? -13.859 -2.367 -0.305 1 94.12 533 TYR B C 1
ATOM 8755 O O . TYR B 1 533 ? -13.961 -1.19 -0.664 1 94.12 533 TYR B O 1
ATOM 8763 N N . SER B 1 534 ? -12.742 -2.846 0.195 1 95 534 SER B N 1
ATOM 8764 C CA . SER B 1 534 ? -11.492 -2.092 0.189 1 95 534 SER B CA 1
ATOM 8765 C C . SER B 1 534 ? -10.781 -2.201 -1.158 1 95 534 SER B C 1
ATOM 8767 O O . SER B 1 534 ? -10.219 -3.246 -1.484 1 95 534 SER B O 1
ATOM 8769 N N . MET B 1 535 ? -10.766 -1.129 -1.941 1 95.38 535 MET B N 1
ATOM 8770 C CA . MET B 1 535 ? -10.148 -1.133 -3.264 1 95.38 535 MET B CA 1
ATOM 8771 C C . MET B 1 535 ? -8.633 -1.035 -3.156 1 95.38 535 MET B C 1
ATOM 8773 O O . MET B 1 535 ? -7.91 -1.605 -3.977 1 95.38 535 MET B O 1
ATOM 8777 N N . PHE B 1 536 ? -8.188 -0.289 -2.203 1 95.81 536 PHE B N 1
ATOM 8778 C CA . PHE B 1 536 ? -6.758 -0.12 -1.956 1 95.81 536 PHE B CA 1
ATOM 8779 C C . PHE B 1 536 ? -6.508 0.374 -0.536 1 95.81 536 PHE B C 1
ATOM 8781 O O . PHE B 1 536 ? -7.25 1.221 -0.03 1 95.81 536 PHE B O 1
ATOM 8788 N N . ARG B 1 537 ? -5.488 -0.154 0.067 1 94.69 537 ARG B N 1
ATOM 8789 C CA . ARG B 1 537 ? -5.129 0.31 1.403 1 94.69 537 ARG B CA 1
ATOM 8790 C C . ARG B 1 537 ? -3.615 0.31 1.593 1 94.69 537 ARG B C 1
ATOM 8792 O O . ARG B 1 537 ? -2.916 -0.549 1.052 1 94.69 537 ARG B O 1
ATOM 8799 N N . ALA B 1 538 ? -3.078 1.253 2.322 1 94.25 538 ALA B N 1
ATOM 8800 C CA . ALA B 1 538 ? -1.64 1.447 2.479 1 94.25 538 ALA B CA 1
ATOM 8801 C C . ALA B 1 538 ? -1.315 2.084 3.826 1 94.25 538 ALA B C 1
ATOM 8803 O O . ALA B 1 538 ? -2.115 2.854 4.363 1 94.25 538 ALA B O 1
ATOM 8804 N N . ILE B 1 539 ? -0.105 1.817 4.297 1 92.25 539 ILE B N 1
ATOM 8805 C CA . ILE B 1 539 ? 0.365 2.438 5.531 1 92.25 539 ILE B CA 1
ATOM 8806 C C . ILE B 1 539 ? 1.407 3.506 5.207 1 92.25 539 ILE B C 1
ATOM 8808 O O . ILE B 1 539 ? 1.956 4.141 6.109 1 92.25 539 ILE B O 1
ATOM 8812 N N . ASN B 1 540 ? 1.727 3.693 3.941 1 93.06 540 ASN B N 1
ATOM 8813 C CA . ASN B 1 540 ? 2.672 4.715 3.506 1 93.06 540 ASN B CA 1
ATOM 8814 C C . ASN B 1 540 ? 2.143 6.121 3.779 1 93.06 540 ASN B C 1
ATOM 8816 O O . ASN B 1 540 ? 0.941 6.367 3.664 1 93.06 540 ASN B O 1
ATOM 8820 N N . TYR B 1 541 ? 3.049 7.004 4.066 1 96.31 541 TYR B N 1
ATOM 8821 C CA . TYR B 1 541 ? 2.674 8.383 4.371 1 96.31 541 TYR B CA 1
ATOM 8822 C C . TYR B 1 541 ? 2.547 9.203 3.098 1 96.31 541 TYR B C 1
ATOM 8824 O O . TYR B 1 541 ? 3.15 8.875 2.074 1 96.31 541 TYR B O 1
ATOM 8832 N N . GLY B 1 542 ? 1.779 10.242 3.246 1 97.44 542 GLY B N 1
ATOM 8833 C CA . GLY B 1 542 ? 1.558 11.117 2.105 1 97.44 542 GLY B CA 1
ATOM 8834 C C . GLY B 1 542 ? 0.328 11.992 2.254 1 97.44 542 GLY B C 1
ATOM 8835 O O . GLY B 1 542 ? -0.037 12.375 3.367 1 97.44 542 GLY B O 1
ATOM 8836 N N . TYR B 1 543 ? -0.196 12.414 1.093 1 98.5 543 TYR B N 1
ATOM 8837 C CA . TYR B 1 543 ? -1.381 13.258 0.999 1 98.5 543 TYR B CA 1
ATOM 8838 C C . TYR B 1 543 ? -2.189 12.93 -0.25 1 98.5 543 TYR B C 1
ATOM 8840 O O . TYR B 1 543 ? -1.822 12.031 -1.017 1 98.5 543 TYR B O 1
ATOM 8848 N N . THR B 1 544 ? -3.369 13.555 -0.317 1 98.56 544 THR B N 1
ATOM 8849 C CA . THR B 1 544 ? -4.184 13.375 -1.513 1 98.56 544 THR B CA 1
ATOM 8850 C C . THR B 1 544 ? -4.426 14.711 -2.205 1 98.56 544 THR B C 1
ATOM 8852 O O . THR B 1 544 ? -4.262 15.773 -1.597 1 98.56 544 THR B O 1
ATOM 8855 N N . ARG B 1 545 ? -4.707 14.664 -3.484 1 97.44 545 ARG B N 1
ATOM 8856 C CA . ARG B 1 545 ? -5.086 15.844 -4.25 1 97.44 545 ARG B CA 1
ATOM 8857 C C . ARG B 1 545 ? -6.121 15.5 -5.316 1 97.44 545 ARG B C 1
ATOM 8859 O O . ARG B 1 545 ? -6.207 14.352 -5.754 1 97.44 545 ARG B O 1
ATOM 8866 N N . PHE B 1 546 ? -6.945 16.453 -5.664 1 94.56 546 PHE B N 1
ATOM 8867 C CA . PHE B 1 546 ? -7.93 16.156 -6.699 1 94.56 546 PHE B CA 1
ATOM 8868 C C . PHE B 1 546 ? -8.383 17.422 -7.402 1 94.56 546 PHE B C 1
ATOM 8870 O O . PHE B 1 546 ? -8.172 18.531 -6.891 1 94.56 546 PHE B O 1
ATOM 8877 N N . TYR B 1 547 ? -8.797 17.312 -8.586 1 94.88 547 TYR B N 1
ATOM 8878 C CA . TYR B 1 547 ? -9.359 18.297 -9.508 1 94.88 547 TYR B CA 1
ATOM 8879 C C . TYR B 1 547 ? -10.812 17.984 -9.828 1 94.88 547 TYR B C 1
ATOM 8881 O O . TYR B 1 547 ? -11.188 16.812 -9.977 1 94.88 547 TYR B O 1
ATOM 8889 N N . ALA B 1 548 ? -11.633 19.016 -9.82 1 93.88 548 ALA B N 1
ATOM 8890 C CA . ALA B 1 548 ? -13.023 18.812 -10.242 1 93.88 548 ALA B CA 1
ATOM 8891 C C . ALA B 1 548 ? -13.477 19.938 -11.172 1 93.88 548 ALA B C 1
ATOM 8893 O O . ALA B 1 548 ? -13.117 21.094 -10.969 1 93.88 548 ALA B O 1
ATOM 8894 N N . ASN B 1 549 ? -14.141 19.641 -12.164 1 91.62 549 ASN B N 1
ATOM 8895 C CA . ASN B 1 549 ? -14.961 20.547 -12.953 1 91.62 549 ASN B CA 1
ATOM 8896 C C . ASN B 1 549 ? -16.438 20.141 -12.922 1 91.62 549 ASN B C 1
ATOM 8898 O O . ASN B 1 549 ? -16.875 19.438 -12.008 1 91.62 549 ASN B O 1
ATOM 8902 N N . MET B 1 550 ? -17.234 20.656 -13.844 1 90.62 550 MET B N 1
ATOM 8903 C CA . MET B 1 550 ? -18.672 20.438 -13.75 1 90.62 550 MET B CA 1
ATOM 8904 C C . MET B 1 550 ? -19.031 19.016 -14.148 1 90.62 550 MET B C 1
ATOM 8906 O O . MET B 1 550 ? -20.109 18.531 -13.828 1 90.62 550 MET B O 1
ATOM 8910 N N . THR B 1 551 ? -18.094 18.281 -14.812 1 94.19 551 THR B N 1
ATOM 8911 C CA . THR B 1 551 ? -18.438 16.969 -15.352 1 94.19 551 THR B CA 1
ATOM 8912 C C . THR B 1 551 ? -17.594 15.867 -14.711 1 94.19 551 THR B C 1
ATOM 8914 O O . THR B 1 551 ? -18.047 14.727 -14.602 1 94.19 551 THR B O 1
ATOM 8917 N N . ASP B 1 552 ? -16.359 16.234 -14.375 1 95.19 552 ASP B N 1
ATOM 8918 C CA . ASP B 1 552 ? -15.414 15.203 -13.969 1 95.19 552 ASP B CA 1
ATOM 8919 C C . ASP B 1 552 ? -14.719 15.578 -12.664 1 95.19 552 ASP B C 1
ATOM 8921 O O . ASP B 1 552 ? -14.453 16.75 -12.406 1 95.19 552 ASP B O 1
ATOM 8925 N N . LEU B 1 553 ? -14.438 14.594 -11.859 1 96.25 553 LEU B N 1
ATOM 8926 C CA . LEU B 1 553 ? -13.594 14.695 -10.672 1 96.25 553 LEU B CA 1
ATOM 8927 C C . LEU B 1 553 ? -12.477 13.656 -10.711 1 96.25 553 LEU B C 1
ATOM 8929 O O . LEU B 1 553 ? -12.742 12.469 -10.914 1 96.25 553 LEU B O 1
ATOM 8933 N N . TYR B 1 554 ? -11.281 14.086 -10.625 1 97.44 554 TYR B N 1
ATOM 8934 C CA . TYR B 1 554 ? -10.117 13.203 -10.602 1 97.44 554 TYR B CA 1
ATOM 8935 C C . TYR B 1 554 ? -9.383 13.305 -9.266 1 97.44 554 TYR B C 1
ATOM 8937 O O . TYR B 1 554 ? -9.008 14.398 -8.844 1 97.44 554 TYR B O 1
ATOM 8945 N N . PHE B 1 555 ? -9.195 12.188 -8.625 1 97.69 555 PHE B N 1
ATOM 8946 C CA . PHE B 1 555 ? -8.578 12.078 -7.309 1 97.69 555 PHE B CA 1
ATOM 8947 C C . PHE B 1 555 ? -7.289 11.273 -7.375 1 97.69 555 PHE B C 1
ATOM 8949 O O . PHE B 1 555 ? -7.211 10.273 -8.102 1 97.69 555 PHE B O 1
ATOM 8956 N N . GLU B 1 556 ? -6.227 11.68 -6.473 1 97.94 556 GLU B N 1
ATOM 8957 C CA . GLU B 1 556 ? -4.988 10.914 -6.352 1 97.94 556 GLU B CA 1
ATOM 8958 C C . GLU B 1 556 ? -4.531 10.828 -4.898 1 97.94 556 GLU B C 1
ATOM 8960 O O . GLU B 1 556 ? -4.684 11.781 -4.137 1 97.94 556 GLU B O 1
ATOM 8965 N N . TYR B 1 557 ? -3.994 9.602 -4.566 1 98.38 557 TYR B N 1
ATOM 8966 C CA . TYR B 1 557 ? -3.16 9.422 -3.385 1 98.38 557 TYR B CA 1
ATOM 8967 C C . TYR B 1 557 ? -1.682 9.508 -3.74 1 98.38 557 TYR B C 1
ATOM 8969 O O . TYR B 1 557 ? -1.185 8.734 -4.559 1 98.38 557 TYR B O 1
ATOM 8977 N N . VAL B 1 558 ? -0.932 10.469 -3.09 1 97.69 558 VAL B N 1
ATOM 8978 C CA . VAL B 1 558 ? 0.473 10.734 -3.385 1 97.69 558 VAL B CA 1
ATOM 8979 C C . VAL B 1 558 ? 1.333 10.359 -2.18 1 97.69 558 VAL B C 1
ATOM 8981 O O . VAL B 1 558 ? 1.19 10.945 -1.103 1 97.69 558 VAL B O 1
ATOM 8984 N N . GLY B 1 559 ? 2.303 9.406 -2.395 1 94.75 559 GLY B N 1
ATOM 8985 C CA . GLY B 1 559 ? 3.203 9 -1.326 1 94.75 559 GLY B CA 1
ATOM 8986 C C . GLY B 1 559 ? 4.355 9.961 -1.119 1 94.75 559 GLY B C 1
ATOM 8987 O O . GLY B 1 559 ? 4.727 10.703 -2.031 1 94.75 559 GLY B O 1
ATOM 8988 N N . ASN B 1 560 ? 4.879 9.922 0.089 1 94.81 560 ASN B N 1
ATOM 8989 C CA . ASN B 1 560 ? 5.949 10.844 0.457 1 94.81 560 ASN B CA 1
ATOM 8990 C C . ASN B 1 560 ? 7.219 10.578 -0.348 1 94.81 560 ASN B C 1
ATOM 8992 O O . ASN B 1 560 ? 7.988 11.5 -0.622 1 94.81 560 ASN B O 1
ATOM 8996 N N . GLN B 1 561 ? 7.461 9.312 -0.634 1 92 561 GLN B N 1
ATOM 8997 C CA . GLN B 1 561 ? 8.688 8.992 -1.357 1 92 561 GLN B CA 1
ATOM 8998 C C . GLN B 1 561 ? 8.594 9.414 -2.82 1 92 561 GLN B C 1
ATOM 9000 O O . GLN B 1 561 ? 7.789 8.867 -3.578 1 92 561 GLN B O 1
ATOM 9005 N N . ARG B 1 562 ? 9.312 10.477 -3.166 1 88.94 562 ARG B N 1
ATOM 9006 C CA . ARG B 1 562 ? 9.469 11.016 -4.512 1 88.94 562 ARG B CA 1
ATOM 9007 C C . ARG B 1 562 ? 8.141 11.531 -5.059 1 88.94 562 ARG B C 1
ATOM 9009 O O . ARG B 1 562 ? 7.953 11.617 -6.273 1 88.94 562 ARG B O 1
ATOM 9016 N N . ASN B 1 563 ? 7.137 11.75 -4.199 1 92 563 ASN B N 1
ATOM 9017 C CA . ASN B 1 563 ? 5.836 12.289 -4.594 1 92 563 ASN B CA 1
ATOM 9018 C C . ASN B 1 563 ? 5.148 11.398 -5.617 1 92 563 ASN B C 1
ATOM 9020 O O . ASN B 1 563 ? 4.531 11.891 -6.566 1 92 563 ASN B O 1
ATOM 9024 N N . GLN B 1 564 ? 5.246 10.117 -5.457 1 92.12 564 GLN B N 1
ATOM 9025 C CA . GLN B 1 564 ? 4.699 9.172 -6.426 1 92.12 564 GLN B CA 1
ATOM 9026 C C . GLN B 1 564 ? 3.229 8.883 -6.137 1 92.12 564 GLN B C 1
ATOM 9028 O O . GLN B 1 564 ? 2.832 8.75 -4.977 1 92.12 564 GLN B O 1
ATOM 9033 N N . VAL B 1 565 ? 2.422 8.805 -7.238 1 95.56 565 VAL B N 1
ATOM 9034 C CA . VAL B 1 565 ? 1.009 8.461 -7.121 1 95.56 565 VAL B CA 1
ATOM 9035 C C . VAL B 1 565 ? 0.856 6.953 -6.934 1 95.56 565 VAL B C 1
ATOM 9037 O O . VAL B 1 565 ? 1.425 6.168 -7.691 1 95.56 565 VAL B O 1
ATOM 9040 N N . HIS B 1 566 ? 0.066 6.543 -5.969 1 95.62 566 HIS B N 1
ATOM 9041 C CA . HIS B 1 566 ? -0.083 5.117 -5.691 1 95.62 566 HIS B CA 1
ATOM 9042 C C . HIS B 1 566 ? -1.525 4.664 -5.891 1 95.62 566 HIS B C 1
ATOM 9044 O O . HIS B 1 566 ? -1.8 3.465 -5.957 1 95.62 566 HIS B O 1
ATOM 9050 N N . ASP B 1 567 ? -2.467 5.574 -5.934 1 96.69 567 ASP B N 1
ATOM 9051 C CA . ASP B 1 567 ? -3.875 5.285 -6.191 1 96.69 567 ASP B CA 1
ATOM 9052 C C . ASP B 1 567 ? -4.559 6.469 -6.871 1 96.69 567 ASP B C 1
ATOM 9054 O O . ASP B 1 567 ? -4.129 7.613 -6.719 1 96.69 567 ASP B O 1
ATOM 9058 N N . ASN B 1 568 ? -5.543 6.141 -7.629 1 96.44 568 ASN B N 1
ATOM 9059 C CA . ASN B 1 568 ? -6.316 7.199 -8.266 1 96.44 568 ASN B CA 1
ATOM 9060 C C . ASN B 1 568 ? -7.758 6.77 -8.516 1 96.44 568 ASN B C 1
ATOM 9062 O O . ASN B 1 568 ? -8.07 5.574 -8.477 1 96.44 568 ASN B O 1
ATOM 9066 N N . LEU B 1 569 ? -8.648 7.719 -8.758 1 97.06 569 LEU B N 1
ATOM 9067 C CA . LEU B 1 569 ? -10.078 7.516 -8.953 1 97.06 569 LEU B CA 1
ATOM 9068 C C . LEU B 1 569 ? -10.664 8.586 -9.867 1 97.06 569 LEU B C 1
ATOM 9070 O O . LEU B 1 569 ? -10.352 9.773 -9.719 1 97.06 569 LEU B O 1
ATOM 9074 N N . TRP B 1 570 ? -11.43 8.188 -10.867 1 96.25 570 TRP B N 1
ATOM 9075 C CA . TRP B 1 570 ? -12.25 9.094 -11.664 1 96.25 570 TRP B CA 1
ATOM 9076 C C . TRP B 1 570 ? -13.719 8.961 -11.297 1 96.25 570 TRP B C 1
ATOM 9078 O O . TRP B 1 570 ? -14.227 7.848 -11.125 1 96.25 570 TRP B O 1
ATOM 9088 N N . LEU B 1 571 ? -14.375 10.039 -11.125 1 96.88 571 LEU B N 1
ATOM 9089 C CA . LEU B 1 571 ? -15.828 10.102 -11.023 1 96.88 571 LEU B CA 1
ATOM 9090 C C . LEU B 1 571 ? -16.406 10.992 -12.117 1 96.88 571 LEU B C 1
ATOM 9092 O O . LEU B 1 571 ? -15.75 11.922 -12.586 1 96.88 571 LEU B O 1
ATOM 9096 N N . HIS B 1 572 ? -17.641 10.727 -12.523 1 96.25 572 HIS B N 1
ATOM 9097 C CA . HIS B 1 572 ? -18.359 11.477 -13.555 1 96.25 572 HIS B CA 1
ATOM 9098 C C . HIS B 1 572 ? -19.734 11.914 -13.055 1 96.25 572 HIS B C 1
ATOM 9100 O O . HIS B 1 572 ? -20.469 11.109 -12.469 1 96.25 572 HIS B O 1
ATOM 9106 N N . SER B 1 573 ? -20 13.18 -13.289 1 92.56 573 SER B N 1
ATOM 9107 C CA . SER B 1 573 ? -21.25 13.742 -12.773 1 92.56 573 SER B CA 1
ATOM 9108 C C . SER B 1 573 ? -22.438 13.312 -13.609 1 92.56 573 SER B C 1
ATOM 9110 O O . SER B 1 573 ? -22.344 13.219 -14.836 1 92.56 573 SER B O 1
ATOM 9112 N N . LYS B 1 574 ? -23.547 13.078 -12.922 1 90.94 574 LYS B N 1
ATOM 9113 C CA . LYS B 1 574 ? -24.797 12.797 -13.641 1 90.94 574 LYS B CA 1
ATOM 9114 C C . LYS B 1 574 ? -25.625 14.062 -13.805 1 90.94 574 LYS B C 1
ATOM 9116 O O . LYS B 1 574 ? -26.719 14.023 -14.383 1 90.94 574 LYS B O 1
ATOM 9121 N N . TYR B 1 575 ? -25.25 15.117 -13.328 1 85.25 575 TYR B N 1
ATOM 9122 C CA . TYR B 1 575 ? -26.016 16.359 -13.32 1 85.25 575 TYR B CA 1
ATOM 9123 C C . TYR B 1 575 ? -25.562 17.281 -14.453 1 85.25 575 TYR B C 1
ATOM 9125 O O . TYR B 1 575 ? -26.203 18.312 -14.711 1 85.25 575 TYR B O 1
ATOM 9133 N N . SER B 1 576 ? -24.422 17 -14.992 1 70.31 576 SER B N 1
ATOM 9134 C CA . SER B 1 576 ? -23.922 17.938 -16 1 70.31 576 SER B CA 1
ATOM 9135 C C . SER B 1 576 ? -24.516 17.609 -17.375 1 70.31 576 SER B C 1
ATOM 9137 O O . SER B 1 576 ? -24.562 16.453 -17.781 1 70.31 576 SER B O 1
ATOM 9139 N N . ASN B 1 577 ? -25.484 18.453 -17.891 1 53.97 577 ASN B N 1
ATOM 9140 C CA . ASN B 1 577 ? -26 18.469 -19.25 1 53.97 577 ASN B CA 1
ATOM 9141 C C . ASN B 1 577 ? -24.953 18.953 -20.25 1 53.97 577 ASN B C 1
ATOM 9143 O O . ASN B 1 577 ? -24.172 19.859 -19.938 1 53.97 577 ASN B O 1
#